Protein 8BLW (pdb70)

Solvent-accessible surface area: 47858 Å² total; per-residue (Å²): 102,120,43,4,120,2,5,0,6,24,24,19,17,32,87,94,47,11,52,22,6,6,12,11,4,0,0,41,0,0,28,11,0,12,5,15,11,13,46,0,62,1,6,22,6,11,43,4,0,0,11,0,8,3,11,6,8,53,6,15,13,0,2,1,13,27,0,1,16,39,33,10,16,56,16,32,7,27,1,3,21,1,14,15,13,3,0,33,63,0,11,0,8,1,3,2,7,37,66,3,34,20,4,0,38,11,6,12,21,2,0,1,1,30,2,68,5,47,56,20,145,32,146,156,113,113,77,56,11,65,10,29,35,81,14,43,24,23,87,52,3,45,1,44,2,83,6,86,21,62,54,93,108,179,94,69,13,73,9,30,8,24,10,95,8,32,8,60,0,48,7,44,0,34,17,107,34,33,49,73,97,104,16,82,79,26,139,67,112,2,89,24,4,62,1,71,10,48,4,40,4,88,0,21,12,1,74,41,106,144,12,35,89,49,47,3,36,3,74,2,69,4,41,15,3,51,18,42,1,1,7,5,58,31,35,48,5,96,28,53,37,79,16,74,9,19,2,84,2,25,14,62,76,55,69,100,78,124,72,121,14,70,5,40,0,32,8,89,14,63,11,38,24,4,61,56,7,60,23,33,16,25,66,117,58,11,42,89,51,17,31,88,10,44,3,100,5,108,2,42,0,23,17,82,66,65,155,119,83,9,15,55,2,102,0,44,10,17,7,66,12,37,12,76,45,150,160,58,11,36,37,89,10,124,6,26,1,106,0,12,123,32,21,84,76,185,52,66,82,20,24,3,35,3,41,3,50,14,54,6,121,28,124,30,35,65,42,157,84,114,3,44,1,54,0,49,2,82,19,49,150,102,142,46,85,35,32,84,7,66,3,54,3,34,0,16,12,49,6,9,2,16,10,14,50,65,56,110,7,13,62,72,117,10,112,7,12,17,1,15,2,81,1,100,5,84,0,51,7,75,70,101,69,134,117,40,43,60,51,11,43,16,63,7,43,4,53,0,79,2,50,44,46,14,48,52,19,21,6,42,30,11,7,71,87,21,18,47,33,72,4,86,3,31,0,117,0,66,8,28,30,44,28,60,4,43,50,31,163,81,113,54,84,37,34,62,36,21,14,80,2,41,0,70,0,19,17,37,26,52,72,72,113,122,10,32,27,12,47,17,72,98,18,0,28,31,59,4,12,6,7,16,21,7,5,21,26,5,46,75,13,52,178,81,16,65,1,67,8,69,16,58,11,0,56,5,0,0,36,3,10,0,29,52,69,7,65,5,86,41,9,32,18,39,1,50,2,16,29,74,66,86,149,87,159,85,46,37,20,31,66,10,79,6,34,28,4,50,113,80,109,47,23,43,11,14,22,8,22,9,7,39,3,112,10,74,14,40,13,82,0,70,102,92,125,66,67,2,108,65,70,96,54,149,71,85,65,37,98,22,22,20,78,25,16,30,5,6,0,0,0,0,0,0,12,0,11,99,47,29,18,31,13,22,1,0,5,13,4,14,104,129,85,124,22,25,60,85,11,3,23,56,24,11,53,29,12,4,0,0,13,0,22,24,3,21,44,81,66,61,43,2,1,0,0,0,12,12,0,0,3,0,0,0,0,28,3,61,73,1,98,26,84,110,53,4,66,0,45,68,156,71,29,0,8,26,46,0,32,1,13,10,34,31,129,67,39,0,1,0,0,0,19,29,0,8,0,0,39,1,22,21,107,59,8,103,62,89,52,62,15,92,0,43,75,7,0,24,24,7,5,32,24,78,35,29,0,0,0,0,0,0,0,0,52,0,62,79,54,74,26,19,11,46,7,0,0,0,0,30,25,124,67,1,116,56,76,96,94,8,122,12,18,38,0,0,1,51,0,49,49,17,111,83,56,2,0,1,0,0,2,26,0,104,26,4,40,66,15,63,1,44,1,0,30,0,42,0,159,84,14,41,53,59,75,81,10,94,40,81,0,20,8,0,4,28,35,28,22,10,0,2,0,17,16,9,48,26,116,93,101,86,27,38,5,23,0,0,0,1,81,68,20,81,48,52,20,98,93,0,17,22,13,67,24,73,39,60,8,2,26,10,1,17,30,1,105,82,23,20,20,0,0,0,0,4,0,25,36,12,23,1,27,0,5,0,0,0,0,21,46,39,0,18,34,30,0,40,0,12,13,0,4,15,0,0,14,24,3,22,19,8,92,139,32,14,144,123,79,128,42,75,68,43,61,12,48,106,8,51,69,7,50,0,0,0,0,6,26,0,11,32,94,27,0,4,17,88,114,75,82,67,45,49,67,0,40,84,52,2,28,72,30,8,102,102,72,21,27,6,0,0,0,4,1,6,0,14,6,0,5,2,25,72,90,35,0,126,21,3,121,71,96,49,0,0,51,8,37,5,53,10,6,75,21,119,109,39,63,93,51,73,80,2,7,26,1,22,0,0,2,1,18,0,2,31,25,146,83,58,68,32,104,49,93,26,123,57,46,35,3,22,7,24,20,39,56,130,141,28,16,54,110,116,1,68,0,27,3,45,86,26,162,92,62,98,16,56,1,107,36,34,23,85,99,77,28,103,13,80,9,107,62,18,45,20,32,63,28,65,13,1,2,0,55,33,10,153,80,72,102,15,81,16,172,12,9,58,2,128,44,7,8,92,99,71,42,53,67,44,11,6,40,15,30,65,86,2,8,2,8,2,14,5,8,84,76,88,105,7,19,1,28,0,25,41,0,12,30,161,126,37,89,111,36,91,18,102,85,0,20,6,1,44,1,14,0,0,1,15,25,75,11,40,51,24,4,12,12,1,0,9,7,20,1,0,24,8,86,82

Nearest PDB structures (foldseek):
  8blw-assembly1_A  TM=1.002E+00  e=0.000E+00  Bacteroides thetaiotaomicron VPI-5482
  8p98-assembly1_A  TM=8.728E-01  e=3.475E-36  Bacteroides thetaiotaomicron VPI-5482
  8bmx-assembly2_A  TM=8.469E-01  e=1.995E-33  Bacteroides thetaiotaomicron VPI-5482
  8bmx-assembly1_C  TM=8.389E-01  e=7.675E-34  Bacteroides thetaiotaomicron VPI-5482
  8bmx-assembly3_B  TM=8.483E-01  e=9.556E-32  Bacteroides thetaiotaomicron VPI-5482

Sequence (1250 aa):
TREVRSASPLQVFNKEELKNLQALQVSDAVKHFAGVTVKDYGGIGGLKTVSIRSLGAQHTAVSYDGITVSDCQTGQVDIGRFSLNNVDRLSLNNGQSDNIFQPARFFASAGILNIQTLTPHFKEDKPTNIAAEFKTGSWGLVNPSLFLEQQLNKKWSMTANGEWMSSDGHYPFTLRYGNDADVQVSKEKRRNTDVENLRAEISAFANLSKEQWRLKAYYYQSSRGLPNATTLYYDFSRQNLRDKNTFIQSQYKKEFSRKWVFQTSAKWNWSYQNYQDPDALTSVGGTDNSYYQQEYYLSASALYRIWNNLSFSLSTDGSINTMNANVSPTRYSWLTAFAGKYVNEWVTLSASALATVINEKANAGNHRKLSPNVSISLKPFHNEELRFRFFYKDIFRLPSFNDLYYDKAGNINLKPESATQYNIGITYSKAINNFIPYLSATVDAYHNKVTDKIVATPTKNLFIWSMVNLGKVDIKGIDATASLSLQPLDKLRINLSGNYTYQRALDVTNSNPNSPEGKVYKHQIAYTPRVSASGQAGIETPWLNLSYSFLFSGKRYMLGQNISDNRLDSYSDHSISAYRDFKIQKVTASLNLEVLNLMNRNYEIVKNFPMPGRSVRVTIGVRYCDDLEDKPSIVPESNGDVFETGTAEMYILSEGLFNQNNSSLARYSFNRQRCTNNYFSANNQRGLGDTANDIAIYGNKIYVVVNVSSTVEVIDFPTGKSIRQISMLRDNGSSRQPRAIAFDKDKAYICSYDGTVARIDTTSLEIEEIVTVGRNAEDICVQNGKLYVSNSGGLDYSGPGVDTTVSVIDITTFKETKKIEVGPNPGKILPGLEEAVYVVTRGTDIEAGDYHLVKIDSRTDAVAITYDEKVLSFAIDGPIAYLYTYDYQTKDSAIKVFDLNAGTVIRDNFITDGTAIQTPFSIQLNPFSGNIYITEAYNYTVKGDVLCFNQQGQLQYRLNDIGLNPNTVVFSDKASQDPNAPSAFANKVFEYIPAPGQFINTTTSAYEDGFSAGQVLEHATEKLKKKSVISLGGFGGTITVGFHQSIRNSKGEYDFRILGNASYNQNTGTGALGGSAEPGIVLVSKDENGNGLPDDEWYELAGSEYGKDTETRNYEITYYRPQPANGDVRWTDNQGGEGFVYRNSYHQQDSYYPNWIEEDEITFRGTRLKDNAINEGGTWVGYCYPWGYADNHPNRSEFSQFKIDWAVDQNGNHVELDKIDFVKIYTAVNQNVGWMGEISTEVMTVEDLH

InterPro domains:
  IPR000531 TonB-dependent receptor-like, beta-barrel [PF00593] (208-655)
  IPR012910 TonB-dependent receptor, plug domain [PF07715] (54-148)
  IPR036942 TonB-dependent receptor-like, beta-barrel domain superfamily [G3DSA:2.40.170.20] (173-681)
  IPR037066 TonB-dependent receptor, plug domain superfamily [G3DSA:2.170.130.10] (43-163)
  IPR039426 TonB-dependent receptor-like [PS52016] (50-681)
  IPR039426 TonB-dependent receptor-like [PTHR30069] (1-680)

Organism: Bacteroides thetaiotaomicron (strain ATCC 29148 / DSM 2079 / JCM 5827 / CCUG 10774 / NCTC 10582 / VPI-5482 / E50) (NCBI:txid226186)

Radius of gyration: 37.96 Å; Cα contacts (8 Å, |Δi|>4): 3717; chains: 2; bounding box: 68×55×126 Å

Structure (mmCIF, N/CA/C/O backbone):
data_8BLW
#
_entry.id   8BLW
#
_cell.length_a   1.00
_cell.length_b   1.00
_cell.length_c   1.00
_cell.angle_alpha   90.00
_cell.angle_beta   90.00
_cell.angle_gamma   90.00
#
_symmetry.space_group_name_H-M   'P 1'
#
loop_
_entity.id
_entity.type
_entity.pdbx_description
1 polymer 'Vitamin B12 transporter BtuB1'
2 polymer 'YncE family protein'
3 non-polymer beta-D-galactopyranose
#
loop_
_atom_site.group_PDB
_atom_site.id
_atom_site.type_symbol
_atom_site.label_atom_id
_atom_site.label_alt_id
_atom_site.label_comp_id
_atom_site.label_asym_id
_atom_site.label_entity_id
_atom_site.label_seq_id
_atom_site.pdbx_PDB_ins_code
_atom_site.Cartn_x
_atom_site.Cartn_y
_atom_site.Cartn_z
_atom_site.occupancy
_atom_site.B_iso_or_equiv
_atom_site.auth_seq_id
_atom_site.auth_comp_id
_atom_site.auth_asym_id
_atom_site.auth_atom_id
_atom_site.pdbx_PDB_model_num
ATOM 1 N N . THR A 1 49 ? 189.460 171.903 204.201 1.00 100.08 49 THR A N 1
ATOM 2 C CA . THR A 1 49 ? 188.136 172.192 203.666 1.00 100.33 49 THR A CA 1
ATOM 3 C C . THR A 1 49 ? 187.845 171.332 202.440 1.00 103.07 49 THR A C 1
ATOM 4 O O . THR A 1 49 ? 188.582 170.394 202.138 1.00 101.59 49 THR A O 1
ATOM 8 N N . ARG A 1 50 ? 186.770 171.665 201.730 1.00 104.58 50 ARG A N 1
ATOM 9 C CA . ARG A 1 50 ? 186.369 170.935 200.534 1.00 101.15 50 ARG A CA 1
ATOM 10 C C . ARG A 1 50 ? 187.195 171.424 199.344 1.00 99.42 50 ARG A C 1
ATOM 11 O O . ARG A 1 50 ? 188.164 172.175 199.506 1.00 100.59 50 ARG A O 1
ATOM 19 N N . GLU A 1 51 ? 186.870 170.905 198.145 1.00 85.53 51 GLU A N 1
ATOM 20 C CA . GLU A 1 51 ? 187.413 171.242 196.819 1.00 85.24 51 GLU A CA 1
ATOM 21 C C . GLU A 1 51 ? 188.848 170.718 196.644 1.00 86.06 51 GLU A C 1
ATOM 22 O O . GLU A 1 51 ? 189.388 170.699 195.533 1.00 86.33 51 GLU A O 1
ATOM 28 N N . VAL A 1 52 ? 189.444 170.206 197.722 1.00 85.08 52 VAL A N 1
ATOM 29 C CA . VAL A 1 52 ? 190.770 169.609 197.700 1.00 85.66 52 VAL A CA 1
ATOM 30 C C . VAL A 1 52 ? 190.716 168.117 197.994 1.00 88.94 52 VAL A C 1
ATOM 31 O O . VAL A 1 52 ? 191.338 167.315 197.288 1.00 89.49 52 VAL A O 1
ATOM 35 N N . ARG A 1 53 ? 189.953 167.719 199.011 1.00 87.23 53 ARG A N 1
ATOM 36 C CA . ARG A 1 53 ? 189.842 166.320 199.394 1.00 84.98 53 ARG A CA 1
ATOM 37 C C . ARG A 1 53 ? 188.968 165.507 198.450 1.00 87.88 53 ARG A C 1
ATOM 38 O O . ARG A 1 53 ? 188.958 164.276 198.555 1.00 88.66 53 ARG A O 1
ATOM 46 N N . SER A 1 54 ? 188.233 166.156 197.550 1.00 78.44 54 SER A N 1
ATOM 47 C CA . SER A 1 54 ? 187.321 165.449 196.661 1.00 75.28 54 SER A CA 1
ATOM 48 C C . SER A 1 54 ? 188.093 164.665 195.610 1.00 75.09 54 SER A C 1
ATOM 49 O O . SER A 1 54 ? 188.998 165.200 194.967 1.00 70.89 54 SER A O 1
ATOM 52 N N . ALA A 1 55 ? 187.737 163.388 195.443 1.00 73.50 55 ALA A N 1
ATOM 53 C CA . ALA A 1 55 ? 188.370 162.558 194.425 1.00 71.54 55 ALA A CA 1
ATOM 54 C C . ALA A 1 55 ? 187.986 162.990 193.017 1.00 73.65 55 ALA A C 1
ATOM 55 O O . ALA A 1 55 ? 188.863 163.146 192.161 1.00 77.69 55 ALA A O 1
ATOM 57 N N . SER A 1 56 ? 186.707 163.189 192.763 1.00 68.56 56 SER A N 1
ATOM 58 C CA . SER A 1 56 ? 186.251 163.767 191.513 1.00 65.17 56 SER A CA 1
ATOM 59 C C . SER A 1 56 ? 186.537 165.258 191.499 1.00 65.80 56 SER A C 1
ATOM 60 O O . SER A 1 56 ? 186.737 165.872 192.551 1.00 62.05 56 SER A O 1
ATOM 62 N N . PRO A 1 57 ? 186.572 165.878 190.321 1.00 59.93 57 PRO A N 1
ATOM 63 C CA . PRO A 1 57 ? 186.892 167.311 190.260 1.00 59.11 57 PRO A CA 1
ATOM 64 C C . PRO A 1 57 ? 185.714 168.160 190.714 1.00 62.35 57 PRO A C 1
ATOM 65 O O . PRO A 1 57 ? 184.704 168.279 190.018 1.00 67.66 57 PRO A O 1
ATOM 67 N N . LEU A 1 58 ? 185.856 168.751 191.898 1.00 54.48 58 LEU A N 1
ATOM 68 C CA . LEU A 1 58 ? 184.822 169.551 192.540 1.00 51.32 58 LEU A CA 1
ATOM 69 C C . LEU A 1 58 ? 185.204 171.019 192.516 1.00 58.87 58 LEU A C 1
ATOM 70 O O . LEU A 1 58 ? 186.354 171.368 192.797 1.00 67.62 58 LEU A O 1
ATOM 75 N N . GLN A 1 59 ? 184.246 171.871 192.170 1.00 64.82 59 GLN A N 1
ATOM 76 C CA . GLN A 1 59 ? 184.361 173.307 192.367 1.00 63.12 59 GLN A CA 1
ATOM 77 C C . GLN A 1 59 ? 183.143 173.793 193.132 1.00 65.46 59 GLN A C 1
ATOM 78 O O . GLN A 1 59 ? 182.024 173.344 192.876 1.00 71.29 59 GLN A O 1
ATOM 84 N N . VAL A 1 60 ? 183.355 174.708 194.068 1.00 62.66 60 VAL A N 1
ATOM 85 C CA . VAL A 1 60 ? 182.299 175.136 194.972 1.00 63.34 60 VAL A CA 1
ATOM 86 C C . VAL A 1 60 ? 182.334 176.654 195.120 1.00 61.44 60 VAL A C 1
ATOM 87 O O . VAL A 1 60 ? 183.406 177.264 195.207 1.00 65.55 60 VAL A O 1
ATOM 91 N N . PHE A 1 61 ? 181.156 177.266 195.055 1.00 55.04 61 PHE A N 1
ATOM 92 C CA . PHE A 1 61 ? 180.933 178.649 195.443 1.00 61.09 61 PHE A CA 1
ATOM 93 C C . PHE A 1 61 ? 180.006 178.652 196.647 1.00 63.64 61 PHE A C 1
ATOM 94 O O . PHE A 1 61 ? 178.891 178.121 196.579 1.00 69.67 61 PHE A O 1
ATOM 102 N N . ASN A 1 62 ? 180.462 179.253 197.739 1.00 73.15 62 ASN A N 1
ATOM 103 C CA . ASN A 1 62 ? 179.622 179.433 198.908 1.00 73.94 62 ASN A CA 1
ATOM 104 C C . ASN A 1 62 ? 178.757 180.677 198.731 1.00 77.10 62 ASN A C 1
ATOM 105 O O . ASN A 1 62 ? 178.655 181.246 197.641 1.00 78.55 62 ASN A O 1
ATOM 110 N N . LYS A 1 63 ? 178.114 181.103 199.819 1.00 78.97 63 LYS A N 1
ATOM 111 C CA . LYS A 1 63 ? 177.226 182.258 199.736 1.00 76.79 63 LYS A CA 1
ATOM 112 C C . LYS A 1 63 ? 178.017 183.550 199.561 1.00 80.04 63 LYS A C 1
ATOM 113 O O . LYS A 1 63 ? 177.571 184.465 198.861 1.00 80.16 63 LYS A O 1
ATOM 119 N N . GLU A 1 64 ? 179.199 183.645 200.177 1.00 83.86 64 GLU A N 1
ATOM 120 C CA . GLU A 1 64 ? 179.978 184.874 200.048 1.00 81.42 64 GLU A CA 1
ATOM 121 C C . GLU A 1 64 ? 180.674 184.952 198.692 1.00 81.21 64 GLU A C 1
ATOM 122 O O . GLU A 1 64 ? 180.912 186.050 198.176 1.00 80.33 64 GLU A O 1
ATOM 128 N N . GLU A 1 65 ? 180.985 183.805 198.080 1.00 76.89 65 GLU A N 1
ATOM 129 C CA . GLU A 1 65 ? 181.570 183.843 196.744 1.00 68.61 65 GLU A CA 1
ATOM 130 C C . GLU A 1 65 ? 180.512 184.161 195.699 1.00 71.37 65 GLU A C 1
ATOM 131 O O . GLU A 1 65 ? 180.763 184.934 194.772 1.00 78.39 65 GLU A O 1
ATOM 137 N N . LEU A 1 66 ? 179.308 183.607 195.855 1.00 73.50 66 LEU A N 1
ATOM 138 C CA . LEU A 1 66 ? 178.208 183.954 194.959 1.00 71.93 66 LEU A CA 1
ATOM 139 C C . LEU A 1 66 ? 177.751 185.389 195.187 1.00 70.56 66 LEU A C 1
ATOM 140 O O . LEU A 1 66 ? 177.187 186.022 194.289 1.00 67.81 66 LEU A O 1
ATOM 145 N N . LYS A 1 67 ? 177.961 185.903 196.398 1.00 77.15 67 LYS A N 1
ATOM 146 C CA . LYS A 1 67 ? 177.872 187.336 196.644 1.00 74.29 67 LYS A CA 1
ATOM 147 C C . LYS A 1 67 ? 178.919 188.090 195.831 1.00 74.63 67 LYS A C 1
ATOM 148 O O . LYS A 1 67 ? 178.614 189.119 195.219 1.00 73.51 67 LYS A O 1
ATOM 154 N N . ASN A 1 68 ? 180.159 187.590 195.807 1.00 78.18 68 ASN A N 1
ATOM 155 C CA . ASN A 1 68 ? 181.206 188.254 195.034 1.00 75.21 68 ASN A CA 1
ATOM 156 C C . ASN A 1 68 ? 180.993 188.086 193.536 1.00 72.02 68 ASN A C 1
ATOM 157 O O . ASN A 1 68 ? 181.413 188.945 192.755 1.00 68.15 68 ASN A O 1
ATOM 162 N N . LEU A 1 69 ? 180.364 186.987 193.117 1.00 68.80 69 LEU A N 1
ATOM 163 C CA . LEU A 1 69 ? 180.010 186.773 191.713 1.00 67.18 69 LEU A CA 1
ATOM 164 C C . LEU A 1 69 ? 178.635 187.378 191.465 1.00 74.68 69 LEU A C 1
ATOM 165 O O . LEU A 1 69 ? 177.602 186.710 191.551 1.00 78.61 69 LEU A O 1
ATOM 170 N N . GLN A 1 70 ? 178.631 188.667 191.132 1.00 77.78 70 GLN A N 1
ATOM 171 C CA . GLN A 1 70 ? 177.384 189.403 190.949 1.00 77.64 70 GLN A CA 1
ATOM 172 C C . GLN A 1 70 ? 176.681 188.917 189.684 1.00 74.18 70 GLN A C 1
ATOM 173 O O . GLN A 1 70 ? 177.219 188.989 188.574 1.00 73.24 70 GLN A O 1
ATOM 179 N N . ALA A 1 71 ? 175.492 188.358 189.883 1.00 78.35 71 ALA A N 1
ATOM 180 C CA . ALA A 1 71 ? 174.774 187.598 188.875 1.00 80.75 71 ALA A CA 1
ATOM 181 C C . ALA A 1 71 ? 173.380 187.315 189.397 1.00 80.45 71 ALA A C 1
ATOM 182 O O . ALA A 1 71 ? 173.157 187.309 190.610 1.00 74.85 71 ALA A O 1
ATOM 184 N N . LEU A 1 72 ? 172.456 187.083 188.482 1.00 81.40 72 LEU A N 1
ATOM 185 C CA . LEU A 1 72 ? 171.194 186.441 188.797 1.00 80.47 72 LEU A CA 1
ATOM 186 C C . LEU A 1 72 ? 171.025 185.266 187.845 1.00 79.66 72 LEU A C 1
ATOM 187 O O . LEU A 1 72 ? 171.888 185.007 187.003 1.00 81.25 72 LEU A O 1
ATOM 192 N N . GLN A 1 73 ? 169.905 184.552 188.021 1.00 82.98 73 GLN A N 1
ATOM 193 C CA . GLN A 1 73 ? 169.486 183.349 187.270 1.00 82.64 73 GLN A CA 1
ATOM 194 C C . GLN A 1 73 ? 170.599 182.307 187.078 1.00 83.37 73 GLN A C 1
ATOM 195 O O . GLN A 1 73 ? 170.642 181.611 186.059 1.00 89.07 73 GLN A O 1
ATOM 201 N N . VAL A 1 74 ? 171.508 182.192 188.055 1.00 70.16 74 VAL A N 1
ATOM 202 C CA . VAL A 1 74 ? 172.474 181.096 188.222 1.00 70.38 74 VAL A CA 1
ATOM 203 C C . VAL A 1 74 ? 173.486 180.959 187.080 1.00 75.73 74 VAL A C 1
ATOM 204 O O . VAL A 1 74 ? 174.693 180.882 187.332 1.00 84.08 74 VAL A O 1
ATOM 208 N N . SER A 1 75 ? 173.017 180.949 185.824 1.00 70.34 75 SER A N 1
ATOM 209 C CA . SER A 1 75 ? 173.876 180.646 184.680 1.00 72.19 75 SER A CA 1
ATOM 210 C C . SER A 1 75 ? 174.937 181.710 184.428 1.00 71.48 75 SER A C 1
ATOM 211 O O . SER A 1 75 ? 175.926 181.439 183.740 1.00 78.75 75 SER A O 1
ATOM 214 N N . ASP A 1 76 ? 174.754 182.922 184.949 1.00 61.97 76 ASP A N 1
ATOM 215 C CA . ASP A 1 76 ? 175.835 183.896 184.877 1.00 64.19 76 ASP A CA 1
ATOM 216 C C . ASP A 1 76 ? 176.906 183.612 185.924 1.00 70.76 76 ASP A C 1
ATOM 217 O O . ASP A 1 76 ? 178.008 184.164 185.851 1.00 77.30 76 ASP A O 1
ATOM 222 N N . ALA A 1 77 ? 176.596 182.765 186.911 1.00 63.88 77 ALA A N 1
ATOM 223 C CA . ALA A 1 77 ? 177.606 182.343 187.876 1.00 58.14 77 ALA A CA 1
ATOM 224 C C . ALA A 1 77 ? 178.171 180.973 187.523 1.00 61.19 77 ALA A C 1
ATOM 225 O O . ALA A 1 77 ? 179.198 180.559 188.070 1.00 76.04 77 ALA A O 1
ATOM 227 N N . VAL A 1 78 ? 177.503 180.246 186.623 1.00 55.36 78 VAL A N 1
ATOM 228 C CA . VAL A 1 78 ? 177.987 178.937 186.185 1.00 59.13 78 VAL A CA 1
ATOM 229 C C . VAL A 1 78 ? 179.210 179.100 185.290 1.00 56.05 78 VAL A C 1
ATOM 230 O O . VAL A 1 78 ? 180.106 178.245 185.274 1.00 62.01 78 VAL A O 1
ATOM 234 N N . LYS A 1 79 ? 179.325 180.254 184.630 1.00 44.84 79 LYS A N 1
ATOM 235 C CA . LYS A 1 79 ? 180.374 180.509 183.649 1.00 50.60 79 LYS A CA 1
ATOM 236 C C . LYS A 1 79 ? 181.773 180.569 184.262 1.00 57.71 79 LYS A C 1
ATOM 237 O O . LYS A 1 79 ? 182.761 180.567 183.521 1.00 64.60 79 LYS A O 1
ATOM 243 N N . HIS A 1 80 ? 181.880 180.612 185.586 1.00 53.20 80 HIS A N 1
ATOM 244 C CA . HIS A 1 80 ? 183.150 180.699 186.289 1.00 53.22 80 HIS A CA 1
ATOM 245 C C . HIS A 1 80 ? 183.642 179.350 186.810 1.00 56.69 80 HIS A C 1
ATOM 246 O O . HIS A 1 80 ? 184.567 179.323 187.626 1.00 65.13 80 HIS A O 1
ATOM 253 N N . PHE A 1 81 ? 183.046 178.232 186.376 1.00 50.94 81 PHE A N 1
ATOM 254 C CA . PHE A 1 81 ? 183.415 176.914 186.887 1.00 59.20 81 PHE A CA 1
ATOM 255 C C . PHE A 1 81 ? 184.527 176.238 186.095 1.00 62.27 81 PHE A C 1
ATOM 256 O O . PHE A 1 81 ? 184.580 175.000 186.069 1.00 65.28 81 PHE A O 1
ATOM 264 N N . ALA A 1 82 ? 185.360 177.002 185.383 1.00 54.61 82 ALA A N 1
ATOM 265 C CA . ALA A 1 82 ? 186.685 176.591 184.910 1.00 55.91 82 ALA A CA 1
ATOM 266 C C . ALA A 1 82 ? 186.717 175.475 183.868 1.00 62.18 82 ALA A C 1
ATOM 267 O O . ALA A 1 82 ? 187.795 175.135 183.377 1.00 68.01 82 ALA A O 1
ATOM 269 N N . GLY A 1 83 ? 185.582 174.869 183.544 1.00 64.19 83 GLY A N 1
ATOM 270 C CA . GLY A 1 83 ? 185.542 173.936 182.439 1.00 60.48 83 GLY A CA 1
ATOM 271 C C . GLY A 1 83 ? 184.268 174.088 181.643 1.00 61.15 83 GLY A C 1
ATOM 272 O O . GLY A 1 83 ? 184.130 173.531 180.552 1.00 65.62 83 GLY A O 1
ATOM 273 N N . VAL A 1 84 ? 183.349 174.895 182.172 1.00 59.21 84 VAL A N 1
ATOM 274 C CA . VAL A 1 84 ? 182.001 174.977 181.630 1.00 54.64 84 VAL A CA 1
ATOM 275 C C . VAL A 1 84 ? 181.988 175.798 180.353 1.00 59.99 84 VAL A C 1
ATOM 276 O O . VAL A 1 84 ? 182.443 176.949 180.324 1.00 65.00 84 VAL A O 1
ATOM 280 N N . THR A 1 85 ? 181.457 175.207 179.287 1.00 79.41 85 THR A N 1
ATOM 281 C CA . THR A 1 85 ? 181.087 175.955 178.095 1.00 80.01 85 THR A CA 1
ATOM 282 C C . THR A 1 85 ? 179.572 176.073 178.090 1.00 82.27 85 THR A C 1
ATOM 283 O O . THR A 1 85 ? 178.863 175.076 177.921 1.00 87.76 85 THR A O 1
ATOM 287 N N . VAL A 1 86 ? 179.079 177.278 178.322 1.00 67.65 86 VAL A N 1
ATOM 288 C CA . VAL A 1 86 ? 177.650 177.543 178.365 1.00 68.40 86 VAL A CA 1
ATOM 289 C C . VAL A 1 86 ? 177.179 177.814 176.939 1.00 69.48 86 VAL A C 1
ATOM 290 O O . VAL A 1 86 ? 177.873 178.472 176.154 1.00 74.98 86 VAL A O 1
ATOM 294 N N . LYS A 1 87 ? 176.059 177.211 176.554 1.00 72.31 87 LYS A N 1
ATOM 295 C CA . LYS A 1 87 ? 175.362 177.632 175.351 1.00 74.17 87 LYS A CA 1
ATOM 296 C C . LYS A 1 87 ? 174.214 178.519 175.799 1.00 72.59 87 LYS A C 1
ATOM 297 O O . LYS A 1 87 ? 173.325 178.077 176.538 1.00 73.30 87 LYS A O 1
ATOM 303 N N . ASP A 1 88 ? 174.247 179.762 175.364 1.00 78.08 88 ASP A N 1
ATOM 304 C CA . ASP A 1 88 ? 173.373 180.807 175.853 1.00 73.40 88 ASP A CA 1
ATOM 305 C C . ASP A 1 88 ? 172.621 181.395 174.660 1.00 80.18 88 ASP A C 1
ATOM 306 O O . ASP A 1 88 ? 172.924 181.111 173.504 1.00 87.47 88 ASP A O 1
ATOM 311 N N . TYR A 1 89 ? 171.675 182.269 174.962 1.00 67.62 89 TYR A N 1
ATOM 312 C CA . TYR A 1 89 ? 170.763 182.937 174.043 1.00 71.49 89 TYR A CA 1
ATOM 313 C C . TYR A 1 89 ? 170.851 184.395 174.437 1.00 70.72 89 TYR A C 1
ATOM 314 O O . TYR A 1 89 ? 171.930 184.850 174.825 1.00 64.73 89 TYR A O 1
ATOM 323 N N . GLY A 1 90 ? 169.776 185.159 174.271 1.00 70.77 90 GLY A N 1
ATOM 324 C CA . GLY A 1 90 ? 169.753 186.530 174.752 1.00 64.13 90 GLY A CA 1
ATOM 325 C C . GLY A 1 90 ? 169.880 186.705 176.260 1.00 65.65 90 GLY A C 1
ATOM 326 O O . GLY A 1 90 ? 170.385 185.831 176.971 1.00 68.60 90 GLY A O 1
ATOM 327 N N . GLY A 1 91 ? 169.426 187.832 176.783 1.00 73.44 91 GLY A N 1
ATOM 328 C CA . GLY A 1 91 ? 169.855 188.206 178.115 1.00 71.65 91 GLY A CA 1
ATOM 329 C C . GLY A 1 91 ? 169.038 187.579 179.222 1.00 73.79 91 GLY A C 1
ATOM 330 O O . GLY A 1 91 ? 169.099 186.362 179.415 1.00 75.51 91 GLY A O 1
ATOM 331 N N . ILE A 1 92 ? 168.320 188.392 179.993 1.00 72.72 92 ILE A N 1
ATOM 332 C CA . ILE A 1 92 ? 167.584 187.891 181.147 1.00 70.92 92 ILE A CA 1
ATOM 333 C C . ILE A 1 92 ? 166.431 187.014 180.663 1.00 70.55 92 ILE A C 1
ATOM 334 O O . ILE A 1 92 ? 165.711 187.367 179.722 1.00 70.56 92 ILE A O 1
ATOM 339 N N . GLY A 1 93 ? 166.300 185.830 181.254 1.00 66.66 93 GLY A N 1
ATOM 340 C CA . GLY A 1 93 ? 165.253 184.904 180.877 1.00 69.48 93 GLY A CA 1
ATOM 341 C C . GLY A 1 93 ? 165.446 184.164 179.572 1.00 68.65 93 GLY A C 1
ATOM 342 O O . GLY A 1 93 ? 164.452 183.762 178.959 1.00 69.62 93 GLY A O 1
ATOM 343 N N . GLY A 1 94 ? 166.684 183.975 179.116 1.00 64.89 94 GLY A N 1
ATOM 344 C CA . GLY A 1 94 ? 166.952 183.198 177.925 1.00 67.31 94 GLY A CA 1
ATOM 345 C C . GLY A 1 94 ? 167.325 181.757 178.247 1.00 67.07 94 GLY A C 1
ATOM 346 O O . GLY A 1 94 ? 167.561 181.387 179.392 1.00 66.55 94 GLY A O 1
ATOM 347 N N . LEU A 1 95 ? 167.370 180.936 177.200 1.00 74.34 95 LEU A N 1
ATOM 348 C CA . LEU A 1 95 ? 167.778 179.546 177.365 1.00 72.87 95 LEU A CA 1
ATOM 349 C C . LEU A 1 95 ? 169.290 179.474 177.528 1.00 74.57 95 LEU A C 1
ATOM 350 O O . LEU A 1 95 ? 170.041 179.903 176.648 1.00 83.78 95 LEU A O 1
ATOM 355 N N . LYS A 1 96 D 169.735 178.928 178.658 1.00 65.44 96 LYS A N 1
ATOM 356 C CA . LYS A 1 96 D 171.124 179.046 179.088 1.00 67.94 96 LYS A CA 1
ATOM 357 C C . LYS A 1 96 D 171.739 177.705 179.471 1.00 66.06 96 LYS A C 1
ATOM 358 O O . LYS A 1 96 D 172.246 177.558 180.586 1.00 68.54 96 LYS A O 1
ATOM 364 N N . THR A 1 97 ? 171.674 176.718 178.577 1.00 68.49 97 THR A N 1
ATOM 365 C CA . THR A 1 97 ? 172.109 175.367 178.919 1.00 69.10 97 THR A CA 1
ATOM 366 C C . THR A 1 97 ? 173.626 175.280 179.064 1.00 73.30 97 THR A C 1
ATOM 367 O O . THR A 1 97 ? 174.363 176.159 178.617 1.00 78.93 97 THR A O 1
ATOM 371 N N . VAL A 1 98 ? 174.089 174.206 179.702 1.00 69.64 98 VAL A N 1
ATOM 372 C CA . VAL A 1 98 ? 175.453 174.092 180.218 1.00 70.66 98 VAL A CA 1
ATOM 373 C C . VAL A 1 98 ? 176.105 172.825 179.681 1.00 73.00 98 VAL A C 1
ATOM 374 O O . VAL A 1 98 ? 175.498 171.749 179.713 1.00 73.73 98 VAL A O 1
ATOM 378 N N . SER A 1 99 ? 177.347 172.938 179.191 1.00 66.18 99 SER A N 1
ATOM 379 C CA . SER A 1 99 ? 178.171 171.781 178.882 1.00 63.56 99 SER A CA 1
ATOM 380 C C . SER A 1 99 ? 179.332 171.742 179.862 1.00 61.61 99 SER A C 1
ATOM 381 O O . SER A 1 99 ? 180.005 172.757 180.080 1.00 63.38 99 SER A O 1
ATOM 384 N N . ILE A 1 100 ? 179.567 170.560 180.432 1.00 58.59 100 ILE A N 1
ATOM 385 C CA . ILE A 1 100 ? 180.475 170.371 181.558 1.00 61.44 100 ILE A CA 1
ATOM 386 C C . ILE A 1 100 ? 181.929 170.609 181.181 1.00 61.98 100 ILE A C 1
ATOM 387 O O . ILE A 1 100 ? 182.594 171.464 181.770 1.00 61.57 100 ILE A O 1
ATOM 392 N N . ARG A 1 101 ? 182.447 169.834 180.235 1.00 54.30 101 ARG A N 1
ATOM 393 C CA . ARG A 1 101 ? 183.826 169.977 179.775 1.00 56.49 101 ARG A CA 1
ATOM 394 C C . ARG A 1 101 ? 183.858 169.938 178.256 1.00 55.58 101 ARG A C 1
ATOM 395 O O . ARG A 1 101 ? 184.627 169.192 177.647 1.00 58.05 101 ARG A O 1
ATOM 403 N N . SER A 1 102 ? 182.996 170.760 177.644 1.00 52.46 102 SER A N 1
ATOM 404 C CA . SER A 1 102 ? 182.683 170.752 176.209 1.00 60.19 102 SER A CA 1
ATOM 405 C C . SER A 1 102 ? 182.234 169.373 175.742 1.00 58.51 102 SER A C 1
ATOM 406 O O . SER A 1 102 ? 182.577 168.926 174.646 1.00 60.14 102 SER A O 1
ATOM 409 N N . LEU A 1 103 ? 181.467 168.701 176.591 1.00 52.08 103 LEU A N 1
ATOM 410 C CA . LEU A 1 103 ? 180.707 167.518 176.224 1.00 51.55 103 LEU A CA 1
ATOM 411 C C . LEU A 1 103 ? 179.384 167.980 175.623 1.00 55.03 103 LEU A C 1
ATOM 412 O O . LEU A 1 103 ? 179.205 169.152 175.280 1.00 49.30 103 LEU A O 1
ATOM 417 N N . GLY A 1 104 ? 178.439 167.061 175.473 1.00 67.56 104 GLY A N 1
ATOM 418 C CA . GLY A 1 104 ? 177.087 167.463 175.160 1.00 65.22 104 GLY A CA 1
ATOM 419 C C . GLY A 1 104 ? 176.469 168.238 176.308 1.00 67.06 104 GLY A C 1
ATOM 420 O O . GLY A 1 104 ? 176.789 168.030 177.477 1.00 67.28 104 GLY A O 1
ATOM 421 N N . ALA A 1 105 ? 175.568 169.158 175.964 1.00 68.28 105 ALA A N 1
ATOM 422 C CA . ALA A 1 105 ? 174.917 169.950 176.999 1.00 68.31 105 ALA A CA 1
ATOM 423 C C . ALA A 1 105 ? 173.801 169.174 177.681 1.00 69.26 105 ALA A C 1
ATOM 424 O O . ALA A 1 105 ? 173.231 169.651 178.667 1.00 74.44 105 ALA A O 1
ATOM 426 N N . GLN A 1 106 ? 173.460 167.996 177.162 1.00 70.44 106 GLN A N 1
ATOM 427 C CA . GLN A 1 106 ? 172.501 167.122 177.817 1.00 71.29 106 GLN A CA 1
ATOM 428 C C . GLN A 1 106 ? 173.175 166.098 178.716 1.00 72.82 106 GLN A C 1
ATOM 429 O O . GLN A 1 106 ? 172.475 165.335 179.389 1.00 76.18 106 GLN A O 1
ATOM 435 N N . HIS A 1 107 ? 174.505 166.066 178.743 1.00 60.53 107 HIS A N 1
ATOM 436 C CA . HIS A 1 107 ? 175.240 165.178 179.631 1.00 61.14 107 HIS A CA 1
ATOM 437 C C . HIS A 1 107 ? 175.350 165.716 181.046 1.00 64.77 107 HIS A C 1
ATOM 438 O O . HIS A 1 107 ? 175.880 165.017 181.915 1.00 62.87 107 HIS A O 1
ATOM 445 N N . THR A 1 108 ? 174.874 166.930 181.299 1.00 66.31 108 THR A N 1
ATOM 446 C CA . THR A 1 108 ? 174.905 167.513 182.631 1.00 61.18 108 THR A CA 1
ATOM 447 C C . THR A 1 108 ? 173.610 167.174 183.358 1.00 62.49 108 THR A C 1
ATOM 448 O O . THR A 1 108 ? 172.574 166.932 182.727 1.00 65.66 108 THR A O 1
ATOM 452 N N . ALA A 1 109 ? 173.693 167.102 184.676 1.00 61.25 109 ALA A N 1
ATOM 453 C CA . ALA A 1 109 ? 172.513 166.964 185.510 1.00 56.41 109 ALA A CA 1
ATOM 454 C C . ALA A 1 109 ? 172.557 168.007 186.612 1.00 60.43 109 ALA A C 1
ATOM 455 O O . ALA A 1 109 ? 173.483 168.034 187.423 1.00 65.37 109 ALA A O 1
ATOM 457 N N . VAL A 1 110 ? 171.567 168.888 186.632 1.00 58.80 110 VAL A N 1
ATOM 458 C CA . VAL A 1 110 ? 171.497 169.941 187.633 1.00 48.70 110 VAL A CA 1
ATOM 459 C C . VAL A 1 110 ? 170.539 169.491 188.728 1.00 56.40 110 VAL A C 1
ATOM 460 O O . VAL A 1 110 ? 169.462 168.945 188.448 1.00 65.80 110 VAL A O 1
ATOM 464 N N . SER A 1 111 ? 170.974 169.634 189.972 1.00 55.36 111 SER A N 1
ATOM 465 C CA . SER A 1 111 ? 170.242 169.107 191.109 1.00 57.36 111 SER A CA 1
ATOM 466 C C . SER A 1 111 ? 169.802 170.227 192.031 1.00 59.08 111 SER A C 1
ATOM 467 O O . SER A 1 111 ? 170.632 170.953 192.582 1.00 57.79 111 SER A O 1
ATOM 470 N N . TYR A 1 112 ? 168.494 170.332 192.226 1.00 61.55 112 TYR A N 1
ATOM 471 C CA . TYR A 1 112 ? 167.909 171.375 193.059 1.00 59.36 112 TYR A CA 1
ATOM 472 C C . TYR A 1 112 ? 167.626 170.779 194.428 1.00 59.96 112 TYR A C 1
ATOM 473 O O . TYR A 1 112 ? 166.595 170.126 194.619 1.00 60.13 112 TYR A O 1
ATOM 482 N N . ASP A 1 113 ? 168.558 171.012 195.357 1.00 65.28 113 ASP A N 1
ATOM 483 C CA . ASP A 1 113 ? 168.457 170.644 196.770 1.00 67.73 113 ASP A CA 1
ATOM 484 C C . ASP A 1 113 ? 168.280 169.128 196.929 1.00 66.12 113 ASP A C 1
ATOM 485 O O . ASP A 1 113 ? 167.256 168.618 197.385 1.00 69.59 113 ASP A O 1
ATOM 490 N N . GLY A 1 114 ? 169.312 168.415 196.482 1.00 65.96 114 GLY A N 1
ATOM 491 C CA . GLY A 1 114 ? 169.451 167.003 196.766 1.00 67.64 114 GLY A CA 1
ATOM 492 C C . GLY A 1 114 ? 168.832 166.045 195.773 1.00 68.33 114 GLY A C 1
ATOM 493 O O . GLY A 1 114 ? 169.063 164.836 195.891 1.00 66.74 114 GLY A O 1
ATOM 494 N N . ILE A 1 115 ? 168.029 166.519 194.820 1.00 66.27 115 ILE A N 1
ATOM 495 C CA . ILE A 1 115 ? 167.482 165.680 193.756 1.00 63.45 115 ILE A CA 1
ATOM 496 C C . ILE A 1 115 ? 167.694 166.384 192.423 1.00 62.52 115 ILE A C 1
ATOM 497 O O . ILE A 1 115 ? 167.443 167.589 192.304 1.00 65.87 115 ILE A O 1
ATOM 502 N N . THR A 1 116 ? 168.201 165.639 191.439 1.00 63.90 116 THR A N 1
ATOM 503 C CA . THR A 1 116 ? 168.362 166.168 190.093 1.00 65.08 116 THR A CA 1
ATOM 504 C C . THR A 1 116 ? 167.011 166.424 189.447 1.00 62.44 116 THR A C 1
ATOM 505 O O . THR A 1 116 ? 166.094 165.606 189.543 1.00 67.11 116 THR A O 1
ATOM 509 N N . VAL A 1 117 ? 166.891 167.562 188.785 1.00 56.79 117 VAL A N 1
ATOM 510 C CA . VAL A 1 117 ? 165.728 167.817 187.948 1.00 56.79 117 VAL A CA 1
ATOM 511 C C . VAL A 1 117 ? 166.032 167.292 186.554 1.00 56.44 117 VAL A C 1
ATOM 512 O O . VAL A 1 117 ? 167.191 167.256 186.124 1.00 54.92 117 VAL A O 1
ATOM 516 N N . SER A 1 118 ? 164.998 166.831 185.860 1.00 73.78 118 SER A N 1
ATOM 517 C CA . SER A 1 118 ? 165.164 166.144 184.583 1.00 73.61 118 SER A CA 1
ATOM 518 C C . SER A 1 118 ? 164.202 166.747 183.569 1.00 77.32 118 SER A C 1
ATOM 519 O O . SER A 1 118 ? 163.008 166.433 183.570 1.00 78.13 118 SER A O 1
ATOM 522 N N . ASP A 1 119 ? 164.723 167.617 182.710 1.00 88.32 119 ASP A N 1
ATOM 523 C CA . ASP A 1 119 ? 163.961 168.121 181.576 1.00 84.72 119 ASP A CA 1
ATOM 524 C C . ASP A 1 119 ? 164.005 167.061 180.483 1.00 84.00 119 ASP A C 1
ATOM 525 O O . ASP A 1 119 ? 165.085 166.639 180.061 1.00 88.69 119 ASP A O 1
ATOM 530 N N . CYS A 1 120 ? 162.833 166.608 180.043 1.00 85.59 120 CYS A N 1
ATOM 531 C CA . CYS A 1 120 ? 162.777 165.597 178.994 1.00 89.42 120 CYS A CA 1
ATOM 532 C C . CYS A 1 120 ? 162.575 166.230 177.624 1.00 88.35 120 CYS A C 1
ATOM 533 O O . CYS A 1 120 ? 163.240 165.849 176.656 1.00 90.45 120 CYS A O 1
ATOM 536 N N . GLN A 1 121 ? 161.658 167.185 177.527 1.00 82.31 121 GLN A N 1
ATOM 537 C CA . GLN A 1 121 ? 161.495 167.975 176.315 1.00 80.85 121 GLN A CA 1
ATOM 538 C C . GLN A 1 121 ? 162.714 168.871 176.129 1.00 84.07 121 GLN A C 1
ATOM 539 O O . GLN A 1 121 ? 162.978 169.737 176.971 1.00 87.03 121 GLN A O 1
ATOM 545 N N . THR A 1 122 ? 163.451 168.640 175.026 1.00 92.11 122 THR A N 1
ATOM 546 C CA . THR A 1 122 ? 164.765 169.196 174.668 1.00 94.71 122 THR A CA 1
ATOM 547 C C . THR A 1 122 ? 165.717 169.211 175.865 1.00 91.34 122 THR A C 1
ATOM 548 O O . THR A 1 122 ? 166.025 170.267 176.426 1.00 93.61 122 THR A O 1
ATOM 552 N N . GLY A 1 123 ? 166.188 168.023 176.260 1.00 77.39 123 GLY A N 1
ATOM 553 C CA . GLY A 1 123 ? 166.862 167.754 177.525 1.00 78.28 123 GLY A CA 1
ATOM 554 C C . GLY A 1 123 ? 168.027 168.620 177.979 1.00 79.06 123 GLY A C 1
ATOM 555 O O . GLY A 1 123 ? 168.517 168.450 179.099 1.00 75.37 123 GLY A O 1
ATOM 556 N N . GLN A 1 124 ? 168.499 169.518 177.116 1.00 83.45 124 GLN A N 1
ATOM 557 C CA . GLN A 1 124 ? 169.284 170.661 177.559 1.00 81.98 124 GLN A CA 1
ATOM 558 C C . GLN A 1 124 ? 168.472 171.468 178.561 1.00 83.11 124 GLN A C 1
ATOM 559 O O . GLN A 1 124 ? 167.464 172.084 178.203 1.00 83.92 124 GLN A O 1
ATOM 565 N N . VAL A 1 125 ? 168.911 171.471 179.811 1.00 80.93 125 VAL A N 1
ATOM 566 C CA . VAL A 1 125 ? 168.114 172.008 180.907 1.00 81.75 125 VAL A CA 1
ATOM 567 C C . VAL A 1 125 ? 168.291 173.525 180.973 1.00 77.48 125 VAL A C 1
ATOM 568 O O . VAL A 1 125 ? 169.389 174.051 180.754 1.00 80.64 125 VAL A O 1
ATOM 572 N N . ASP A 1 126 ? 167.186 174.235 181.199 1.00 69.01 126 ASP A N 1
ATOM 573 C CA . ASP A 1 126 ? 167.218 175.682 181.379 1.00 72.52 126 ASP A CA 1
ATOM 574 C C . ASP A 1 126 ? 167.803 175.990 182.750 1.00 75.12 126 ASP A C 1
ATOM 575 O O . ASP A 1 126 ? 167.135 175.812 183.773 1.00 78.92 126 ASP A O 1
ATOM 580 N N . ILE A 1 127 ? 169.055 176.450 182.777 1.00 70.45 127 ILE A N 1
ATOM 581 C CA . ILE A 1 127 ? 169.708 176.803 184.033 1.00 69.05 127 ILE A CA 1
ATOM 582 C C . ILE A 1 127 ? 169.239 178.162 184.536 1.00 67.92 127 ILE A C 1
ATOM 583 O O . ILE A 1 127 ? 169.111 178.355 185.756 1.00 72.09 127 ILE A O 1
ATOM 588 N N . GLY A 1 128 ? 168.876 179.078 183.636 1.00 68.40 128 GLY A N 1
ATOM 589 C CA . GLY A 1 128 ? 168.332 180.376 184.008 1.00 72.82 128 GLY A CA 1
ATOM 590 C C . GLY A 1 128 ? 166.966 180.331 184.667 1.00 75.25 128 GLY A C 1
ATOM 591 O O . GLY A 1 128 ? 166.506 181.366 185.162 1.00 73.91 128 GLY A O 1
ATOM 592 N N . ARG A 1 129 ? 166.304 179.172 184.662 1.00 77.45 129 ARG A N 1
ATOM 593 C CA . ARG A 1 129 ? 165.091 178.961 185.441 1.00 76.10 129 ARG A CA 1
ATOM 594 C C . ARG A 1 129 ? 165.328 179.117 186.936 1.00 73.07 129 ARG A C 1
ATOM 595 O O . ARG A 1 129 ? 164.496 179.717 187.623 1.00 76.19 129 ARG A O 1
ATOM 603 N N . PHE A 1 130 ? 166.439 178.602 187.452 1.00 60.53 130 PHE A N 1
ATOM 604 C CA . PHE A 1 130 ? 166.786 178.721 188.861 1.00 66.28 130 PHE A CA 1
ATOM 605 C C . PHE A 1 130 ? 167.368 180.103 189.112 1.00 68.64 130 PHE A C 1
ATOM 606 O O . PHE A 1 130 ? 168.219 180.561 188.349 1.00 67.33 130 PHE A O 1
ATOM 614 N N . SER A 1 131 ? 166.907 180.763 190.171 1.00 69.97 131 SER A N 1
ATOM 615 C CA . SER A 1 131 ? 167.412 182.085 190.506 1.00 66.16 131 SER A CA 1
ATOM 616 C C . SER A 1 131 ? 168.370 182.006 191.689 1.00 67.54 131 SER A C 1
ATOM 617 O O . SER A 1 131 ? 168.400 181.022 192.431 1.00 71.85 131 SER A O 1
ATOM 619 N N . LEU A 1 132 ? 169.151 183.070 191.867 1.00 71.66 132 LEU A N 1
ATOM 620 C CA . LEU A 1 132 ? 170.228 183.095 192.848 1.00 74.23 132 LEU A CA 1
ATOM 621 C C . LEU A 1 132 ? 169.836 183.744 194.166 1.00 76.55 132 LEU A C 1
ATOM 622 O O . LEU A 1 132 ? 170.718 184.029 194.981 1.00 79.39 132 LEU A O 1
ATOM 627 N N . ASN A 1 133 ? 168.547 183.998 194.391 1.00 70.57 133 ASN A N 1
ATOM 628 C CA . ASN A 1 133 ? 168.136 184.637 195.637 1.00 71.86 133 ASN A CA 1
ATOM 629 C C . ASN A 1 133 ? 168.227 183.678 196.817 1.00 72.11 133 ASN A C 1
ATOM 630 O O . ASN A 1 133 ? 168.485 184.104 197.948 1.00 75.27 133 ASN A O 1
ATOM 635 N N . ASN A 1 134 ? 168.024 182.383 196.581 1.00 68.75 134 ASN A N 1
ATOM 636 C CA . ASN A 1 134 ? 167.978 181.401 197.655 1.00 68.10 134 ASN A CA 1
ATOM 637 C C . ASN A 1 134 ? 169.047 180.325 197.536 1.00 70.81 134 ASN A C 1
ATOM 638 O O . ASN A 1 134 ? 168.854 179.219 198.051 1.00 72.97 134 ASN A O 1
ATOM 643 N N . VAL A 1 135 ? 170.167 180.614 196.886 1.00 75.79 135 VAL A N 1
ATOM 644 C CA . VAL A 1 135 ? 171.212 179.620 196.680 1.00 77.28 135 VAL A CA 1
ATOM 645 C C . VAL A 1 135 ? 172.283 179.806 197.747 1.00 76.16 135 VAL A C 1
ATOM 646 O O . VAL A 1 135 ? 172.973 180.830 197.774 1.00 78.99 135 VAL A O 1
ATOM 650 N N . ASP A 1 136 ? 172.424 178.812 198.625 1.00 81.99 136 ASP A N 1
ATOM 651 C CA . ASP A 1 136 ? 173.462 178.862 199.647 1.00 84.17 136 ASP A CA 1
ATOM 652 C C . ASP A 1 136 ? 174.779 178.395 199.039 1.00 85.72 136 ASP A C 1
ATOM 653 O O . ASP A 1 136 ? 175.811 179.055 199.199 1.00 85.55 136 ASP A O 1
ATOM 658 N N . ARG A 1 137 ? 174.753 177.271 198.333 1.00 73.78 137 ARG A N 1
ATOM 659 C CA . ARG A 1 137 ? 175.966 176.659 197.820 1.00 70.34 137 ARG A CA 1
ATOM 660 C C . ARG A 1 137 ? 175.731 176.193 196.394 1.00 71.81 137 ARG A C 1
ATOM 661 O O . ARG A 1 137 ? 174.760 175.488 196.116 1.00 76.73 137 ARG A O 1
ATOM 669 N N . LEU A 1 138 ? 176.627 176.589 195.500 1.00 65.45 138 LEU A N 1
ATOM 670 C CA . LEU A 1 138 ? 176.630 176.133 194.120 1.00 55.66 138 LEU A CA 1
ATOM 671 C C . LEU A 1 138 ? 177.877 175.294 193.903 1.00 60.71 138 LEU A C 1
ATOM 672 O O . LEU A 1 138 ? 178.957 175.658 194.366 1.00 67.28 138 LEU A O 1
ATOM 677 N N . SER A 1 139 ? 177.744 174.153 193.239 1.00 61.60 139 SER A N 1
ATOM 678 C CA . SER A 1 139 ? 178.910 173.298 193.079 1.00 58.51 139 SER A CA 1
ATOM 679 C C . SER A 1 139 ? 178.820 172.493 191.797 1.00 56.81 139 SER A C 1
ATOM 680 O O . SER A 1 139 ? 177.748 172.016 191.421 1.00 63.68 139 SER A O 1
ATOM 683 N N . LEU A 1 140 ? 179.967 172.343 191.143 1.00 55.51 140 LEU A N 1
ATOM 684 C CA . LEU A 1 140 ? 180.107 171.550 189.931 1.00 58.38 140 LEU A CA 1
ATOM 685 C C . LEU A 1 140 ? 180.997 170.356 190.228 1.00 52.65 140 LEU A C 1
ATOM 686 O O . LEU A 1 140 ? 182.138 170.522 190.672 1.00 67.70 140 LEU A O 1
ATOM 691 N N . ASN A 1 141 ? 180.480 169.162 189.977 1.00 40.32 141 ASN A N 1
ATOM 692 C CA . ASN A 1 141 ? 181.255 167.934 190.036 1.00 52.18 141 ASN A CA 1
ATOM 693 C C . ASN A 1 141 ? 181.402 167.384 188.629 1.00 57.43 141 ASN A C 1
ATOM 694 O O . ASN A 1 141 ? 180.404 167.195 187.931 1.00 67.68 141 ASN A O 1
ATOM 699 N N . ASN A 1 142 ? 182.636 167.129 188.215 1.00 59.62 142 ASN A N 1
ATOM 700 C CA . ASN A 1 142 ? 182.905 166.576 186.898 1.00 62.32 142 ASN A CA 1
ATOM 701 C C . ASN A 1 142 ? 182.832 165.057 186.871 1.00 64.45 142 ASN A C 1
ATOM 702 O O . ASN A 1 142 ? 183.020 164.459 185.808 1.00 63.95 142 ASN A O 1
ATOM 707 N N . GLY A 1 143 ? 182.555 164.422 188.005 1.00 70.25 143 GLY A N 1
ATOM 708 C CA . GLY A 1 143 ? 182.637 162.980 188.098 1.00 72.23 143 GLY A CA 1
ATOM 709 C C . GLY A 1 143 ? 181.690 162.355 189.101 1.00 76.22 143 GLY A C 1
ATOM 710 O O . GLY A 1 143 ? 180.487 162.630 189.107 1.00 69.80 143 GLY A O 1
ATOM 711 N N . GLN A 1 144 ? 182.248 161.493 189.954 1.00 87.23 144 GLN A N 1
ATOM 712 C CA . GLN A 1 144 ? 181.518 160.714 190.949 1.00 83.99 144 GLN A CA 1
ATOM 713 C C . GLN A 1 144 ? 180.925 161.573 192.066 1.00 84.72 144 GLN A C 1
ATOM 714 O O . GLN A 1 144 ? 180.081 161.072 192.821 1.00 84.20 144 GLN A O 1
ATOM 720 N N . SER A 1 145 ? 181.342 162.845 192.167 1.00 85.09 145 SER A N 1
ATOM 721 C CA . SER A 1 145 ? 180.922 163.803 193.200 1.00 85.49 145 SER A CA 1
ATOM 722 C C . SER A 1 145 ? 181.320 163.331 194.598 1.00 86.76 145 SER A C 1
ATOM 723 O O . SER A 1 145 ? 180.483 163.237 195.498 1.00 86.16 145 SER A O 1
ATOM 726 N N . ASP A 1 146 ? 182.617 163.034 194.758 1.00 85.38 146 ASP A N 1
ATOM 727 C CA . ASP A 1 146 ? 183.274 162.728 196.028 1.00 86.53 146 ASP A CA 1
ATOM 728 C C . ASP A 1 146 ? 182.633 161.549 196.746 1.00 84.21 146 ASP A C 1
ATOM 729 O O . ASP A 1 146 ? 182.952 160.390 196.465 1.00 84.73 146 ASP A O 1
ATOM 734 N N . ASN A 1 147 ? 181.724 161.849 197.669 1.00 85.71 147 ASN A N 1
ATOM 735 C CA . ASN A 1 147 ? 181.054 160.818 198.442 1.00 87.91 147 ASN A CA 1
ATOM 736 C C . ASN A 1 147 ? 180.044 160.061 197.588 1.00 88.06 147 ASN A C 1
ATOM 737 O O . ASN A 1 147 ? 179.514 160.574 196.600 1.00 86.21 147 ASN A O 1
ATOM 742 N N . ILE A 1 148 ? 179.788 158.821 197.990 1.00 78.19 148 ILE A N 1
ATOM 743 C CA . ILE A 1 148 ? 178.953 157.875 197.261 1.00 77.13 148 ILE A CA 1
ATOM 744 C C . ILE A 1 148 ? 177.544 157.827 197.827 1.00 79.93 148 ILE A C 1
ATOM 745 O O . ILE A 1 148 ? 176.757 156.938 197.487 1.00 81.55 148 ILE A O 1
ATOM 750 N N . PHE A 1 149 ? 177.215 158.781 198.695 1.00 80.54 149 PHE A N 1
ATOM 751 C CA . PHE A 1 149 ? 175.893 158.829 199.312 1.00 80.70 149 PHE A CA 1
ATOM 752 C C . PHE A 1 149 ? 175.023 159.829 198.556 1.00 80.89 149 PHE A C 1
ATOM 753 O O . PHE A 1 149 ? 174.711 160.924 199.029 1.00 78.50 149 PHE A O 1
ATOM 761 N N . GLN A 1 150 ? 174.626 159.434 197.356 1.00 84.11 150 GLN A N 1
ATOM 762 C CA . GLN A 1 150 ? 173.733 160.209 196.511 1.00 82.60 150 GLN A CA 1
ATOM 763 C C . GLN A 1 150 ? 172.630 159.297 196.004 1.00 81.45 150 GLN A C 1
ATOM 764 O O . GLN A 1 150 ? 172.780 158.070 196.007 1.00 76.10 150 GLN A O 1
ATOM 770 N N . PRO A 1 151 ? 171.498 159.864 195.589 1.00 82.54 151 PRO A N 1
ATOM 771 C CA . PRO A 1 151 ? 170.542 159.091 194.792 1.00 82.91 151 PRO A CA 1
ATOM 772 C C . PRO A 1 151 ? 171.154 158.686 193.460 1.00 83.21 151 PRO A C 1
ATOM 773 O O . PRO A 1 151 ? 172.095 159.312 192.969 1.00 88.14 151 PRO A O 1
ATOM 777 N N . ALA A 1 152 ? 170.598 157.623 192.872 1.00 65.95 152 ALA A N 1
ATOM 778 C CA . ALA A 1 152 ? 171.247 156.972 191.738 1.00 65.12 152 ALA A CA 1
ATOM 779 C C . ALA A 1 152 ? 171.202 157.814 190.469 1.00 64.71 152 ALA A C 1
ATOM 780 O O . ALA A 1 152 ? 171.987 157.575 189.546 1.00 70.04 152 ALA A O 1
ATOM 782 N N . ARG A 1 153 ? 170.309 158.804 190.400 1.00 65.40 153 ARG A N 1
ATOM 783 C CA . ARG A 1 153 ? 170.245 159.645 189.209 1.00 70.38 153 ARG A CA 1
ATOM 784 C C . ARG A 1 153 ? 171.403 160.639 189.166 1.00 66.35 153 ARG A C 1
ATOM 785 O O . ARG A 1 153 ? 171.752 161.140 188.090 1.00 62.91 153 ARG A O 1
ATOM 793 N N . PHE A 1 154 ? 172.025 160.920 190.319 1.00 70.52 154 PHE A N 1
ATOM 794 C CA . PHE A 1 154 ? 173.257 161.708 190.336 1.00 74.30 154 PHE A CA 1
ATOM 795 C C . PHE A 1 154 ? 174.382 161.001 189.603 1.00 74.36 154 PHE A C 1
ATOM 796 O O . PHE A 1 154 ? 175.245 161.655 189.008 1.00 76.77 154 PHE A O 1
ATOM 804 N N . PHE A 1 155 ? 174.392 159.676 189.641 1.00 77.36 155 PHE A N 1
ATOM 805 C CA . PHE A 1 155 ? 175.390 158.917 188.919 1.00 82.00 155 PHE A CA 1
ATOM 806 C C . PHE A 1 155 ? 174.946 158.781 187.463 1.00 84.44 155 PHE A C 1
ATOM 807 O O . PHE A 1 155 ? 173.844 159.195 187.087 1.00 80.56 155 PHE A O 1
ATOM 815 N N . ALA A 1 156 ? 175.837 158.231 186.636 1.00 87.12 156 ALA A N 1
ATOM 816 C CA . ALA A 1 156 ? 175.666 158.015 185.196 1.00 88.44 156 ALA A CA 1
ATOM 817 C C . ALA A 1 156 ? 175.391 159.299 184.417 1.00 85.59 156 ALA A C 1
ATOM 818 O O . ALA A 1 156 ? 174.823 159.242 183.321 1.00 85.40 156 ALA A O 1
ATOM 820 N N . SER A 1 157 ? 175.771 160.452 184.956 1.00 76.65 157 SER A N 1
ATOM 821 C CA . SER A 1 157 ? 175.787 161.712 184.231 1.00 74.88 157 SER A CA 1
ATOM 822 C C . SER A 1 157 ? 177.188 162.291 184.325 1.00 74.96 157 SER A C 1
ATOM 823 O O . SER A 1 157 ? 177.781 162.319 185.408 1.00 79.40 157 SER A O 1
ATOM 826 N N . ALA A 1 158 ? 177.709 162.768 183.192 1.00 68.78 158 ALA A N 1
ATOM 827 C CA . ALA A 1 158 ? 179.123 163.114 183.091 1.00 65.55 158 ALA A CA 1
ATOM 828 C C . ALA A 1 158 ? 179.501 164.355 183.890 1.00 70.57 158 ALA A C 1
ATOM 829 O O . ALA A 1 158 ? 180.694 164.634 184.042 1.00 75.80 158 ALA A O 1
ATOM 831 N N . GLY A 1 159 ? 178.529 165.108 184.383 1.00 68.26 159 GLY A N 1
ATOM 832 C CA . GLY A 1 159 ? 178.812 166.187 185.304 1.00 60.72 159 GLY A CA 1
ATOM 833 C C . GLY A 1 159 ? 177.529 166.710 185.900 1.00 62.13 159 GLY A C 1
ATOM 834 O O . GLY A 1 159 ? 176.522 166.870 185.204 1.00 74.42 159 GLY A O 1
ATOM 835 N N . ILE A 1 160 ? 177.571 166.978 187.201 1.00 54.48 160 ILE A N 1
ATOM 836 C CA . ILE A 1 160 ? 176.388 167.444 187.909 1.00 52.37 160 ILE A CA 1
ATOM 837 C C . ILE A 1 160 ? 176.659 168.836 188.456 1.00 53.66 160 ILE A C 1
ATOM 838 O O . ILE A 1 160 ? 177.781 169.140 188.878 1.00 64.61 160 ILE A O 1
ATOM 843 N N . LEU A 1 161 ? 175.644 169.686 188.401 1.00 50.75 161 LEU A N 1
ATOM 844 C CA . LEU A 1 161 ? 175.689 171.027 188.968 1.00 48.55 161 LEU A CA 1
ATOM 845 C C . LEU A 1 161 ? 174.711 171.072 190.132 1.00 55.41 161 LEU A C 1
ATOM 846 O O . LEU A 1 161 ? 173.497 171.022 189.929 1.00 67.81 161 LEU A O 1
ATOM 851 N N . ASN A 1 162 ? 175.226 171.163 191.351 1.00 52.92 162 ASN A N 1
ATOM 852 C CA . ASN A 1 162 ? 174.402 171.043 192.545 1.00 55.32 162 ASN A CA 1
ATOM 853 C C . ASN A 1 162 ? 174.060 172.427 193.075 1.00 58.69 162 ASN A C 1
ATOM 854 O O . ASN A 1 162 ? 174.929 173.117 193.616 1.00 67.81 162 ASN A O 1
ATOM 859 N N . ILE A 1 163 ? 172.802 172.829 192.922 1.00 59.35 163 ILE A N 1
ATOM 860 C CA . ILE A 1 163 ? 172.274 174.026 193.559 1.00 60.45 163 ILE A CA 1
ATOM 861 C C . ILE A 1 163 ? 171.733 173.620 194.919 1.00 64.62 163 ILE A C 1
ATOM 862 O O . ILE A 1 163 ? 170.856 172.754 195.010 1.00 75.06 163 ILE A O 1
ATOM 867 N N . GLN A 1 164 ? 172.244 174.234 195.978 1.00 70.16 164 GLN A N 1
ATOM 868 C CA . GLN A 1 164 ? 171.785 173.958 197.330 1.00 70.50 164 GLN A CA 1
ATOM 869 C C . GLN A 1 164 ? 170.964 175.141 197.819 1.00 74.36 164 GLN A C 1
ATOM 870 O O . GLN A 1 164 ? 171.385 176.292 197.681 1.00 76.39 164 GLN A O 1
ATOM 876 N N . THR A 1 165 ? 169.792 174.853 198.372 1.00 72.09 165 THR A N 1
ATOM 877 C CA . THR A 1 165 ? 168.892 175.879 198.875 1.00 74.28 165 THR A CA 1
ATOM 878 C C . THR A 1 165 ? 169.324 176.277 200.288 1.00 76.03 165 THR A C 1
ATOM 879 O O . THR A 1 165 ? 169.893 175.465 201.025 1.00 79.24 165 THR A O 1
ATOM 883 N N . LEU A 1 166 ? 169.114 177.558 200.627 1.00 76.51 166 LEU A N 1
ATOM 884 C CA . LEU A 1 166 ? 169.453 178.109 201.939 1.00 76.39 166 LEU A CA 1
ATOM 885 C C . LEU A 1 166 ? 168.806 177.332 203.079 1.00 76.62 166 LEU A C 1
ATOM 886 O O . LEU A 1 166 ? 167.581 177.321 203.227 1.00 78.10 166 LEU A O 1
ATOM 891 N N . THR A 1 167 ? 169.639 176.685 203.884 1.00 91.26 167 THR A N 1
ATOM 892 C CA . THR A 1 167 ? 169.194 176.041 205.113 1.00 92.99 167 THR A CA 1
ATOM 893 C C . THR A 1 167 ? 169.189 177.059 206.246 1.00 94.13 167 THR A C 1
ATOM 894 O O . THR A 1 167 ? 170.234 177.655 206.534 1.00 96.50 167 THR A O 1
ATOM 898 N N . PRO A 1 168 ? 168.043 177.300 206.883 1.00 92.82 168 PRO A N 1
ATOM 899 C CA . PRO A 1 168 ? 167.979 178.316 207.943 1.00 94.17 168 PRO A CA 1
ATOM 900 C C . PRO A 1 168 ? 168.721 177.866 209.194 1.00 96.96 168 PRO A C 1
ATOM 901 O O . PRO A 1 168 ? 168.764 176.677 209.515 1.00 97.64 168 PRO A O 1
ATOM 905 N N . HIS A 1 169 ? 169.308 178.833 209.901 1.00 106.00 169 HIS A N 1
ATOM 906 C CA . HIS A 1 169 ? 170.102 178.509 211.080 1.00 105.92 169 HIS A CA 1
ATOM 907 C C . HIS A 1 169 ? 169.261 178.518 212.351 1.00 106.15 169 HIS A C 1
ATOM 908 O O . HIS A 1 169 ? 169.372 177.598 213.171 1.00 106.63 169 HIS A O 1
ATOM 915 N N . PHE A 1 170 ? 168.418 179.546 212.520 1.00 102.73 170 PHE A N 1
ATOM 916 C CA . PHE A 1 170 ? 167.613 179.782 213.726 1.00 105.62 170 PHE A CA 1
ATOM 917 C C . PHE A 1 170 ? 168.491 179.880 214.978 1.00 105.16 170 PHE A C 1
ATOM 918 O O . PHE A 1 170 ? 168.520 178.994 215.835 1.00 102.96 170 PHE A O 1
ATOM 926 N N . LYS A 1 171 ? 169.228 180.991 215.039 1.00 114.09 171 LYS A N 1
ATOM 927 C CA . LYS A 1 171 ? 169.924 181.398 216.255 1.00 113.76 171 LYS A CA 1
ATOM 928 C C . LYS A 1 171 ? 168.931 181.621 217.401 1.00 115.45 171 LYS A C 1
ATOM 929 O O . LYS A 1 171 ? 167.715 181.681 217.198 1.00 115.73 171 LYS A O 1
ATOM 935 N N . GLU A 1 172 ? 169.483 181.791 218.610 1.00 123.93 172 GLU A N 1
ATOM 936 C CA . GLU A 1 172 ? 168.729 181.686 219.862 1.00 124.57 172 GLU A CA 1
ATOM 937 C C . GLU A 1 172 ? 167.600 182.712 219.949 1.00 124.67 172 GLU A C 1
ATOM 938 O O . GLU A 1 172 ? 167.748 183.857 219.512 1.00 123.05 172 GLU A O 1
ATOM 944 N N . ASP A 1 173 ? 166.468 182.265 220.490 1.00 120.99 173 ASP A N 1
ATOM 945 C CA . ASP A 1 173 ? 165.132 182.903 220.435 1.00 118.41 173 ASP A CA 1
ATOM 946 C C . ASP A 1 173 ? 164.772 183.063 218.953 1.00 117.82 173 ASP A C 1
ATOM 947 O O . ASP A 1 173 ? 165.105 182.168 218.161 1.00 119.11 173 ASP A O 1
ATOM 952 N N . LYS A 1 174 ? 164.091 184.158 218.568 1.00 107.66 174 LYS A N 1
ATOM 953 C CA . LYS A 1 174 ? 163.718 184.520 217.197 1.00 110.33 174 LYS A CA 1
ATOM 954 C C . LYS A 1 174 ? 163.034 183.404 216.404 1.00 108.86 174 LYS A C 1
ATOM 955 O O . LYS A 1 174 ? 163.697 182.758 215.580 1.00 105.36 174 LYS A O 1
ATOM 961 N N . PRO A 1 175 ? 161.754 183.103 216.666 1.00 98.28 175 PRO A N 1
ATOM 962 C CA . PRO A 1 175 ? 161.023 182.171 215.841 1.00 97.28 175 PRO A CA 1
ATOM 963 C C . PRO A 1 175 ? 160.941 182.516 214.361 1.00 98.73 175 PRO A C 1
ATOM 964 O O . PRO A 1 175 ? 160.886 181.595 213.540 1.00 98.67 175 PRO A O 1
ATOM 968 N N . THR A 1 176 ? 160.962 183.793 213.988 1.00 91.68 176 THR A N 1
ATOM 969 C CA . THR A 1 176 ? 160.578 184.205 212.647 1.00 88.74 176 THR A CA 1
ATOM 970 C C . THR A 1 176 ? 161.685 185.025 212.010 1.00 87.10 176 THR A C 1
ATOM 971 O O . THR A 1 176 ? 162.144 186.010 212.592 1.00 91.17 176 THR A O 1
ATOM 975 N N . ASN A 1 177 ? 162.119 184.607 210.823 1.00 78.97 177 ASN A N 1
ATOM 976 C CA . ASN A 1 177 ? 163.063 185.363 210.009 1.00 78.50 177 ASN A CA 1
ATOM 977 C C . ASN A 1 177 ? 162.359 185.888 208.766 1.00 79.20 177 ASN A C 1
ATOM 978 O O . ASN A 1 177 ? 161.724 185.125 208.032 1.00 83.76 177 ASN A O 1
ATOM 983 N N . ILE A 1 178 ? 162.474 187.191 208.531 1.00 70.77 178 ILE A N 1
ATOM 984 C CA . ILE A 1 178 ? 161.892 187.837 207.361 1.00 68.56 178 ILE A CA 1
ATOM 985 C C . ILE A 1 178 ? 163.024 188.440 206.544 1.00 71.03 178 ILE A C 1
ATOM 986 O O . ILE A 1 178 ? 163.861 189.171 207.084 1.00 82.52 178 ILE A O 1
ATOM 991 N N . ALA A 1 179 ? 163.057 188.129 205.251 1.00 63.49 179 ALA A N 1
ATOM 992 C CA . ALA A 1 179 ? 164.085 188.635 204.352 1.00 66.35 179 ALA A CA 1
ATOM 993 C C . ALA A 1 179 ? 163.451 189.055 203.035 1.00 67.98 179 ALA A C 1
ATOM 994 O O . ALA A 1 179 ? 162.644 188.316 202.465 1.00 74.63 179 ALA A O 1
ATOM 996 N N . ALA A 1 180 ? 163.818 190.240 202.564 1.00 69.29 180 ALA A N 1
ATOM 997 C CA . ALA A 1 180 ? 163.440 190.740 201.250 1.00 70.14 180 ALA A CA 1
ATOM 998 C C . ALA A 1 180 ? 164.693 191.221 200.534 1.00 73.69 180 ALA A C 1
ATOM 999 O O . ALA A 1 180 ? 165.588 191.783 201.166 1.00 80.54 180 ALA A O 1
ATOM 1001 N N . GLU A 1 181 ? 164.767 190.984 199.226 1.00 68.09 181 GLU A N 1
ATOM 1002 C CA . GLU A 1 181 ? 165.959 191.286 198.433 1.00 67.74 181 GLU A CA 1
ATOM 1003 C C . GLU A 1 181 ? 165.558 191.973 197.127 1.00 68.68 181 GLU A C 1
ATOM 1004 O O . GLU A 1 181 ? 165.849 191.479 196.038 1.00 72.01 181 GLU A O 1
ATOM 1010 N N . PHE A 1 182 ? 164.828 193.086 197.251 1.00 66.00 182 PHE A N 1
ATOM 1011 C CA . PHE A 1 182 ? 164.289 193.803 196.097 1.00 69.36 182 PHE A CA 1
ATOM 1012 C C . PHE A 1 182 ? 165.397 194.312 195.181 1.00 64.55 182 PHE A C 1
ATOM 1013 O O . PHE A 1 182 ? 166.149 195.221 195.540 1.00 69.40 182 PHE A O 1
ATOM 1021 N N . LYS A 1 183 ? 165.477 193.724 193.995 1.00 60.49 183 LYS A N 1
ATOM 1022 C CA . LYS A 1 183 ? 166.469 194.044 192.980 1.00 59.75 183 LYS A CA 1
ATOM 1023 C C . LYS A 1 183 ? 165.781 194.766 191.832 1.00 65.77 183 LYS A C 1
ATOM 1024 O O . LYS A 1 183 ? 164.629 194.465 191.512 1.00 80.20 183 LYS A O 1
ATOM 1030 N N . THR A 1 184 ? 166.471 195.730 191.229 1.00 64.89 184 THR A N 1
ATOM 1031 C CA . THR A 1 184 ? 165.849 196.544 190.197 1.00 65.81 184 THR A CA 1
ATOM 1032 C C . THR A 1 184 ? 166.913 197.103 189.268 1.00 66.64 184 THR A C 1
ATOM 1033 O O . THR A 1 184 ? 168.112 197.026 189.541 1.00 73.14 184 THR A O 1
ATOM 1037 N N . GLY A 1 185 ? 166.450 197.648 188.158 1.00 67.18 185 GLY A N 1
ATOM 1038 C CA . GLY A 1 185 ? 167.307 198.290 187.183 1.00 67.61 185 GLY A CA 1
ATOM 1039 C C . GLY A 1 185 ? 167.465 197.445 185.934 1.00 67.78 185 GLY A C 1
ATOM 1040 O O . GLY A 1 185 ? 166.775 196.440 185.735 1.00 71.63 185 GLY A O 1
ATOM 1041 N N . SER A 1 186 ? 168.395 197.890 185.082 1.00 71.24 186 SER A N 1
ATOM 1042 C CA . SER A 1 186 ? 168.822 197.206 183.854 1.00 78.30 186 SER A CA 1
ATOM 1043 C C . SER A 1 186 ? 167.656 196.988 182.885 1.00 80.14 186 SER A C 1
ATOM 1044 O O . SER A 1 186 ? 167.276 195.858 182.567 1.00 82.08 186 SER A O 1
ATOM 1047 N N . TRP A 1 187 ? 167.106 198.113 182.420 1.00 81.04 187 TRP A N 1
ATOM 1048 C CA . TRP A 1 187 ? 166.007 198.200 181.453 1.00 77.89 187 TRP A CA 1
ATOM 1049 C C . TRP A 1 187 ? 164.758 197.475 181.964 1.00 77.62 187 TRP A C 1
ATOM 1050 O O . TRP A 1 187 ? 164.322 196.455 181.432 1.00 74.01 187 TRP A O 1
ATOM 1061 N N . GLY A 1 188 ? 164.208 198.034 183.037 1.00 72.03 188 GLY A N 1
ATOM 1062 C CA . GLY A 1 188 ? 162.915 197.601 183.518 1.00 69.05 188 GLY A CA 1
ATOM 1063 C C . GLY A 1 188 ? 162.918 196.335 184.335 1.00 65.76 188 GLY A C 1
ATOM 1064 O O . GLY A 1 188 ? 161.851 195.770 184.581 1.00 68.07 188 GLY A O 1
ATOM 1065 N N . LEU A 1 189 ? 164.084 195.866 184.766 1.00 63.07 189 LEU A N 1
ATOM 1066 C CA . LEU A 1 189 ? 164.141 194.672 185.595 1.00 63.67 189 LEU A CA 1
ATOM 1067 C C . LEU A 1 189 ? 163.665 195.001 187.000 1.00 64.49 189 LEU A C 1
ATOM 1068 O O . LEU A 1 189 ? 164.143 195.960 187.615 1.00 69.13 189 LEU A O 1
ATOM 1073 N N . VAL A 1 190 ? 162.718 194.214 187.502 1.00 63.33 190 VAL A N 1
ATOM 1074 C CA . VAL A 1 190 ? 162.208 194.345 188.859 1.00 63.54 190 VAL A CA 1
ATOM 1075 C C . VAL A 1 190 ? 162.144 192.939 189.449 1.00 65.03 190 VAL A C 1
ATOM 1076 O O . VAL A 1 190 ? 161.932 191.964 188.717 1.00 73.45 190 VAL A O 1
ATOM 1080 N N . ASN A 1 191 ? 162.416 192.820 190.748 1.00 56.35 191 ASN A N 1
ATOM 1081 C CA . ASN A 1 191 ? 162.529 191.519 191.409 1.00 54.12 191 ASN A CA 1
ATOM 1082 C C . ASN A 1 191 ? 162.309 191.738 192.900 1.00 53.94 191 ASN A C 1
ATOM 1083 O O . ASN A 1 191 ? 163.258 191.975 193.652 1.00 60.54 191 ASN A O 1
ATOM 1088 N N . PRO A 1 192 ? 161.062 191.694 193.364 1.00 51.60 192 PRO A N 1
ATOM 1089 C CA . PRO A 1 192 ? 160.840 191.567 194.806 1.00 58.49 192 PRO A CA 1
ATOM 1090 C C . PRO A 1 192 ? 160.937 190.117 195.251 1.00 54.63 192 PRO A C 1
ATOM 1091 O O . PRO A 1 192 ? 160.698 189.188 194.477 1.00 61.15 192 PRO A O 1
ATOM 1095 N N . SER A 1 193 ? 161.304 189.927 196.517 1.00 48.93 193 SER A N 1
ATOM 1096 C CA . SER A 1 193 ? 161.467 188.593 197.076 1.00 50.53 193 SER A CA 1
ATOM 1097 C C . SER A 1 193 ? 161.015 188.579 198.528 1.00 60.24 193 SER A C 1
ATOM 1098 O O . SER A 1 193 ? 161.098 189.587 199.231 1.00 69.87 193 SER A O 1
ATOM 1101 N N . LEU A 1 194 ? 160.517 187.423 198.962 1.00 59.94 194 LEU A N 1
ATOM 1102 C CA . LEU A 1 194 ? 160.115 187.186 200.345 1.00 58.67 194 LEU A CA 1
ATOM 1103 C C . LEU A 1 194 ? 160.706 185.862 200.802 1.00 58.75 194 LEU A C 1
ATOM 1104 O O . LEU A 1 194 ? 160.710 184.894 200.040 1.00 70.35 194 LEU A O 1
ATOM 1109 N N . PHE A 1 195 ? 161.205 185.822 202.038 1.00 53.58 195 PHE A N 1
ATOM 1110 C CA . PHE A 1 195 ? 161.843 184.630 202.594 1.00 54.30 195 PHE A CA 1
ATOM 1111 C C . PHE A 1 195 ? 161.348 184.311 204.000 1.00 59.53 195 PHE A C 1
ATOM 1112 O O . PHE A 1 195 ? 162.157 184.233 204.929 1.00 69.91 195 PHE A O 1
ATOM 1120 N N . LEU A 1 196 ? 160.033 184.178 204.171 1.00 62.36 196 LEU A N 1
ATOM 1121 C CA . LEU A 1 196 ? 159.450 183.959 205.494 1.00 67.96 196 LEU A CA 1
ATOM 1122 C C . LEU A 1 196 ? 159.878 182.617 206.081 1.00 73.41 196 LEU A C 1
ATOM 1123 O O . LEU A 1 196 ? 159.465 181.560 205.605 1.00 80.42 196 LEU A O 1
ATOM 1128 N N . GLU A 1 197 ? 160.694 182.663 207.129 1.00 76.32 197 GLU A N 1
ATOM 1129 C CA . GLU A 1 197 ? 161.158 181.467 207.822 1.00 74.83 197 GLU A CA 1
ATOM 1130 C C . GLU A 1 197 ? 160.519 181.412 209.200 1.00 76.90 197 GLU A C 1
ATOM 1131 O O . GLU A 1 197 ? 160.322 182.451 209.836 1.00 83.84 197 GLU A O 1
ATOM 1137 N N . GLN A 1 198 ? 160.191 180.205 209.654 1.00 80.70 198 GLN A N 1
ATOM 1138 C CA . GLN A 1 198 ? 159.433 180.014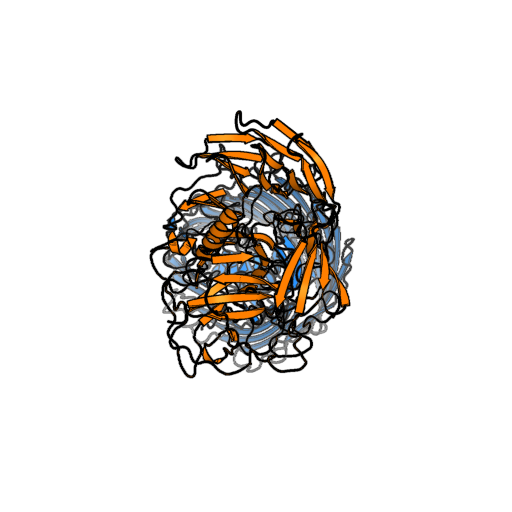 210.884 1.00 83.34 198 GLN A CA 1
ATOM 1139 C C . GLN A 1 198 ? 159.783 178.667 211.496 1.00 82.64 198 GLN A C 1
ATOM 1140 O O . GLN A 1 198 ? 159.682 177.637 210.827 1.00 87.35 198 GLN A O 1
ATOM 1146 N N . GLN A 1 199 ? 160.179 178.671 212.764 1.00 81.67 199 GLN A N 1
ATOM 1147 C CA . GLN A 1 199 ? 160.370 177.425 213.491 1.00 83.07 199 GLN A CA 1
ATOM 1148 C C . GLN A 1 199 ? 159.062 177.021 214.156 1.00 86.39 199 GLN A C 1
ATOM 1149 O O . GLN A 1 199 ? 158.327 177.868 214.673 1.00 88.40 199 GLN A O 1
ATOM 1155 N N . LEU A 1 200 ? 158.767 175.721 214.142 1.00 85.69 200 LEU A N 1
ATOM 1156 C CA . LEU A 1 200 ? 157.459 175.229 214.551 1.00 85.34 200 LEU A CA 1
ATOM 1157 C C . LEU A 1 200 ? 157.497 174.464 215.868 1.00 84.40 200 LEU A C 1
ATOM 1158 O O . LEU A 1 200 ? 156.810 174.844 216.820 1.00 86.77 200 LEU A O 1
ATOM 1163 N N . ASN A 1 201 ? 158.290 173.394 215.957 1.00 86.66 201 ASN A N 1
ATOM 1164 C CA . ASN A 1 201 ? 158.270 172.533 217.135 1.00 88.88 201 ASN A CA 1
ATOM 1165 C C . ASN A 1 201 ? 159.673 172.124 217.558 1.00 88.06 201 ASN A C 1
ATOM 1166 O O . ASN A 1 201 ? 159.882 170.974 217.963 1.00 86.97 201 ASN A O 1
ATOM 1171 N N . LYS A 1 202 ? 160.655 173.020 217.357 1.00 93.45 202 LYS A N 1
ATOM 1172 C CA . LYS A 1 202 ? 162.066 172.949 217.768 1.00 95.46 202 LYS A CA 1
ATOM 1173 C C . LYS A 1 202 ? 162.852 171.936 216.918 1.00 97.52 202 LYS A C 1
ATOM 1174 O O . LYS A 1 202 ? 164.088 171.935 216.909 1.00 97.95 202 LYS A O 1
ATOM 1180 N N . LYS A 1 203 ? 162.151 171.145 216.110 1.00 86.70 203 LYS A N 1
ATOM 1181 C CA . LYS A 1 203 ? 162.754 170.273 215.117 1.00 83.74 203 LYS A CA 1
ATOM 1182 C C . LYS A 1 203 ? 162.179 170.479 213.726 1.00 84.72 203 LYS A C 1
ATOM 1183 O O . LYS A 1 203 ? 162.785 170.042 212.748 1.00 89.17 203 LYS A O 1
ATOM 1189 N N . TRP A 1 204 ? 161.030 171.141 213.622 1.00 79.06 204 TRP A N 1
ATOM 1190 C CA . TRP A 1 204 ? 160.431 171.481 212.341 1.00 78.59 204 TRP A CA 1
ATOM 1191 C C . TRP A 1 204 ? 160.695 172.944 212.023 1.00 79.71 204 TRP A C 1
ATOM 1192 O O . TRP A 1 204 ? 160.533 173.812 212.886 1.00 88.13 204 TRP A O 1
ATOM 1203 N N . SER A 1 205 ? 161.098 173.215 210.788 1.00 68.53 205 SER A N 1
ATOM 1204 C CA . SER A 1 205 ? 161.255 174.578 210.312 1.00 74.38 205 SER A CA 1
ATOM 1205 C C . SER A 1 205 ? 160.652 174.694 208.921 1.00 74.25 205 SER A C 1
ATOM 1206 O O . SER A 1 205 ? 160.632 173.734 208.150 1.00 75.99 205 SER A O 1
ATOM 1209 N N . MET A 1 206 ? 160.165 175.889 208.606 1.00 69.11 206 MET A N 1
ATOM 1210 C CA . MET A 1 206 ? 159.433 176.138 207.377 1.00 61.99 206 MET A CA 1
ATOM 1211 C C . MET A 1 206 ? 159.971 177.401 206.724 1.00 63.90 206 MET A C 1
ATOM 1212 O O . MET A 1 206 ? 160.145 178.430 207.379 1.00 71.40 206 MET A O 1
ATOM 1217 N N . THR A 1 207 ? 160.237 177.311 205.427 1.00 59.25 207 THR A N 1
ATOM 1218 C CA . THR A 1 207 ? 160.755 178.424 204.650 1.00 57.86 207 THR A CA 1
ATOM 1219 C C . THR A 1 207 ? 159.880 178.642 203.426 1.00 57.24 207 THR A C 1
ATOM 1220 O O . THR A 1 207 ? 159.763 177.767 202.565 1.00 66.54 207 THR A O 1
ATOM 1224 N N . ALA A 1 208 ? 159.264 179.817 203.357 1.00 51.53 208 ALA A N 1
ATOM 1225 C CA . ALA A 1 208 ? 158.414 180.201 202.243 1.00 51.21 208 ALA A CA 1
ATOM 1226 C C . ALA A 1 208 ? 159.105 181.310 201.472 1.00 49.58 208 ALA A C 1
ATOM 1227 O O . ALA A 1 208 ? 159.287 182.415 201.992 1.00 59.05 208 ALA A O 1
ATOM 1229 N N . ASN A 1 209 ? 159.478 181.008 200.237 1.00 43.39 209 ASN A N 1
ATOM 1230 C CA . ASN A 1 209 ? 160.181 181.923 199.354 1.00 46.53 209 ASN A CA 1
ATOM 1231 C C . ASN A 1 209 ? 159.229 182.333 198.244 1.00 51.62 209 ASN A C 1
ATOM 1232 O O . ASN A 1 209 ? 158.512 181.494 197.694 1.00 64.80 209 ASN A O 1
ATOM 1237 N N . GLY A 1 210 ? 159.224 183.619 197.929 1.00 49.98 210 GLY A N 1
ATOM 1238 C CA . GLY A 1 210 ? 158.445 184.138 196.826 1.00 53.88 210 GLY A CA 1
ATOM 1239 C C . GLY A 1 210 ? 159.268 185.101 196.003 1.00 56.80 210 GLY A C 1
ATOM 1240 O O . GLY A 1 210 ? 160.014 185.905 196.563 1.00 70.41 210 GLY A O 1
ATOM 1241 N N . GLU A 1 211 ? 159.152 185.033 194.682 1.00 45.97 211 GLU A N 1
ATOM 1242 C CA . GLU A 1 211 ? 159.962 185.858 193.800 1.00 46.65 211 GLU A CA 1
ATOM 1243 C C . GLU A 1 211 ? 159.179 186.201 192.546 1.00 53.41 211 GLU A C 1
ATOM 1244 O O . GLU A 1 211 ? 158.962 185.334 191.696 1.00 68.32 211 GLU A O 1
ATOM 1250 N N . TRP A 1 212 ? 158.759 187.455 192.435 1.00 56.00 212 TRP A N 1
ATOM 1251 C CA . TRP A 1 212 ? 158.213 188.001 191.204 1.00 57.84 212 TRP A CA 1
ATOM 1252 C C . TRP A 1 212 ? 159.355 188.639 190.436 1.00 53.09 212 TRP A C 1
ATOM 1253 O O . TRP A 1 212 ? 160.214 189.285 191.029 1.00 60.50 212 TRP A O 1
ATOM 1264 N N . MET A 1 213 ? 159.414 188.397 189.133 1.00 54.71 213 MET A N 1
ATOM 1265 C CA . MET A 1 213 ? 160.546 188.817 188.318 1.00 52.54 213 MET A CA 1
ATOM 1266 C C . MET A 1 213 ? 160.040 189.316 186.965 1.00 56.80 213 MET A C 1
ATOM 1267 O O . MET A 1 213 ? 160.229 188.664 185.940 1.00 63.90 213 MET A O 1
ATOM 1272 N N . SER A 1 214 ? 159.205 190.350 186.992 1.00 65.11 214 SER A N 1
ATOM 1273 C CA . SER A 1 214 ? 158.867 191.040 185.755 1.00 70.63 214 SER A CA 1
ATOM 1274 C C . SER A 1 214 ? 160.104 191.716 185.178 1.00 66.84 214 SER A C 1
ATOM 1275 O O . SER A 1 214 ? 160.993 192.152 185.913 1.00 70.08 214 SER A O 1
ATOM 1278 N N . SER A 1 215 ? 160.164 191.793 183.852 1.00 63.04 215 SER A N 1
ATOM 1279 C CA . SER A 1 215 ? 161.307 192.389 183.179 1.00 66.66 215 SER A CA 1
ATOM 1280 C C . SER A 1 215 ? 160.880 192.917 181.819 1.00 70.26 215 SER A C 1
ATOM 1281 O O . SER A 1 215 ? 159.829 192.551 181.290 1.00 73.66 215 SER A O 1
ATOM 1284 N N . ASP A 1 216 ? 161.713 193.795 181.264 1.00 71.92 216 ASP A N 1
ATOM 1285 C CA . ASP A 1 216 ? 161.538 194.307 179.911 1.00 70.57 216 ASP A CA 1
ATOM 1286 C C . ASP A 1 216 ? 162.670 193.852 179.001 1.00 73.30 216 ASP A C 1
ATOM 1287 O O . ASP A 1 216 ? 162.421 193.240 177.959 1.00 74.06 216 ASP A O 1
ATOM 1292 N N . GLY A 1 217 ? 163.913 194.135 179.379 1.00 75.51 217 GLY A N 1
ATOM 1293 C CA . GLY A 1 217 ? 165.087 193.582 178.724 1.00 72.42 217 GLY A CA 1
ATOM 1294 C C . GLY A 1 217 ? 165.331 193.987 177.286 1.00 72.72 217 GLY A C 1
ATOM 1295 O O . GLY A 1 217 ? 165.649 193.128 176.456 1.00 73.19 217 GLY A O 1
ATOM 1296 N N . HIS A 1 218 ? 165.176 195.265 176.960 1.00 72.01 218 HIS A N 1
ATOM 1297 C CA . HIS A 1 218 ? 165.482 195.738 175.615 1.00 69.68 218 HIS A CA 1
ATOM 1298 C C . HIS A 1 218 ? 166.936 196.189 175.578 1.00 75.09 218 HIS A C 1
ATOM 1299 O O . HIS A 1 218 ? 167.278 197.250 176.107 1.00 72.28 218 HIS A O 1
ATOM 1306 N N . TYR A 1 219 ? 167.791 195.386 174.950 1.00 85.41 219 TYR A N 1
ATOM 1307 C CA . TYR A 1 219 ? 169.209 195.694 175.070 1.00 81.65 219 TYR A CA 1
ATOM 1308 C C . TYR A 1 219 ? 169.653 196.558 173.898 1.00 82.76 219 TYR A C 1
ATOM 1309 O O . TYR A 1 219 ? 169.222 196.335 172.764 1.00 88.15 219 TYR A O 1
ATOM 1318 N N . PRO A 1 220 ? 170.500 197.546 174.130 1.00 77.38 220 PRO A N 1
ATOM 1319 C CA . PRO A 1 220 ? 171.058 198.342 173.026 1.00 79.41 220 PRO A CA 1
ATOM 1320 C C . PRO A 1 220 ? 172.277 197.670 172.404 1.00 77.48 220 PRO A C 1
ATOM 1321 O O . PRO A 1 220 ? 173.390 198.201 172.413 1.00 76.94 220 PRO A O 1
ATOM 1325 N N . PHE A 1 221 ? 172.063 196.475 171.862 1.00 76.64 221 PHE A N 1
ATOM 1326 C CA . PHE A 1 221 ? 173.130 195.720 171.233 1.00 78.09 221 PHE A CA 1
ATOM 1327 C C . PHE A 1 221 ? 173.550 196.382 169.926 1.00 82.64 221 PHE A C 1
ATOM 1328 O O . PHE A 1 221 ? 172.831 197.199 169.345 1.00 83.56 221 PHE A O 1
ATOM 1336 N N . THR A 1 222 ? 174.736 196.013 169.466 1.00 80.72 222 THR A N 1
ATOM 1337 C CA . THR A 1 222 ? 175.313 196.568 168.254 1.00 72.78 222 THR A CA 1
ATOM 1338 C C . THR A 1 222 ? 175.364 195.468 167.205 1.00 69.91 222 THR A C 1
ATOM 1339 O O . THR A 1 222 ? 176.080 194.476 167.376 1.00 73.72 222 THR A O 1
ATOM 1343 N N . LEU A 1 223 ? 174.598 195.639 166.133 1.00 71.68 223 LEU A N 1
ATOM 1344 C CA . LEU A 1 223 ? 174.457 194.617 165.107 1.00 74.95 223 LEU A CA 1
ATOM 1345 C C . LEU A 1 223 ? 175.393 194.895 163.939 1.00 79.47 223 LEU A C 1
ATOM 1346 O O . LEU A 1 223 ? 175.406 196.004 163.392 1.00 81.72 223 LEU A O 1
ATOM 1351 N N . ARG A 1 224 ? 176.157 193.878 163.550 1.00 83.24 224 ARG A N 1
ATOM 1352 C CA . ARG A 1 224 ? 177.081 193.956 162.429 1.00 82.72 224 ARG A CA 1
ATOM 1353 C C . ARG A 1 224 ? 176.523 193.130 161.282 1.00 82.18 224 ARG A C 1
ATOM 1354 O O . ARG A 1 224 ? 176.176 191.960 161.468 1.00 81.90 224 ARG A O 1
ATOM 1362 N N . TYR A 1 225 ? 176.449 193.733 160.100 1.00 82.99 225 TYR A N 1
ATOM 1363 C CA . TYR A 1 225 ? 175.888 193.073 158.920 1.00 82.87 225 TYR A CA 1
ATOM 1364 C C . TYR A 1 225 ? 176.927 192.227 158.190 1.00 81.59 225 TYR A C 1
ATOM 1365 O O . TYR A 1 225 ? 177.160 192.404 156.998 1.00 80.96 225 TYR A O 1
ATOM 1374 N N . GLY A 1 226 ? 177.573 191.313 158.894 1.00 91.89 226 GLY A N 1
ATOM 1375 C CA . GLY A 1 226 ? 178.650 190.546 158.304 1.00 92.48 226 GLY A CA 1
ATOM 1376 C C . GLY A 1 226 ? 179.635 190.108 159.364 1.00 96.04 226 GLY A C 1
ATOM 1377 O O . GLY A 1 226 ? 179.365 190.172 160.563 1.00 96.16 226 GLY A O 1
ATOM 1378 N N . ASN A 1 227 ? 180.799 189.658 158.891 1.00 100.69 227 ASN A N 1
ATOM 1379 C CA . ASN A 1 227 ? 181.819 189.131 159.784 1.00 101.84 227 ASN A CA 1
ATOM 1380 C C . ASN A 1 227 ? 183.180 189.797 159.645 1.00 101.66 227 ASN A C 1
ATOM 1381 O O . ASN A 1 227 ? 183.994 189.682 160.566 1.00 104.25 227 ASN A O 1
ATOM 1386 N N . ASP A 1 228 ? 183.452 190.486 158.540 1.00 105.30 228 ASP A N 1
ATOM 1387 C CA . ASP A 1 228 ? 184.757 191.105 158.369 1.00 105.82 228 ASP A CA 1
ATOM 1388 C C . ASP A 1 228 ? 184.787 192.474 159.048 1.00 103.73 228 ASP A C 1
ATOM 1389 O O . ASP A 1 228 ? 183.881 192.850 159.796 1.00 101.89 228 ASP A O 1
ATOM 1394 N N . ALA A 1 229 ? 185.855 193.230 158.798 1.00 100.42 229 ALA A N 1
ATOM 1395 C CA . ALA A 1 229 ? 186.064 194.496 159.488 1.00 101.34 229 ALA A CA 1
ATOM 1396 C C . ALA A 1 229 ? 185.396 195.681 158.805 1.00 101.39 229 ALA A C 1
ATOM 1397 O O . ALA A 1 229 ? 184.892 196.571 159.499 1.00 99.71 229 ALA A O 1
ATOM 1399 N N . ASP A 1 230 ? 185.373 195.716 157.476 1.00 106.75 230 ASP A N 1
ATOM 1400 C CA . ASP A 1 230 ? 184.823 196.855 156.741 1.00 106.70 230 ASP A CA 1
ATOM 1401 C C . ASP A 1 230 ? 183.340 196.608 156.463 1.00 107.53 230 ASP A C 1
ATOM 1402 O O . ASP A 1 230 ? 182.906 196.400 155.331 1.00 106.53 230 ASP A O 1
ATOM 1407 N N . VAL A 1 231 ? 182.560 196.628 157.542 1.00 100.41 231 VAL A N 1
ATOM 1408 C CA . VAL A 1 231 ? 181.127 196.360 157.503 1.00 97.43 231 VAL A CA 1
ATOM 1409 C C . VAL A 1 231 ? 180.397 197.536 158.135 1.00 97.32 231 VAL A C 1
ATOM 1410 O O . VAL A 1 231 ? 180.809 198.032 159.190 1.00 98.21 231 VAL A O 1
ATOM 1414 N N . GLN A 1 232 ? 179.331 197.999 157.481 1.00 94.04 232 GLN A N 1
ATOM 1415 C CA . GLN A 1 232 ? 178.461 198.986 158.105 1.00 93.74 232 GLN A CA 1
ATOM 1416 C C . GLN A 1 232 ? 177.726 198.363 159.287 1.00 96.81 232 GLN A C 1
ATOM 1417 O O . GLN A 1 232 ? 177.401 197.173 159.296 1.00 96.87 232 GLN A O 1
ATOM 1423 N N . VAL A 1 233 ? 177.489 199.176 160.308 1.00 95.15 233 VAL A N 1
ATOM 1424 C CA . VAL A 1 233 ? 177.085 198.682 161.616 1.00 92.57 233 VAL A CA 1
ATOM 1425 C C . VAL A 1 233 ? 175.849 199.463 162.043 1.00 93.38 233 VAL A C 1
ATOM 1426 O O . VAL A 1 233 ? 175.600 200.560 161.530 1.00 95.69 233 VAL A O 1
ATOM 1430 N N . SER A 1 234 ? 175.047 198.887 162.935 1.00 86.86 234 SER A N 1
ATOM 1431 C CA . SER A 1 234 ? 173.829 199.540 163.385 1.00 86.46 234 SER A CA 1
ATOM 1432 C C . SER A 1 234 ? 173.667 199.396 164.891 1.00 86.79 234 SER A C 1
ATOM 1433 O O . SER A 1 234 ? 174.146 198.434 165.497 1.00 90.08 234 SER A O 1
ATOM 1436 N N . LYS A 1 235 ? 172.976 200.364 165.487 1.00 91.17 235 LYS A N 1
ATOM 1437 C CA . LYS A 1 235 ? 172.615 200.331 166.899 1.00 91.28 235 LYS A CA 1
ATOM 1438 C C . LYS A 1 235 ? 171.133 199.995 166.990 1.00 91.58 235 LYS A C 1
ATOM 1439 O O . LYS A 1 235 ? 170.280 200.877 166.855 1.00 94.28 235 LYS A O 1
ATOM 1445 N N . GLU A 1 236 ? 170.834 198.725 167.221 1.00 88.94 236 GLU A N 1
ATOM 1446 C CA . GLU A 1 236 ? 169.477 198.206 167.214 1.00 90.35 236 GLU A CA 1
ATOM 1447 C C . GLU A 1 236 ? 169.100 197.774 168.626 1.00 89.68 236 GLU A C 1
ATOM 1448 O O . GLU A 1 236 ? 169.948 197.372 169.423 1.00 85.81 236 GLU A O 1
ATOM 1454 N N . LYS A 1 237 ? 167.817 197.892 168.949 1.00 86.19 237 LYS A N 1
ATOM 1455 C CA . LYS A 1 237 ? 167.296 197.479 170.243 1.00 81.14 237 LYS A CA 1
ATOM 1456 C C . LYS A 1 237 ? 166.699 196.083 170.140 1.00 84.38 237 LYS A C 1
ATOM 1457 O O . LYS A 1 237 ? 166.003 195.765 169.171 1.00 91.10 237 LYS A O 1
ATOM 1463 N N . ARG A 1 238 ? 166.997 195.250 171.134 1.00 74.80 238 ARG A N 1
ATOM 1464 C CA . ARG A 1 238 ? 166.420 193.914 171.213 1.00 74.49 238 ARG A CA 1
ATOM 1465 C C . ARG A 1 238 ? 164.920 193.994 171.459 1.00 77.79 238 ARG A C 1
ATOM 1466 O O . ARG A 1 238 ? 164.441 194.860 172.194 1.00 81.69 238 ARG A O 1
ATOM 1474 N N . ARG A 1 239 ? 164.174 193.085 170.840 1.00 75.57 239 ARG A N 1
ATOM 1475 C CA . ARG A 1 239 ? 162.725 193.084 170.941 1.00 76.44 239 ARG A CA 1
ATOM 1476 C C . ARG A 1 239 ? 162.215 191.738 171.435 1.00 78.23 239 ARG A C 1
ATOM 1477 O O . ARG A 1 239 ? 162.826 190.695 171.183 1.00 81.50 239 ARG A O 1
ATOM 1485 N N . ASN A 1 240 ? 161.080 191.796 172.141 1.00 82.01 240 ASN A N 1
ATOM 1486 C CA . ASN A 1 240 ? 160.359 190.644 172.692 1.00 84.97 240 ASN A CA 1
ATOM 1487 C C . ASN A 1 240 ? 161.237 189.811 173.625 1.00 84.33 240 ASN A C 1
ATOM 1488 O O . ASN A 1 240 ? 161.543 188.647 173.365 1.00 84.86 240 ASN A O 1
ATOM 1493 N N . THR A 1 241 ? 161.652 190.442 174.721 1.00 75.98 241 THR A N 1
ATOM 1494 C CA . THR A 1 241 ? 162.302 189.746 175.824 1.00 78.35 241 THR A CA 1
ATOM 1495 C C . THR A 1 241 ? 161.572 189.980 177.140 1.00 79.20 241 THR A C 1
ATOM 1496 O O . THR A 1 241 ? 162.207 190.019 178.196 1.00 80.62 241 THR A O 1
ATOM 1500 N N . ASP A 1 242 ? 160.251 190.145 177.095 1.00 75.89 242 ASP A N 1
ATOM 1501 C CA . ASP A 1 242 ? 159.465 190.402 178.294 1.00 70.96 242 ASP A CA 1
ATOM 1502 C C . ASP A 1 242 ? 159.373 189.156 179.163 1.00 73.05 242 ASP A C 1
ATOM 1503 O O . ASP A 1 242 ? 158.608 188.237 178.860 1.00 81.66 242 ASP A O 1
ATOM 1508 N N . VAL A 1 243 ? 160.141 189.120 180.246 1.00 63.89 243 VAL A N 1
ATOM 1509 C CA . VAL A 1 243 ? 160.164 187.988 181.163 1.00 64.99 243 VAL A CA 1
ATOM 1510 C C . VAL A 1 243 ? 159.339 188.354 182.386 1.00 67.17 243 VAL A C 1
ATOM 1511 O O . VAL A 1 243 ? 159.468 189.461 182.919 1.00 72.75 243 VAL A O 1
ATOM 1515 N N . GLU A 1 244 ? 158.477 187.435 182.819 1.00 59.18 244 GLU A N 1
ATOM 1516 C CA . GLU A 1 244 ? 157.532 187.671 183.907 1.00 60.55 244 GLU A CA 1
ATOM 1517 C C . GLU A 1 244 ? 157.564 186.494 184.881 1.00 60.97 244 GLU A C 1
ATOM 1518 O O . GLU A 1 244 ? 156.534 185.888 185.173 1.00 64.88 244 GLU A O 1
ATOM 1524 N N . ASN A 1 245 ? 158.765 186.150 185.353 1.00 54.73 245 ASN A N 1
ATOM 1525 C CA . ASN A 1 245 ? 158.946 184.945 186.160 1.00 49.67 245 ASN A CA 1
ATOM 1526 C C . ASN A 1 245 ? 158.241 185.057 187.507 1.00 48.74 245 ASN A C 1
ATOM 1527 O O . ASN A 1 245 ? 158.043 186.151 188.034 1.00 63.18 245 ASN A O 1
ATOM 1532 N N . LEU A 1 246 ? 157.856 183.913 188.064 1.00 45.57 246 LEU A N 1
ATOM 1533 C CA . LEU A 1 246 ? 157.290 183.853 189.403 1.00 48.18 246 LEU A CA 1
ATOM 1534 C C . LEU A 1 246 ? 157.647 182.517 190.024 1.00 50.42 246 LEU A C 1
ATOM 1535 O O . LEU A 1 246 ? 157.316 181.464 189.472 1.00 63.15 246 LEU A O 1
ATOM 1540 N N . ARG A 1 247 ? 158.304 182.569 191.175 1.00 43.69 247 ARG A N 1
ATOM 1541 C CA . ARG A 1 247 ? 158.798 181.390 191.868 1.00 36.96 247 ARG A CA 1
ATOM 1542 C C . ARG A 1 247 ? 158.238 181.376 193.279 1.00 41.07 247 ARG A C 1
ATOM 1543 O O . ARG A 1 247 ? 158.318 182.379 193.990 1.00 61.16 247 ARG A O 1
ATOM 1551 N N . ALA A 1 248 ? 157.670 180.246 193.680 1.00 34.33 248 ALA A N 1
ATOM 1552 C CA . ALA A 1 248 ? 157.160 180.061 195.029 1.00 35.73 248 ALA A CA 1
ATOM 1553 C C . ALA A 1 248 ? 157.749 178.776 195.582 1.00 40.72 248 ALA A C 1
ATOM 1554 O O . ALA A 1 248 ? 157.910 177.802 194.846 1.00 57.75 248 ALA A O 1
ATOM 1556 N N . GLU A 1 249 ? 158.084 178.777 196.862 1.00 42.96 249 GLU A N 1
ATOM 1557 C CA . GLU A 1 249 ? 158.747 177.635 197.466 1.00 40.98 249 GLU A CA 1
ATOM 1558 C C . GLU A 1 249 ? 158.328 177.512 198.919 1.00 45.94 249 GLU A C 1
ATOM 1559 O O . GLU A 1 249 ? 158.340 178.493 199.658 1.00 60.85 249 GLU A O 1
ATOM 1565 N N . ILE A 1 250 ? 157.943 176.308 199.319 1.00 41.65 250 ILE A N 1
ATOM 1566 C CA . ILE A 1 250 ? 157.602 176.007 200.702 1.00 41.40 250 ILE A CA 1
ATOM 1567 C C . ILE A 1 250 ? 158.397 174.776 201.104 1.00 46.61 250 ILE A C 1
ATOM 1568 O O . ILE A 1 250 ? 158.088 173.666 200.666 1.00 61.05 250 ILE A O 1
ATOM 1573 N N . SER A 1 251 ? 159.440 174.971 201.902 1.00 49.22 251 SER A N 1
ATOM 1574 C CA . SER A 1 251 ? 160.334 173.881 202.263 1.00 51.62 251 SER A CA 1
ATOM 1575 C C . SER A 1 251 ? 160.262 173.642 203.760 1.00 55.73 251 SER A C 1
ATOM 1576 O O . SER A 1 251 ? 160.353 174.585 204.549 1.00 70.31 251 SER A O 1
ATOM 1579 N N . ALA A 1 252 ? 160.104 172.384 204.145 1.00 55.58 252 ALA A N 1
ATOM 1580 C CA . ALA A 1 252 ? 160.014 171.996 205.543 1.00 59.49 252 ALA A CA 1
ATOM 1581 C C . ALA A 1 252 ? 161.186 171.099 205.911 1.00 60.35 252 ALA A C 1
ATOM 1582 O O . ALA A 1 252 ? 161.341 170.008 205.362 1.00 65.60 252 ALA A O 1
ATOM 1584 N N . PHE A 1 253 ? 161.995 171.555 206.857 1.00 65.88 253 PHE A N 1
ATOM 1585 C CA . PHE A 1 253 ? 163.144 170.807 207.341 1.00 64.87 253 PHE A CA 1
ATOM 1586 C C . PHE A 1 253 ? 162.778 170.189 208.679 1.00 68.49 253 PHE A C 1
ATOM 1587 O O . PHE A 1 253 ? 162.397 170.904 209.611 1.00 75.01 253 PHE A O 1
ATOM 1595 N N . ALA A 1 254 ? 162.889 168.868 208.774 1.00 69.16 254 ALA A N 1
ATOM 1596 C CA . ALA A 1 254 ? 162.507 168.132 209.974 1.00 71.17 254 ALA A CA 1
ATOM 1597 C C . ALA A 1 254 ? 163.740 167.434 210.525 1.00 70.32 254 ALA A C 1
ATOM 1598 O O . ALA A 1 254 ? 164.103 166.349 210.061 1.00 74.19 254 ALA A O 1
ATOM 1600 N N . ASN A 1 255 ? 164.380 168.052 211.512 1.00 76.70 255 ASN A N 1
ATOM 1601 C CA . ASN A 1 255 ? 165.564 167.491 212.159 1.00 77.93 255 ASN A CA 1
ATOM 1602 C C . ASN A 1 255 ? 165.077 166.551 213.257 1.00 82.65 255 ASN A C 1
ATOM 1603 O O . ASN A 1 255 ? 165.106 166.881 214.443 1.00 84.21 255 ASN A O 1
ATOM 1608 N N . LEU A 1 256 ? 164.627 165.368 212.851 1.00 85.88 256 LEU A N 1
ATOM 1609 C CA . LEU A 1 256 ? 164.110 164.391 213.793 1.00 84.29 256 LEU A CA 1
ATOM 1610 C C . LEU A 1 256 ? 165.248 163.750 214.583 1.00 86.38 256 LEU A C 1
ATOM 1611 O O . LEU A 1 256 ? 166.386 163.655 214.113 1.00 85.52 256 LEU A O 1
ATOM 1616 N N . SER A 1 257 ? 164.912 163.315 215.800 1.00 89.68 257 SER A N 1
ATOM 1617 C CA . SER A 1 257 ? 165.807 162.621 216.738 1.00 89.83 257 SER A CA 1
ATOM 1618 C C . SER A 1 257 ? 167.106 163.373 217.035 1.00 86.92 257 SER A C 1
ATOM 1619 O O . SER A 1 257 ? 168.135 163.127 216.404 1.00 83.51 257 SER A O 1
ATOM 1622 N N . LYS A 1 259 ? 171.288 160.464 213.501 1.00 82.32 259 LYS A N 1
ATOM 1623 C CA . LYS A 1 259 ? 170.719 161.683 212.941 1.00 84.44 259 LYS A CA 1
ATOM 1624 C C . LYS A 1 259 ? 169.629 161.351 211.928 1.00 87.59 259 LYS A C 1
ATOM 1625 O O . LYS A 1 259 ? 169.698 160.332 211.243 1.00 88.33 259 LYS A O 1
ATOM 1631 N N . GLU A 1 260 ? 168.618 162.213 211.841 1.00 87.26 260 GLU A N 1
ATOM 1632 C CA . GLU A 1 260 ? 167.478 161.995 210.957 1.00 84.28 260 GLU A CA 1
ATOM 1633 C C . GLU A 1 260 ? 167.058 163.322 210.348 1.00 82.28 260 GLU A C 1
ATOM 1634 O O . GLU A 1 260 ? 166.946 164.325 211.058 1.00 89.17 260 GLU A O 1
ATOM 1640 N N . GLN A 1 261 ? 166.830 163.328 209.037 1.00 72.29 261 GLN A N 1
ATOM 1641 C CA . GLN A 1 261 ? 166.309 164.485 208.323 1.00 73.78 261 GLN A CA 1
ATOM 1642 C C . GLN A 1 261 ? 165.159 164.021 207.444 1.00 77.91 261 GLN A C 1
ATOM 1643 O O . GLN A 1 261 ? 165.226 162.933 206.868 1.00 85.59 261 GLN A O 1
ATOM 1649 N N . TRP A 1 262 ? 164.103 164.830 207.349 1.00 65.02 262 TRP A N 1
ATOM 1650 C CA . TRP A 1 262 ? 162.968 164.540 206.470 1.00 62.40 262 TRP A CA 1
ATOM 1651 C C . TRP A 1 262 ? 162.608 165.813 205.701 1.00 62.80 262 TRP A C 1
ATOM 1652 O O . TRP A 1 262 ? 161.496 166.332 205.770 1.00 69.12 262 TRP A O 1
ATOM 1663 N N . ARG A 1 263 ? 163.620 166.362 205.034 1.00 56.64 263 ARG A N 1
ATOM 1664 C CA . ARG A 1 263 ? 163.479 167.585 204.253 1.00 58.87 263 ARG A CA 1
ATOM 1665 C C . ARG A 1 263 ? 162.475 167.433 203.115 1.00 62.40 263 ARG A C 1
ATOM 1666 O O . ARG A 1 263 ? 162.510 166.457 202.360 1.00 72.92 263 ARG A O 1
ATOM 1674 N N . LEU A 1 264 ? 161.579 168.411 203.001 1.00 52.61 264 LEU A N 1
ATOM 1675 C CA . LEU A 1 264 ? 160.540 168.466 201.982 1.00 46.63 264 LEU A CA 1
ATOM 1676 C C . LEU A 1 264 ? 160.572 169.827 201.307 1.00 48.67 264 LEU A C 1
ATOM 1677 O O . LEU A 1 264 ? 161.005 170.813 201.906 1.00 63.23 264 LEU A O 1
ATOM 1682 N N . LYS A 1 265 ? 160.077 169.883 200.076 1.00 45.88 265 LYS A N 1
ATOM 1683 C CA . LYS A 1 265 ? 160.057 171.102 199.283 1.00 43.98 265 LYS A CA 1
ATOM 1684 C C . LYS A 1 265 ? 158.837 171.084 198.375 1.00 47.18 265 LYS A C 1
ATOM 1685 O O . LYS A 1 265 ? 158.475 170.039 197.837 1.00 60.67 265 LYS A O 1
ATOM 1691 N N . ALA A 1 266 ? 158.185 172.229 198.227 1.00 41.11 266 ALA A N 1
ATOM 1692 C CA . ALA A 1 266 ? 157.100 172.401 197.275 1.00 37.61 266 ALA A CA 1
ATOM 1693 C C . ALA A 1 266 ? 157.399 173.634 196.441 1.00 44.24 266 ALA A C 1
ATOM 1694 O O . ALA A 1 266 ? 157.408 174.750 196.962 1.00 63.95 266 ALA A O 1
ATOM 1696 N N . TYR A 1 267 ? 157.636 173.428 195.155 1.00 46.99 267 TYR A N 1
ATOM 1697 C CA . TYR A 1 267 ? 158.182 174.440 194.269 1.00 49.25 267 TYR A CA 1
ATOM 1698 C C . TYR A 1 267 ? 157.171 174.698 193.168 1.00 52.36 267 TYR A C 1
ATOM 1699 O O . TYR A 1 267 ? 156.639 173.755 192.583 1.00 64.67 267 TYR A O 1
ATOM 1708 N N . TYR A 1 268 ? 156.903 175.971 192.901 1.00 43.61 268 TYR A N 1
ATOM 1709 C CA . TYR A 1 268 ? 156.038 176.394 191.810 1.00 38.06 268 TYR A CA 1
ATOM 1710 C C . TYR A 1 268 ? 156.771 177.466 191.024 1.00 40.20 268 TYR A C 1
ATOM 1711 O O . TYR A 1 268 ? 157.506 178.266 191.605 1.00 57.55 268 TYR A O 1
ATOM 1720 N N . TYR A 1 269 ? 156.566 177.488 189.716 1.00 45.64 269 TYR A N 1
ATOM 1721 C CA . TYR A 1 269 ? 157.286 178.386 188.827 1.00 49.04 269 TYR A CA 1
ATOM 1722 C C . TYR A 1 269 ? 156.442 178.680 187.604 1.00 49.58 269 TYR A C 1
ATOM 1723 O O . TYR A 1 269 ? 156.390 177.866 186.682 1.00 67.70 269 TYR A O 1
ATOM 1732 N N . GLN A 1 270 ? 155.805 179.844 187.569 1.00 45.49 270 GLN A N 1
ATOM 1733 C CA . GLN A 1 270 ? 155.059 180.216 186.376 1.00 47.07 270 GLN A CA 1
ATOM 1734 C C . GLN A 1 270 ? 155.763 181.370 185.681 1.00 53.40 270 GLN A C 1
ATOM 1735 O O . GLN A 1 270 ? 156.239 182.306 186.326 1.00 68.17 270 GLN A O 1
ATOM 1741 N N . SER A 1 271 ? 155.854 181.285 184.359 1.00 50.60 271 SER A N 1
ATOM 1742 C CA . SER A 1 271 ? 156.586 182.274 183.588 1.00 46.08 271 SER A CA 1
ATOM 1743 C C . SER A 1 271 ? 155.795 182.647 182.349 1.00 54.92 271 SER A C 1
ATOM 1744 O O . SER A 1 271 ? 154.945 181.881 181.891 1.00 68.48 271 SER A O 1
ATOM 1747 N N . SER A 1 272 ? 156.076 183.830 181.818 1.00 60.05 272 SER A N 1
ATOM 1748 C CA . SER A 1 272 ? 155.495 184.258 180.556 1.00 61.75 272 SER A CA 1
ATOM 1749 C C . SER A 1 272 ? 156.567 184.921 179.706 1.00 61.21 272 SER A C 1
ATOM 1750 O O . SER A 1 272 ? 156.352 186.019 179.183 1.00 67.80 272 SER A O 1
ATOM 1753 N N . ARG A 1 273 ? 157.728 184.275 179.590 1.00 58.59 273 ARG A N 1
ATOM 1754 C CA . ARG A 1 273 ? 158.866 184.893 178.922 1.00 59.85 273 ARG A CA 1
ATOM 1755 C C . ARG A 1 273 ? 158.623 185.016 177.425 1.00 61.59 273 ARG A C 1
ATOM 1756 O O . ARG A 1 273 ? 158.070 184.114 176.792 1.00 73.75 273 ARG A O 1
ATOM 1764 N N . GLY A 1 274 ? 159.005 186.160 176.867 1.00 67.04 274 GLY A N 1
ATOM 1765 C CA . GLY A 1 274 ? 159.076 186.264 175.424 1.00 68.10 274 GLY A CA 1
ATOM 1766 C C . GLY A 1 274 ? 160.316 185.560 174.908 1.00 68.45 274 GLY A C 1
ATOM 1767 O O . GLY A 1 274 ? 161.383 185.610 175.523 1.00 69.07 274 GLY A O 1
ATOM 1768 N N . LEU A 1 275 ? 160.169 184.880 173.780 1.00 70.30 275 LEU A N 1
ATOM 1769 C CA . LEU A 1 275 ? 161.295 184.180 173.181 1.00 69.21 275 LEU A CA 1
ATOM 1770 C C . LEU A 1 275 ? 161.772 184.999 171.993 1.00 75.32 275 LEU A C 1
ATOM 1771 O O . LEU A 1 275 ? 161.075 185.055 170.968 1.00 80.53 275 LEU A O 1
ATOM 1776 N N . PRO A 1 276 ? 162.913 185.675 172.087 1.00 81.64 276 PRO A N 1
ATOM 1777 C CA . PRO A 1 276 ? 163.367 186.509 170.971 1.00 75.13 276 PRO A CA 1
ATOM 1778 C C . PRO A 1 276 ? 163.961 185.669 169.855 1.00 77.92 276 PRO A C 1
ATOM 1779 O O . PRO A 1 276 ? 164.584 184.632 170.091 1.00 78.95 276 PRO A O 1
ATOM 1783 N N . ASN A 1 277 ? 163.753 186.124 168.625 1.00 82.53 277 ASN A N 1
ATOM 1784 C CA . ASN A 1 277 ? 164.373 185.471 167.486 1.00 83.78 277 ASN A CA 1
ATOM 1785 C C . ASN A 1 277 ? 165.842 185.864 167.391 1.00 83.05 277 ASN A C 1
ATOM 1786 O O . ASN A 1 277 ? 166.313 186.788 168.060 1.00 86.47 277 ASN A O 1
ATOM 1791 N N . ALA A 1 278 ? 166.573 185.133 166.555 1.00 74.82 278 ALA A N 1
ATOM 1792 C CA . ALA A 1 278 ? 167.936 185.521 166.229 1.00 74.54 278 ALA A CA 1
ATOM 1793 C C . ALA A 1 278 ? 167.923 186.817 165.434 1.00 76.89 278 ALA A C 1
ATOM 1794 O O . ALA A 1 278 ? 166.980 187.091 164.690 1.00 81.10 278 ALA A O 1
ATOM 1796 N N . THR A 1 279 ? 168.968 187.629 165.598 1.00 71.79 279 THR A N 1
ATOM 1797 C CA . THR A 1 279 ? 169.022 188.919 164.911 1.00 74.56 279 THR A CA 1
ATOM 1798 C C . THR A 1 279 ? 169.349 188.683 163.442 1.00 77.05 279 THR A C 1
ATOM 1799 O O . THR A 1 279 ? 170.496 188.769 162.999 1.00 77.25 279 THR A O 1
ATOM 1803 N N . THR A 1 280 ? 168.311 188.360 162.682 1.00 74.75 280 THR A N 1
ATOM 1804 C CA . THR A 1 280 ? 168.410 188.354 161.235 1.00 71.86 280 THR A CA 1
ATOM 1805 C C . THR A 1 280 ? 168.586 189.780 160.735 1.00 75.29 280 THR A C 1
ATOM 1806 O O . THR A 1 280 ? 168.064 190.731 161.322 1.00 79.62 280 THR A O 1
ATOM 1810 N N . LEU A 1 281 ? 169.353 189.926 159.659 1.00 77.19 281 LEU A N 1
ATOM 1811 C CA . LEU A 1 281 ? 169.568 191.242 159.075 1.00 77.91 281 LEU A CA 1
ATOM 1812 C C . LEU A 1 281 ? 168.277 191.781 158.474 1.00 79.20 281 LEU A C 1
ATOM 1813 O O . LEU A 1 281 ? 167.453 191.024 157.958 1.00 77.89 281 LEU A O 1
ATOM 1818 N N . TYR A 1 282 ? 168.079 193.094 158.613 1.00 84.62 282 TYR A N 1
ATOM 1819 C CA . TYR A 1 282 ? 167.013 193.907 158.026 1.00 83.25 282 TYR A CA 1
ATOM 1820 C C . TYR A 1 282 ? 165.624 193.526 158.527 1.00 85.02 282 TYR A C 1
ATOM 1821 O O . TYR A 1 282 ? 164.629 194.005 157.971 1.00 88.06 282 TYR A O 1
ATOM 1830 N N . TYR A 1 283 ? 165.520 192.692 159.561 1.00 84.04 283 TYR A N 1
ATOM 1831 C CA . TYR A 1 283 ? 164.237 192.178 160.029 1.00 83.08 283 TYR A CA 1
ATOM 1832 C C . TYR A 1 283 ? 164.409 191.731 161.476 1.00 85.97 283 TYR A C 1
ATOM 1833 O O . TYR A 1 283 ? 165.037 190.701 161.738 1.00 86.00 283 TYR A O 1
ATOM 1842 N N . ASP A 1 284 ? 163.843 192.499 162.402 1.00 94.00 284 ASP A N 1
ATOM 1843 C CA . ASP A 1 284 ? 163.758 192.108 163.806 1.00 95.36 284 ASP A CA 1
ATOM 1844 C C . ASP A 1 284 ? 162.367 192.492 164.295 1.00 94.02 284 ASP A C 1
ATOM 1845 O O . ASP A 1 284 ? 162.148 193.605 164.777 1.00 93.65 284 ASP A O 1
ATOM 1850 N N . PHE A 1 285 ? 161.427 191.561 164.155 1.00 91.21 285 PHE A N 1
ATOM 1851 C CA . PHE A 1 285 ? 160.098 191.711 164.739 1.00 91.59 285 PHE A CA 1
ATOM 1852 C C . PHE A 1 285 ? 159.641 190.306 165.108 1.00 92.76 285 PHE A C 1
ATOM 1853 O O . PHE A 1 285 ? 159.254 189.529 164.230 1.00 94.77 285 PHE A O 1
ATOM 1861 N N . SER A 1 286 ? 159.685 189.989 166.394 1.00 89.68 286 SER A N 1
ATOM 1862 C CA . SER A 1 286 ? 159.304 188.675 166.880 1.00 90.51 286 SER A CA 1
ATOM 1863 C C . SER A 1 286 ? 158.204 188.817 167.920 1.00 92.49 286 SER A C 1
ATOM 1864 O O . SER A 1 286 ? 158.190 189.778 168.693 1.00 94.82 286 SER A O 1
ATOM 1867 N N . ARG A 1 287 ? 157.271 187.866 167.918 1.00 85.21 287 ARG A N 1
ATOM 1868 C CA . ARG A 1 287 ? 156.193 187.830 168.899 1.00 83.37 287 ARG A CA 1
ATOM 1869 C C . ARG A 1 287 ? 156.064 186.460 169.548 1.00 81.95 287 ARG A C 1
ATOM 1870 O O . ARG A 1 287 ? 154.981 186.106 170.021 1.00 86.08 287 ARG A O 1
ATOM 1878 N N . GLN A 1 288 ? 157.143 185.685 169.580 1.00 72.00 288 GLN A N 1
ATOM 1879 C CA . GLN A 1 288 ? 157.093 184.362 170.184 1.00 76.40 288 GLN A CA 1
ATOM 1880 C C . GLN A 1 288 ? 157.015 184.465 171.700 1.00 79.23 288 GLN A C 1
ATOM 1881 O O . GLN A 1 288 ? 157.844 185.117 172.341 1.00 84.56 288 GLN A O 1
ATOM 1887 N N . ASN A 1 289 ? 156.009 183.812 172.270 1.00 70.24 289 ASN A N 1
ATOM 1888 C CA . ASN A 1 289 ? 155.823 183.743 173.709 1.00 66.86 289 ASN A CA 1
ATOM 1889 C C . ASN A 1 289 ? 156.034 182.312 174.170 1.00 65.85 289 ASN A C 1
ATOM 1890 O O . ASN A 1 289 ? 155.684 181.360 173.470 1.00 76.89 289 ASN A O 1
ATOM 1895 N N . LEU A 1 290 ? 156.621 182.170 175.350 1.00 49.93 290 LEU A N 1
ATOM 1896 C CA . LEU A 1 290 ? 156.847 180.869 175.958 1.00 53.19 290 LEU A CA 1
ATOM 1897 C C . LEU A 1 290 ? 156.382 180.924 177.402 1.00 58.97 290 LEU A C 1
ATOM 1898 O O . LEU A 1 290 ? 156.938 181.679 178.203 1.00 69.92 290 LEU A O 1
ATOM 1903 N N . ARG A 1 291 ? 155.367 180.136 177.732 1.00 60.03 291 ARG A N 1
ATOM 1904 C CA . ARG A 1 291 ? 154.862 180.051 179.095 1.00 59.59 291 ARG A CA 1
ATOM 1905 C C . ARG A 1 291 ? 155.309 178.732 179.704 1.00 58.60 291 ARG A C 1
ATOM 1906 O O . ARG A 1 291 ? 155.054 177.668 179.136 1.00 74.12 291 ARG A O 1
ATOM 1914 N N . ASP A 1 292 ? 155.971 178.806 180.851 1.00 33.64 292 ASP A N 1
ATOM 1915 C CA . ASP A 1 292 ? 156.352 177.632 181.617 1.00 39.03 292 ASP A CA 1
ATOM 1916 C C . ASP A 1 292 ? 155.577 177.634 182.924 1.00 48.55 292 ASP A C 1
ATOM 1917 O O . ASP A 1 292 ? 155.342 178.693 183.506 1.00 63.60 292 ASP A O 1
ATOM 1922 N N . LYS A 1 293 ? 155.150 176.454 183.367 1.00 38.95 293 LYS A N 1
ATOM 1923 C CA . LYS A 1 293 ? 154.439 176.284 184.634 1.00 36.47 293 LYS A CA 1
ATOM 1924 C C . LYS A 1 293 ? 155.009 175.110 185.414 1.00 37.74 293 LYS A C 1
ATOM 1925 O O . LYS A 1 293 ? 154.284 174.210 185.842 1.00 47.03 293 LYS A O 1
ATOM 1931 N N . ASN A 1 294 ? 156.330 175.100 185.588 1.00 35.46 294 ASN A N 1
ATOM 1932 C CA . ASN A 1 294 ? 157.005 174.016 186.293 1.00 37.16 294 ASN A CA 1
ATOM 1933 C C . ASN A 1 294 ? 156.635 174.044 187.772 1.00 39.47 294 ASN A C 1
ATOM 1934 O O . ASN A 1 294 ? 156.545 175.111 188.384 1.00 59.25 294 ASN A O 1
ATOM 1939 N N . THR A 1 295 ? 156.422 172.860 188.340 1.00 35.44 295 THR A N 1
ATOM 1940 C CA . THR A 1 295 ? 156.165 172.683 189.762 1.00 41.11 295 THR A CA 1
ATOM 1941 C C . THR A 1 295 ? 156.620 171.288 190.164 1.00 49.06 295 THR A C 1
ATOM 1942 O O . THR A 1 295 ? 156.662 170.388 189.321 1.00 60.74 295 THR A O 1
ATOM 1946 N N . PHE A 1 296 ? 157.004 171.121 191.431 1.00 53.31 296 PHE A N 1
ATOM 1947 C CA . PHE A 1 296 ? 157.332 169.802 191.962 1.00 47.07 296 PHE A CA 1
ATOM 1948 C C . PHE A 1 296 ? 157.210 169.775 193.477 1.00 48.26 296 PHE A C 1
ATOM 1949 O O . PHE A 1 296 ? 157.508 170.752 194.163 1.00 66.53 296 PHE A O 1
ATOM 1957 N N . ILE A 1 297 ? 156.796 168.622 193.990 1.00 36.77 297 ILE A N 1
ATOM 1958 C CA . ILE A 1 297 ? 156.832 168.324 195.417 1.00 45.89 297 ILE A CA 1
ATOM 1959 C C . ILE A 1 297 ? 157.883 167.251 195.657 1.00 46.48 297 ILE A C 1
ATOM 1960 O O . ILE A 1 297 ? 157.835 166.176 195.051 1.00 58.59 297 ILE A O 1
ATOM 1965 N N . GLN A 1 298 ? 158.822 167.550 196.549 1.00 42.80 298 GLN A N 1
ATOM 1966 C CA . GLN A 1 298 ? 160.044 166.800 196.772 1.00 42.93 298 GLN A CA 1
ATOM 1967 C C . GLN A 1 298 ? 160.132 166.400 198.236 1.00 49.09 298 GLN A C 1
ATOM 1968 O O . GLN A 1 298 ? 159.817 167.197 199.120 1.00 66.53 298 GLN A O 1
ATOM 1974 N N . SER A 1 299 ? 160.557 165.166 198.490 1.00 48.96 299 SER A N 1
ATOM 1975 C CA . SER A 1 299 ? 160.761 164.656 199.837 1.00 55.77 299 SER A CA 1
ATOM 1976 C C . SER A 1 299 ? 162.131 164.004 199.920 1.00 55.82 299 SER A C 1
ATOM 1977 O O . SER A 1 299 ? 162.560 163.327 198.983 1.00 63.09 299 SER A O 1
ATOM 1980 N N . GLN A 1 300 ? 162.809 164.196 201.049 1.00 59.39 300 GLN A N 1
ATOM 1981 C CA . GLN A 1 300 ? 164.167 163.703 201.241 1.00 54.83 300 GLN A CA 1
ATOM 1982 C C . GLN A 1 300 ? 164.318 163.209 202.670 1.00 61.86 300 GLN A C 1
ATOM 1983 O O . GLN A 1 300 ? 164.559 164.008 203.580 1.00 77.01 300 GLN A O 1
ATOM 1989 N N . TYR A 1 301 ? 164.187 161.900 202.868 1.00 65.14 301 TYR A N 1
ATOM 1990 C CA . TYR A 1 301 ? 164.301 161.278 204.179 1.00 66.87 301 TYR A CA 1
ATOM 1991 C C . TYR A 1 301 ? 165.710 160.723 204.311 1.00 66.46 301 TYR A C 1
ATOM 1992 O O . TYR A 1 301 ? 166.204 160.056 203.399 1.00 76.41 301 TYR A O 1
ATOM 2001 N N . LYS A 1 302 ? 166.345 160.989 205.448 1.00 63.97 302 LYS A N 1
ATOM 2002 C CA . LYS A 1 302 ? 167.630 160.399 205.797 1.00 67.03 302 LYS A CA 1
ATOM 2003 C C . LYS A 1 302 ? 167.525 159.820 207.197 1.00 70.32 302 LYS A C 1
ATOM 2004 O O . LYS A 1 302 ? 166.900 160.425 208.071 1.00 79.75 302 LYS A O 1
ATOM 2010 N N . LYS A 1 303 ? 168.126 158.653 207.411 1.00 72.17 303 LYS A N 1
ATOM 2011 C CA . LYS A 1 303 ? 168.148 158.027 208.725 1.00 73.54 303 LYS A CA 1
ATOM 2012 C C . LYS A 1 303 ? 169.520 157.414 208.945 1.00 77.01 303 LYS A C 1
ATOM 2013 O O . LYS A 1 303 ? 170.112 156.859 208.016 1.00 83.15 303 LYS A O 1
ATOM 2019 N N . GLU A 1 304 ? 170.029 157.531 210.163 1.00 86.28 304 GLU A N 1
ATOM 2020 C CA . GLU A 1 304 ? 171.325 156.974 210.530 1.00 88.30 304 GLU A CA 1
ATOM 2021 C C . GLU A 1 304 ? 171.029 155.821 211.484 1.00 87.85 304 GLU A C 1
ATOM 2022 O O . GLU A 1 304 ? 170.885 156.018 212.692 1.00 89.54 304 GLU A O 1
ATOM 2028 N N . PHE A 1 305 ? 170.881 154.615 210.928 1.00 85.48 305 PHE A N 1
ATOM 2029 C CA . PHE A 1 305 ? 170.544 153.438 211.725 1.00 85.58 305 PHE A CA 1
ATOM 2030 C C . PHE A 1 305 ? 171.751 152.904 212.480 1.00 87.81 305 PHE A C 1
ATOM 2031 O O . PHE A 1 305 ? 172.221 151.799 212.186 1.00 85.10 305 PHE A O 1
ATOM 2039 N N . SER A 1 306 ? 172.235 153.678 213.459 1.00 99.67 306 SER A N 1
ATOM 2040 C CA . SER A 1 306 ? 173.406 153.389 214.286 1.00 100.89 306 SER A CA 1
ATOM 2041 C C . SER A 1 306 ? 174.648 153.096 213.451 1.00 101.72 306 SER A C 1
ATOM 2042 O O . SER A 1 306 ? 174.773 153.565 212.316 1.00 99.09 306 SER A O 1
ATOM 2045 N N . ARG A 1 307 ? 175.561 152.314 214.015 1.00 105.57 307 ARG A N 1
ATOM 2046 C CA . ARG A 1 307 ? 176.825 152.019 213.358 1.00 105.87 307 ARG A CA 1
ATOM 2047 C C . ARG A 1 307 ? 176.597 151.121 212.142 1.00 106.27 307 ARG A C 1
ATOM 2048 O O . ARG A 1 307 ? 175.733 150.239 212.160 1.00 103.79 307 ARG A O 1
ATOM 2056 N N . LYS A 1 308 ? 177.335 151.407 211.063 1.00 98.31 308 LYS A N 1
ATOM 2057 C CA . LYS A 1 308 ? 177.418 150.654 209.807 1.00 97.22 308 LYS A CA 1
ATOM 2058 C C . LYS A 1 308 ? 176.131 150.645 208.989 1.00 97.62 308 LYS A C 1
ATOM 2059 O O . LYS A 1 308 ? 175.966 149.763 208.138 1.00 97.68 308 LYS A O 1
ATOM 2065 N N . TRP A 1 309 ? 175.220 151.595 209.197 1.00 92.99 309 TRP A N 1
ATOM 2066 C CA . TRP A 1 309 ? 173.999 151.666 208.393 1.00 89.50 309 TRP A CA 1
ATOM 2067 C C . TRP A 1 309 ? 173.548 153.111 208.272 1.00 88.73 309 TRP A C 1
ATOM 2068 O O . TRP A 1 309 ? 173.304 153.768 209.288 1.00 93.76 309 TRP A O 1
ATOM 2079 N N . VAL A 1 310 ? 173.437 153.607 207.040 1.00 79.23 310 VAL A N 1
ATOM 2080 C CA . VAL A 1 310 ? 172.806 154.890 206.748 1.00 79.15 310 VAL A CA 1
ATOM 2081 C C . VAL A 1 310 ? 171.824 154.645 205.608 1.00 79.50 310 VAL A C 1
ATOM 2082 O O . VAL A 1 310 ? 172.160 153.957 204.642 1.00 84.92 310 VAL A O 1
ATOM 2086 N N . PHE A 1 311 ? 170.606 155.166 205.728 1.00 80.48 311 PHE A N 1
ATOM 2087 C CA . PHE A 1 311 ? 169.554 154.883 204.764 1.00 76.62 311 PHE A CA 1
ATOM 2088 C C . PHE A 1 311 ? 168.952 156.202 204.294 1.00 77.12 311 PHE A C 1
ATOM 2089 O O . PHE A 1 311 ? 168.912 157.177 205.048 1.00 84.48 311 PHE A O 1
ATOM 2097 N N . GLN A 1 312 ? 168.483 156.226 203.046 1.00 67.82 312 GLN A N 1
ATOM 2098 C CA . GLN A 1 312 ? 167.980 157.448 202.427 1.00 66.20 312 GLN A CA 1
ATOM 2099 C C . GLN A 1 312 ? 166.845 157.118 201.471 1.00 68.19 312 GLN A C 1
ATOM 2100 O O . GLN A 1 312 ? 166.931 156.146 200.718 1.00 78.68 312 GLN A O 1
ATOM 2106 N N . THR A 1 313 ? 165.790 157.926 201.507 1.00 57.81 313 THR A N 1
ATOM 2107 C CA . THR A 1 313 ? 164.697 157.864 200.552 1.00 60.73 313 THR A CA 1
ATOM 2108 C C . THR A 1 313 ? 164.534 159.223 199.887 1.00 60.52 313 THR A C 1
ATOM 2109 O O . THR A 1 313 ? 164.558 160.261 200.549 1.00 71.69 313 THR A O 1
ATOM 2113 N N . SER A 1 314 ? 164.385 159.217 198.569 1.00 50.79 314 SER A N 1
ATOM 2114 C CA . SER A 1 314 ? 164.096 160.435 197.832 1.00 53.37 314 SER A CA 1
ATOM 2115 C C . SER A 1 314 ? 162.797 160.238 197.073 1.00 50.36 314 SER A C 1
ATOM 2116 O O . SER A 1 314 ? 162.531 159.147 196.568 1.00 61.61 314 SER A O 1
ATOM 2119 N N . ALA A 1 315 ? 161.982 161.282 197.010 1.00 38.69 315 ALA A N 1
ATOM 2120 C CA . ALA A 1 315 ? 160.730 161.236 196.274 1.00 43.95 315 ALA A CA 1
ATOM 2121 C C . ALA A 1 315 ? 160.508 162.575 195.597 1.00 49.37 315 ALA A C 1
ATOM 2122 O O . ALA A 1 315 ? 160.915 163.613 196.121 1.00 55.41 315 ALA A O 1
ATOM 2124 N N . LYS A 1 316 ? 159.858 162.552 194.439 1.00 47.31 316 LYS A N 1
ATOM 2125 C CA . LYS A 1 316 ? 159.643 163.766 193.669 1.00 37.67 316 LYS A CA 1
ATOM 2126 C C . LYS A 1 316 ? 158.483 163.567 192.709 1.00 42.55 316 LYS A C 1
ATOM 2127 O O . LYS A 1 316 ? 158.439 162.579 191.977 1.00 58.16 316 LYS A O 1
ATOM 2133 N N . TRP A 1 317 ? 157.538 164.499 192.721 1.00 42.48 317 TRP A N 1
ATOM 2134 C CA . TRP A 1 317 ? 156.501 164.567 191.702 1.00 41.66 317 TRP A CA 1
ATOM 2135 C C . TRP A 1 317 ? 156.621 165.908 191.003 1.00 46.26 317 TRP A C 1
ATOM 2136 O O . TRP A 1 317 ? 156.418 166.952 191.629 1.00 61.12 317 TRP A O 1
ATOM 2147 N N . ASN A 1 318 ? 156.949 165.877 189.716 1.00 37.62 318 ASN A N 1
ATOM 2148 C CA . ASN A 1 318 ? 157.227 167.087 188.955 1.00 35.15 318 ASN A CA 1
ATOM 2149 C C . ASN A 1 318 ? 156.241 167.185 187.804 1.00 44.87 318 ASN A C 1
ATOM 2150 O O . ASN A 1 318 ? 156.130 166.258 187.002 1.00 65.26 318 ASN A O 1
ATOM 2155 N N . TRP A 1 319 ? 155.532 168.305 187.723 1.00 41.27 319 TRP A N 1
ATOM 2156 C CA . TRP A 1 319 ? 154.609 168.580 186.634 1.00 39.72 319 TRP A CA 1
ATOM 2157 C C . TRP A 1 319 ? 155.080 169.835 185.921 1.00 33.26 319 TRP A C 1
ATOM 2158 O O . TRP A 1 319 ? 155.286 170.871 186.558 1.00 48.09 319 TRP A O 1
ATOM 2169 N N . SER A 1 320 ? 155.252 169.743 184.610 1.00 39.68 320 SER A N 1
ATOM 2170 C CA . SER A 1 320 ? 155.773 170.840 183.810 1.00 44.46 320 SER A CA 1
ATOM 2171 C C . SER A 1 320 ? 154.822 171.128 182.664 1.00 47.08 320 SER A C 1
ATOM 2172 O O . SER A 1 320 ? 154.224 170.213 182.098 1.00 64.60 320 SER A O 1
ATOM 2175 N N . TYR A 1 321 ? 154.689 172.402 182.322 1.00 43.86 321 TYR A N 1
ATOM 2176 C CA . TYR A 1 321 ? 153.834 172.841 181.231 1.00 51.69 321 TYR A CA 1
ATOM 2177 C C . TYR A 1 321 ? 154.643 173.807 180.387 1.00 52.54 321 TYR A C 1
ATOM 2178 O O . TYR A 1 321 ? 155.395 174.617 180.931 1.00 59.82 321 TYR A O 1
ATOM 2187 N N . GLN A 1 322 ? 154.524 173.699 179.070 1.00 54.16 322 GLN A N 1
ATOM 2188 C CA . GLN A 1 322 ? 155.259 174.563 178.157 1.00 54.08 322 GLN A CA 1
ATOM 2189 C C . GLN A 1 322 ? 154.375 174.921 176.977 1.00 55.99 322 GLN A C 1
ATOM 2190 O O . GLN A 1 322 ? 154.079 174.067 176.139 1.00 68.99 322 GLN A O 1
ATOM 2196 N N . ASN A 1 323 ? 153.960 176.179 176.913 1.00 58.38 323 ASN A N 1
ATOM 2197 C CA . ASN A 1 323 ? 153.093 176.676 175.852 1.00 61.59 323 ASN A CA 1
ATOM 2198 C C . ASN A 1 323 ? 153.908 177.619 174.983 1.00 63.70 323 ASN A C 1
ATOM 2199 O O . ASN A 1 323 ? 154.313 178.692 175.439 1.00 73.87 323 ASN A O 1
ATOM 2204 N N . TYR A 1 324 ? 154.153 177.218 173.741 1.00 68.56 324 TYR A N 1
ATOM 2205 C CA . TYR A 1 324 ? 154.942 178.002 172.801 1.00 70.79 324 TYR A CA 1
ATOM 2206 C C . TYR A 1 324 ? 154.008 178.590 171.752 1.00 74.77 324 TYR A C 1
ATOM 2207 O O . TYR A 1 324 ? 153.448 177.853 170.935 1.00 85.10 324 TYR A O 1
ATOM 2216 N N . GLN A 1 325 ? 153.847 179.909 171.771 1.00 71.88 325 GLN A N 1
ATOM 2217 C CA . GLN A 1 325 ? 152.986 180.611 170.831 1.00 76.47 325 GLN A CA 1
ATOM 2218 C C . GLN A 1 325 ? 153.842 181.418 169.870 1.00 79.97 325 GLN A C 1
ATOM 2219 O O . GLN A 1 325 ? 154.744 182.142 170.298 1.00 82.49 325 GLN A O 1
ATOM 2225 N N . ASP A 1 326 ? 153.563 181.284 168.577 1.00 87.04 326 ASP A N 1
ATOM 2226 C CA . ASP A 1 326 ? 154.195 182.097 167.540 1.00 84.93 326 ASP A CA 1
ATOM 2227 C C . ASP A 1 326 ? 153.089 182.625 166.639 1.00 85.15 326 ASP A C 1
ATOM 2228 O O . ASP A 1 326 ? 152.790 182.027 165.599 1.00 89.91 326 ASP A O 1
ATOM 2230 N N . PRO A 1 327 ? 152.445 183.736 167.014 1.00 89.81 327 PRO A N 1
ATOM 2231 C CA . PRO A 1 327 ? 151.343 184.259 166.190 1.00 94.49 327 PRO A CA 1
ATOM 2232 C C . PRO A 1 327 ? 151.783 184.830 164.851 1.00 95.80 327 PRO A C 1
ATOM 2233 O O . PRO A 1 327 ? 150.934 185.011 163.970 1.00 95.27 327 PRO A O 1
ATOM 2237 N N . ASP A 1 328 ? 153.068 185.118 164.665 1.00 100.15 328 ASP A N 1
ATOM 2238 C CA . ASP A 1 328 ? 153.583 185.552 163.375 1.00 96.56 328 ASP A CA 1
ATOM 2239 C C . ASP A 1 328 ? 153.910 184.391 162.447 1.00 97.42 328 ASP A C 1
ATOM 2240 O O . ASP A 1 328 ? 154.292 184.630 161.297 1.00 99.25 328 ASP A O 1
ATOM 2245 N N . ALA A 1 329 ? 153.788 183.151 162.917 1.00 93.95 329 ALA A N 1
ATOM 2246 C CA . ALA A 1 329 ? 154.050 181.998 162.067 1.00 94.08 329 ALA A CA 1
ATOM 2247 C C . ALA A 1 329 ? 152.947 181.844 161.030 1.00 95.05 329 ALA A C 1
ATOM 2248 O O . ALA A 1 329 ? 151.790 182.195 161.270 1.00 93.00 329 ALA A O 1
ATOM 2250 N N . LEU A 1 330 ? 153.318 181.311 159.870 1.00 95.56 330 LEU A N 1
ATOM 2251 C CA . LEU A 1 330 ? 152.459 181.300 158.697 1.00 95.72 330 LEU A CA 1
ATOM 2252 C C . LEU A 1 330 ? 151.644 180.020 158.561 1.00 96.49 330 LEU A C 1
ATOM 2253 O O . LEU A 1 330 ? 151.271 179.648 157.442 1.00 93.76 330 LEU A O 1
ATOM 2258 N N . THR A 1 331 ? 151.374 179.345 159.674 1.00 102.83 331 THR A N 1
ATOM 2259 C CA . THR A 1 331 ? 150.404 178.260 159.688 1.00 102.09 331 THR A CA 1
ATOM 2260 C C . THR A 1 331 ? 149.009 178.838 159.455 1.00 103.35 331 THR A C 1
ATOM 2261 O O . THR A 1 331 ? 148.671 179.904 159.978 1.00 104.27 331 THR A O 1
ATOM 2265 N N . SER A 1 332 ? 148.199 178.134 158.654 1.00 107.21 332 SER A N 1
ATOM 2266 C CA . SER A 1 332 ? 146.940 178.684 158.154 1.00 107.69 332 SER A CA 1
ATOM 2267 C C . SER A 1 332 ? 145.869 178.852 159.229 1.00 108.45 332 SER A C 1
ATOM 2268 O O . SER A 1 332 ? 144.845 179.490 158.963 1.00 107.48 332 SER A O 1
ATOM 2271 N N . VAL A 1 333 ? 146.068 178.306 160.429 1.00 110.77 333 VAL A N 1
ATOM 2272 C CA . VAL A 1 333 ? 145.100 178.489 161.506 1.00 110.59 333 VAL A CA 1
ATOM 2273 C C . VAL A 1 333 ? 145.452 179.744 162.294 1.00 109.45 333 VAL A C 1
ATOM 2274 O O . VAL A 1 333 ? 144.743 180.120 163.234 1.00 107.15 333 VAL A O 1
ATOM 2278 N N . GLY A 1 334 ? 146.547 180.400 161.918 1.00 105.53 334 GLY A N 1
ATOM 2279 C CA . GLY A 1 334 ? 146.925 181.659 162.529 1.00 104.62 334 GLY A CA 1
ATOM 2280 C C . GLY A 1 334 ? 147.902 181.537 163.679 1.00 104.58 334 GLY A C 1
ATOM 2281 O O . GLY A 1 334 ? 147.713 182.159 164.728 1.00 101.57 334 GLY A O 1
ATOM 2282 N N . GLY A 1 335 ? 148.952 180.740 163.500 1.00 102.71 335 GLY A N 1
ATOM 2283 C CA . GLY A 1 335 ? 150.002 180.665 164.495 1.00 102.73 335 GLY A CA 1
ATOM 2284 C C . GLY A 1 335 ? 150.069 179.356 165.250 1.00 103.63 335 GLY A C 1
ATOM 2285 O O . GLY A 1 335 ? 149.038 178.747 165.549 1.00 103.72 335 GLY A O 1
ATOM 2286 N N . THR A 1 336 ? 151.283 178.915 165.567 1.00 91.52 336 THR A N 1
ATOM 2287 C CA . THR A 1 336 ? 151.464 177.685 166.324 1.00 90.31 336 THR A CA 1
ATOM 2288 C C . THR A 1 336 ? 151.123 177.912 167.791 1.00 91.32 336 THR A C 1
ATOM 2289 O O . THR A 1 336 ? 151.412 178.972 168.350 1.00 90.25 336 THR A O 1
ATOM 2293 N N . ASP A 1 337 ? 150.496 176.916 168.408 1.00 87.29 337 ASP A N 1
ATOM 2294 C CA . ASP A 1 337 ? 150.096 176.958 169.810 1.00 88.45 337 ASP A CA 1
ATOM 2295 C C . ASP A 1 337 ? 150.449 175.629 170.475 1.00 87.46 337 ASP A C 1
ATOM 2296 O O . ASP A 1 337 ? 149.609 174.964 171.085 1.00 92.53 337 ASP A O 1
ATOM 2301 N N . ASN A 1 338 ? 151.702 175.203 170.311 1.00 73.51 338 ASN A N 1
ATOM 2302 C CA . ASN A 1 338 ? 152.153 173.921 170.841 1.00 77.99 338 ASN A CA 1
ATOM 2303 C C . ASN A 1 338 ? 152.196 173.953 172.364 1.00 79.03 338 ASN A C 1
ATOM 2304 O O . ASN A 1 338 ? 152.811 174.844 172.957 1.00 78.68 338 ASN A O 1
ATOM 2309 N N . SER A 1 339 ? 151.541 172.983 172.994 1.00 71.10 339 SER A N 1
ATOM 2310 C CA . SER A 1 339 ? 151.529 172.838 174.442 1.00 69.35 339 SER A CA 1
ATOM 2311 C C . SER A 1 339 ? 152.085 171.471 174.810 1.00 66.32 339 SER A C 1
ATOM 2312 O O . SER A 1 339 ? 151.684 170.459 174.229 1.00 70.65 339 SER A O 1
ATOM 2315 N N . TYR A 1 340 ? 153.004 171.445 175.767 1.00 61.40 340 TYR A N 1
ATOM 2316 C CA . TYR A 1 340 ? 153.653 170.221 176.209 1.00 61.85 340 TYR A CA 1
ATOM 2317 C C . TYR A 1 340 ? 153.456 170.055 177.708 1.00 63.97 340 TYR A C 1
ATOM 2318 O O . TYR A 1 340 ? 153.705 170.984 178.480 1.00 72.75 340 TYR A O 1
ATOM 2327 N N . TYR A 1 341 ? 153.017 168.868 178.115 1.00 55.93 341 TYR A N 1
ATOM 2328 C CA . TYR A 1 341 ? 152.791 168.532 179.514 1.00 53.90 341 TYR A CA 1
ATOM 2329 C C . TYR A 1 341 ? 153.746 167.412 179.891 1.00 55.41 341 TYR A C 1
ATOM 2330 O O . TYR A 1 341 ? 153.834 166.407 179.181 1.00 70.67 341 TYR A O 1
ATOM 2339 N N . GLN A 1 342 ? 154.457 167.584 180.997 1.00 50.87 342 GLN A N 1
ATOM 2340 C CA . GLN A 1 342 ? 155.444 166.625 181.466 1.00 51.94 342 GLN A CA 1
ATOM 2341 C C . GLN A 1 342 ? 155.125 166.239 182.899 1.00 54.74 342 GLN A C 1
ATOM 2342 O O . GLN A 1 342 ? 154.698 167.079 183.692 1.00 64.65 342 GLN A O 1
ATOM 2348 N N . GLN A 1 343 ? 155.343 164.974 183.234 1.00 58.66 343 GLN A N 1
ATOM 2349 C CA . GLN A 1 343 ? 155.219 164.516 184.607 1.00 58.70 343 GLN A CA 1
ATOM 2350 C C . GLN A 1 343 ? 156.340 163.540 184.917 1.00 58.29 343 GLN A C 1
ATOM 2351 O O . GLN A 1 343 ? 156.701 162.702 184.092 1.00 67.53 343 GLN A O 1
ATOM 2357 N N . GLU A 1 344 ? 156.890 163.667 186.116 1.00 45.26 344 GLU A N 1
ATOM 2358 C CA . GLU A 1 344 ? 157.980 162.825 186.579 1.00 42.00 344 GLU A CA 1
ATOM 2359 C C . GLU A 1 344 ? 157.672 162.338 187.982 1.00 47.80 344 GLU A C 1
ATOM 2360 O O . GLU A 1 344 ? 157.556 163.144 188.910 1.00 61.69 344 GLU A O 1
ATOM 2366 N N . TYR A 1 345 ? 157.522 161.028 188.126 1.00 51.48 345 TYR A N 1
ATOM 2367 C CA . TYR A 1 345 ? 157.441 160.365 189.417 1.00 54.27 345 TYR A CA 1
ATOM 2368 C C . TYR A 1 345 ? 158.798 159.744 189.701 1.00 56.16 345 TYR A C 1
ATOM 2369 O O . TYR A 1 345 ? 159.221 158.834 188.986 1.00 71.03 345 TYR A O 1
ATOM 2378 N N . TYR A 1 346 ? 159.474 160.226 190.735 1.00 45.61 346 TYR A N 1
ATOM 2379 C CA . TYR A 1 346 ? 160.850 159.849 191.012 1.00 45.82 346 TYR A CA 1
ATOM 2380 C C . TYR A 1 346 ? 160.925 159.298 192.424 1.00 55.28 346 TYR A C 1
ATOM 2381 O O . TYR A 1 346 ? 160.419 159.922 193.360 1.00 66.90 346 TYR A O 1
ATOM 2390 N N . LEU A 1 347 ? 161.560 158.141 192.572 1.00 51.35 347 LEU A N 1
ATOM 2391 C CA . LEU A 1 347 ? 161.713 157.481 193.859 1.00 47.58 347 LEU A CA 1
ATOM 2392 C C . LEU A 1 347 ? 163.132 156.944 193.965 1.00 49.11 347 LEU A C 1
ATOM 2393 O O . LEU A 1 347 ? 163.737 156.578 192.956 1.00 60.36 347 LEU A O 1
ATOM 2398 N N . SER A 1 348 ? 163.665 156.918 195.182 1.00 53.30 348 SER A N 1
ATOM 2399 C CA . SER A 1 348 ? 165.012 156.431 195.434 1.00 56.00 348 SER A CA 1
ATOM 2400 C C . SER A 1 348 ? 165.091 155.876 196.847 1.00 57.79 348 SER A C 1
ATOM 2401 O O . SER A 1 348 ? 164.500 156.435 197.773 1.00 63.56 348 SER A O 1
ATOM 2404 N N . ALA A 1 349 ? 165.820 154.776 197.008 1.00 59.57 349 ALA A N 1
ATOM 2405 C CA . ALA A 1 349 ? 165.962 154.098 198.292 1.00 61.89 349 ALA A CA 1
ATOM 2406 C C . ALA A 1 349 ? 167.420 153.743 198.543 1.00 62.26 349 ALA A C 1
ATOM 2407 O O . ALA A 1 349 ? 167.768 152.601 198.852 1.00 67.66 349 ALA A O 1
ATOM 2409 N N . SER A 1 350 ? 168.293 154.736 198.392 1.00 59.18 350 SER A N 1
ATOM 2410 C CA . SER A 1 350 ? 169.732 154.523 198.488 1.00 66.48 350 SER A CA 1
ATOM 2411 C C . SER A 1 350 ? 170.157 154.204 199.917 1.00 66.68 350 SER A C 1
ATOM 2412 O O . SER A 1 350 ? 169.669 154.812 200.872 1.00 74.56 350 SER A O 1
ATOM 2415 N N . ALA A 1 351 ? 171.079 153.253 200.058 1.00 63.62 351 ALA A N 1
ATOM 2416 C CA . ALA A 1 351 ? 171.597 152.831 201.351 1.00 60.87 351 ALA A CA 1
ATOM 2417 C C . ALA A 1 351 ? 173.118 152.811 201.314 1.00 62.40 351 ALA A C 1
ATOM 2418 O O . ALA A 1 351 ? 173.718 152.619 200.253 1.00 69.71 351 ALA A O 1
ATOM 2420 N N . LEU A 1 352 ? 173.737 153.012 202.474 1.00 71.68 352 LEU A N 1
ATOM 2421 C CA . LEU A 1 352 ? 175.185 153.034 202.624 1.00 72.91 352 LEU A CA 1
ATOM 2422 C C . LEU A 1 352 ? 175.566 152.165 203.814 1.00 75.42 352 LEU A C 1
ATOM 2423 O O . LEU A 1 352 ? 175.011 152.324 204.908 1.00 81.83 352 LEU A O 1
ATOM 2428 N N . TYR A 1 353 ? 176.508 151.252 203.601 1.00 81.86 353 TYR A N 1
ATOM 2429 C CA . TYR A 1 353 ? 176.931 150.314 204.630 1.00 82.49 353 TYR A CA 1
ATOM 2430 C C . TYR A 1 353 ? 178.445 150.425 204.730 1.00 82.52 353 TYR A C 1
ATOM 2431 O O . TYR A 1 353 ? 179.148 150.268 203.728 1.00 88.01 353 TYR A O 1
ATOM 2440 N N . ARG A 1 354 ? 178.945 150.693 205.931 1.00 83.14 354 ARG A N 1
ATOM 2441 C CA . ARG A 1 354 ? 180.377 150.853 206.154 1.00 82.64 354 ARG A CA 1
ATOM 2442 C C . ARG A 1 354 ? 180.945 149.548 206.698 1.00 86.25 354 ARG A C 1
ATOM 2443 O O . ARG A 1 354 ? 180.499 149.057 207.738 1.00 94.39 354 ARG A O 1
ATOM 2451 N N . ILE A 1 355 ? 181.918 148.979 205.981 1.00 86.57 355 ILE A N 1
ATOM 2452 C CA . ILE A 1 355 ? 182.641 147.814 206.482 1.00 90.48 355 ILE A CA 1
ATOM 2453 C C . ILE A 1 355 ? 183.463 148.190 207.707 1.00 91.42 355 ILE A C 1
ATOM 2454 O O . ILE A 1 355 ? 183.427 147.507 208.737 1.00 94.08 355 ILE A O 1
ATOM 2459 N N . TRP A 1 356 ? 184.204 149.289 207.617 1.00 88.87 356 TRP A N 1
ATOM 2460 C CA . TRP A 1 356 ? 185.046 149.768 208.700 1.00 90.92 356 TRP A CA 1
ATOM 2461 C C . TRP A 1 356 ? 184.787 151.251 208.913 1.00 90.37 356 TRP A C 1
ATOM 2462 O O . TRP A 1 356 ? 183.817 151.816 208.402 1.00 90.52 356 TRP A O 1
ATOM 2473 N N . ASN A 1 357 ? 185.665 151.884 209.691 1.00 92.05 357 ASN A N 1
ATOM 2474 C CA . ASN A 1 357 ? 185.545 153.319 209.912 1.00 94.64 357 ASN A CA 1
ATOM 2475 C C . ASN A 1 357 ? 185.987 154.127 208.700 1.00 97.77 357 ASN A C 1
ATOM 2476 O O . ASN A 1 357 ? 185.639 155.308 208.597 1.00 96.26 357 ASN A O 1
ATOM 2481 N N . ASN A 1 358 ? 186.736 153.522 207.779 1.00 87.63 358 ASN A N 1
ATOM 2482 C CA . ASN A 1 358 ? 187.321 154.240 206.659 1.00 81.51 358 ASN A CA 1
ATOM 2483 C C . ASN A 1 358 ? 186.821 153.766 205.302 1.00 80.80 358 ASN A C 1
ATOM 2484 O O . ASN A 1 358 ? 187.051 154.453 204.303 1.00 85.55 358 ASN A O 1
ATOM 2489 N N . LEU A 1 359 ? 186.138 152.625 205.233 1.00 80.09 359 LEU A N 1
ATOM 2490 C CA . LEU A 1 359 ? 185.747 152.029 203.961 1.00 81.80 359 LEU A CA 1
ATOM 2491 C C . LEU A 1 359 ? 184.235 151.860 203.948 1.00 81.56 359 LEU A C 1
ATOM 2492 O O . LEU A 1 359 ? 183.640 151.525 204.977 1.00 90.42 359 LEU A O 1
ATOM 2497 N N . SER A 1 360 ? 183.616 152.089 202.791 1.00 69.93 360 SER A N 1
ATOM 2498 C CA . SER A 1 360 ? 182.165 152.123 202.682 1.00 74.84 360 SER A CA 1
ATOM 2499 C C . SER A 1 360 ? 181.713 151.561 201.342 1.00 79.21 360 SER A C 1
ATOM 2500 O O . SER A 1 360 ? 182.461 151.569 200.363 1.00 88.74 360 SER A O 1
ATOM 2503 N N . PHE A 1 361 ? 180.473 151.081 201.306 1.00 77.84 361 PHE A N 1
ATOM 2504 C CA . PHE A 1 361 ? 179.800 150.692 200.078 1.00 73.98 361 PHE A CA 1
ATOM 2505 C C . PHE A 1 361 ? 178.430 151.348 200.040 1.00 74.46 361 PHE A C 1
ATOM 2506 O O . PHE A 1 361 ? 177.858 151.669 201.086 1.00 83.32 361 PHE A O 1
ATOM 2514 N N . SER A 1 362 ? 177.909 151.554 198.837 1.00 64.80 362 SER A N 1
ATOM 2515 C CA . SER A 1 362 ? 176.593 152.143 198.650 1.00 65.44 362 SER A CA 1
ATOM 2516 C C . SER A 1 362 ? 175.809 151.334 197.633 1.00 67.35 362 SER A C 1
ATOM 2517 O O . SER A 1 362 ? 176.332 150.980 196.575 1.00 73.30 362 SER A O 1
ATOM 2520 N N . LEU A 1 363 ? 174.552 151.054 197.956 1.00 67.02 363 LEU A N 1
ATOM 2521 C CA . LEU A 1 363 ? 173.616 150.439 197.026 1.00 64.93 363 LEU A CA 1
ATOM 2522 C C . LEU A 1 363 ? 172.456 151.400 196.841 1.00 64.50 363 LEU A C 1
ATOM 2523 O O . LEU A 1 363 ? 171.641 151.572 197.753 1.00 72.92 363 LEU A O 1
ATOM 2528 N N . SER A 1 364 ? 172.388 152.031 195.675 1.00 65.89 364 SER A N 1
ATOM 2529 C CA . SER A 1 364 ? 171.402 153.065 195.413 1.00 61.75 364 SER A CA 1
ATOM 2530 C C . SER A 1 364 ? 170.444 152.601 194.329 1.00 66.19 364 SER A C 1
ATOM 2531 O O . SER A 1 364 ? 170.830 152.478 193.167 1.00 76.93 364 SER A O 1
ATOM 2534 N N . THR A 1 365 ? 169.192 152.363 194.703 1.00 66.18 365 THR A N 1
ATOM 2535 C CA . THR A 1 365 ? 168.176 151.971 193.740 1.00 66.96 365 THR A CA 1
ATOM 2536 C C . THR A 1 365 ? 167.265 153.160 193.477 1.00 66.27 365 THR A C 1
ATOM 2537 O O . THR A 1 365 ? 167.011 153.976 194.368 1.00 72.53 365 THR A O 1
ATOM 2541 N N . ASP A 1 366 ? 166.859 153.307 192.223 1.00 62.51 366 ASP A N 1
ATOM 2542 C CA . ASP A 1 366 ? 166.098 154.458 191.771 1.00 58.93 366 ASP A CA 1
ATOM 2543 C C . ASP A 1 366 ? 164.791 153.972 191.152 1.00 60.90 366 ASP A C 1
ATOM 2544 O O . ASP A 1 366 ? 164.469 152.783 191.184 1.00 68.10 366 ASP A O 1
ATOM 2549 N N . GLY A 1 367 ? 164.013 154.912 190.629 1.00 48.15 367 GLY A N 1
ATOM 2550 C CA . GLY A 1 367 ? 162.808 154.602 189.889 1.00 49.05 367 GLY A CA 1
ATOM 2551 C C . GLY A 1 367 ? 162.202 155.873 189.338 1.00 53.72 367 GLY A C 1
ATOM 2552 O O . GLY A 1 367 ? 162.170 156.887 190.036 1.00 61.95 367 GLY A O 1
ATOM 2553 N N . SER A 1 368 ? 161.724 155.848 188.099 1.00 49.93 368 SER A N 1
ATOM 2554 C CA . SER A 1 368 ? 161.210 157.053 187.472 1.00 40.07 368 SER A CA 1
ATOM 2555 C C . SER A 1 368 ? 160.155 156.699 186.437 1.00 46.65 368 SER A C 1
ATOM 2556 O O . SER A 1 368 ? 160.343 155.807 185.611 1.00 62.00 368 SER A O 1
ATOM 2559 N N . ILE A 1 369 ? 159.036 157.407 186.500 1.00 44.16 369 ILE A N 1
ATOM 2560 C CA . ILE A 1 369 ? 157.997 157.354 185.481 1.00 44.59 369 ILE A CA 1
ATOM 2561 C C . ILE A 1 369 ? 157.880 158.747 184.892 1.00 47.53 369 ILE A C 1
ATOM 2562 O O . ILE A 1 369 ? 157.440 159.677 185.576 1.00 60.18 369 ILE A O 1
ATOM 2567 N N . ASN A 1 370 ? 158.276 158.894 183.635 1.00 58.14 370 ASN A N 1
ATOM 2568 C CA . ASN A 1 370 ? 158.307 160.182 182.963 1.00 56.36 370 ASN A CA 1
ATOM 2569 C C . ASN A 1 370 ? 157.306 160.157 181.817 1.00 60.76 370 ASN A C 1
ATOM 2570 O O . ASN A 1 370 ? 157.572 159.562 180.770 1.00 72.22 370 ASN A O 1
ATOM 2575 N N . THR A 1 371 ? 156.159 160.793 182.021 1.00 56.15 371 THR A N 1
ATOM 2576 C CA . THR A 1 371 ? 155.096 160.817 181.030 1.00 60.15 371 THR A CA 1
ATOM 2577 C C . THR A 1 371 ? 155.077 162.169 180.337 1.00 58.72 371 THR A C 1
ATOM 2578 O O . THR A 1 371 ? 155.420 163.195 180.929 1.00 62.13 371 THR A O 1
ATOM 2582 N N . MET A 1 372 ? 154.665 162.159 179.075 1.00 64.69 372 MET A N 1
ATOM 2583 C CA . MET A 1 372 ? 154.612 163.362 178.262 1.00 64.18 372 MET A CA 1
ATOM 2584 C C . MET A 1 372 ? 153.348 163.357 177.416 1.00 72.09 372 MET A C 1
ATOM 2585 O O . MET A 1 372 ? 152.973 162.328 176.850 1.00 76.37 372 MET A O 1
ATOM 2590 N N . ASN A 1 373 ? 152.691 164.511 177.348 1.00 67.50 373 ASN A N 1
ATOM 2591 C CA . ASN A 1 373 ? 151.557 164.732 176.466 1.00 64.14 373 ASN A CA 1
ATOM 2592 C C . ASN A 1 373 ? 151.816 165.992 175.656 1.00 61.80 373 ASN A C 1
ATOM 2593 O O . ASN A 1 373 ? 152.564 166.873 176.081 1.00 69.59 373 ASN A O 1
ATOM 2598 N N . ALA A 1 374 ? 151.193 166.078 174.485 1.00 60.41 374 ALA A N 1
ATOM 2599 C CA . ALA A 1 374 ? 151.447 167.191 173.584 1.00 64.50 374 ALA A CA 1
ATOM 2600 C C . ALA A 1 374 ? 150.148 167.592 172.896 1.00 65.41 374 ALA A C 1
ATOM 2601 O O . ALA A 1 374 ? 149.112 166.939 173.055 1.00 67.57 374 ALA A O 1
ATOM 2603 N N . ASN A 1 375 ? 150.228 168.688 172.137 1.00 73.48 375 ASN A N 1
ATOM 2604 C CA . ASN A 1 375 ? 149.146 169.247 171.315 1.00 77.84 375 ASN A CA 1
ATOM 2605 C C . ASN A 1 375 ? 147.867 169.542 172.098 1.00 78.92 375 ASN A C 1
ATOM 2606 O O . ASN A 1 375 ? 146.769 169.509 171.544 1.00 82.98 375 ASN A O 1
ATOM 2611 N N . VAL A 1 380 ? 153.552 159.294 169.503 1.00 95.96 380 VAL A N 1
ATOM 2612 C CA . VAL A 1 380 ? 152.844 160.388 170.150 1.00 100.68 380 VAL A CA 1
ATOM 2613 C C . VAL A 1 380 ? 152.482 159.967 171.581 1.00 99.24 380 VAL A C 1
ATOM 2614 O O . VAL A 1 380 ? 152.218 158.788 171.841 1.00 97.43 380 VAL A O 1
ATOM 2618 N N . SER A 1 381 ? 152.519 160.943 172.504 1.00 89.61 381 SER A N 1
ATOM 2619 C CA . SER A 1 381 ? 152.302 160.811 173.945 1.00 90.93 381 SER A CA 1
ATOM 2620 C C . SER A 1 381 ? 153.189 159.737 174.569 1.00 88.85 381 SER A C 1
ATOM 2621 O O . SER A 1 381 ? 152.688 158.673 174.953 1.00 91.55 381 SER A O 1
ATOM 2624 N N . PRO A 1 382 ? 154.493 159.967 174.691 1.00 73.37 382 PRO A N 1
ATOM 2625 C CA . PRO A 1 382 ? 155.381 158.913 175.183 1.00 76.23 382 PRO A CA 1
ATOM 2626 C C . PRO A 1 382 ? 155.316 158.753 176.691 1.00 79.31 382 PRO A C 1
ATOM 2627 O O . PRO A 1 382 ? 154.759 159.582 177.412 1.00 83.80 382 PRO A O 1
ATOM 2631 N N . THR A 1 383 ? 155.898 157.650 177.158 1.00 77.36 383 THR A N 1
ATOM 2632 C CA . THR A 1 383 ? 156.021 157.355 178.581 1.00 76.86 383 THR A CA 1
ATOM 2633 C C . THR A 1 383 ? 157.276 156.523 178.775 1.00 73.46 383 THR A C 1
ATOM 2634 O O . THR A 1 383 ? 157.415 155.463 178.161 1.00 80.45 383 THR A O 1
ATOM 2638 N N . ARG A 1 384 ? 158.187 156.998 179.618 1.00 63.54 384 ARG A N 1
ATOM 2639 C CA . ARG A 1 384 ? 159.453 156.325 179.869 1.00 62.65 384 ARG A CA 1
ATOM 2640 C C . ARG A 1 384 ? 159.490 155.826 181.305 1.00 65.18 384 ARG A C 1
ATOM 2641 O O . ARG A 1 384 ? 159.376 156.619 182.244 1.00 76.24 384 ARG A O 1
ATOM 2649 N N . TYR A 1 385 ? 159.656 154.520 181.473 1.00 62.42 385 TYR A N 1
ATOM 2650 C CA . TYR A 1 385 ? 159.886 153.929 182.783 1.00 62.64 385 TYR A CA 1
ATOM 2651 C C . TYR A 1 385 ? 161.374 153.646 182.910 1.00 62.33 385 TYR A C 1
ATOM 2652 O O . TYR A 1 385 ? 161.950 152.969 182.058 1.00 72.64 385 TYR A O 1
ATOM 2661 N N . SER A 1 386 ? 161.994 154.168 183.959 1.00 56.22 386 SER A N 1
ATOM 2662 C CA . SER A 1 386 ? 163.434 154.080 184.135 1.00 53.52 386 SER A CA 1
ATOM 2663 C C . SER A 1 386 ? 163.745 153.543 185.522 1.00 54.34 386 SER A C 1
ATOM 2664 O O . SER A 1 386 ? 163.042 153.854 186.487 1.00 71.53 386 SER A O 1
ATOM 2667 N N . TRP A 1 387 ? 164.793 152.733 185.610 1.00 52.69 387 TRP A N 1
ATOM 2668 C CA . TRP A 1 387 ? 165.201 152.063 186.837 1.00 57.87 387 TRP A CA 1
ATOM 2669 C C . TRP A 1 387 ? 166.716 152.061 186.901 1.00 62.49 387 TRP A C 1
ATOM 2670 O O . TRP A 1 387 ? 167.363 151.345 186.134 1.00 75.24 387 TRP A O 1
ATOM 2681 N N . LEU A 1 388 ? 167.281 152.852 187.802 1.00 60.91 388 LEU A N 1
ATOM 2682 C CA . LEU A 1 388 ? 168.723 152.908 187.984 1.00 59.29 388 LEU A CA 1
ATOM 2683 C C . LEU A 1 388 ? 169.062 152.221 189.294 1.00 66.62 388 LEU A C 1
ATOM 2684 O O . LEU A 1 388 ? 168.365 152.412 190.293 1.00 78.28 388 LEU A O 1
ATOM 2689 N N . THR A 1 389 ? 170.111 151.408 189.294 1.00 67.14 389 THR A N 1
ATOM 2690 C CA . THR A 1 389 ? 170.696 150.964 190.551 1.00 66.22 389 THR A CA 1
ATOM 2691 C C . THR A 1 389 ? 172.211 150.965 190.418 1.00 62.54 389 THR A C 1
ATOM 2692 O O . THR A 1 389 ? 172.760 150.548 189.392 1.00 67.22 389 THR A O 1
ATOM 2696 N N . ALA A 1 390 ? 172.870 151.503 191.432 1.00 59.16 390 ALA A N 1
ATOM 2697 C CA . ALA A 1 390 ? 174.297 151.768 191.415 1.00 61.41 390 ALA A CA 1
ATOM 2698 C C . ALA A 1 390 ? 174.936 151.146 192.641 1.00 63.67 390 ALA A C 1
ATOM 2699 O O . ALA A 1 390 ? 174.510 151.410 193.770 1.00 75.65 390 ALA A O 1
ATOM 2701 N N . PHE A 1 391 ? 175.950 150.323 192.421 1.00 60.95 391 PHE A N 1
ATOM 2702 C CA . PHE A 1 391 ? 176.738 149.766 193.504 1.00 61.53 391 PHE A CA 1
ATOM 2703 C C . PHE A 1 391 ? 178.076 150.486 193.489 1.00 60.65 391 PHE A C 1
ATOM 2704 O O . PHE A 1 391 ? 178.852 150.345 192.539 1.00 70.40 391 PHE A O 1
ATOM 2712 N N . ALA A 1 392 ? 178.325 151.280 194.520 1.00 59.97 392 ALA A N 1
ATOM 2713 C CA . ALA A 1 392 ? 179.605 151.947 194.670 1.00 59.63 392 ALA A CA 1
ATOM 2714 C C . ALA A 1 392 ? 180.617 150.966 195.237 1.00 66.63 392 ALA A C 1
ATOM 2715 O O . ALA A 1 392 ? 180.342 150.271 196.218 1.00 71.42 392 ALA A O 1
ATOM 2717 N N . GLY A 1 393 ? 181.789 150.915 194.615 1.00 81.98 393 GLY A N 1
ATOM 2718 C CA . GLY A 1 393 ? 182.783 149.912 194.940 1.00 76.92 393 GLY A CA 1
ATOM 2719 C C . GLY A 1 393 ? 183.636 150.247 196.144 1.00 79.86 393 GLY A C 1
ATOM 2720 O O . GLY A 1 393 ? 183.154 150.846 197.110 1.00 74.34 393 GLY A O 1
ATOM 2721 N N . LYS A 1 394 ? 184.912 149.868 196.088 1.00 91.16 394 LYS A N 1
ATOM 2722 C CA . LYS A 1 394 ? 185.798 150.030 197.231 1.00 90.30 394 LYS A CA 1
ATOM 2723 C C . LYS A 1 394 ? 186.153 151.500 197.413 1.00 89.04 394 LYS A C 1
ATOM 2724 O O . LYS A 1 394 ? 187.163 151.980 196.890 1.00 93.64 394 LYS A O 1
ATOM 2730 N N . TYR A 1 395 ? 185.301 152.217 198.140 1.00 75.85 395 TYR A N 1
ATOM 2731 C CA . TYR A 1 395 ? 185.564 153.587 198.552 1.00 74.12 395 TYR A CA 1
ATOM 2732 C C . TYR A 1 395 ? 186.356 153.544 199.848 1.00 77.16 395 TYR A C 1
ATOM 2733 O O . TYR A 1 395 ? 185.840 153.111 200.879 1.00 84.00 395 TYR A O 1
ATOM 2742 N N . VAL A 1 396 ? 187.601 154.001 199.791 1.00 69.09 396 VAL A N 1
ATOM 2743 C CA . VAL A 1 396 ? 188.461 154.100 200.962 1.00 71.80 396 VAL A CA 1
ATOM 2744 C C . VAL A 1 396 ? 188.704 155.578 201.217 1.00 73.01 396 VAL A C 1
ATOM 2745 O O . VAL A 1 396 ? 188.903 156.346 200.272 1.00 84.20 396 VAL A O 1
ATOM 2749 N N . ASN A 1 397 ? 188.649 155.989 202.479 1.00 80.58 397 ASN A N 1
ATOM 2750 C CA . ASN A 1 397 ? 189.020 157.345 202.873 1.00 83.48 397 ASN A CA 1
ATOM 2751 C C . ASN A 1 397 ? 190.195 157.190 203.834 1.00 86.38 397 ASN A C 1
ATOM 2752 O O . ASN A 1 397 ? 190.024 157.161 205.054 1.00 88.85 397 ASN A O 1
ATOM 2757 N N . GLU A 1 398 ? 191.394 157.098 203.271 1.00 95.43 398 GLU A N 1
ATOM 2758 C CA . GLU A 1 398 ? 192.597 156.800 204.027 1.00 99.62 398 GLU A CA 1
ATOM 2759 C C . GLU A 1 398 ? 193.486 158.046 204.060 1.00 99.79 398 GLU A C 1
ATOM 2760 O O . GLU A 1 398 ? 193.399 158.928 203.203 1.00 99.54 398 GLU A O 1
ATOM 2766 N N . TRP A 1 399 ? 194.352 158.114 205.072 1.00 110.34 399 TRP A N 1
ATOM 2767 C CA . TRP A 1 399 ? 194.995 159.351 205.505 1.00 110.74 399 TRP A CA 1
ATOM 2768 C C . TRP A 1 399 ? 196.055 159.863 204.530 1.00 108.39 399 TRP A C 1
ATOM 2769 O O . TRP A 1 399 ? 195.892 160.944 203.959 1.00 106.32 399 TRP A O 1
ATOM 2780 N N . VAL A 1 400 ? 197.135 159.109 204.314 1.00 100.68 400 VAL A N 1
ATOM 2781 C CA . VAL A 1 400 ? 198.187 159.530 203.387 1.00 99.32 400 VAL A CA 1
ATOM 2782 C C . VAL A 1 400 ? 198.403 158.487 202.298 1.00 99.27 400 VAL A C 1
ATOM 2783 O O . VAL A 1 400 ? 199.432 158.488 201.613 1.00 102.13 400 VAL A O 1
ATOM 2787 N N . THR A 1 401 ? 197.434 157.609 202.114 1.00 96.73 401 THR A N 1
ATOM 2788 C CA . THR A 1 401 ? 197.519 156.552 201.125 1.00 96.21 401 THR A CA 1
ATOM 2789 C C . THR A 1 401 ? 196.316 156.776 200.186 1.00 96.93 401 THR A C 1
ATOM 2790 O O . THR A 1 401 ? 195.728 157.865 200.183 1.00 93.56 401 THR A O 1
ATOM 2794 N N . LEU A 1 402 ? 195.990 155.777 199.356 1.00 88.09 402 LEU A N 1
ATOM 2795 C CA . LEU A 1 402 ? 194.907 155.789 198.377 1.00 84.33 402 LEU A CA 1
ATOM 2796 C C . LEU A 1 402 ? 193.560 156.215 198.946 1.00 81.32 402 LEU A C 1
ATOM 2797 O O . LEU A 1 402 ? 193.171 155.788 200.037 1.00 88.84 402 LEU A O 1
ATOM 2802 N N . SER A 1 403 ? 192.855 157.071 198.218 1.00 62.85 403 SER A N 1
ATOM 2803 C CA . SER A 1 403 ? 191.463 157.399 198.488 1.00 64.60 403 SER A CA 1
ATOM 2804 C C . SER A 1 403 ? 190.590 156.900 197.350 1.00 64.18 403 SER A C 1
ATOM 2805 O O . SER A 1 403 ? 189.682 157.595 196.882 1.00 64.92 403 SER A O 1
ATOM 2808 N N . ALA A 1 404 ? 190.868 155.677 196.898 1.00 58.96 404 ALA A N 1
ATOM 2809 C CA . ALA A 1 404 ? 190.257 155.133 195.694 1.00 58.21 404 ALA A CA 1
ATOM 2810 C C . ALA A 1 404 ? 188.780 154.843 195.911 1.00 55.52 404 ALA A C 1
ATOM 2811 O O . ALA A 1 404 ? 188.307 154.708 197.041 1.00 65.09 404 ALA A O 1
ATOM 2813 N N . SER A 1 405 ? 188.051 154.755 194.803 1.00 57.81 405 SER A N 1
ATOM 2814 C CA . SER A 1 405 ? 186.612 154.568 194.825 1.00 57.23 405 SER A CA 1
ATOM 2815 C C . SER A 1 405 ? 186.173 154.027 193.476 1.00 60.41 405 SER A C 1
ATOM 2816 O O . SER A 1 405 ? 186.732 154.386 192.439 1.00 70.93 405 SER A O 1
ATOM 2819 N N . ALA A 1 406 ? 185.164 153.166 193.497 1.00 59.59 406 ALA A N 1
ATOM 2820 C CA . ALA A 1 406 ? 184.608 152.592 192.285 1.00 59.86 406 ALA A CA 1
ATOM 2821 C C . ALA A 1 406 ? 183.095 152.710 192.339 1.00 57.97 406 ALA A C 1
ATOM 2822 O O . ALA A 1 406 ? 182.506 152.914 193.402 1.00 65.75 406 ALA A O 1
ATOM 2824 N N . LEU A 1 407 ? 182.471 152.583 191.173 1.00 59.60 407 LEU A N 1
ATOM 2825 C CA . LEU A 1 407 ? 181.023 152.723 191.058 1.00 61.12 407 LEU A CA 1
ATOM 2826 C C . LEU A 1 407 ? 180.588 152.069 189.761 1.00 58.92 407 LEU A C 1
ATOM 2827 O O . LEU A 1 407 ? 181.042 152.471 188.688 1.00 69.45 407 LEU A O 1
ATOM 2832 N N . ALA A 1 408 ? 179.709 151.083 189.849 1.00 53.51 408 ALA A N 1
ATOM 2833 C CA . ALA A 1 408 ? 179.075 150.532 188.663 1.00 58.80 408 ALA A CA 1
ATOM 2834 C C . ALA A 1 408 ? 177.580 150.790 188.744 1.00 61.35 408 ALA A C 1
ATOM 2835 O O . ALA A 1 408 ? 176.917 150.325 189.676 1.00 70.92 408 ALA A O 1
ATOM 2837 N N . THR A 1 409 ? 177.051 151.538 187.782 1.00 61.00 409 THR A N 1
ATOM 2838 C CA . THR A 1 409 ? 175.625 151.829 187.739 1.00 62.78 409 TH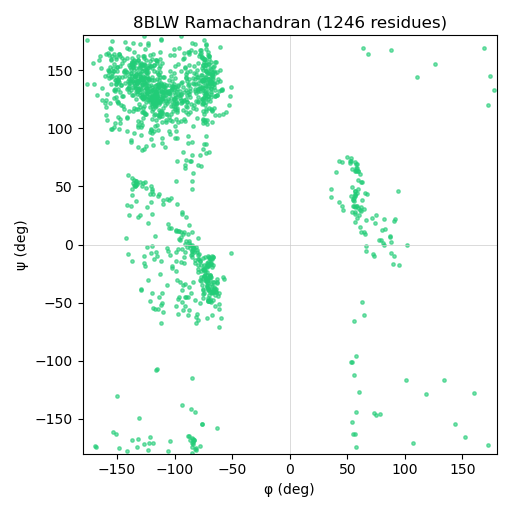R A CA 1
ATOM 2839 C C . THR A 1 409 ? 175.000 151.175 186.516 1.00 64.61 409 THR A C 1
ATOM 2840 O O . THR A 1 409 ? 175.569 151.207 185.423 1.00 68.95 409 THR A O 1
ATOM 2844 N N . VAL A 1 410 ? 173.849 150.542 186.707 1.00 72.33 410 VAL A N 1
ATOM 2845 C CA . VAL A 1 410 ? 173.099 149.957 185.606 1.00 72.31 410 VAL A CA 1
ATOM 2846 C C . VAL A 1 410 ? 171.728 150.608 185.573 1.00 68.93 410 VAL A C 1
ATOM 2847 O O . VAL A 1 410 ? 171.236 151.100 186.596 1.00 78.81 410 VAL A O 1
ATOM 2851 N N . ILE A 1 411 ? 171.136 150.632 184.390 1.00 66.24 411 ILE A N 1
ATOM 2852 C CA . ILE A 1 411 ? 169.938 151.399 184.102 1.00 70.09 411 ILE A CA 1
ATOM 2853 C C . ILE A 1 411 ? 169.029 150.514 183.259 1.00 72.78 411 ILE A C 1
ATOM 2854 O O . ILE A 1 411 ? 169.504 149.600 182.582 1.00 82.43 411 ILE A O 1
ATOM 2859 N N . ASN A 1 412 ? 167.723 150.716 183.368 1.00 65.61 412 ASN A N 1
ATOM 2860 C CA . ASN A 1 412 ? 166.764 149.923 182.614 1.00 66.30 412 ASN A CA 1
ATOM 2861 C C . ASN A 1 412 ? 165.605 150.826 182.231 1.00 70.84 412 ASN A C 1
ATOM 2862 O O . ASN A 1 412 ? 164.929 151.368 183.107 1.00 77.60 412 ASN A O 1
ATOM 2867 N N . GLU A 1 413 ? 165.373 150.988 180.933 1.00 69.68 413 GLU A N 1
ATOM 2868 C CA . GLU A 1 413 ? 164.292 151.835 180.457 1.00 68.09 413 GLU A CA 1
ATOM 2869 C C . GLU A 1 413 ? 163.342 151.039 179.580 1.00 68.65 413 GLU A C 1
ATOM 2870 O O . GLU A 1 413 ? 163.759 150.382 178.625 1.00 75.95 413 GLU A O 1
ATOM 2876 N N . LYS A 1 414 ? 162.064 151.104 179.920 1.00 64.52 414 LYS A N 1
ATOM 2877 C CA . LYS A 1 414 ? 160.987 150.577 179.096 1.00 67.98 414 LYS A CA 1
ATOM 2878 C C . LYS A 1 414 ? 160.176 151.776 178.627 1.00 69.97 414 LYS A C 1
ATOM 2879 O O . LYS A 1 414 ? 159.506 152.431 179.433 1.00 73.60 414 LYS A O 1
ATOM 2885 N N . ALA A 1 415 ? 160.261 152.079 177.337 1.00 67.70 415 ALA A N 1
ATOM 2886 C CA . ALA A 1 415 ? 159.593 153.247 176.781 1.00 68.66 415 ALA A CA 1
ATOM 2887 C C . ALA A 1 415 ? 158.453 152.840 175.857 1.00 64.87 415 ALA A C 1
ATOM 2888 O O . ALA A 1 415 ? 157.318 153.287 176.022 1.00 57.79 415 ALA A O 1
ATOM 2890 N N . ASN A 1 420 ? 158.285 151.032 172.366 1.00 96.75 420 ASN A N 1
ATOM 2891 C CA . ASN A 1 420 ? 158.337 151.790 171.120 1.00 98.53 420 ASN A CA 1
ATOM 2892 C C . ASN A 1 420 ? 159.629 152.596 170.935 1.00 99.38 420 ASN A C 1
ATOM 2893 O O . ASN A 1 420 ? 159.704 153.483 170.085 1.00 93.88 420 ASN A O 1
ATOM 2898 N N . ALA A 1 421 ? 160.635 152.279 171.740 1.00 100.40 421 ALA A N 1
ATOM 2899 C CA . ALA A 1 421 ? 161.934 152.938 171.666 1.00 98.42 421 ALA A CA 1
ATOM 2900 C C . ALA A 1 421 ? 162.996 151.947 172.128 1.00 96.88 421 ALA A C 1
ATOM 2901 O O . ALA A 1 421 ? 162.757 150.736 172.166 1.00 96.88 421 ALA A O 1
ATOM 2903 N N . GLY A 1 422 ? 164.176 152.464 172.461 1.00 90.63 422 GLY A N 1
ATOM 2904 C CA . GLY A 1 422 ? 165.225 151.618 172.990 1.00 93.62 422 GLY A CA 1
ATOM 2905 C C . GLY A 1 422 ? 164.902 151.105 174.380 1.00 93.66 422 GLY A C 1
ATOM 2906 O O . GLY A 1 422 ? 164.174 151.727 175.153 1.00 94.23 422 GLY A O 1
ATOM 2907 N N . ASN A 1 423 ? 165.457 149.941 174.693 1.00 85.36 423 ASN A N 1
ATOM 2908 C CA . ASN A 1 423 ? 165.255 149.246 175.958 1.00 82.26 423 ASN A CA 1
ATOM 2909 C C . ASN A 1 423 ? 166.598 148.932 176.597 1.00 85.00 423 ASN A C 1
ATOM 2910 O O . ASN A 1 423 ? 166.911 147.784 176.911 1.00 88.28 423 ASN A O 1
ATOM 2915 N N . HIS A 1 424 ? 167.424 149.964 176.756 1.00 81.11 424 HIS A N 1
ATOM 2916 C CA . HIS A 1 424 ? 168.834 149.786 177.081 1.00 82.23 424 HIS A CA 1
ATOM 2917 C C . HIS A 1 424 ? 169.040 149.293 178.510 1.00 82.38 424 HIS A C 1
ATOM 2918 O O . HIS A 1 424 ? 168.331 149.696 179.435 1.00 85.71 424 HIS A O 1
ATOM 2925 N N . ARG A 1 425 ? 170.024 148.411 178.681 1.00 75.72 425 ARG A N 1
ATOM 2926 C CA . ARG A 1 425 ? 170.500 147.957 179.986 1.00 73.91 425 ARG A CA 1
ATOM 2927 C C . ARG A 1 425 ? 172.012 148.098 180.077 1.00 77.94 425 ARG A C 1
ATOM 2928 O O . ARG A 1 425 ? 172.731 147.167 180.445 1.00 79.59 425 ARG A O 1
ATOM 2936 N N . LYS A 1 426 ? 172.509 149.281 179.731 1.00 77.66 426 LYS A N 1
ATOM 2937 C CA . LYS A 1 426 ? 173.944 149.526 179.721 1.00 79.47 426 LYS A CA 1
ATOM 2938 C C . LYS A 1 426 ? 174.501 149.636 181.135 1.00 74.77 426 LYS A C 1
ATOM 2939 O O . LYS A 1 426 ? 173.849 150.158 182.042 1.00 72.83 426 LYS A O 1
ATOM 2945 N N . LEU A 1 427 ? 175.719 149.133 181.313 1.00 69.13 427 LEU A N 1
ATOM 2946 C CA . LEU A 1 427 ? 176.463 149.254 182.559 1.00 70.11 427 LEU A CA 1
ATOM 2947 C C . LEU A 1 427 ? 177.480 150.375 182.402 1.00 72.51 427 LEU A C 1
ATOM 2948 O O . LEU A 1 427 ? 178.127 150.489 181.356 1.00 72.06 427 LEU A O 1
ATOM 2953 N N . SER A 1 428 ? 177.619 151.198 183.435 1.00 66.67 428 SER A N 1
ATOM 2954 C CA . SER A 1 428 ? 178.489 152.371 183.396 1.00 63.79 428 SER A CA 1
ATOM 2955 C C . SER A 1 428 ? 179.448 152.335 184.576 1.00 61.06 428 SER A C 1
ATOM 2956 O O . SER A 1 428 ? 179.009 152.408 185.739 1.00 63.84 428 SER A O 1
ATOM 2959 N N . PRO A 1 429 ? 180.748 152.183 184.336 1.00 55.18 429 PRO A N 1
ATOM 2960 C CA . PRO A 1 429 ? 181.714 152.192 185.435 1.00 48.69 429 PRO A CA 1
ATOM 2961 C C . PRO A 1 429 ? 182.257 153.585 185.699 1.00 44.29 429 PRO A C 1
ATOM 2962 O O . PRO A 1 429 ? 182.130 154.494 184.878 1.00 53.05 429 PRO A O 1
ATOM 2966 N N . ASN A 1 430 ? 182.878 153.733 186.868 1.00 46.85 430 ASN A N 1
ATOM 2967 C CA . ASN A 1 430 ? 183.445 154.999 187.305 1.00 45.57 430 ASN A CA 1
ATOM 2968 C C . ASN A 1 430 ? 184.469 154.663 188.382 1.00 48.30 430 ASN A C 1
ATOM 2969 O O . ASN A 1 430 ? 184.142 154.009 189.371 1.00 66.97 430 ASN A O 1
ATOM 2974 N N . VAL A 1 431 ? 185.708 155.105 188.184 1.00 37.84 431 VAL A N 1
ATOM 2975 C CA . VAL A 1 431 ? 186.794 154.888 189.136 1.00 44.40 431 VAL A CA 1
ATOM 2976 C C . VAL A 1 431 ? 187.414 156.240 189.458 1.00 47.66 431 VAL A C 1
ATOM 2977 O O . VAL A 1 431 ? 187.749 156.998 188.546 1.00 62.03 431 VAL A O 1
ATOM 2981 N N . SER A 1 432 ? 187.567 156.549 190.743 1.00 46.29 432 SER A N 1
ATOM 2982 C CA . SER A 1 432 ? 188.143 157.816 191.173 1.00 49.67 432 SER A CA 1
ATOM 2983 C C . SER A 1 432 ? 189.153 157.587 192.287 1.00 51.96 432 SER A C 1
ATOM 2984 O O . SER A 1 432 ? 188.795 157.132 193.375 1.00 69.10 432 SER A O 1
ATOM 2987 N N . ILE A 1 433 ? 190.411 157.929 192.019 1.00 50.17 433 ILE A N 1
ATOM 2988 C CA . ILE A 1 433 ? 191.515 157.747 192.954 1.00 49.33 433 ILE A CA 1
ATOM 2989 C C . ILE A 1 433 ? 192.058 159.120 193.319 1.00 53.78 433 ILE A C 1
ATOM 2990 O O . ILE A 1 433 ? 192.194 159.991 192.455 1.00 66.21 433 ILE A O 1
ATOM 2995 N N . SER A 1 434 ? 192.354 159.320 194.600 1.00 55.69 434 SER A N 1
ATOM 2996 C CA . SER A 1 434 ? 192.852 160.589 195.126 1.00 61.79 434 SER A CA 1
ATOM 2997 C C . SER A 1 434 ? 194.130 160.373 195.929 1.00 63.70 434 SER A C 1
ATOM 2998 O O . SER A 1 434 ? 194.219 160.741 197.102 1.00 65.62 434 SER A O 1
ATOM 3001 N N . LEU A 1 435 ? 195.109 159.712 195.302 1.00 68.98 435 LEU A N 1
ATOM 3002 C CA . LEU A 1 435 ? 196.396 159.403 195.924 1.00 71.94 435 LEU A CA 1
ATOM 3003 C C . LEU A 1 435 ? 197.116 160.670 196.381 1.00 70.61 435 LEU A C 1
ATOM 3004 O O . LEU A 1 435 ? 197.208 161.650 195.638 1.00 73.04 435 LEU A O 1
ATOM 3009 N N . LYS A 1 436 ? 197.627 160.642 197.613 1.00 78.21 436 LYS A N 1
ATOM 3010 C CA . LYS A 1 436 ? 198.174 161.822 198.284 1.00 80.15 436 LYS A CA 1
ATOM 3011 C C . LYS A 1 436 ? 199.497 161.498 198.966 1.00 83.55 436 LYS A C 1
ATOM 3012 O O . LYS A 1 436 ? 199.515 160.989 200.097 1.00 88.16 436 LYS A O 1
ATOM 3018 N N . PRO A 1 437 ? 200.622 161.772 198.324 1.00 91.11 437 PRO A N 1
ATOM 3019 C CA . PRO A 1 437 ? 201.917 161.704 199.005 1.00 92.66 437 PRO A CA 1
ATOM 3020 C C . PRO A 1 437 ? 202.181 163.020 199.725 1.00 93.53 437 PRO A C 1
ATOM 3021 O O . PRO A 1 437 ? 201.319 163.899 199.774 1.00 88.30 437 PRO A O 1
ATOM 3025 N N . PHE A 1 438 ? 203.397 163.132 200.282 1.00 111.63 438 PHE A N 1
ATOM 3026 C CA . PHE A 1 438 ? 203.945 164.364 200.851 1.00 111.52 438 PHE A CA 1
ATOM 3027 C C . PHE A 1 438 ? 203.079 164.924 201.973 1.00 111.92 438 PHE A C 1
ATOM 3028 O O . PHE A 1 438 ? 202.433 165.958 201.788 1.00 111.92 438 PHE A O 1
ATOM 3036 N N . HIS A 1 439 ? 203.043 164.219 203.113 1.00 105.96 439 HIS A N 1
ATOM 3037 C CA . HIS A 1 439 ? 202.102 164.494 204.204 1.00 105.51 439 HIS A CA 1
ATOM 3038 C C . HIS A 1 439 ? 202.209 165.916 204.760 1.00 105.69 439 HIS A C 1
ATOM 3039 O O . HIS A 1 439 ? 201.212 166.482 205.227 1.00 104.61 439 HIS A O 1
ATOM 3046 N N . ASN A 1 440 ? 203.394 166.530 204.669 1.00 110.65 440 ASN A N 1
ATOM 3047 C CA . ASN A 1 440 ? 203.631 167.862 205.220 1.00 110.92 440 ASN A CA 1
ATOM 3048 C C . ASN A 1 440 ? 202.848 168.970 204.519 1.00 108.92 440 ASN A C 1
ATOM 3049 O O . ASN A 1 440 ? 202.704 170.054 205.094 1.00 107.80 440 ASN A O 1
ATOM 3054 N N . GLU A 1 441 ? 202.339 168.735 203.310 1.00 99.89 441 GLU A N 1
ATOM 3055 C CA . GLU A 1 441 ? 201.562 169.733 202.590 1.00 100.44 441 GLU A CA 1
ATOM 3056 C C . GLU A 1 441 ? 200.350 169.066 201.952 1.00 100.99 441 GLU A C 1
ATOM 3057 O O . GLU A 1 441 ? 200.343 167.862 201.692 1.00 101.83 441 GLU A O 1
ATOM 3063 N N . GLU A 1 442 ? 199.309 169.862 201.713 1.00 82.69 442 GLU A N 1
ATOM 3064 C CA . GLU A 1 442 ? 198.044 169.337 201.198 1.00 80.25 442 GLU A CA 1
ATOM 3065 C C . GLU A 1 442 ? 198.061 169.274 199.669 1.00 82.97 442 GLU A C 1
ATOM 3066 O O . GLU A 1 442 ? 197.394 170.038 198.973 1.00 86.35 442 GLU A O 1
ATOM 3072 N N . LEU A 1 443 ? 198.839 168.330 199.149 1.00 75.52 443 LEU A N 1
ATOM 3073 C CA . LEU A 1 443 ? 198.979 168.153 197.710 1.00 74.34 443 LEU A CA 1
ATOM 3074 C C . LEU A 1 443 ? 198.406 166.800 197.305 1.00 72.37 443 LEU A C 1
ATOM 3075 O O . LEU A 1 443 ? 198.859 165.758 197.785 1.00 79.64 443 LEU A O 1
ATOM 3080 N N . ARG A 1 444 ? 197.433 166.825 196.398 1.00 71.76 444 ARG A N 1
ATOM 3081 C CA . ARG A 1 444 ? 196.654 165.665 195.995 1.00 69.02 444 ARG A CA 1
ATOM 3082 C C . ARG A 1 444 ? 196.952 165.360 194.535 1.00 72.52 444 ARG A C 1
ATOM 3083 O O . ARG A 1 444 ? 197.021 166.279 193.715 1.00 81.75 444 ARG A O 1
ATOM 3091 N N . PHE A 1 445 ? 197.113 164.082 194.208 1.00 55.90 445 PHE A N 1
ATOM 3092 C CA . PHE A 1 445 ? 197.012 163.612 192.832 1.00 55.28 445 PHE A CA 1
ATOM 3093 C C . PHE A 1 445 ? 195.670 162.919 192.657 1.00 52.70 445 PHE A C 1
ATOM 3094 O O . PHE A 1 445 ? 195.311 162.051 193.455 1.00 61.47 445 PHE A O 1
ATOM 3102 N N . ARG A 1 446 ? 194.935 163.295 191.617 1.00 51.86 446 ARG A N 1
ATOM 3103 C CA . ARG A 1 446 ? 193.594 162.781 191.384 1.00 48.35 446 ARG A CA 1
ATOM 3104 C C . ARG A 1 446 ? 193.515 162.172 189.995 1.00 54.39 446 ARG A C 1
ATOM 3105 O O . ARG A 1 446 ? 194.188 162.632 189.072 1.00 63.05 446 ARG A O 1
ATOM 3113 N N . PHE A 1 447 ? 192.678 161.151 189.849 1.00 55.53 447 PHE A N 1
ATOM 3114 C CA . PHE A 1 447 ? 192.441 160.522 188.559 1.00 52.64 447 PHE A CA 1
ATOM 3115 C C . PHE A 1 447 ? 191.085 159.843 188.578 1.00 49.48 447 PHE A C 1
ATOM 3116 O O . PHE A 1 447 ? 190.850 158.961 189.403 1.00 61.49 447 PHE A O 1
ATOM 3124 N N . PHE A 1 448 ? 190.198 160.224 187.663 1.00 43.97 448 PHE A N 1
ATOM 3125 C CA . PHE A 1 448 ? 188.933 159.514 187.565 1.00 49.27 448 PHE A CA 1
ATOM 3126 C C . PHE A 1 448 ? 188.624 159.184 186.112 1.00 48.85 448 PHE A C 1
ATOM 3127 O O . PHE A 1 448 ? 188.721 160.028 185.218 1.00 66.32 448 PHE A O 1
ATOM 3135 N N . TYR A 1 449 ? 188.279 157.921 185.900 1.00 45.04 449 TYR A N 1
ATOM 3136 C CA . TYR A 1 449 ? 187.728 157.412 184.655 1.00 41.02 449 TYR A CA 1
ATOM 3137 C C . TYR A 1 449 ? 186.225 157.280 184.817 1.00 52.70 449 TYR A C 1
ATOM 3138 O O . TYR A 1 449 ? 185.758 156.726 185.814 1.00 71.82 449 TYR A O 1
ATOM 3147 N N . LYS A 1 450 ? 185.467 157.791 183.853 1.00 46.05 450 LYS A N 1
ATOM 3148 C CA . LYS A 1 450 ? 184.015 157.721 183.948 1.00 47.82 450 LYS A CA 1
ATOM 3149 C C . LYS A 1 450 ? 183.414 157.556 182.565 1.00 47.26 450 LYS A C 1
ATOM 3150 O O . LYS A 1 450 ? 183.718 158.333 181.659 1.00 57.57 450 LYS A O 1
ATOM 3156 N N . ASP A 1 451 ? 182.564 156.549 182.411 1.00 49.35 451 ASP A N 1
ATOM 3157 C CA . ASP A 1 451 ? 181.817 156.330 181.183 1.00 47.63 451 ASP A CA 1
ATOM 3158 C C . ASP A 1 451 ? 180.346 156.602 181.455 1.00 52.22 451 ASP A C 1
ATOM 3159 O O . ASP A 1 451 ? 179.674 155.793 182.096 1.00 58.44 451 ASP A O 1
ATOM 3164 N N . ILE A 1 452 ? 179.852 157.737 180.974 1.00 56.41 452 ILE A N 1
ATOM 3165 C CA . ILE A 1 452 ? 178.451 158.105 181.094 1.00 56.38 452 ILE A CA 1
ATOM 3166 C C . ILE A 1 452 ? 177.837 158.072 179.702 1.00 59.15 452 ILE A C 1
ATOM 3167 O O . ILE A 1 452 ? 178.528 157.837 178.714 1.00 63.48 452 ILE A O 1
ATOM 3169 N N . PHE A 1 453 ? 176.528 158.302 179.627 1.00 69.21 453 PHE A N 1
ATOM 3170 C CA . PHE A 1 453 ? 175.880 158.335 178.325 1.00 68.71 453 PHE A CA 1
ATOM 3171 C C . PHE A 1 453 ? 174.624 159.193 178.379 1.00 67.07 453 PHE A C 1
ATOM 3172 O O . PHE A 1 453 ? 173.901 159.230 179.376 1.00 68.95 453 PHE A O 1
ATOM 3180 N N . ARG A 1 454 ? 174.387 159.879 177.267 1.00 78.99 454 ARG A N 1
ATOM 3181 C CA . ARG A 1 454 ? 173.180 160.643 176.992 1.00 78.44 454 ARG A CA 1
ATOM 3182 C C . ARG A 1 454 ? 171.983 159.715 176.866 1.00 84.57 454 ARG A C 1
ATOM 3183 O O . ARG A 1 454 ? 172.115 158.591 176.374 1.00 87.74 454 ARG A O 1
ATOM 3191 N N . LEU A 1 455 ? 170.834 160.172 177.313 1.00 81.68 455 LEU A N 1
ATOM 3192 C CA . LEU A 1 455 ? 169.634 159.564 176.770 1.00 79.30 455 LEU A CA 1
ATOM 3193 C C . LEU A 1 455 ? 169.059 160.458 175.675 1.00 80.26 455 LEU A C 1
ATOM 3194 O O . LEU A 1 455 ? 169.123 161.686 175.775 1.00 82.53 455 LEU A O 1
ATOM 3199 N N . PRO A 1 456 ? 168.517 159.867 174.612 1.00 71.77 456 PRO A N 1
ATOM 3200 C CA . PRO A 1 456 ? 167.805 160.670 173.614 1.00 71.42 456 PRO A CA 1
ATOM 3201 C C . PRO A 1 456 ? 166.557 161.295 174.217 1.00 75.34 456 PRO A C 1
ATOM 3202 O O . PRO A 1 456 ? 165.732 160.615 174.830 1.00 76.68 456 PRO A O 1
ATOM 3206 N N . SER A 1 457 ? 166.437 162.609 174.049 1.00 82.66 457 SER A N 1
ATOM 3207 C CA . SER A 1 457 ? 165.332 163.351 174.632 1.00 84.73 457 SER A CA 1
ATOM 3208 C C . SER A 1 457 ? 164.032 163.047 173.891 1.00 85.74 457 SER A C 1
ATOM 3209 O O . SER A 1 457 ? 164.020 162.436 172.819 1.00 87.96 457 SER A O 1
ATOM 3212 N N . PHE A 1 458 ? 162.916 163.478 174.482 1.00 82.37 458 PHE A N 1
ATOM 3213 C CA . PHE A 1 458 ? 161.629 163.254 173.835 1.00 83.31 458 PHE A CA 1
ATOM 3214 C C . PHE A 1 458 ? 161.450 164.142 172.613 1.00 87.53 458 PHE A C 1
ATOM 3215 O O . PHE A 1 458 ? 160.682 163.797 171.712 1.00 90.79 458 PHE A O 1
ATOM 3223 N N . ASN A 1 459 ? 162.152 165.275 172.549 1.00 91.58 459 ASN A N 1
ATOM 3224 C CA . ASN A 1 459 ? 162.193 166.025 171.299 1.00 91.00 459 ASN A CA 1
ATOM 3225 C C . ASN A 1 459 ? 163.101 165.349 170.283 1.00 93.30 459 ASN A C 1
ATOM 3226 O O . ASN A 1 459 ? 162.990 165.600 169.078 1.00 97.67 459 ASN A O 1
ATOM 3231 N N . ASP A 1 460 ? 164.015 164.499 170.748 1.00 84.59 460 ASP A N 1
ATOM 3232 C CA . ASP A 1 460 ? 164.892 163.795 169.824 1.00 85.11 460 ASP A CA 1
ATOM 3233 C C . ASP A 1 460 ? 164.237 162.530 169.287 1.00 85.58 460 ASP A C 1
ATOM 3234 O O . ASP A 1 460 ? 164.748 161.912 168.349 1.00 90.49 460 ASP A O 1
ATOM 3239 N N . LEU A 1 461 ? 163.105 162.129 169.864 1.00 80.60 461 LEU A N 1
ATOM 3240 C CA . LEU A 1 461 ? 162.490 160.864 169.481 1.00 82.76 461 LEU A CA 1
ATOM 3241 C C . LEU A 1 461 ? 161.048 161.010 169.004 1.00 87.17 461 LEU A C 1
ATOM 3242 O O . LEU A 1 461 ? 160.598 160.226 168.163 1.00 90.06 461 LEU A O 1
ATOM 3247 N N . TYR A 1 462 ? 160.308 161.987 169.519 1.00 90.43 462 TYR A N 1
ATOM 3248 C CA . TYR A 1 462 ? 158.868 162.066 169.317 1.00 88.74 462 TYR A CA 1
ATOM 3249 C C . TYR A 1 462 ? 158.440 163.460 168.893 1.00 91.61 462 TYR A C 1
ATOM 3250 O O . TYR A 1 462 ? 157.288 163.858 169.080 1.00 94.96 462 TYR A O 1
ATOM 3259 N N . TYR A 1 463 ? 159.354 164.225 168.313 1.00 97.66 463 TYR A N 1
ATOM 3260 C CA . TYR A 1 463 ? 158.968 165.459 167.653 1.00 99.56 463 TYR A CA 1
ATOM 3261 C C . TYR A 1 463 ? 158.377 165.073 166.296 1.00 97.58 463 TYR A C 1
ATOM 3262 O O . TYR A 1 463 ? 158.562 163.948 165.828 1.00 96.71 463 TYR A O 1
ATOM 3271 N N . ASP A 1 464 ? 157.652 166.002 165.661 1.00 105.26 464 ASP A N 1
ATOM 3272 C CA . ASP A 1 464 ? 156.708 165.639 164.595 1.00 108.46 464 ASP A CA 1
ATOM 3273 C C . ASP A 1 464 ? 157.441 165.180 163.328 1.00 108.91 464 ASP A C 1
ATOM 3274 O O . ASP A 1 464 ? 157.631 165.906 162.350 1.00 107.92 464 ASP A O 1
ATOM 3279 N N . LYS A 1 465 ? 157.878 163.915 163.394 1.00 109.89 465 LYS A N 1
ATOM 3280 C CA . LYS A 1 465 ? 158.556 163.118 162.364 1.00 109.51 465 LYS A CA 1
ATOM 3281 C C . LYS A 1 465 ? 159.840 163.768 161.829 1.00 109.62 465 LYS A C 1
ATOM 3282 O O . LYS A 1 465 ? 160.364 163.363 160.784 1.00 111.07 465 LYS A O 1
ATOM 3288 N N . ALA A 1 466 ? 160.413 164.713 162.574 1.00 98.34 466 ALA A N 1
ATOM 3289 C CA . ALA A 1 466 ? 161.754 165.212 162.305 1.00 97.10 466 ALA A CA 1
ATOM 3290 C C . ALA A 1 466 ? 162.827 164.465 163.078 1.00 99.43 466 ALA A C 1
ATOM 3291 O O . ALA A 1 466 ? 163.931 164.276 162.559 1.00 100.43 466 ALA A O 1
ATOM 3293 N N . GLY A 1 467 ? 162.528 164.034 164.300 1.00 97.01 467 GLY A N 1
ATOM 3294 C CA . GLY A 1 467 ? 163.483 163.295 165.093 1.00 95.12 467 GLY A CA 1
ATOM 3295 C C . GLY A 1 467 ? 163.424 161.803 164.823 1.00 93.26 467 GLY A C 1
ATOM 3296 O O . GLY A 1 467 ? 162.359 161.230 164.616 1.00 91.45 467 GLY A O 1
ATOM 3297 N N . ASN A 1 468 ? 164.598 161.181 164.826 1.00 91.13 468 ASN A N 1
ATOM 3298 C CA . ASN A 1 468 ? 164.711 159.752 164.587 1.00 90.10 468 ASN A CA 1
ATOM 3299 C C . ASN A 1 468 ? 164.199 158.966 165.785 1.00 90.05 468 ASN A C 1
ATOM 3300 O O . ASN A 1 468 ? 164.146 159.469 166.909 1.00 95.16 468 ASN A O 1
ATOM 3305 N N . ILE A 1 469 ? 163.812 157.719 165.532 1.00 87.15 469 ILE A N 1
ATOM 3306 C CA . ILE A 1 469 ? 163.368 156.830 166.596 1.00 89.31 469 ILE A CA 1
ATOM 3307 C C . ILE A 1 469 ? 164.461 155.833 166.985 1.00 92.04 469 ILE A C 1
ATOM 3308 O O . ILE A 1 469 ? 164.433 155.301 168.106 1.00 88.58 469 ILE A O 1
ATOM 3313 N N . ASN A 1 470 ? 165.460 155.621 166.126 1.00 99.15 470 ASN A N 1
ATOM 3314 C CA . ASN A 1 470 ? 166.500 154.624 166.340 1.00 98.64 470 ASN A CA 1
ATOM 3315 C C . ASN A 1 470 ? 167.824 155.247 166.767 1.00 96.41 470 ASN A C 1
ATOM 3316 O O . ASN A 1 470 ? 168.888 154.797 166.329 1.00 95.08 470 ASN A O 1
ATOM 3321 N N . LEU A 1 471 ? 167.781 156.282 167.604 1.00 85.28 471 LEU A N 1
ATOM 3322 C CA . LEU A 1 471 ? 169.000 156.970 168.007 1.00 84.11 471 LEU A CA 1
ATOM 3323 C C . LEU A 1 471 ? 169.794 156.134 169.001 1.00 86.25 471 LEU A C 1
ATOM 3324 O O . LEU A 1 471 ? 169.262 155.689 170.022 1.00 85.11 471 LEU A O 1
ATOM 3329 N N . LYS A 1 472 ? 171.064 155.924 168.699 1.00 86.17 472 LYS A N 1
ATOM 3330 C CA . LYS A 1 472 ? 171.969 155.305 169.653 1.00 84.58 472 LYS A CA 1
ATOM 3331 C C . LYS A 1 472 ? 172.324 156.309 170.750 1.00 83.13 472 LYS A C 1
ATOM 3332 O O . LYS A 1 472 ? 172.618 157.470 170.456 1.00 83.61 472 LYS A O 1
ATOM 3338 N N . PRO A 1 473 ? 172.296 155.894 172.026 1.00 78.83 473 PRO A N 1
ATOM 3339 C CA . PRO A 1 473 ? 172.331 156.843 173.145 1.00 77.00 473 PRO A CA 1
ATOM 3340 C C . PRO A 1 473 ? 173.730 157.285 173.574 1.00 79.89 473 PRO A C 1
ATOM 3341 O O . PRO A 1 473 ? 174.064 157.274 174.762 1.00 84.17 473 PRO A O 1
ATOM 3345 N N . GLU A 1 474 ? 174.559 157.673 172.597 1.00 68.24 474 GLU A N 1
ATOM 3346 C CA . GLU A 1 474 ? 175.840 158.363 172.780 1.00 63.09 474 GLU A CA 1
ATOM 3347 C C . GLU A 1 474 ? 176.841 157.671 173.700 1.00 63.66 474 GLU A C 1
ATOM 3348 O O . GLU A 1 474 ? 176.722 156.474 173.983 1.00 67.81 474 GLU A O 1
ATOM 3350 N N . SER A 1 475 ? 177.836 158.434 174.152 1.00 52.41 475 SER A N 1
ATOM 3351 C CA . SER A 1 475 ? 178.838 158.011 175.119 1.00 50.84 475 SER A CA 1
ATOM 3352 C C . SER A 1 475 ? 179.544 159.253 175.636 1.00 53.92 475 SER A C 1
ATOM 3353 O O . SER A 1 475 ? 179.456 160.316 175.021 1.00 61.23 475 SER A O 1
ATOM 3356 N N . ALA A 1 476 ? 180.227 159.114 176.771 1.00 45.41 476 ALA A N 1
ATOM 3357 C CA . ALA A 1 476 ? 181.048 160.177 177.356 1.00 44.13 476 ALA A CA 1
ATOM 3358 C C . ALA A 1 476 ? 182.103 159.487 178.210 1.00 47.27 476 ALA A C 1
ATOM 3359 O O . ALA A 1 476 ? 181.831 159.084 179.340 1.00 54.25 476 ALA A O 1
ATOM 3361 N N . THR A 1 477 ? 183.304 159.350 177.663 1.00 38.89 477 THR A N 1
ATOM 3362 C CA . THR A 1 477 ? 184.367 158.575 178.285 1.00 45.72 477 THR A CA 1
ATOM 3363 C C . THR A 1 477 ? 185.479 159.524 178.714 1.00 42.61 477 THR A C 1
ATOM 3364 O O . THR A 1 477 ? 186.146 160.120 177.865 1.00 53.77 477 THR A O 1
ATOM 3368 N N . GLN A 1 478 ? 185.692 159.644 180.022 1.00 42.37 478 GLN A N 1
ATOM 3369 C CA . GLN A 1 478 ? 186.475 160.726 180.608 1.00 34.64 478 GLN A CA 1
ATOM 3370 C C . GLN A 1 478 ? 187.610 160.167 181.457 1.00 47.65 478 GLN A C 1
ATOM 3371 O O . GLN A 1 478 ? 187.399 159.244 182.250 1.00 65.90 478 GLN A O 1
ATOM 3377 N N . TYR A 1 479 ? 188.813 160.725 181.287 1.00 36.53 479 TYR A N 1
ATOM 3378 C CA . TYR A 1 479 ? 190.028 160.236 181.948 1.00 34.83 479 TYR A CA 1
ATOM 3379 C C . TYR A 1 479 ? 190.802 161.398 182.577 1.00 34.87 479 TYR A C 1
ATOM 3380 O O . TYR A 1 479 ? 191.992 161.570 182.320 1.00 45.54 479 TYR A O 1
ATOM 3389 N N . ASN A 1 480 ? 190.124 162.215 183.380 1.00 27.22 480 ASN A N 1
ATOM 3390 C CA . ASN A 1 480 ? 190.768 163.383 183.973 1.00 35.65 480 ASN A CA 1
ATOM 3391 C C . ASN A 1 480 ? 191.818 162.987 185.003 1.00 32.63 480 ASN A C 1
ATOM 3392 O O . ASN A 1 480 ? 191.581 162.130 185.852 1.00 45.68 480 ASN A O 1
ATOM 3394 N N . ILE A 1 481 ? 192.987 163.619 184.916 1.00 40.50 481 ILE A N 1
ATOM 3395 C CA . ILE A 1 481 ? 194.057 163.467 185.898 1.00 40.38 481 ILE A CA 1
ATOM 3396 C C . ILE A 1 481 ? 194.517 164.858 186.322 1.00 44.40 481 ILE A C 1
ATOM 3397 O O . ILE A 1 481 ? 194.670 165.752 185.486 1.00 51.59 481 ILE A O 1
ATOM 3402 N N . GLY A 1 482 ? 194.689 165.059 187.621 1.00 47.35 482 GLY A N 1
ATOM 3403 C CA . GLY A 1 482 ? 194.852 166.394 188.159 1.00 40.74 482 GLY A CA 1
ATOM 3404 C C . GLY A 1 482 ? 195.747 166.459 189.377 1.00 44.54 482 GLY A C 1
ATOM 3405 O O . GLY A 1 482 ? 196.007 165.461 190.046 1.00 63.58 482 GLY A O 1
ATOM 3406 N N . ILE A 1 483 ? 196.204 167.674 189.658 1.00 40.89 483 ILE A N 1
ATOM 3407 C CA . ILE A 1 483 ? 197.047 167.998 190.799 1.00 42.14 483 ILE A CA 1
ATOM 3408 C C . ILE A 1 483 ? 196.355 169.118 191.559 1.00 44.64 483 ILE A C 1
ATOM 3409 O O . ILE A 1 483 ? 196.001 170.143 190.968 1.00 61.17 483 ILE A O 1
ATOM 3414 N N . THR A 1 484 ? 196.143 168.922 192.857 1.00 46.40 484 THR A N 1
ATOM 3415 C CA . THR A 1 484 ? 195.401 169.871 193.676 1.00 51.93 484 THR A CA 1
ATOM 3416 C C . THR A 1 484 ? 196.233 170.256 194.890 1.00 57.21 484 THR A C 1
ATOM 3417 O O . THR A 1 484 ? 196.555 169.402 195.714 1.00 74.97 484 THR A O 1
ATOM 3421 N N . TYR A 1 485 ? 196.550 171.538 195.024 1.00 65.40 485 TYR A N 1
ATOM 3422 C CA . TYR A 1 485 ? 197.458 172.004 196.061 1.00 66.73 485 TYR A CA 1
ATOM 3423 C C . TYR A 1 485 ? 196.780 173.101 196.861 1.00 69.41 485 TYR A C 1
ATOM 3424 O O . TYR A 1 485 ? 196.084 173.945 196.291 1.00 76.12 485 TYR A O 1
ATOM 3433 N N . SER A 1 486 ? 196.979 173.087 198.177 1.00 70.63 486 SER A N 1
ATOM 3434 C CA . SER A 1 486 ? 196.431 174.118 199.044 1.00 72.97 486 SER A CA 1
ATOM 3435 C C . SER A 1 486 ? 197.344 174.323 200.243 1.00 75.19 486 SER A C 1
ATOM 3436 O O . SER A 1 486 ? 197.897 173.362 200.784 1.00 84.96 486 SER A O 1
ATOM 3439 N N . LYS A 1 487 ? 197.493 175.579 200.655 1.00 71.77 487 LYS A N 1
ATOM 3440 C CA . LYS A 1 487 ? 198.354 175.927 201.777 1.00 74.65 487 LYS A CA 1
ATOM 3441 C C . LYS A 1 487 ? 197.779 177.163 202.454 1.00 76.68 487 LYS A C 1
ATOM 3442 O O . LYS A 1 487 ? 197.103 177.975 201.818 1.00 83.45 487 LYS A O 1
ATOM 3448 N N . ALA A 1 488 ? 198.054 177.295 203.750 1.00 76.46 488 ALA A N 1
ATOM 3449 C CA . ALA A 1 488 ? 197.639 178.460 204.519 1.00 77.03 488 ALA A CA 1
ATOM 3450 C C . ALA A 1 488 ? 198.850 179.094 205.191 1.00 77.59 488 ALA A C 1
ATOM 3451 O O . ALA A 1 488 ? 198.826 179.363 206.396 1.00 79.05 488 ALA A O 1
ATOM 3453 N N . ILE A 1 489 ? 199.916 179.316 204.417 1.00 79.20 489 ILE A N 1
ATOM 3454 C CA . ILE A 1 489 ? 201.185 179.779 204.976 1.00 81.17 489 ILE A CA 1
ATOM 3455 C C . ILE A 1 489 ? 201.058 181.230 205.425 1.00 80.89 489 ILE A C 1
ATOM 3456 O O . ILE A 1 489 ? 200.432 182.057 204.751 1.00 85.40 489 ILE A O 1
ATOM 3461 N N . ASN A 1 490 ? 201.602 181.519 206.614 1.00 81.43 490 ASN A N 1
ATOM 3462 C CA . ASN A 1 490 ? 201.583 182.815 207.294 1.00 84.25 490 ASN A CA 1
ATOM 3463 C C . ASN A 1 490 ? 200.174 183.351 207.521 1.00 88.45 490 ASN A C 1
ATOM 3464 O O . ASN A 1 490 ? 199.191 182.605 207.458 1.00 91.01 490 ASN A O 1
ATOM 3466 N N . ASN A 1 491 ? 200.077 184.648 207.811 1.00 91.63 491 ASN A N 1
ATOM 3467 C CA . ASN A 1 491 ? 198.804 185.339 207.919 1.00 90.58 491 ASN A CA 1
ATOM 3468 C C . ASN A 1 491 ? 198.635 186.426 206.872 1.00 87.95 491 ASN A C 1
ATOM 3469 O O . ASN A 1 491 ? 197.552 187.015 206.786 1.00 87.70 491 ASN A O 1
ATOM 3474 N N . PHE A 1 492 ? 199.678 186.716 206.091 1.00 88.89 492 PHE A N 1
ATOM 3475 C CA . PHE A 1 492 ? 199.530 187.598 204.941 1.00 90.55 492 PHE A CA 1
ATOM 3476 C C . PHE A 1 492 ? 198.656 186.929 203.884 1.00 89.97 492 PHE A C 1
ATOM 3477 O O . PHE A 1 492 ? 197.852 187.591 203.222 1.00 90.31 492 PHE A O 1
ATOM 3485 N N . ILE A 1 493 ? 198.781 185.613 203.739 1.00 78.09 493 ILE A N 1
ATOM 3486 C CA . ILE A 1 493 ? 197.938 184.837 202.834 1.00 74.92 493 ILE A CA 1
ATOM 3487 C C . ILE A 1 493 ? 197.197 183.814 203.689 1.00 78.10 493 ILE A C 1
ATOM 3488 O O . ILE A 1 493 ? 197.764 182.765 204.026 1.00 80.92 493 ILE A O 1
ATOM 3493 N N . PRO A 1 494 ? 195.963 184.098 204.112 1.00 76.50 494 PRO A N 1
ATOM 3494 C CA . PRO A 1 494 ? 195.190 183.094 204.867 1.00 72.67 494 PRO A CA 1
ATOM 3495 C C . PRO A 1 494 ? 194.880 181.825 204.090 1.00 72.09 494 PRO A C 1
ATOM 3496 O O . PRO A 1 494 ? 194.758 180.761 204.709 1.00 77.55 494 PRO A O 1
ATOM 3500 N N . TYR A 1 495 ? 194.750 181.890 202.767 1.00 68.28 495 TYR A N 1
ATOM 3501 C CA . TYR A 1 495 ? 194.411 180.702 201.993 1.00 70.40 495 TYR A CA 1
ATOM 3502 C C . TYR A 1 495 ? 194.966 180.836 200.585 1.00 69.13 495 TYR A C 1
ATOM 3503 O O . TYR A 1 495 ? 194.818 181.886 199.952 1.00 71.27 495 TYR A O 1
ATOM 3512 N N . LEU A 1 496 ? 195.611 179.778 200.107 1.00 67.74 496 LEU A N 1
ATOM 3513 C CA . LEU A 1 496 ? 196.098 179.690 198.738 1.00 65.94 496 LEU A CA 1
ATOM 3514 C C . LEU A 1 496 ? 195.753 178.303 198.225 1.00 64.95 496 LEU A C 1
ATOM 3515 O O . LEU A 1 496 ? 195.855 177.330 198.975 1.00 75.75 496 LEU A O 1
ATOM 3520 N N . SER A 1 497 ? 195.336 178.211 196.965 1.00 49.43 497 SER A N 1
ATOM 3521 C CA . SER A 1 497 ? 195.012 176.925 196.365 1.00 54.19 497 SER A CA 1
ATOM 3522 C C . SER A 1 497 ? 195.128 177.013 194.853 1.00 56.75 497 SER A C 1
ATOM 3523 O O . SER A 1 497 ? 194.783 178.035 194.257 1.00 67.81 497 SER A O 1
ATOM 3526 N N . ALA A 1 498 ? 195.601 175.931 194.241 1.00 47.12 498 ALA A N 1
ATOM 3527 C CA . ALA A 1 498 ? 195.740 175.838 192.793 1.00 45.94 498 ALA A CA 1
ATOM 3528 C C . ALA A 1 498 ? 195.480 174.404 192.363 1.00 45.01 498 ALA A C 1
ATOM 3529 O O . ALA A 1 498 ? 195.970 173.468 192.996 1.00 58.29 498 ALA A O 1
ATOM 3531 N N . THR A 1 499 ? 194.739 174.230 191.277 1.00 41.91 499 THR A N 1
ATOM 3532 C CA . THR A 1 499 ? 194.245 172.920 190.882 1.00 41.84 499 THR A CA 1
ATOM 3533 C C . THR A 1 499 ? 194.246 172.804 189.366 1.00 39.47 499 THR A C 1
ATOM 3534 O O . THR A 1 499 ? 193.534 173.541 188.684 1.00 54.54 499 THR A O 1
ATOM 3538 N N . VAL A 1 500 ? 195.044 171.878 188.838 1.00 27.70 500 VAL A N 1
ATOM 3539 C CA . VAL A 1 500 ? 195.218 171.715 187.398 1.00 32.24 500 VAL A CA 1
ATOM 3540 C C . VAL A 1 500 ? 194.807 170.303 187.012 1.00 36.53 500 VAL A C 1
ATOM 3541 O O . VAL A 1 500 ? 195.375 169.336 187.521 1.00 52.79 500 VAL A O 1
ATOM 3545 N N . ASP A 1 501 ? 193.852 170.179 186.094 1.00 40.67 501 ASP A N 1
ATOM 3546 C CA . ASP A 1 501 ? 193.351 168.883 185.652 1.00 42.27 501 ASP A CA 1
ATOM 3547 C C . ASP A 1 501 ? 193.448 168.782 184.139 1.00 40.43 501 ASP A C 1
ATOM 3548 O O . ASP A 1 501 ? 192.729 169.481 183.423 1.00 53.77 501 ASP A O 1
ATOM 3553 N N . ALA A 1 502 ? 194.319 167.908 183.656 1.00 32.13 502 ALA A N 1
ATOM 3554 C CA . ALA A 1 502 ? 194.349 167.560 182.246 1.00 32.99 502 ALA A CA 1
ATOM 3555 C C . ALA A 1 502 ? 193.415 166.384 182.011 1.00 40.73 502 ALA A C 1
ATOM 3556 O O . ALA A 1 502 ? 193.565 165.326 182.626 1.00 60.55 502 ALA A O 1
ATOM 3558 N N . TYR A 1 503 ? 192.448 166.575 181.119 1.00 37.26 503 TYR A N 1
ATOM 3559 C CA . TYR A 1 503 ? 191.378 165.609 180.933 1.00 30.93 503 TYR A CA 1
ATOM 3560 C C . TYR A 1 503 ? 191.233 165.245 179.466 1.00 35.59 503 TYR A C 1
ATOM 3561 O O . TYR A 1 503 ? 191.499 166.049 178.572 1.00 56.46 503 TYR A O 1
ATOM 3570 N N . HIS A 1 504 ? 190.796 164.011 179.233 1.00 34.08 504 HIS A N 1
ATOM 3571 C CA . HIS A 1 504 ? 190.588 163.490 177.890 1.00 36.74 504 HIS A CA 1
ATOM 3572 C C . HIS A 1 504 ? 189.188 162.906 177.805 1.00 45.05 504 HIS A C 1
ATOM 3573 O O . HIS A 1 504 ? 188.949 161.799 178.294 1.00 60.16 504 HIS A O 1
ATOM 3580 N N . ASN A 1 505 ? 188.270 163.639 177.183 1.00 40.19 505 ASN A N 1
ATOM 3581 C CA . ASN A 1 505 ? 186.891 163.198 177.024 1.00 35.69 505 ASN A CA 1
ATOM 3582 C C . ASN A 1 505 ? 186.704 162.631 175.626 1.00 39.79 505 ASN A C 1
ATOM 3583 O O . ASN A 1 505 ? 187.044 163.287 174.638 1.00 58.77 505 ASN A O 1
ATOM 3588 N N . LYS A 1 506 ? 186.156 161.425 175.542 1.00 43.01 506 LYS A N 1
ATOM 3589 C CA . LYS A 1 506 ? 185.789 160.828 174.268 1.00 41.67 506 LYS A CA 1
ATOM 3590 C C . LYS A 1 506 ? 184.277 160.707 174.200 1.00 48.88 506 LYS A C 1
ATOM 3591 O O . LYS A 1 506 ? 183.662 160.076 175.065 1.00 63.30 506 LYS A O 1
ATOM 3597 N N . VAL A 1 507 ? 183.685 161.311 173.178 1.00 52.21 507 VAL A N 1
ATOM 3598 C CA . VAL A 1 507 ? 182.268 161.167 172.873 1.00 50.38 507 VAL A CA 1
ATOM 3599 C C . VAL A 1 507 ? 182.162 160.350 171.598 1.00 54.26 507 VAL A C 1
ATOM 3600 O O . VAL A 1 507 ? 182.839 160.653 170.612 1.00 63.61 507 VAL A O 1
ATOM 3604 N N . THR A 1 508 ? 181.358 159.293 171.625 1.00 55.49 508 THR A N 1
ATOM 3605 C CA . THR A 1 508 ? 181.071 158.515 170.430 1.00 63.82 508 THR A CA 1
ATOM 3606 C C . THR A 1 508 ? 179.565 158.426 170.258 1.00 65.91 508 THR A C 1
ATOM 3607 O O . THR A 1 508 ? 178.817 158.536 171.233 1.00 70.08 508 THR A O 1
ATOM 3611 N N . ASP A 1 509 ? 179.145 158.229 169.000 1.00 76.78 509 ASP A N 1
ATOM 3612 C CA . ASP A 1 509 ? 177.737 158.094 168.602 1.00 79.19 509 ASP A CA 1
ATOM 3613 C C . ASP A 1 509 ? 176.914 159.309 169.022 1.00 81.59 509 ASP A C 1
ATOM 3614 O O . ASP A 1 509 ? 175.802 159.179 169.535 1.00 85.39 509 ASP A O 1
ATOM 3619 N N . LYS A 1 510 ? 177.473 160.498 168.805 1.00 79.52 510 LYS A N 1
ATOM 3620 C CA . LYS A 1 510 ? 176.877 161.731 169.304 1.00 78.37 510 LYS A CA 1
ATOM 3621 C C . LYS A 1 510 ? 175.602 162.076 168.545 1.00 85.51 510 LYS A C 1
ATOM 3622 O O . LYS A 1 510 ? 175.595 162.131 167.312 1.00 87.29 510 LYS A O 1
ATOM 3628 N N . ILE A 1 511 ? 174.523 162.312 169.286 1.00 87.86 511 ILE A N 1
ATOM 3629 C CA . ILE A 1 511 ? 173.262 162.750 168.698 1.00 83.67 511 ILE A CA 1
ATOM 3630 C C . ILE A 1 511 ? 173.397 164.217 168.320 1.00 81.45 511 ILE A C 1
ATOM 3631 O O . ILE A 1 511 ? 173.674 165.065 169.174 1.00 86.74 511 ILE A O 1
ATOM 3636 N N . VAL A 1 512 ? 173.200 164.523 167.041 1.00 74.54 512 VAL A N 1
ATOM 3637 C CA . VAL A 1 512 ? 173.354 165.880 166.545 1.00 80.01 512 VAL A CA 1
ATOM 3638 C C . VAL A 1 512 ? 172.157 166.215 165.661 1.00 84.60 512 VAL A C 1
ATOM 3639 O O . VAL A 1 512 ? 171.558 165.339 165.025 1.00 83.84 512 VAL A O 1
ATOM 3643 N N . ALA A 1 513 ? 171.767 167.488 165.687 1.00 93.31 513 ALA A N 1
ATOM 3644 C CA . ALA A 1 513 ? 170.698 167.984 164.833 1.00 90.99 513 ALA A CA 1
ATOM 3645 C C . ALA A 1 513 ? 171.285 168.566 163.559 1.00 89.52 513 ALA A C 1
ATOM 3646 O O . ALA A 1 513 ? 171.868 169.654 163.575 1.00 90.39 513 ALA A O 1
ATOM 3648 N N . THR A 1 514 ? 171.127 167.847 162.456 1.00 87.77 514 THR A N 1
ATOM 3649 C CA . THR A 1 514 ? 171.601 168.319 161.168 1.00 89.18 514 THR A CA 1
ATOM 3650 C C . THR A 1 514 ? 170.422 168.845 160.370 1.00 88.64 514 THR A C 1
ATOM 3651 O O . THR A 1 514 ? 169.351 168.226 160.358 1.00 90.68 514 THR A O 1
ATOM 3655 N N . PRO A 1 515 ? 170.580 169.993 159.717 1.00 82.15 515 PRO A N 1
ATOM 3656 C CA . PRO A 1 515 ? 169.494 170.535 158.901 1.00 82.13 515 PRO A CA 1
ATOM 3657 C C . PRO A 1 515 ? 169.295 169.710 157.644 1.00 81.18 515 PRO A C 1
ATOM 3658 O O . PRO A 1 515 ? 170.196 169.015 157.173 1.00 78.77 515 PRO A O 1
ATOM 3662 N N . THR A 1 516 ? 168.082 169.782 157.113 1.00 79.05 516 THR A N 1
ATOM 3663 C CA . THR A 1 516 ? 167.745 169.091 155.879 1.00 79.50 516 THR A CA 1
ATOM 3664 C C . THR A 1 516 ? 167.285 170.016 154.762 1.00 81.91 516 THR A C 1
ATOM 3665 O O . THR A 1 516 ? 167.119 169.542 153.635 1.00 83.84 516 THR A O 1
ATOM 3669 N N . LYS A 1 517 ? 167.090 171.310 155.048 1.00 76.58 517 LYS A N 1
ATOM 3670 C CA . LYS A 1 517 ? 166.737 172.354 154.076 1.00 77.84 517 LYS A CA 1
ATOM 3671 C C . LYS A 1 517 ? 165.455 172.030 153.305 1.00 79.97 517 LYS A C 1
ATOM 3672 O O . LYS A 1 517 ? 165.373 172.160 152.083 1.00 79.10 517 LYS A O 1
ATOM 3678 N N . ASN A 1 518 ? 164.454 171.603 154.061 1.00 87.52 518 ASN A N 1
ATOM 3679 C CA . ASN A 1 518 ? 163.081 171.474 153.598 1.00 88.56 518 ASN A CA 1
ATOM 3680 C C . ASN A 1 518 ? 162.206 171.614 154.837 1.00 87.77 518 ASN A C 1
ATOM 3681 O O . ASN A 1 518 ? 162.650 172.161 155.853 1.00 88.62 518 ASN A O 1
ATOM 3686 N N . LEU A 1 519 ? 160.960 171.166 154.745 1.00 90.00 519 LEU A N 1
ATOM 3687 C CA . LEU A 1 519 ? 160.112 171.115 155.923 1.00 91.28 519 LEU A CA 1
ATOM 3688 C C . LEU A 1 519 ? 160.669 170.108 156.928 1.00 91.87 519 LEU A C 1
ATOM 3689 O O . LEU A 1 519 ? 161.402 169.182 156.563 1.00 90.55 519 LEU A O 1
ATOM 3694 N N . PHE A 1 520 ? 160.294 170.302 158.200 1.00 96.85 520 PHE A N 1
ATOM 3695 C CA . PHE A 1 520 ? 160.886 169.662 159.389 1.00 97.55 520 PHE A CA 1
ATOM 3696 C C . PHE A 1 520 ? 162.421 169.696 159.327 1.00 97.04 520 PHE A C 1
ATOM 3697 O O . PHE A 1 520 ? 163.100 168.696 159.106 1.00 97.39 520 PHE A O 1
ATOM 3705 N N . ILE A 1 521 ? 162.919 170.930 159.511 1.00 86.22 521 ILE A N 1
ATOM 3706 C CA . ILE A 1 521 ? 164.270 171.337 159.103 1.00 86.99 521 ILE A CA 1
ATOM 3707 C C . ILE A 1 521 ? 165.342 170.495 159.789 1.00 87.32 521 ILE A C 1
ATOM 3708 O O . ILE A 1 521 ? 166.100 169.772 159.134 1.00 88.03 521 ILE A O 1
ATOM 3713 N N . TRP A 1 522 ? 165.420 170.572 161.113 1.00 88.78 522 TRP A N 1
ATOM 3714 C CA . TRP A 1 522 ? 166.463 169.851 161.827 1.00 89.71 522 TRP A CA 1
ATOM 3715 C C . TRP A 1 522 ? 166.048 168.410 162.088 1.00 89.61 522 TRP A C 1
ATOM 3716 O O . TRP A 1 522 ? 164.897 168.121 162.423 1.00 90.76 522 TRP A O 1
ATOM 3727 N N . SER A 1 523 ? 167.002 167.499 161.911 1.00 85.66 523 SER A N 1
ATOM 3728 C CA . SER A 1 523 ? 166.761 166.078 162.104 1.00 83.87 523 SER A CA 1
ATOM 3729 C C . SER A 1 523 ? 167.889 165.476 162.928 1.00 86.94 523 SER A C 1
ATOM 3730 O O . SER A 1 523 ? 169.061 165.823 162.756 1.00 87.31 523 SER A O 1
ATOM 3733 N N . MET A 1 524 ? 167.515 164.572 163.830 1.00 84.88 524 MET A N 1
ATOM 3734 C CA . MET A 1 524 ? 168.465 163.881 164.690 1.00 81.69 524 MET A CA 1
ATOM 3735 C C . MET A 1 524 ? 169.203 162.797 163.921 1.00 84.59 524 MET A C 1
ATOM 3736 O O . MET A 1 524 ? 168.589 162.024 163.180 1.00 84.51 524 MET A O 1
ATOM 3741 N N . VAL A 1 525 ? 170.519 162.728 164.114 1.00 83.70 525 VAL A N 1
ATOM 3742 C CA . VAL A 1 525 ? 171.331 161.674 163.522 1.00 79.34 525 VAL A CA 1
ATOM 3743 C C . VAL A 1 525 ? 172.553 161.460 164.410 1.00 82.49 525 VAL A C 1
ATOM 3744 O O . VAL A 1 525 ? 173.017 162.377 165.095 1.00 84.28 525 VAL A O 1
ATOM 3748 N N . ASN A 1 526 ? 173.042 160.219 164.442 1.00 83.83 526 ASN A N 1
ATOM 3749 C CA . ASN A 1 526 ? 174.242 159.873 165.202 1.00 84.64 526 ASN A CA 1
ATOM 3750 C C . ASN A 1 526 ? 175.476 160.044 164.314 1.00 83.87 526 ASN A C 1
ATOM 3751 O O . ASN A 1 526 ? 176.105 159.087 163.861 1.00 80.62 526 ASN A O 1
ATOM 3756 N N . LEU A 1 527 ? 175.822 161.310 164.067 1.00 84.24 527 LEU A N 1
ATOM 3757 C CA . LEU A 1 527 ? 176.995 161.672 163.266 1.00 79.78 527 LEU A CA 1
ATOM 3758 C C . LEU A 1 527 ? 177.869 162.603 164.101 1.00 82.89 527 LEU A C 1
ATOM 3759 O O . LEU A 1 527 ? 177.775 163.827 163.995 1.00 85.11 527 LEU A O 1
ATOM 3764 N N . GLY A 1 528 ? 178.723 162.013 164.931 1.00 76.83 528 GLY A N 1
ATOM 3765 C CA . GLY A 1 528 ? 179.673 162.781 165.709 1.00 74.52 528 GLY A CA 1
ATOM 3766 C C . GLY A 1 528 ? 180.507 161.913 166.624 1.00 77.80 528 GLY A C 1
ATOM 3767 O O . GLY A 1 528 ? 179.975 161.045 167.321 1.00 83.78 528 GLY A O 1
ATOM 3768 N N . LYS A 1 529 ? 181.819 162.129 166.624 1.00 67.64 529 LYS A N 1
ATOM 3769 C CA . LYS A 1 529 ? 182.751 161.367 167.450 1.00 66.67 529 LYS A CA 1
ATOM 3770 C C . LYS A 1 529 ? 183.760 162.303 168.108 1.00 61.04 529 LYS A C 1
ATOM 3771 O O . LYS A 1 529 ? 184.969 162.120 167.985 1.00 69.53 529 LYS A O 1
ATOM 3777 N N . VAL A 1 530 ? 183.255 163.330 168.800 1.00 44.18 530 VAL A N 1
ATOM 3778 C CA . VAL A 1 530 ? 184.076 164.424 169.323 1.00 49.39 530 VAL A CA 1
ATOM 3779 C C . VAL A 1 530 ? 185.073 163.921 170.361 1.00 53.36 530 VAL A C 1
ATOM 3780 O O . VAL A 1 530 ? 184.705 163.227 171.316 1.00 64.52 530 VAL A O 1
ATOM 3784 N N . ASP A 1 531 ? 186.346 164.267 170.169 1.00 58.57 531 ASP A N 1
ATOM 3785 C CA . ASP A 1 531 ? 187.430 163.953 171.091 1.00 49.73 531 ASP A CA 1
ATOM 3786 C C . ASP A 1 531 ? 187.899 165.237 171.761 1.00 54.06 531 ASP A C 1
ATOM 3787 O O . ASP A 1 531 ? 188.405 166.138 171.089 1.00 67.21 531 ASP A O 1
ATOM 3792 N N . ILE A 1 532 ? 187.754 165.311 173.079 1.00 45.56 532 ILE A N 1
ATOM 3793 C CA . ILE A 1 532 ? 188.132 166.487 173.855 1.00 42.90 532 ILE A CA 1
ATOM 3794 C C . ILE A 1 532 ? 189.380 166.146 174.653 1.00 49.03 532 ILE A C 1
ATOM 3795 O O . ILE A 1 532 ? 189.438 165.090 175.291 1.00 67.97 532 ILE A O 1
ATOM 3800 N N . LYS A 1 533 ? 190.379 167.024 174.606 1.00 39.10 533 LYS A N 1
ATOM 3801 C CA . LYS A 1 533 ? 191.676 166.792 175.236 1.00 45.35 533 LYS A CA 1
ATOM 3802 C C . LYS A 1 533 ? 192.160 168.056 175.942 1.00 43.38 533 LYS A C 1
ATOM 3803 O O . LYS A 1 533 ? 193.331 168.432 175.875 1.00 43.28 533 LYS A O 1
ATOM 3809 N N . GLY A 1 534 ? 191.253 168.735 176.643 1.00 41.58 534 GLY A N 1
ATOM 3810 C CA . GLY A 1 534 ? 191.569 170.005 177.260 1.00 40.47 534 GLY A CA 1
ATOM 3811 C C . GLY A 1 534 ? 192.150 169.868 178.656 1.00 39.58 534 GLY A C 1
ATOM 3812 O O . GLY A 1 534 ? 192.077 168.824 179.298 1.00 52.56 534 GLY A O 1
ATOM 3813 N N . ILE A 1 535 ? 192.732 170.968 179.130 1.00 43.88 535 ILE A N 1
ATOM 3814 C CA . ILE A 1 535 ? 193.313 171.054 180.466 1.00 36.58 535 ILE A CA 1
ATOM 3815 C C . ILE A 1 535 ? 192.754 172.286 181.171 1.00 34.03 535 ILE A C 1
ATOM 3816 O O . ILE A 1 535 ? 192.748 173.384 180.611 1.00 43.85 535 ILE A O 1
ATOM 3821 N N . ASP A 1 536 ? 192.254 172.098 182.385 1.00 38.37 536 ASP A N 1
ATOM 3822 C CA . ASP A 1 536 ? 191.575 173.151 183.126 1.00 38.57 536 ASP A CA 1
ATOM 3823 C C . ASP A 1 536 ? 192.305 173.418 184.432 1.00 36.22 536 ASP A C 1
ATOM 3824 O O . ASP A 1 536 ? 192.439 172.521 185.265 1.00 53.15 536 ASP A O 1
ATOM 3826 N N . ALA A 1 537 ? 192.760 174.650 184.612 1.00 33.14 537 ALA A N 1
ATOM 3827 C CA . ALA A 1 537 ? 193.435 175.065 185.829 1.00 30.76 537 ALA A CA 1
ATOM 3828 C C . ALA A 1 537 ? 192.557 176.067 186.554 1.00 34.46 537 ALA A C 1
ATOM 3829 O O . ALA A 1 537 ? 191.736 176.742 185.934 1.00 55.68 537 ALA A O 1
ATOM 3831 N N . THR A 1 538 ? 192.709 176.143 187.866 1.00 28.29 538 THR A N 1
ATOM 3832 C CA . THR A 1 538 ? 191.994 177.114 188.676 1.00 40.28 538 THR A CA 1
ATOM 3833 C C . THR A 1 538 ? 192.830 177.453 189.897 1.00 35.02 538 THR A C 1
ATOM 3834 O O . THR A 1 538 ? 193.748 176.718 190.260 1.00 44.04 538 THR A O 1
ATOM 3838 N N . ALA A 1 539 ? 192.516 178.582 190.517 1.00 37.09 539 ALA A N 1
ATOM 3839 C CA . ALA A 1 539 ? 193.264 179.045 191.671 1.00 42.90 539 ALA A CA 1
ATOM 3840 C C . ALA A 1 539 ? 192.368 179.916 192.530 1.00 47.55 539 ALA A C 1
ATOM 3841 O O . ALA A 1 539 ? 191.467 180.586 192.024 1.00 58.39 539 ALA A O 1
ATOM 3843 N N . SER A 1 540 ? 192.617 179.894 193.831 1.00 48.99 540 SER A N 1
ATOM 3844 C CA . SER A 1 540 ? 191.942 180.765 194.779 1.00 48.00 540 SER A CA 1
ATOM 3845 C C . SER A 1 540 ? 192.975 181.235 195.784 1.00 54.48 540 SER A C 1
ATOM 3846 O O . SER A 1 540 ? 193.523 180.426 196.536 1.00 69.54 540 SER A O 1
ATOM 3849 N N . LEU A 1 541 ? 193.252 182.533 195.782 1.00 47.72 541 LEU A N 1
ATOM 3850 C CA . LEU A 1 541 ? 194.326 183.087 196.592 1.00 53.92 541 LEU A CA 1
ATOM 3851 C C . LEU A 1 541 ? 193.767 184.289 197.329 1.00 55.41 541 LEU A C 1
ATOM 3852 O O . LEU A 1 541 ? 193.515 185.330 196.717 1.00 65.67 541 LEU A O 1
ATOM 3857 N N . SER A 1 542 ? 193.544 184.139 198.627 1.00 59.89 542 SER A N 1
ATOM 3858 C CA . SER A 1 542 ? 193.079 185.225 199.472 1.00 66.43 542 SER A CA 1
ATOM 3859 C C . SER A 1 542 ? 194.270 185.779 200.235 1.00 63.56 542 SER A C 1
ATOM 3860 O O . SER A 1 542 ? 194.990 185.022 200.890 1.00 61.30 542 SER A O 1
ATOM 3863 N N . LEU A 1 543 ? 194.498 187.083 200.125 1.00 71.02 543 LEU A N 1
ATOM 3864 C CA . LEU A 1 543 ? 195.578 187.734 200.849 1.00 71.78 543 LEU A CA 1
ATOM 3865 C C . LEU A 1 543 ? 195.021 188.897 201.656 1.00 75.54 543 LEU A C 1
ATOM 3866 O O . LEU A 1 543 ? 194.161 189.642 201.177 1.00 78.99 543 LEU A O 1
ATOM 3871 N N . GLN A 1 544 ? 195.510 189.041 202.887 1.00 93.59 544 GLN A N 1
ATOM 3872 C CA . GLN A 1 544 ? 195.019 190.044 203.830 1.00 93.35 544 GLN A CA 1
ATOM 3873 C C . GLN A 1 544 ? 196.179 190.942 204.242 1.00 94.61 544 GLN A C 1
ATOM 3874 O O . GLN A 1 544 ? 196.979 190.581 205.118 1.00 96.80 544 GLN A O 1
ATOM 3880 N N . PRO A 1 545 ? 196.326 192.103 203.611 1.00 100.75 545 PRO A N 1
ATOM 3881 C CA . PRO A 1 545 ? 197.305 193.080 204.092 1.00 103.33 545 PRO A CA 1
ATOM 3882 C C . PRO A 1 545 ? 196.751 193.878 205.261 1.00 104.42 545 PRO A C 1
ATOM 3883 O O . PRO A 1 545 ? 195.545 194.119 205.363 1.00 102.10 545 PRO A O 1
ATOM 3887 N N . LEU A 1 546 ? 197.675 194.299 206.134 1.00 113.03 546 LEU A N 1
ATOM 3888 C CA . LEU A 1 546 ? 197.412 195.046 207.366 1.00 111.86 546 LEU A CA 1
ATOM 3889 C C . LEU A 1 546 ? 196.388 194.342 208.248 1.00 111.50 546 LEU A C 1
ATOM 3890 O O . LEU A 1 546 ? 196.716 193.378 208.948 1.00 110.18 546 LEU A O 1
ATOM 3895 N N . ASP A 1 547 ? 195.145 194.815 208.208 1.00 110.28 547 ASP A N 1
ATOM 3896 C CA . ASP A 1 547 ? 194.054 194.192 208.940 1.00 109.37 547 ASP A CA 1
ATOM 3897 C C . ASP A 1 547 ? 192.747 194.564 208.260 1.00 109.82 547 ASP A C 1
ATOM 3898 O O . ASP A 1 547 ? 192.650 195.615 207.621 1.00 108.74 547 ASP A O 1
ATOM 3903 N N . LYS A 1 548 ? 191.748 193.680 208.421 1.00 103.52 548 LYS A N 1
ATOM 3904 C CA . LYS A 1 548 ? 190.354 193.770 207.962 1.00 103.05 548 LYS A CA 1
ATOM 3905 C C . LYS A 1 548 ? 190.182 194.304 206.537 1.00 104.92 548 LYS A C 1
ATOM 3906 O O . LYS A 1 548 ? 189.212 195.005 206.234 1.00 105.14 548 LYS A O 1
ATOM 3912 N N . LEU A 1 549 ? 191.104 193.936 205.647 1.00 97.40 549 LEU A N 1
ATOM 3913 C CA . LEU A 1 549 ? 191.158 194.450 204.282 1.00 93.59 549 LEU A CA 1
ATOM 3914 C C . LEU A 1 549 ? 191.437 193.255 203.355 1.00 90.47 549 LEU A C 1
ATOM 3915 O O . LEU A 1 549 ? 192.476 193.139 202.715 1.00 90.84 549 LEU A O 1
ATOM 3920 N N . ARG A 1 550 ? 190.557 192.250 203.414 1.00 78.50 550 ARG A N 1
ATOM 3921 C CA . ARG A 1 550 ? 190.691 191.055 202.579 1.00 78.87 550 ARG A CA 1
ATOM 3922 C C . ARG A 1 550 ? 190.662 191.392 201.091 1.00 81.08 550 ARG A C 1
ATOM 3923 O O . ARG A 1 550 ? 189.805 192.147 200.626 1.00 85.63 550 ARG A O 1
ATOM 3931 N N . ILE A 1 551 ? 191.614 190.823 200.352 1.00 67.38 551 ILE A N 1
ATOM 3932 C CA . ILE A 1 551 ? 191.854 191.136 198.946 1.00 63.10 551 ILE A CA 1
ATOM 3933 C C . ILE A 1 551 ? 191.686 189.792 198.233 1.00 63.07 551 ILE A C 1
ATOM 3934 O O . ILE A 1 551 ? 192.559 189.350 197.477 1.00 71.58 551 ILE A O 1
ATOM 3939 N N . ASN A 1 552 ? 190.643 189.058 198.632 1.00 52.66 552 ASN A N 1
ATOM 3940 C CA . ASN A 1 552 ? 190.334 187.713 198.142 1.00 55.96 552 ASN A CA 1
ATOM 3941 C C . ASN A 1 552 ? 190.276 187.662 196.615 1.00 58.16 552 ASN A C 1
ATOM 3942 O O . ASN A 1 552 ? 189.458 188.341 195.990 1.00 67.28 552 ASN A O 1
ATOM 3947 N N . LEU A 1 553 ? 191.146 186.841 196.027 1.00 50.84 553 LEU A N 1
ATOM 3948 C CA . LEU A 1 553 ? 191.276 186.697 194.582 1.00 48.47 553 LEU A CA 1
ATOM 3949 C C . LEU A 1 553 ? 190.941 185.271 194.179 1.00 54.94 553 LEU A C 1
ATOM 3950 O O . LEU A 1 553 ? 191.119 184.340 194.970 1.00 67.80 553 LEU A O 1
ATOM 3955 N N . SER A 1 554 ? 190.501 185.097 192.936 1.00 49.32 554 SER A N 1
ATOM 3956 C CA . SER A 1 554 ? 190.275 183.779 192.367 1.00 50.45 554 SER A CA 1
ATOM 3957 C C . SER A 1 554 ? 190.489 183.856 190.865 1.00 46.06 554 SER A C 1
ATOM 3958 O O . SER A 1 554 ? 190.415 184.931 190.272 1.00 62.01 554 SER A O 1
ATOM 3961 N N . GLY A 1 555 ? 190.738 182.713 190.252 1.00 35.45 555 GLY A N 1
ATOM 3962 C CA . GLY A 1 555 ? 190.982 182.670 188.823 1.00 38.40 555 GLY A CA 1
ATOM 3963 C C . GLY A 1 555 ? 190.753 181.280 188.283 1.00 41.20 555 GLY A C 1
ATOM 3964 O O . GLY A 1 555 ? 190.718 180.301 189.033 1.00 52.01 555 GLY A O 1
ATOM 3965 N N . ASN A 1 556 ? 190.622 181.193 186.965 1.00 33.99 556 ASN A N 1
ATOM 3966 C CA . ASN A 1 556 ? 190.365 179.937 186.287 1.00 27.74 556 ASN A CA 1
ATOM 3967 C C . ASN A 1 556 ? 190.802 180.077 184.839 1.00 40.22 556 ASN A C 1
ATOM 3968 O O . ASN A 1 556 ? 190.739 181.159 184.258 1.00 58.50 556 ASN A O 1
ATOM 3970 N N . TYR A 1 557 ? 191.224 178.967 184.250 1.00 37.17 557 TYR A N 1
ATOM 3971 C CA . TYR A 1 557 ? 191.726 178.955 182.886 1.00 31.18 557 TYR A CA 1
ATOM 3972 C C . TYR A 1 557 ? 191.425 177.590 182.297 1.00 31.16 557 TYR A C 1
ATOM 3973 O O . TYR A 1 557 ? 191.375 176.601 183.030 1.00 50.60 557 TYR A O 1
ATOM 3982 N N . THR A 1 558 ? 191.211 177.533 180.990 1.00 36.03 558 THR A N 1
ATOM 3983 C CA . THR A 1 558 ? 190.906 176.287 180.305 1.00 33.33 558 THR A CA 1
ATOM 3984 C C . THR A 1 558 ? 191.511 176.324 178.913 1.00 39.53 558 THR A C 1
ATOM 3985 O O . THR A 1 558 ? 191.183 177.208 178.121 1.00 56.87 558 THR A O 1
ATOM 3989 N N . TYR A 1 559 ? 192.400 175.385 178.625 1.00 36.99 559 TYR A N 1
ATOM 3990 C CA . TYR A 1 559 ? 192.892 175.157 177.274 1.00 39.52 559 TYR A CA 1
ATOM 3991 C C . TYR A 1 559 ? 192.073 173.991 176.730 1.00 38.24 559 TYR A C 1
ATOM 3992 O O . TYR A 1 559 ? 192.419 172.825 176.915 1.00 43.27 559 TYR A O 1
ATOM 4001 N N . GLN A 1 560 ? 190.968 174.320 176.075 1.00 43.34 560 GLN A N 1
ATOM 4002 C CA . GLN A 1 560 ? 190.041 173.316 175.585 1.00 39.24 560 GLN A CA 1
ATOM 4003 C C . GLN A 1 560 ? 190.374 172.939 174.149 1.00 49.60 560 GLN A C 1
ATOM 4004 O O . GLN A 1 560 ? 190.279 173.760 173.234 1.00 62.60 560 GLN A O 1
ATOM 4010 N N . ARG A 1 561 ? 190.755 171.682 173.948 1.00 55.95 561 ARG A N 1
ATOM 4011 C CA . ARG A 1 561 ? 191.006 171.158 172.610 1.00 56.09 561 ARG A CA 1
ATOM 4012 C C . ARG A 1 561 ? 189.961 170.089 172.336 1.00 61.21 561 ARG A C 1
ATOM 4013 O O . ARG A 1 561 ? 190.097 168.949 172.791 1.00 68.41 561 ARG A O 1
ATOM 4021 N N . ALA A 1 562 ? 188.912 170.460 171.612 1.00 53.05 562 ALA A N 1
ATOM 4022 C CA . ALA A 1 562 ? 187.771 169.588 171.356 1.00 53.83 562 ALA A CA 1
ATOM 4023 C C . ALA A 1 562 ? 187.636 169.418 169.848 1.00 53.05 562 ALA A C 1
ATOM 4024 O O . ALA A 1 562 ? 186.939 170.191 169.187 1.00 61.99 562 ALA A O 1
ATOM 4026 N N . LEU A 1 563 ? 188.290 168.394 169.313 1.00 55.52 563 LEU A N 1
ATOM 4027 C CA . LEU A 1 563 ? 188.366 168.168 167.880 1.00 63.48 563 LEU A CA 1
ATOM 4028 C C . LEU A 1 563 ? 187.355 167.112 167.457 1.00 64.48 563 LEU A C 1
ATOM 4029 O O . LEU A 1 563 ? 187.223 166.071 168.102 1.00 72.12 563 LEU A O 1
ATOM 4034 N N . ASP A 1 564 ? 186.649 167.382 166.367 1.00 67.20 564 ASP A N 1
ATOM 4035 C CA . ASP A 1 564 ? 185.711 166.412 165.822 1.00 66.94 564 ASP A CA 1
ATOM 4036 C C . ASP A 1 564 ? 186.491 165.446 164.936 1.00 65.79 564 ASP A C 1
ATOM 4037 O O . ASP A 1 564 ? 187.092 165.862 163.944 1.00 73.32 564 ASP A O 1
ATOM 4042 N N . VAL A 1 565 ? 186.508 164.162 165.298 1.00 62.63 565 VAL A N 1
ATOM 4043 C CA . VAL A 1 565 ? 187.316 163.178 164.579 1.00 68.91 565 VAL A CA 1
ATOM 4044 C C . VAL A 1 565 ? 186.451 162.054 164.006 1.00 70.41 565 VAL A C 1
ATOM 4045 O O . VAL A 1 565 ? 186.879 160.895 163.942 1.00 73.29 565 VAL A O 1
ATOM 4049 N N . THR A 1 566 ? 185.243 162.403 163.542 1.00 72.23 566 THR A N 1
ATOM 4050 C CA . THR A 1 566 ? 184.233 161.398 163.204 1.00 77.90 566 THR A CA 1
ATOM 4051 C C . THR A 1 566 ? 184.589 160.554 161.980 1.00 78.97 566 THR A C 1
ATOM 4052 O O . THR A 1 566 ? 184.167 159.395 161.903 1.00 76.00 566 THR A O 1
ATOM 4056 N N . ASN A 1 567 ? 185.365 161.082 161.032 1.00 88.39 567 ASN A N 1
ATOM 4057 C CA . ASN A 1 567 ? 185.674 160.334 159.818 1.00 89.02 567 ASN A CA 1
ATOM 4058 C C . ASN A 1 567 ? 186.929 160.911 159.184 1.00 89.58 567 ASN A C 1
ATOM 4059 O O . ASN A 1 567 ? 186.938 162.074 158.776 1.00 89.12 567 ASN A O 1
ATOM 4064 N N . SER A 1 568 ? 187.969 160.087 159.073 1.00 96.26 568 SER A N 1
ATOM 4065 C CA . SER A 1 568 ? 189.297 160.559 158.709 1.00 97.16 568 SER A CA 1
ATOM 4066 C C . SER A 1 568 ? 189.489 160.803 157.216 1.00 96.45 568 SER A C 1
ATOM 4067 O O . SER A 1 568 ? 190.409 161.542 156.849 1.00 94.33 568 SER A O 1
ATOM 4070 N N . ASN A 1 569 ? 188.662 160.205 156.344 1.00 104.03 569 ASN A N 1
ATOM 4071 C CA . ASN A 1 569 ? 188.941 160.341 154.917 1.00 105.75 569 ASN A CA 1
ATOM 4072 C C . ASN A 1 569 ? 188.499 161.712 154.403 1.00 106.15 569 ASN A C 1
ATOM 4073 O O . ASN A 1 569 ? 187.476 162.241 154.841 1.00 104.55 569 ASN A O 1
ATOM 4078 N N . PRO A 1 570 ? 189.267 162.322 153.495 1.00 109.02 570 PRO A N 1
ATOM 4079 C CA . PRO A 1 570 ? 188.858 163.626 152.950 1.00 108.27 570 PRO A CA 1
ATOM 4080 C C . PRO A 1 570 ? 187.668 163.550 152.009 1.00 107.28 570 PRO A C 1
ATOM 4081 O O . PRO A 1 570 ? 187.018 164.577 151.781 1.00 106.88 570 PRO A O 1
ATOM 4085 N N . ASN A 1 571 ? 187.361 162.376 151.460 1.00 109.04 571 ASN A N 1
ATOM 4086 C CA . ASN A 1 571 ? 186.255 162.225 150.513 1.00 110.34 571 ASN A CA 1
ATOM 4087 C C . ASN A 1 571 ? 184.981 161.865 151.278 1.00 111.22 571 ASN A C 1
ATOM 4088 O O . ASN A 1 571 ? 184.414 160.779 151.150 1.00 112.92 571 ASN A O 1
ATOM 4093 N N . SER A 1 572 ? 184.532 162.821 152.090 1.00 102.34 572 SER A N 1
ATOM 4094 C CA . SER A 1 572 ? 183.347 162.652 152.918 1.00 102.01 572 SER A CA 1
ATOM 4095 C C . SER A 1 572 ? 182.805 164.031 153.255 1.00 102.86 572 SER A C 1
ATOM 4096 O O . SER A 1 572 ? 183.579 164.993 153.309 1.00 101.81 572 SER A O 1
ATOM 4099 N N . PRO A 1 573 ? 181.485 164.174 153.437 1.00 104.37 573 PRO A N 1
ATOM 4100 C CA . PRO A 1 573 ? 180.948 165.470 153.892 1.00 103.34 573 PRO A CA 1
ATOM 4101 C C . PRO A 1 573 ? 181.424 165.872 155.276 1.00 101.63 573 PRO A C 1
ATOM 4102 O O . PRO A 1 573 ? 181.601 167.067 155.542 1.00 99.43 573 PRO A O 1
ATOM 4106 N N . GLU A 1 574 ? 181.635 164.907 156.168 1.00 98.11 574 GLU A N 1
ATOM 4107 C CA . GLU A 1 574 ? 182.219 165.172 157.475 1.00 97.69 574 GLU A CA 1
ATOM 4108 C C . GLU A 1 574 ? 183.726 164.965 157.496 1.00 96.04 574 GLU A C 1
ATOM 4109 O O . GLU A 1 574 ? 184.332 165.023 158.570 1.00 96.62 574 GLU A O 1
ATOM 4115 N N . GLY A 1 575 ? 184.342 164.712 156.341 1.00 95.38 575 GLY A N 1
ATOM 4116 C CA . GLY A 1 575 ? 185.789 164.629 156.289 1.00 96.19 575 GLY A CA 1
ATOM 4117 C C . GLY A 1 575 ? 186.463 165.984 156.314 1.00 94.28 575 GLY A C 1
ATOM 4118 O O . GLY A 1 575 ? 187.660 166.079 156.599 1.00 92.48 575 GLY A O 1
ATOM 4119 N N . LYS A 1 576 ? 185.715 167.046 156.010 1.00 86.26 576 LYS A N 1
ATOM 4120 C CA . LYS A 1 576 ? 186.236 168.397 156.164 1.00 85.32 576 LYS A CA 1
ATOM 4121 C C . LYS A 1 576 ? 186.182 168.857 157.613 1.00 87.98 576 LYS A C 1
ATOM 4122 O O . LYS A 1 576 ? 186.789 169.876 157.956 1.00 86.61 576 LYS A O 1
ATOM 4128 N N . VAL A 1 577 ? 185.469 168.121 158.461 1.00 82.57 577 VAL A N 1
ATOM 4129 C CA . VAL A 1 577 ? 185.314 168.413 159.878 1.00 80.42 577 VAL A CA 1
ATOM 4130 C C . VAL A 1 577 ? 186.281 167.570 160.718 1.00 79.57 577 VAL A C 1
ATOM 4131 O O . VAL A 1 577 ? 186.454 167.826 161.919 1.00 78.99 577 VAL A O 1
ATOM 4135 N N . TYR A 1 578 ? 186.991 166.631 160.088 1.00 82.07 578 TYR A N 1
ATOM 4136 C CA . TYR A 1 578 ? 187.984 165.814 160.781 1.00 83.04 578 TYR A CA 1
ATOM 4137 C C . TYR A 1 578 ? 189.152 166.654 161.284 1.00 80.75 578 TYR A C 1
ATOM 4138 O O . TYR A 1 578 ? 189.707 167.468 160.540 1.00 81.60 578 TYR A O 1
ATOM 4147 N N . LYS A 1 579 ? 189.522 166.424 162.551 1.00 75.81 579 LYS A N 1
ATOM 4148 C CA . LYS A 1 579 ? 190.533 167.192 163.290 1.00 75.11 579 LYS A CA 1
ATOM 4149 C C . LYS A 1 579 ? 190.248 168.690 163.267 1.00 78.12 579 LYS A C 1
ATOM 4150 O O . LYS A 1 579 ? 191.158 169.505 163.107 1.00 83.45 579 LYS A O 1
ATOM 4156 N N . HIS A 1 580 ? 188.983 169.056 163.425 1.00 77.10 580 HIS A N 1
ATOM 4157 C CA . HIS A 1 580 ? 188.553 170.443 163.457 1.00 76.10 580 HIS A CA 1
ATOM 4158 C C . HIS A 1 580 ? 187.790 170.702 164.747 1.00 72.91 580 HIS A C 1
ATOM 4159 O O . HIS A 1 580 ? 187.117 169.811 165.272 1.00 74.80 580 HIS A O 1
ATOM 4166 N N . GLN A 1 581 ? 187.913 171.927 165.256 1.00 61.06 581 GLN A N 1
ATOM 4167 C CA . GLN A 1 581 ? 187.234 172.314 166.486 1.00 62.48 581 GLN A CA 1
ATOM 4168 C C . GLN A 1 581 ? 185.724 172.311 166.294 1.00 67.30 581 GLN A C 1
ATOM 4169 O O . GLN A 1 581 ? 185.215 172.752 165.262 1.00 71.57 581 GLN A O 1
ATOM 4175 N N . ILE A 1 582 ? 185.004 171.811 167.300 1.00 66.38 582 ILE A N 1
ATOM 4176 C CA . ILE A 1 582 ? 183.546 171.754 167.261 1.00 61.64 582 ILE A CA 1
ATOM 4177 C C . ILE A 1 582 ? 182.977 173.153 167.426 1.00 63.73 582 ILE A C 1
ATOM 4178 O O . ILE A 1 582 ? 183.715 174.099 167.727 1.00 65.22 582 ILE A O 1
ATOM 4183 N N . ALA A 1 583 ? 181.660 173.282 167.231 1.00 72.18 583 ALA A N 1
ATOM 4184 C CA . ALA A 1 583 ? 181.010 174.555 166.943 1.00 78.30 583 ALA A CA 1
ATOM 4185 C C . ALA A 1 583 ? 181.163 175.601 168.039 1.00 77.99 583 ALA A C 1
ATOM 4186 O O . ALA A 1 583 ? 181.957 176.529 167.887 1.00 80.15 583 ALA A O 1
ATOM 4188 N N . TYR A 1 584 ? 180.508 175.430 169.178 1.00 66.38 584 TYR A N 1
ATOM 4189 C CA . TYR A 1 584 ? 180.542 176.465 170.207 1.00 66.87 584 TYR A CA 1
ATOM 4190 C C . TYR A 1 584 ? 181.409 175.949 171.344 1.00 69.03 584 TYR A C 1
ATOM 4191 O O . TYR A 1 584 ? 180.911 175.399 172.328 1.00 77.72 584 TYR A O 1
ATOM 4200 N N . THR A 1 585 ? 182.713 176.130 171.198 1.00 61.75 585 THR A N 1
ATOM 4201 C CA . THR A 1 585 ? 183.677 175.717 172.204 1.00 63.36 585 THR A CA 1
ATOM 4202 C C . THR A 1 585 ? 184.900 176.620 172.119 1.00 57.70 585 THR A C 1
ATOM 4203 O O . THR A 1 585 ? 185.703 176.498 171.186 1.00 56.25 585 THR A O 1
ATOM 4207 N N . PRO A 1 586 ? 185.055 177.560 173.048 1.00 60.92 586 PRO A N 1
ATOM 4208 C CA . PRO A 1 586 ? 186.260 178.392 173.052 1.00 62.63 586 PRO A CA 1
ATOM 4209 C C . PRO A 1 586 ? 187.464 177.590 173.506 1.00 59.05 586 PRO A C 1
ATOM 4210 O O . PRO A 1 586 ? 187.375 176.762 174.415 1.00 61.64 586 PRO A O 1
ATOM 4214 N N . ARG A 1 587 ? 188.597 177.826 172.848 1.00 50.79 587 ARG A N 1
ATOM 4215 C CA . ARG A 1 587 ? 189.798 177.079 173.195 1.00 46.23 587 ARG A CA 1
ATOM 4216 C C . ARG A 1 587 ? 190.417 177.575 174.498 1.00 46.77 587 ARG A C 1
ATOM 4217 O O . ARG A 1 587 ? 190.807 176.763 175.338 1.00 53.86 587 ARG A O 1
ATOM 4225 N N . VAL A 1 588 ? 190.484 178.893 174.702 1.00 46.07 588 VAL A N 1
ATOM 4226 C CA . VAL A 1 588 ? 191.325 179.491 175.740 1.00 47.00 588 VAL A CA 1
ATOM 4227 C C . VAL A 1 588 ? 190.340 180.230 176.666 1.00 44.73 588 VAL A C 1
ATOM 4228 O O . VAL A 1 588 ? 190.485 181.413 176.992 1.00 52.77 588 VAL A O 1
ATOM 4232 N N . SER A 1 589 ? 189.223 179.573 176.969 1.00 40.75 589 SER A N 1
ATOM 4233 C CA . SER A 1 589 ? 188.275 180.135 177.927 1.00 49.13 589 SER A CA 1
ATOM 4234 C C . SER A 1 589 ? 188.902 180.258 179.315 1.00 42.23 589 SER A C 1
ATOM 4235 O O . SER A 1 589 ? 189.643 179.383 179.766 1.00 54.13 589 SER A O 1
ATOM 4238 N N . ALA A 1 590 ? 188.600 181.364 179.993 1.00 36.37 590 ALA A N 1
ATOM 4239 C CA . ALA A 1 590 ? 189.201 181.683 181.280 1.00 33.71 590 ALA A CA 1
ATOM 4240 C C . ALA A 1 590 ? 188.285 182.626 182.046 1.00 38.17 590 ALA A C 1
ATOM 4241 O O . ALA A 1 590 ? 187.330 183.174 181.496 1.00 58.09 590 ALA A O 1
ATOM 4243 N N . SER A 1 591 ? 188.596 182.824 183.323 1.00 32.10 591 SER A N 1
ATOM 4244 C CA . SER A 1 591 ? 187.785 183.668 184.186 1.00 39.42 591 SER A CA 1
ATOM 4245 C C . SER A 1 591 ? 188.628 184.135 185.360 1.00 44.76 591 SER A C 1
ATOM 4246 O O . SER A 1 591 ? 189.690 183.581 185.643 1.00 59.84 591 SER A O 1
ATOM 4249 N N . GLY A 1 592 ? 188.137 185.155 186.052 1.00 42.87 592 GLY A N 1
ATOM 4250 C CA . GLY A 1 592 ? 188.834 185.642 187.228 1.00 44.40 592 GLY A CA 1
ATOM 4251 C C . GLY A 1 592 ? 187.940 186.513 188.076 1.00 44.07 592 GLY A C 1
ATOM 4252 O O . GLY A 1 592 ? 186.988 187.122 187.582 1.00 57.84 592 GLY A O 1
ATOM 4253 N N . GLN A 1 593 ? 188.228 186.533 189.376 1.00 46.22 593 GLN A N 1
ATOM 4254 C CA . GLN A 1 593 ? 187.456 187.300 190.342 1.00 45.27 593 GLN A CA 1
ATOM 4255 C C . GLN A 1 593 ? 188.393 187.954 191.343 1.00 50.46 593 GLN A C 1
ATOM 4256 O O . GLN A 1 593 ? 189.490 187.454 191.598 1.00 67.46 593 GLN A O 1
ATOM 4262 N N . ALA A 1 594 ? 187.935 189.055 191.930 1.00 43.99 594 ALA A N 1
ATOM 4263 C CA . ALA A 1 594 ? 188.719 189.823 192.889 1.00 45.95 594 ALA A CA 1
ATOM 4264 C C . ALA A 1 594 ? 187.768 190.467 193.881 1.00 49.28 594 ALA A C 1
ATOM 4265 O O . ALA A 1 594 ? 187.034 191.389 193.520 1.00 60.35 594 ALA A O 1
ATOM 4267 N N . GLY A 1 595 ? 187.774 189.988 195.118 1.00 53.47 595 GLY A N 1
ATOM 4268 C CA . GLY A 1 595 ? 186.925 190.524 196.172 1.00 54.79 595 GLY A CA 1
ATOM 4269 C C . GLY A 1 595 ? 187.743 191.377 197.125 1.00 53.70 595 GLY A C 1
ATOM 4270 O O . GLY A 1 595 ? 188.798 190.951 197.598 1.00 62.28 595 GLY A O 1
ATOM 4271 N N . ILE A 1 596 ? 187.250 192.581 197.399 1.00 66.74 596 ILE A N 1
ATOM 4272 C CA . ILE A 1 596 ? 187.917 193.544 198.265 1.00 72.86 596 ILE A CA 1
ATOM 4273 C C . ILE A 1 596 ? 187.000 193.776 199.455 1.00 73.86 596 ILE A C 1
ATOM 4274 O O . ILE A 1 596 ? 186.011 194.510 199.343 1.00 79.88 596 ILE A O 1
ATOM 4279 N N . GLU A 1 597 ? 187.316 193.162 200.589 1.00 81.33 597 GLU A N 1
ATOM 4280 C CA . GLU A 1 597 ? 186.449 193.219 201.760 1.00 82.21 597 GLU A CA 1
ATOM 4281 C C . GLU A 1 597 ? 186.973 194.267 202.731 1.00 85.42 597 GLU A C 1
ATOM 4282 O O . GLU A 1 597 ? 187.935 194.014 203.463 1.00 88.95 597 GLU A O 1
ATOM 4288 N N . THR A 1 598 ? 186.339 195.431 202.738 1.00 90.14 598 THR A N 1
ATOM 4289 C CA . THR A 1 598 ? 186.603 196.499 203.687 1.00 93.06 598 THR A CA 1
ATOM 4290 C C . THR A 1 598 ? 185.354 196.696 204.530 1.00 94.13 598 THR A C 1
ATOM 4291 O O . THR A 1 598 ? 184.238 196.463 204.054 1.00 95.39 598 THR A O 1
ATOM 4295 N N . PRO A 1 599 ? 185.502 197.106 205.795 1.00 98.35 599 PRO A N 1
ATOM 4296 C CA . PRO A 1 599 ? 184.323 197.275 206.661 1.00 98.63 599 PRO A CA 1
ATOM 4297 C C . PRO A 1 599 ? 183.397 198.416 206.268 1.00 97.63 599 PRO A C 1
ATOM 4298 O O . PRO A 1 599 ? 182.248 198.432 206.725 1.00 98.89 599 PRO A O 1
ATOM 4302 N N . TRP A 1 600 ? 183.834 199.362 205.442 1.00 94.99 600 TRP A N 1
ATOM 4303 C CA . TRP A 1 600 ? 182.970 200.461 205.037 1.00 97.13 600 TRP A CA 1
ATOM 4304 C C . TRP A 1 600 ? 182.386 200.304 203.642 1.00 98.37 600 TRP A C 1
ATOM 4305 O O . TRP A 1 600 ? 181.373 200.942 203.349 1.00 99.13 600 TRP A O 1
ATOM 4316 N N . LEU A 1 601 ? 182.988 199.478 202.785 1.00 85.45 601 LEU A N 1
ATOM 4317 C CA . LEU A 1 601 ? 182.446 199.168 201.467 1.00 81.88 601 LEU A CA 1
ATOM 4318 C C . LEU A 1 601 ? 183.116 197.909 200.941 1.00 79.06 601 LEU A C 1
ATOM 4319 O O . LEU A 1 601 ? 184.343 197.856 200.837 1.00 83.26 601 LEU A O 1
ATOM 4324 N N . ASN A 1 602 ? 182.314 196.909 200.598 1.00 74.17 602 ASN A N 1
ATOM 4325 C CA . ASN A 1 602 ? 182.817 195.721 199.925 1.00 73.49 602 ASN A CA 1
ATOM 4326 C C . ASN A 1 602 ? 182.789 195.946 198.421 1.00 75.65 602 ASN A C 1
ATOM 4327 O O . ASN A 1 602 ? 181.822 196.488 197.888 1.00 84.12 602 ASN A O 1
ATOM 4332 N N . LEU A 1 603 ? 183.851 195.531 197.741 1.00 62.68 603 LEU A N 1
ATOM 4333 C CA . LEU A 1 603 ? 183.941 195.627 196.292 1.00 57.21 603 LEU A CA 1
ATOM 4334 C C . LEU A 1 603 ? 184.167 194.236 195.725 1.00 59.67 603 LEU A C 1
ATOM 4335 O O . LEU A 1 603 ? 184.685 193.357 196.418 1.00 67.92 603 LEU A O 1
ATOM 4340 N N . SER A 1 604 ? 183.774 194.033 194.476 1.00 50.70 604 SER A N 1
ATOM 4341 C CA . SER A 1 604 ? 183.984 192.762 193.803 1.00 52.54 604 SER A CA 1
ATOM 4342 C C . SER A 1 604 ? 184.131 192.998 192.310 1.00 51.46 604 SER A C 1
ATOM 4343 O O . SER A 1 604 ? 183.491 193.887 191.750 1.00 65.83 604 SER A O 1
ATOM 4346 N N . TYR A 1 605 ? 184.989 192.213 191.676 1.00 44.67 605 TYR A N 1
ATOM 4347 C CA . TYR A 1 605 ? 185.202 192.277 190.240 1.00 48.85 605 TYR A CA 1
ATOM 4348 C C . TYR A 1 605 ? 185.208 190.850 189.719 1.00 50.26 605 TYR A C 1
ATOM 4349 O O . TYR A 1 605 ? 185.667 189.935 190.405 1.00 63.11 605 TYR A O 1
ATOM 4358 N N . SER A 1 606 ? 184.692 190.664 188.511 1.00 41.96 606 SER A N 1
ATOM 4359 C CA . SER A 1 606 ? 184.671 189.359 187.872 1.00 43.14 606 SER A CA 1
ATOM 4360 C C . SER A 1 606 ? 184.717 189.530 186.363 1.00 51.34 606 SER A C 1
ATOM 4361 O O . SER A 1 606 ? 183.915 190.263 185.784 1.00 63.66 606 SER A O 1
ATOM 4364 N N . PHE A 1 607 ? 185.665 188.850 185.726 1.00 54.47 607 PHE A N 1
ATOM 4365 C CA . PHE A 1 607 ? 185.803 188.946 184.285 1.00 46.83 607 PHE A CA 1
ATOM 4366 C C . PHE A 1 607 ? 185.810 187.553 183.676 1.00 48.56 607 PHE A C 1
ATOM 4367 O O . PHE A 1 607 ? 186.320 186.595 184.262 1.00 61.72 607 PHE A O 1
ATOM 4375 N N . LEU A 1 608 ? 185.229 187.470 182.487 1.00 53.88 608 LEU A N 1
ATOM 4376 C CA . LEU A 1 608 ? 185.161 186.271 181.668 1.00 52.89 608 LEU A CA 1
ATOM 4377 C C . LEU A 1 608 ? 185.932 186.513 180.385 1.00 60.86 608 LEU A C 1
ATOM 4378 O O . LEU A 1 608 ? 185.745 187.538 179.731 1.00 74.50 608 LEU A O 1
ATOM 4383 N N . PHE A 1 609 ? 186.801 185.580 180.026 1.00 52.70 609 PHE A N 1
ATOM 4384 C CA . PHE A 1 609 ? 187.483 185.608 178.745 1.00 48.69 609 PHE A CA 1
ATOM 4385 C C . PHE A 1 609 ? 187.058 184.360 177.996 1.00 52.21 609 PHE A C 1
ATOM 4386 O O . PHE A 1 609 ? 187.013 183.275 178.577 1.00 62.53 609 PHE A O 1
ATOM 4394 N N . SER A 1 610 ? 186.702 184.515 176.732 1.00 51.55 610 SER A N 1
ATOM 4395 C CA . SER A 1 610 ? 186.491 183.362 175.873 1.00 50.36 610 SER A CA 1
ATOM 4396 C C . SER A 1 610 ? 187.178 183.619 174.547 1.00 49.78 610 SER A C 1
ATOM 4397 O O . SER A 1 610 ? 187.044 184.701 173.972 1.00 55.44 610 SER A O 1
ATOM 4400 N N . GLY A 1 611 ? 187.899 182.616 174.062 1.00 57.06 611 GLY A N 1
ATOM 4401 C CA . GLY A 1 611 ? 188.728 182.772 172.890 1.00 61.21 611 GLY A CA 1
ATOM 4402 C C . GLY A 1 611 ? 187.922 182.776 171.605 1.00 64.12 611 GLY A C 1
ATOM 4403 O O . GLY A 1 611 ? 186.739 183.113 171.558 1.00 70.84 611 GLY A O 1
ATOM 4404 N N . LYS A 1 612 ? 188.600 182.383 170.531 1.00 66.49 612 LYS A N 1
ATOM 4405 C CA . LYS A 1 612 ? 187.976 182.412 169.217 1.00 65.49 612 LYS A CA 1
ATOM 4406 C C . LYS A 1 612 ? 186.982 181.271 169.080 1.00 61.99 612 LYS A C 1
ATOM 4407 O O . LYS A 1 612 ? 187.334 180.188 168.607 1.00 64.23 612 LYS A O 1
ATOM 4413 N N . ARG A 1 613 ? 185.750 181.503 169.525 1.00 56.81 613 ARG A N 1
ATOM 4414 C CA . ARG A 1 613 ? 184.679 180.544 169.306 1.00 53.33 613 ARG A CA 1
ATOM 4415 C C . ARG A 1 613 ? 184.390 180.456 167.818 1.00 56.11 613 ARG A C 1
ATOM 4416 O O . ARG A 1 613 ? 184.386 181.467 167.115 1.00 66.77 613 ARG A O 1
ATOM 4424 N N . TYR A 1 614 ? 184.184 179.251 167.335 1.00 58.19 614 TYR A N 1
ATOM 4425 C CA . TYR A 1 614 ? 183.904 179.035 165.931 1.00 67.01 614 TYR A CA 1
ATOM 4426 C C . TYR A 1 614 ? 182.424 178.752 165.724 1.00 70.52 614 TYR A C 1
ATOM 4427 O O . TYR A 1 614 ? 181.588 179.000 166.596 1.00 78.28 614 TYR A O 1
ATOM 4436 N N . MET A 1 615 ? 182.083 178.316 164.522 1.00 77.74 615 MET A N 1
ATOM 4437 C CA . MET A 1 615 ? 180.717 177.975 164.181 1.00 77.33 615 MET A CA 1
ATOM 4438 C C . MET A 1 615 ? 180.744 176.768 163.267 1.00 79.62 615 MET A C 1
ATOM 4439 O O . MET A 1 615 ? 181.623 176.663 162.406 1.00 82.35 615 MET A O 1
ATOM 4444 N N . LEU A 1 616 ? 179.817 175.836 163.493 1.00 75.19 616 LEU A N 1
ATOM 4445 C CA . LEU A 1 616 ? 179.481 174.708 162.626 1.00 77.04 616 LEU A CA 1
ATOM 4446 C C . LEU A 1 616 ? 180.591 173.665 162.486 1.00 78.41 616 LEU A C 1
ATOM 4447 O O . LEU A 1 616 ? 180.385 172.665 161.793 1.00 81.24 616 LEU A O 1
ATOM 4452 N N . GLY A 1 617 ? 181.752 173.853 163.109 1.00 74.85 617 GLY A N 1
ATOM 4453 C CA . GLY A 1 617 ? 182.819 172.882 163.034 1.00 75.40 617 GLY A CA 1
ATOM 4454 C C . GLY A 1 617 ? 183.672 172.938 161.786 1.00 77.48 617 GLY A C 1
ATOM 4455 O O . GLY A 1 617 ? 184.582 172.112 161.645 1.00 81.64 617 GLY A O 1
ATOM 4456 N N . GLN A 1 618 ? 183.413 173.875 160.877 1.00 72.02 618 GLN A N 1
ATOM 4457 C CA . GLN A 1 618 ? 184.138 173.915 159.610 1.00 73.70 618 GLN A CA 1
ATOM 4458 C C . GLN A 1 618 ? 185.476 174.641 159.742 1.00 73.84 618 GLN A C 1
ATOM 4459 O O . GLN A 1 618 ? 186.447 174.279 159.065 1.00 76.28 618 GLN A O 1
ATOM 4465 N N . ASN A 1 619 ? 185.534 175.644 160.628 1.00 66.01 619 ASN A N 1
ATOM 4466 C CA . ASN A 1 619 ? 186.731 176.438 160.951 1.00 69.89 619 ASN A CA 1
ATOM 4467 C C . ASN A 1 619 ? 187.277 177.192 159.738 1.00 73.00 619 ASN A C 1
ATOM 4468 O O . ASN A 1 619 ? 188.419 177.002 159.320 1.00 72.73 619 ASN A O 1
ATOM 4473 N N . ILE A 1 620 ? 186.453 178.071 159.181 1.00 76.71 620 ILE A N 1
ATOM 4474 C CA . ILE A 1 620 ? 186.905 179.062 158.220 1.00 72.98 620 ILE A CA 1
ATOM 4475 C C . ILE A 1 620 ? 186.690 180.426 158.887 1.00 73.60 620 ILE A C 1
ATOM 4476 O O . ILE A 1 620 ? 185.922 180.556 159.836 1.00 77.40 620 ILE A O 1
ATOM 4481 N N . SER A 1 621 ? 187.422 181.444 158.421 1.00 74.11 621 SER A N 1
ATOM 4482 C CA . SER A 1 621 ? 187.316 182.776 159.005 1.00 74.60 621 SER A CA 1
ATOM 4483 C C . SER A 1 621 ? 185.972 183.436 158.706 1.00 72.68 621 SER A C 1
ATOM 4484 O O . SER A 1 621 ? 185.645 184.468 159.302 1.00 74.56 621 SER A O 1
ATOM 4487 N N . ASP A 1 622 ? 185.189 182.881 157.773 1.00 77.79 622 ASP A N 1
ATOM 4488 C CA . ASP A 1 622 ? 183.892 183.476 157.467 1.00 80.43 622 ASP A CA 1
ATOM 4489 C C . ASP A 1 622 ? 182.873 183.247 158.581 1.00 84.03 622 ASP A C 1
ATOM 4490 O O . ASP A 1 622 ? 182.047 184.125 158.850 1.00 82.15 622 ASP A O 1
ATOM 4495 N N . ASN A 1 623 ? 182.910 182.086 159.239 1.00 80.81 623 ASN A N 1
ATOM 4496 C CA . ASN A 1 623 ? 182.052 181.830 160.388 1.00 75.31 623 ASN A CA 1
ATOM 4497 C C . ASN A 1 623 ? 182.817 181.862 161.714 1.00 74.47 623 ASN A C 1
ATOM 4498 O O . ASN A 1 623 ? 182.545 181.054 162.607 1.00 75.00 623 ASN A O 1
ATOM 4503 N N . ARG A 1 624 ? 183.756 182.791 161.858 1.00 72.04 624 ARG A N 1
ATOM 4504 C CA . ARG A 1 624 ? 184.435 183.021 163.124 1.00 72.93 624 ARG A CA 1
ATOM 4505 C C . ARG A 1 624 ? 183.607 183.910 164.039 1.00 72.03 624 ARG A C 1
ATOM 4506 O O . ARG A 1 624 ? 182.953 184.853 163.587 1.00 75.58 624 ARG A O 1
ATOM 4514 N N . LEU A 1 625 ? 183.637 183.602 165.330 1.00 60.53 625 LEU A N 1
ATOM 4515 C CA . LEU A 1 625 ? 183.182 184.520 166.363 1.00 63.01 625 LEU A CA 1
ATOM 4516 C C . LEU A 1 625 ? 184.391 185.008 167.149 1.00 67.11 625 LEU A C 1
ATOM 4517 O O . LEU A 1 625 ? 185.267 184.219 167.512 1.00 69.02 625 LEU A O 1
ATOM 4522 N N . ASP A 1 626 ? 184.440 186.313 167.396 1.00 67.50 626 ASP A N 1
ATOM 4523 C CA . ASP A 1 626 ? 185.616 186.911 168.004 1.00 66.16 626 ASP A CA 1
ATOM 4524 C C . ASP A 1 626 ? 185.693 186.583 169.492 1.00 60.82 626 ASP A C 1
ATOM 4525 O O . ASP A 1 626 ? 184.695 186.261 170.142 1.00 58.87 626 ASP A O 1
ATOM 4530 N N . SER A 1 627 ? 186.911 186.653 170.020 1.00 55.63 627 SER A N 1
ATOM 4531 C CA . SER A 1 627 ? 187.144 186.484 171.446 1.00 54.83 627 SER A CA 1
ATOM 4532 C C . SER A 1 627 ? 186.534 187.644 172.222 1.00 56.53 627 SER A C 1
ATOM 4533 O O . SER A 1 627 ? 186.614 188.802 171.808 1.00 61.03 627 SER A O 1
ATOM 4536 N N . TYR A 1 628 ? 185.916 187.333 173.359 1.00 55.21 628 TYR A N 1
ATOM 4537 C CA . TYR A 1 628 ? 185.257 188.375 174.129 1.00 54.75 628 TYR A CA 1
ATOM 4538 C C . TYR A 1 628 ? 185.748 188.372 175.568 1.00 56.74 628 TYR A C 1
ATOM 4539 O O . TYR A 1 628 ? 186.221 187.360 176.093 1.00 57.32 628 TYR A O 1
ATOM 4548 N N . SER A 1 629 ? 185.617 189.540 176.194 1.00 58.07 629 SER A N 1
ATOM 4549 C CA . SER A 1 629 ? 185.903 189.744 177.603 1.00 57.10 629 SER A CA 1
ATOM 4550 C C . SER A 1 629 ? 184.737 190.479 178.246 1.00 57.47 629 SER A C 1
ATOM 4551 O O . SER A 1 629 ? 184.391 191.592 177.842 1.00 65.20 629 SER A O 1
ATOM 4554 N N . ASP A 1 630 ? 184.142 189.849 179.249 1.00 59.41 630 ASP A N 1
ATOM 4555 C CA . ASP A 1 630 ? 183.039 190.408 180.016 1.00 62.97 630 ASP A CA 1
ATOM 4556 C C . ASP A 1 630 ? 183.535 190.788 181.402 1.00 63.64 630 ASP A C 1
ATOM 4557 O O . ASP A 1 630 ? 183.755 189.912 182.240 1.00 65.52 630 ASP A O 1
ATOM 4562 N N . HIS A 1 631 ? 183.707 192.084 181.642 1.00 60.18 631 HIS A N 1
ATOM 4563 C CA . HIS A 1 631 ? 184.228 192.580 182.910 1.00 60.49 631 HIS A CA 1
ATOM 4564 C C . HIS A 1 631 ? 183.070 193.162 183.698 1.00 61.87 631 HIS A C 1
ATOM 4565 O O . HIS A 1 631 ? 182.235 193.868 183.133 1.00 74.49 631 HIS A O 1
ATOM 4572 N N . SER A 1 632 ? 183.017 192.885 184.994 1.00 56.50 632 SER A N 1
ATOM 4573 C CA . SER A 1 632 ? 181.921 193.362 185.817 1.00 57.12 632 SER A CA 1
ATOM 4574 C C . SER A 1 632 ? 182.438 193.745 187.194 1.00 57.43 632 SER A C 1
ATOM 4575 O O . SER A 1 632 ? 183.400 193.158 187.695 1.00 73.12 632 SER A O 1
ATOM 4578 N N . ILE A 1 633 ? 181.767 194.712 187.817 1.00 45.10 633 ILE A N 1
ATOM 4579 C CA . ILE A 1 633 ? 182.161 195.222 189.127 1.00 41.30 633 ILE A CA 1
ATOM 4580 C C . ILE A 1 633 ? 180.895 195.331 189.973 1.00 49.61 633 ILE A C 1
ATOM 4581 O O . ILE A 1 633 ? 179.788 195.389 189.433 1.00 68.41 633 ILE A O 1
ATOM 4586 N N . SER A 1 634 ? 181.043 195.284 191.296 1.00 60.46 634 SER A N 1
ATOM 4587 C CA . SER A 1 634 ? 179.918 195.424 192.209 1.00 63.19 634 SER A CA 1
ATOM 4588 C C . SER A 1 634 ? 180.394 195.941 193.558 1.00 62.02 634 SER A C 1
ATOM 4589 O O . SER A 1 634 ? 181.561 195.806 193.924 1.00 68.30 634 SER A O 1
ATOM 4592 N N . ALA A 1 635 ? 179.454 196.518 194.300 1.00 65.17 635 ALA A N 1
ATOM 4593 C CA . ALA A 1 635 ? 179.698 197.067 195.625 1.00 66.84 635 ALA A CA 1
ATOM 4594 C C . ALA A 1 635 ? 178.600 196.596 196.565 1.00 69.26 635 ALA A C 1
ATOM 4595 O O . ALA A 1 635 ? 177.430 196.540 196.179 1.00 75.15 635 ALA A O 1
ATOM 4597 N N . TYR A 1 636 ? 178.985 196.274 197.795 1.00 74.14 636 TYR A N 1
ATOM 4598 C CA . TYR A 1 636 ? 178.106 195.715 198.809 1.00 73.81 636 TYR A CA 1
ATOM 4599 C C . TYR A 1 636 ? 178.283 196.460 200.121 1.00 76.75 636 TYR A C 1
ATOM 4600 O O . TYR A 1 636 ? 179.394 196.859 200.482 1.00 82.07 636 TYR A O 1
ATOM 4609 N N . ARG A 1 637 ? 177.177 196.632 200.841 1.00 83.87 637 ARG A N 1
ATOM 4610 C CA . ARG A 1 637 ? 177.232 197.259 202.153 1.00 84.01 637 ARG A CA 1
ATOM 4611 C C . ARG A 1 637 ? 176.112 196.715 203.027 1.00 82.76 637 ARG A C 1
ATOM 4612 O O . ARG A 1 637 ? 174.984 196.540 202.562 1.00 84.76 637 ARG A O 1
ATOM 4620 N N . ASP A 1 638 ? 176.437 196.442 204.289 1.00 89.95 638 ASP A N 1
ATOM 4621 C CA . ASP A 1 638 ? 175.474 195.981 205.281 1.00 92.75 638 ASP A CA 1
ATOM 4622 C C . ASP A 1 638 ? 175.325 197.029 206.377 1.00 93.10 638 ASP A C 1
ATOM 4623 O O . ASP A 1 638 ? 176.322 197.556 206.881 1.00 94.32 638 ASP A O 1
ATOM 4628 N N . PHE A 1 639 ? 174.079 197.325 206.738 1.00 97.90 639 PHE A N 1
ATOM 4629 C CA . PHE A 1 639 ? 173.740 198.289 207.777 1.00 96.74 639 PHE A CA 1
ATOM 4630 C C . PHE A 1 639 ? 173.027 197.555 208.902 1.00 99.38 639 PHE A C 1
ATOM 4631 O O . PHE A 1 639 ? 172.154 196.719 208.644 1.00 99.55 639 PHE A O 1
ATOM 4639 N N . LYS A 1 640 ? 173.388 197.871 210.142 1.00 102.31 640 LYS A N 1
ATOM 4640 C CA . LYS A 1 640 ? 172.725 197.311 211.315 1.00 98.84 640 LYS A CA 1
ATOM 4641 C C . LYS A 1 640 ? 171.783 198.368 211.879 1.00 100.69 640 LYS A C 1
ATOM 4642 O O . LYS A 1 640 ? 172.231 199.345 212.487 1.00 102.05 640 LYS A O 1
ATOM 4648 N N . ILE A 1 641 ? 170.483 198.182 211.679 1.00 100.46 641 ILE A N 1
ATOM 4649 C CA . ILE A 1 641 ? 169.468 199.142 212.106 1.00 101.89 641 ILE A CA 1
ATOM 4650 C C . ILE A 1 641 ? 168.543 198.399 213.064 1.00 101.34 641 ILE A C 1
ATOM 4651 O O . ILE A 1 641 ? 167.619 197.707 212.622 1.00 100.50 641 ILE A O 1
ATOM 4656 N N . GLN A 1 642 ? 168.782 198.584 214.371 1.00 105.90 642 GLN A N 1
ATOM 4657 C CA . GLN A 1 642 ? 168.103 197.939 215.516 1.00 105.97 642 GLN A CA 1
ATOM 4658 C C . GLN A 1 642 ? 167.821 196.448 215.283 1.00 108.14 642 GLN A C 1
ATOM 4659 O O . GLN A 1 642 ? 166.679 195.987 215.251 1.00 106.62 642 GLN A O 1
ATOM 4665 N N . LYS A 1 643 ? 168.916 195.703 215.109 1.00 105.02 643 LYS A N 1
ATOM 4666 C CA . LYS A 1 643 ? 168.984 194.272 214.806 1.00 103.29 643 LYS A CA 1
ATOM 4667 C C . LYS A 1 643 ? 168.295 193.911 213.495 1.00 101.78 643 LYS A C 1
ATOM 4668 O O . LYS A 1 643 ? 167.861 192.764 213.335 1.00 101.84 643 LYS A O 1
ATOM 4670 N N . VAL A 1 644 ? 168.177 194.846 212.556 1.00 99.59 644 VAL A N 1
ATOM 4671 C CA . VAL A 1 644 ? 167.684 194.578 211.211 1.00 97.78 644 VAL A CA 1
ATOM 4672 C C . VAL A 1 644 ? 168.827 194.822 210.239 1.00 98.64 644 VAL A C 1
ATOM 4673 O O . VAL A 1 644 ? 169.451 195.890 210.255 1.00 103.24 644 VAL A O 1
ATOM 4677 N N . THR A 1 645 ? 169.124 193.833 209.405 1.00 89.84 645 THR A N 1
ATOM 4678 C CA . THR A 1 645 ? 170.293 193.898 208.532 1.00 91.93 645 THR A CA 1
ATOM 4679 C C . THR A 1 645 ? 169.856 194.374 207.153 1.00 91.50 645 THR A C 1
ATOM 4680 O O . THR A 1 645 ? 169.239 193.619 206.396 1.00 94.94 645 THR A O 1
ATOM 4684 N N . ALA A 1 646 ? 170.162 195.623 206.832 1.00 88.20 646 ALA A N 1
ATOM 4685 C CA . ALA A 1 646 ? 169.912 196.141 205.498 1.00 86.97 646 ALA A CA 1
ATOM 4686 C C . ALA A 1 646 ? 171.128 195.895 204.619 1.00 85.53 646 ALA A C 1
ATOM 4687 O O . ALA A 1 646 ? 172.265 195.912 205.086 1.00 89.18 646 ALA A O 1
ATOM 4689 N N . SER A 1 647 ? 170.880 195.649 203.341 1.00 76.08 647 SER A N 1
ATOM 4690 C CA . SER A 1 647 ? 171.949 195.379 202.392 1.00 74.92 647 SER A CA 1
ATOM 4691 C C . SER A 1 647 ? 171.734 196.200 201.134 1.00 76.68 647 SER A C 1
ATOM 4692 O O . SER A 1 647 ? 170.675 196.124 200.507 1.00 80.11 647 SER A O 1
ATOM 4695 N N . LEU A 1 648 ? 172.747 196.975 200.767 1.00 70.72 648 LEU A N 1
ATOM 4696 C CA . LEU A 1 648 ? 172.737 197.759 199.542 1.00 65.74 648 LEU A CA 1
ATOM 4697 C C . LEU A 1 648 ? 173.776 197.186 198.594 1.00 64.96 648 LEU A C 1
ATOM 4698 O O . LEU A 1 648 ? 174.940 197.009 198.974 1.00 70.65 648 LEU A O 1
ATOM 4703 N N . ASN A 1 649 ? 173.351 196.891 197.369 1.00 68.96 649 ASN A N 1
ATOM 4704 C CA . ASN A 1 649 ? 174.213 196.290 196.362 1.00 68.67 649 ASN A CA 1
ATOM 4705 C C . ASN A 1 649 ? 174.094 197.084 195.070 1.00 69.31 649 ASN A C 1
ATOM 4706 O O . ASN A 1 649 ? 172.984 197.347 194.600 1.00 78.16 649 ASN A O 1
ATOM 4711 N N . LEU A 1 650 ? 175.238 197.441 194.494 1.00 57.04 650 LEU A N 1
ATOM 4712 C CA . LEU A 1 650 ? 175.309 198.160 193.229 1.00 59.75 650 LEU A CA 1
ATOM 4713 C C . LEU A 1 650 ? 176.185 197.372 192.271 1.00 59.51 650 LEU A C 1
ATOM 4714 O O . LEU A 1 650 ? 177.393 197.265 192.487 1.00 68.22 650 LEU A O 1
ATOM 4719 N N . GLU A 1 651 ? 175.589 196.831 191.214 1.00 61.46 651 GLU A N 1
ATOM 4720 C CA . GLU A 1 651 ? 176.301 195.967 190.285 1.00 55.63 651 GLU A CA 1
ATOM 4721 C C . GLU A 1 651 ? 176.335 196.615 188.913 1.00 64.65 651 GLU A C 1
ATOM 4722 O O . GLU A 1 651 ? 175.300 197.063 188.414 1.00 75.07 651 GLU A O 1
ATOM 4728 N N . VAL A 1 652 ? 177.515 196.671 188.308 1.00 57.02 652 VAL A N 1
ATOM 4729 C CA . VAL A 1 652 ? 177.678 197.067 186.919 1.00 54.12 652 VAL A CA 1
ATOM 4730 C C . VAL A 1 652 ? 178.146 195.831 186.169 1.00 52.48 652 VAL A C 1
ATOM 4731 O O . VAL A 1 652 ? 179.264 195.345 186.391 1.00 60.65 652 VAL A O 1
ATOM 4735 N N . LEU A 1 653 ? 177.292 195.319 185.293 1.00 50.56 653 LEU A N 1
ATOM 4736 C CA . LEU A 1 653 ? 177.570 194.132 184.500 1.00 52.40 653 LEU A CA 1
ATOM 4737 C C . LEU A 1 653 ? 177.950 194.552 183.091 1.00 61.28 653 LEU A C 1
ATOM 4738 O O . LEU A 1 653 ? 177.347 195.477 182.533 1.00 70.68 653 LEU A O 1
ATOM 4743 N N . ASN A 1 654 ? 178.935 193.849 182.525 1.00 61.26 654 ASN A N 1
ATOM 4744 C CA . ASN A 1 654 ? 179.589 194.190 181.259 1.00 57.58 654 ASN A CA 1
ATOM 4745 C C . ASN A 1 654 ? 180.115 195.625 181.303 1.00 62.59 654 ASN A C 1
ATOM 4746 O O . ASN A 1 654 ? 179.640 196.511 180.593 1.00 69.88 654 ASN A O 1
ATOM 4751 N N . LEU A 1 655 ? 181.092 195.832 182.199 1.00 63.28 655 LEU A N 1
ATOM 4752 C CA . LEU A 1 655 ? 181.613 197.167 182.500 1.00 62.50 655 LEU A CA 1
ATOM 4753 C C . LEU A 1 655 ? 182.240 197.818 181.276 1.00 68.05 655 LEU A C 1
ATOM 4754 O O . LEU A 1 655 ? 181.913 198.958 180.929 1.00 72.94 655 LEU A O 1
ATOM 4759 N N . MET A 1 656 ? 183.137 197.109 180.601 1.00 70.85 656 MET A N 1
ATOM 4760 C CA . MET A 1 656 ? 183.540 197.503 179.259 1.00 72.91 656 MET A CA 1
ATOM 4761 C C . MET A 1 656 ? 182.372 197.180 178.342 1.00 75.67 656 MET A C 1
ATOM 4762 O O . MET A 1 656 ? 181.994 196.013 178.204 1.00 79.46 656 MET A O 1
ATOM 4767 N N . ASN A 1 657 ? 181.784 198.206 177.725 1.00 77.47 657 ASN A N 1
ATOM 4768 C CA . ASN A 1 657 ? 180.540 198.049 176.970 1.00 76.69 657 ASN A CA 1
ATOM 4769 C C . ASN A 1 657 ? 180.831 197.319 175.665 1.00 78.04 657 ASN A C 1
ATOM 4770 O O . ASN A 1 657 ? 180.931 197.907 174.586 1.00 78.73 657 ASN A O 1
ATOM 4775 N N . ARG A 1 658 ? 180.965 196.003 175.773 1.00 75.47 658 ARG A N 1
ATOM 4776 C CA . ARG A 1 658 ? 181.257 195.147 174.636 1.00 77.87 658 ARG A CA 1
ATOM 4777 C C . ARG A 1 658 ? 179.976 194.439 174.225 1.00 79.30 658 ARG A C 1
ATOM 4778 O O . ARG A 1 658 ? 179.389 193.702 175.022 1.00 77.97 658 ARG A O 1
ATOM 4786 N N . ASN A 1 659 ? 179.541 194.672 172.992 1.00 80.58 659 ASN A N 1
ATOM 4787 C CA . ASN A 1 659 ? 178.373 193.995 172.444 1.00 76.43 659 ASN A CA 1
ATOM 4788 C C . ASN A 1 659 ? 178.845 192.702 171.797 1.00 73.89 659 ASN A C 1
ATOM 4789 O O . ASN A 1 659 ? 179.233 192.687 170.625 1.00 75.83 659 ASN A O 1
ATOM 4794 N N . TYR A 1 660 ? 178.807 191.620 172.566 1.00 68.42 660 TYR A N 1
ATOM 4795 C CA . TYR A 1 660 ? 179.364 190.341 172.165 1.00 66.39 660 TYR A CA 1
ATOM 4796 C C . TYR A 1 660 ? 178.245 189.320 172.060 1.00 70.06 660 TYR A C 1
ATOM 4797 O O . TYR A 1 660 ? 177.173 189.479 172.647 1.00 77.22 660 TYR A O 1
ATOM 4806 N N . GLU A 1 661 ? 178.510 188.261 171.306 1.00 72.01 661 GLU A N 1
ATOM 4807 C CA . GLU A 1 661 ? 177.574 187.159 171.154 1.00 72.44 661 GLU A CA 1
ATOM 4808 C C . GLU A 1 661 ? 178.303 185.859 171.446 1.00 75.60 661 GLU A C 1
ATOM 4809 O O . GLU A 1 661 ? 179.492 185.728 171.141 1.00 81.14 661 GLU A O 1
ATOM 4815 N N . ILE A 1 662 ? 177.604 184.920 172.072 1.00 71.35 662 ILE A N 1
ATOM 4816 C CA . ILE A 1 662 ? 178.191 183.618 172.362 1.00 74.45 662 ILE A CA 1
ATOM 4817 C C . ILE A 1 662 ? 177.619 182.545 171.443 1.00 79.14 662 ILE A C 1
ATOM 4818 O O . ILE A 1 662 ? 178.335 181.641 171.005 1.00 82.13 662 ILE A O 1
ATOM 4823 N N . VAL A 1 663 ? 176.344 182.660 171.097 1.00 77.28 663 VAL A N 1
ATOM 4824 C CA . VAL A 1 663 ? 175.737 181.926 169.997 1.00 77.38 663 VAL A CA 1
ATOM 4825 C C . VAL A 1 663 ? 175.347 182.956 168.950 1.00 83.44 663 VAL A C 1
ATOM 4826 O O . VAL A 1 663 ? 174.899 184.054 169.301 1.00 85.18 663 VAL A O 1
ATOM 4830 N N . LYS A 1 664 ? 175.588 182.620 167.676 1.00 76.83 664 LYS A N 1
ATOM 4831 C CA . LYS A 1 664 ? 175.520 183.568 166.568 1.00 69.12 664 LYS A CA 1
ATOM 4832 C C . LYS A 1 664 ? 174.144 184.206 166.452 1.00 68.82 664 LYS A C 1
ATOM 4833 O O . LYS A 1 664 ? 173.121 183.522 166.551 1.00 71.25 664 LYS A O 1
ATOM 4839 N N . ASN A 1 665 ? 174.145 185.531 166.292 1.00 70.17 665 ASN A N 1
ATOM 4840 C CA . ASN A 1 665 ? 172.965 186.389 166.199 1.00 75.60 665 ASN A CA 1
ATOM 4841 C C . ASN A 1 665 ? 172.091 186.331 167.446 1.00 80.01 665 ASN A C 1
ATOM 4842 O O . ASN A 1 665 ? 170.876 186.514 167.360 1.00 85.98 665 ASN A O 1
ATOM 4847 N N . PHE A 1 666 ? 172.684 186.089 168.615 1.00 75.10 666 PHE A N 1
ATOM 4848 C CA . PHE A 1 666 ? 172.002 186.224 169.901 1.00 69.84 666 PHE A CA 1
ATOM 4849 C C . PHE A 1 666 ? 172.868 187.106 170.791 1.00 74.50 666 PHE A C 1
ATOM 4850 O O . PHE A 1 666 ? 173.630 186.603 171.630 1.00 80.93 666 PHE A O 1
ATOM 4858 N N . PRO A 1 667 ? 172.788 188.425 170.628 1.00 77.44 667 PRO A N 1
ATOM 4859 C CA . PRO A 1 667 ? 173.697 189.312 171.359 1.00 78.34 667 PRO A CA 1
ATOM 4860 C C . PRO A 1 667 ? 173.296 189.457 172.816 1.00 77.27 667 PRO A C 1
ATOM 4861 O O . PRO A 1 667 ? 172.123 189.646 173.144 1.00 83.78 667 PRO A O 1
ATOM 4865 N N . MET A 1 668 ? 174.268 189.368 173.668 1.00 72.29 668 MET A N 1
ATOM 4866 C CA . MET A 1 668 ? 174.251 189.536 175.110 1.00 72.49 668 MET A CA 1
ATOM 4867 C C . MET A 1 668 ? 174.161 191.014 175.479 1.00 75.63 668 MET A C 1
ATOM 4868 O O . MET A 1 668 ? 174.589 191.876 174.704 1.00 76.13 668 MET A O 1
ATOM 4873 N N . PRO A 1 669 ? 173.576 191.322 176.642 1.00 77.45 669 PRO A N 1
ATOM 4874 C CA . PRO A 1 669 ? 173.386 192.725 177.031 1.00 73.12 669 PRO A CA 1
ATOM 4875 C C . PRO A 1 669 ? 174.698 193.452 177.282 1.00 66.77 669 PRO A C 1
ATOM 4876 O O . PRO A 1 669 ? 175.715 192.847 177.623 1.00 74.06 669 PRO A O 1
ATOM 4880 N N . GLY A 1 670 ? 174.661 194.768 177.102 1.00 61.76 670 GLY A N 1
ATOM 4881 C CA . GLY A 1 670 ? 175.810 195.603 177.371 1.00 71.05 670 GLY A CA 1
ATOM 4882 C C . GLY A 1 670 ? 175.905 196.019 178.823 1.00 73.05 670 GLY A C 1
ATOM 4883 O O . GLY A 1 670 ? 175.611 195.230 179.724 1.00 71.90 670 GLY A O 1
ATOM 4884 N N . ARG A 1 671 ? 176.311 197.264 179.057 1.00 73.92 671 ARG A N 1
ATOM 4885 C CA . ARG A 1 671 ? 176.532 197.748 180.412 1.00 69.67 671 ARG A CA 1
ATOM 4886 C C . ARG A 1 671 ? 175.209 197.952 181.134 1.00 67.03 671 ARG A C 1
ATOM 4887 O O . ARG A 1 671 ? 174.408 198.810 180.757 1.00 75.16 671 ARG A O 1
ATOM 4895 N N . SER A 1 672 ? 174.986 197.168 182.185 1.00 61.34 672 SER A N 1
ATOM 4896 C CA . SER A 1 672 ? 173.734 197.221 182.923 1.00 66.40 672 SER A CA 1
ATOM 4897 C C . SER A 1 672 ? 174.020 197.501 184.389 1.00 64.00 672 SER A C 1
ATOM 4898 O O . SER A 1 672 ? 175.021 197.049 184.944 1.00 69.10 672 SER A O 1
ATOM 4901 N N . VAL A 1 673 ? 173.121 198.252 185.016 1.00 62.43 673 VAL A N 1
ATOM 4902 C CA . VAL A 1 673 ? 173.246 198.630 186.417 1.00 62.15 673 VAL A CA 1
ATOM 4903 C C . VAL A 1 673 ? 172.108 197.986 187.191 1.00 66.06 673 VAL A C 1
ATOM 4904 O O . VAL A 1 673 ? 170.941 198.091 186.799 1.00 77.17 673 VAL A O 1
ATOM 4908 N N . ARG A 1 674 ? 172.449 197.310 188.283 1.00 61.81 674 ARG A N 1
ATOM 4909 C CA . ARG A 1 674 ? 171.484 196.586 189.093 1.00 60.23 674 ARG A CA 1
ATOM 4910 C C . ARG A 1 674 ? 171.615 197.024 190.543 1.00 62.28 674 ARG A C 1
ATOM 4911 O O . ARG A 1 674 ? 172.705 196.979 191.116 1.00 73.89 674 ARG A O 1
ATOM 4919 N N . VAL A 1 675 ? 170.501 197.444 191.135 1.00 61.01 675 VAL A N 1
ATOM 4920 C CA . VAL A 1 675 ? 170.479 197.971 192.493 1.00 57.04 675 VAL A CA 1
ATOM 4921 C C . VAL A 1 675 ? 169.637 197.039 193.347 1.00 60.14 675 VAL A C 1
ATOM 4922 O O . VAL A 1 675 ? 168.480 196.765 193.013 1.00 74.44 675 VAL A O 1
ATOM 4926 N N . THR A 1 676 ? 170.208 196.557 194.446 1.00 60.81 676 THR A N 1
ATOM 4927 C CA . THR A 1 676 ? 169.526 195.630 195.339 1.00 64.05 676 THR A CA 1
ATOM 4928 C C . THR A 1 676 ? 169.419 196.239 196.729 1.00 65.38 676 THR A C 1
ATOM 4929 O O . THR A 1 676 ? 170.431 196.643 197.313 1.00 72.74 676 THR A O 1
ATOM 4933 N N . ILE A 1 677 ? 168.197 196.288 197.253 1.00 66.64 677 ILE A N 1
ATOM 4934 C CA . ILE A 1 677 ? 167.919 196.709 198.619 1.00 67.36 677 ILE A CA 1
ATOM 4935 C C . ILE A 1 677 ? 167.329 195.514 199.352 1.00 69.29 677 ILE A C 1
ATOM 4936 O O . ILE A 1 677 ? 166.308 194.960 198.927 1.00 73.65 677 ILE A O 1
ATOM 4941 N N . GLY A 1 678 ? 167.968 195.115 200.442 1.00 74.96 678 GLY A N 1
ATOM 4942 C CA . GLY A 1 678 ? 167.543 193.945 201.182 1.00 70.90 678 GLY A CA 1
ATOM 4943 C C . GLY A 1 678 ? 167.338 194.246 202.650 1.00 73.93 678 GLY A C 1
ATOM 4944 O O . GLY A 1 678 ? 168.088 194.999 203.265 1.00 83.52 678 GLY A O 1
ATOM 4945 N N . VAL A 1 679 ? 166.304 193.625 203.205 1.00 67.53 679 VAL A N 1
ATOM 4946 C CA . VAL A 1 679 ? 165.957 193.715 204.617 1.00 71.70 679 VAL A CA 1
ATOM 4947 C C . VAL A 1 679 ? 166.019 192.314 205.206 1.00 72.18 679 VAL A C 1
ATOM 4948 O O . VAL A 1 679 ? 165.382 191.394 204.686 1.00 74.73 679 VAL A O 1
ATOM 4952 N N . ARG A 1 680 ? 166.785 192.149 206.281 1.00 79.36 680 ARG A N 1
ATOM 4953 C CA . ARG A 1 680 ? 166.919 190.877 206.978 1.00 76.24 680 ARG A CA 1
ATOM 4954 C C . ARG A 1 680 ? 166.412 191.055 208.400 1.00 80.04 680 ARG A C 1
ATOM 4955 O O . ARG A 1 680 ? 166.820 192.004 209.083 1.00 86.76 680 ARG A O 1
ATOM 4963 N N . TYR A 1 681 ? 165.551 190.131 208.835 1.00 78.00 681 TYR A N 1
ATOM 4964 C CA . TYR A 1 681 ? 164.963 190.064 210.183 1.00 78.34 681 TYR A CA 1
ATOM 4965 C C . TYR A 1 681 ? 164.182 191.326 210.534 1.00 79.08 681 TYR A C 1
ATOM 4966 O O . TYR A 1 681 ? 163.396 191.333 211.482 1.00 79.85 681 TYR A O 1
ATOM 4975 N N . CYS B 2 27 ? 197.750 181.353 175.509 1.00 119.69 27 CYS B N 1
ATOM 4976 C CA . CYS B 2 27 ? 198.246 180.618 174.352 1.00 124.02 27 CYS B CA 1
ATOM 4977 C C . CYS B 2 27 ? 197.103 180.148 173.465 1.00 125.30 27 CYS B C 1
ATOM 4978 O O . CYS B 2 27 ? 196.608 179.033 173.622 1.00 124.70 27 CYS B O 1
ATOM 4981 N N . ASP B 2 28 ? 196.692 181.000 172.526 1.00 128.75 28 ASP B N 1
ATOM 4982 C CA . ASP B 2 28 ? 195.603 180.679 171.606 1.00 124.82 28 ASP B CA 1
ATOM 4983 C C . ASP B 2 28 ? 196.201 180.222 170.280 1.00 125.60 28 ASP B C 1
ATOM 4984 O O . ASP B 2 28 ? 196.479 181.013 169.379 1.00 126.79 28 ASP B O 1
ATOM 4989 N N . ASP B 2 29 ? 196.395 178.911 170.169 1.00 128.54 29 ASP B N 1
ATOM 4990 C CA . ASP B 2 29 ? 196.866 178.291 168.940 1.00 130.41 29 ASP B CA 1
ATOM 4991 C C . ASP B 2 29 ? 195.728 177.942 167.994 1.00 129.85 29 ASP B C 1
ATOM 4992 O O . ASP B 2 29 ? 195.977 177.365 166.930 1.00 128.20 29 ASP B O 1
ATOM 4997 N N . LEU B 2 30 ? 194.491 178.261 168.363 1.00 113.14 30 LEU B N 1
ATOM 4998 C CA . LEU B 2 30 ? 193.355 178.012 167.488 1.00 111.62 30 LEU B CA 1
ATOM 4999 C C . LEU B 2 30 ? 193.357 179.020 166.349 1.00 110.46 30 LEU B C 1
ATOM 5000 O O . LEU B 2 30 ? 193.297 180.232 166.580 1.00 105.49 30 LEU B O 1
ATOM 5005 N N . GLU B 2 31 ? 193.435 178.520 165.122 1.00 126.36 31 GLU B N 1
ATOM 5006 C CA . GLU B 2 31 ? 193.465 179.360 163.939 1.00 125.28 31 GLU B CA 1
ATOM 5007 C C . GLU B 2 31 ? 192.534 178.783 162.885 1.00 123.75 31 GLU B C 1
ATOM 5008 O O . GLU B 2 31 ? 192.193 177.597 162.908 1.00 122.46 31 GLU B O 1
ATOM 5014 N N . ASP B 2 32 ? 192.116 179.647 161.964 1.00 132.13 32 ASP B N 1
ATOM 5015 C CA . ASP B 2 32 ? 191.272 179.234 160.851 1.00 131.93 32 ASP B CA 1
ATOM 5016 C C . ASP B 2 32 ? 192.041 178.328 159.899 1.00 133.89 32 ASP B C 1
ATOM 5017 O O . ASP B 2 32 ? 192.905 178.787 159.146 1.00 139.71 32 ASP B O 1
ATOM 5022 N N . LYS B 2 33 ? 191.747 177.037 159.948 1.00 130.46 33 LYS B N 1
ATOM 5023 C CA . LYS B 2 33 ? 192.438 176.086 159.089 1.00 133.47 33 LYS B CA 1
ATOM 5024 C C . LYS B 2 33 ? 191.941 176.243 157.656 1.00 135.86 33 LYS B C 1
ATOM 5025 O O . LYS B 2 33 ? 190.747 176.484 157.446 1.00 136.63 33 LYS B O 1
ATOM 5031 N N . PRO B 2 34 ? 192.814 176.134 156.655 1.00 151.65 34 PRO B N 1
ATOM 5032 C CA . PRO B 2 34 ? 192.423 176.484 155.285 1.00 152.12 34 PRO B CA 1
ATOM 5033 C C . PRO B 2 34 ? 191.521 175.431 154.658 1.00 150.06 34 PRO B C 1
ATOM 5034 O O . PRO B 2 34 ? 191.237 174.376 155.228 1.00 150.08 34 PRO B O 1
ATOM 5038 N N . SER B 2 35 ? 191.064 175.748 153.446 1.00 145.75 35 SER B N 1
ATOM 5039 C CA . SER B 2 35 ? 190.151 174.864 152.734 1.00 147.96 35 SER B CA 1
ATOM 5040 C C . SER B 2 35 ? 190.866 173.688 152.082 1.00 148.83 35 SER B C 1
ATOM 5041 O O . SER B 2 35 ? 190.191 172.765 151.611 1.00 149.78 35 SER B O 1
ATOM 5044 N N . ILE B 2 36 ? 192.203 173.729 152.007 1.00 153.05 36 ILE B N 1
ATOM 5045 C CA . ILE B 2 36 ? 193.096 172.681 151.495 1.00 154.91 36 ILE B CA 1
ATOM 5046 C C . ILE B 2 36 ? 192.893 172.409 150.005 1.00 156.87 36 ILE B C 1
ATOM 5047 O O . ILE B 2 36 ? 193.833 172.555 149.216 1.00 154.36 36 ILE B O 1
ATOM 5052 N N . VAL B 2 37 ? 191.689 171.995 149.609 1.00 156.78 37 VAL B N 1
ATOM 5053 C CA . VAL B 2 37 ? 191.382 171.689 148.211 1.00 152.56 37 VAL B CA 1
ATOM 5054 C C . VAL B 2 37 ? 191.394 172.979 147.395 1.00 151.37 37 VAL B C 1
ATOM 5055 O O . VAL B 2 37 ? 191.058 174.048 147.928 1.00 151.95 37 VAL B O 1
ATOM 5059 N N . PRO B 2 38 ? 191.804 172.943 146.127 1.00 125.49 38 PRO B N 1
ATOM 5060 C CA . PRO B 2 38 ? 191.821 174.168 145.321 1.00 123.17 38 PRO B CA 1
ATOM 5061 C C . PRO B 2 38 ? 190.416 174.625 144.965 1.00 124.80 38 PRO B C 1
ATOM 5062 O O . PRO B 2 38 ? 189.438 173.890 145.112 1.00 126.60 38 PRO B O 1
ATOM 5066 N N . GLU B 2 39 ? 190.333 175.875 144.499 1.00 114.79 39 GLU B N 1
ATOM 5067 C CA . GLU B 2 39 ? 189.040 176.486 144.199 1.00 112.98 39 GLU B CA 1
ATOM 5068 C C . GLU B 2 39 ? 188.371 175.823 143.001 1.00 111.24 39 GLU B C 1
ATOM 5069 O O . GLU B 2 39 ? 187.197 175.443 143.064 1.00 111.41 39 GLU B O 1
ATOM 5075 N N . SER B 2 40 ? 189.106 175.660 141.905 1.00 116.41 40 SER B N 1
ATOM 5076 C CA . SER B 2 40 ? 188.575 175.058 140.690 1.00 117.28 40 SER B CA 1
ATOM 5077 C C . SER B 2 40 ? 189.302 173.751 140.419 1.00 117.25 40 SER B C 1
ATOM 5078 O O . SER B 2 40 ? 190.536 173.707 140.440 1.00 119.48 40 SER B O 1
ATOM 5081 N N . ASN B 2 41 ? 188.536 172.691 140.165 1.00 104.11 41 ASN B N 1
ATOM 5082 C CA . ASN B 2 41 ? 189.086 171.375 139.869 1.00 107.99 41 ASN B CA 1
ATOM 5083 C C . ASN B 2 41 ? 188.860 170.985 138.412 1.00 107.42 41 ASN B C 1
ATOM 5084 O O . ASN B 2 41 ? 188.642 169.811 138.100 1.00 109.44 41 ASN B O 1
ATOM 5089 N N . GLY B 2 42 ? 188.903 171.961 137.514 1.00 102.10 42 GLY B N 1
ATOM 5090 C CA . GLY B 2 42 ? 188.738 171.700 136.095 1.00 104.84 42 GLY B CA 1
ATOM 5091 C C . GLY B 2 42 ? 188.940 172.980 135.319 1.00 107.38 42 GLY B C 1
ATOM 5092 O O . GLY B 2 42 ? 189.135 174.055 135.893 1.00 108.16 42 GLY B O 1
ATOM 5093 N N . ASP B 2 43 ? 188.897 172.852 133.997 1.00 114.70 43 ASP B N 1
ATOM 5094 C CA . ASP B 2 43 ? 189.028 174.027 133.147 1.00 112.77 43 ASP B CA 1
ATOM 5095 C C . ASP B 2 43 ? 187.736 174.839 133.169 1.00 115.38 43 ASP B C 1
ATOM 5096 O O . ASP B 2 43 ? 186.643 174.308 132.951 1.00 118.41 43 ASP B O 1
ATOM 5101 N N . VAL B 2 44 ? 187.858 176.117 133.517 1.00 107.41 44 VAL B N 1
ATOM 5102 C CA . VAL B 2 44 ? 186.703 177.001 133.615 1.00 106.63 44 VAL B CA 1
ATOM 5103 C C . VAL B 2 44 ? 186.465 177.754 132.306 1.00 110.96 44 VAL B C 1
ATOM 5104 O O . VAL B 2 44 ? 186.774 178.944 132.173 1.00 109.79 44 VAL B O 1
ATOM 5108 N N . PHE B 2 45 ? 185.849 177.072 131.346 1.00 123.13 45 PHE B N 1
ATOM 5109 C CA . PHE B 2 45 ? 185.514 177.639 130.046 1.00 120.27 45 PHE B CA 1
ATOM 5110 C C . PHE B 2 45 ? 184.007 177.573 129.865 1.00 118.34 45 PHE B C 1
ATOM 5111 O O . PHE B 2 45 ? 183.374 176.593 130.268 1.00 119.66 45 PHE B O 1
ATOM 5119 N N . GLU B 2 46 ? 183.436 178.614 129.269 1.00 101.35 46 GLU B N 1
ATOM 5120 C CA . GLU B 2 46 ? 182.008 178.647 128.998 1.00 103.03 46 GLU B CA 1
ATOM 5121 C C . GLU B 2 46 ? 181.775 179.469 127.743 1.00 107.51 46 GLU B C 1
ATOM 5122 O O . GLU B 2 46 ? 182.463 180.469 127.521 1.00 113.00 46 GLU B O 1
ATOM 5128 N N . THR B 2 47 ? 180.814 179.050 126.925 1.00 108.53 47 THR B N 1
ATOM 5129 C CA . THR B 2 47 ? 180.567 179.720 125.656 1.00 109.79 47 THR B CA 1
ATOM 5130 C C . THR B 2 47 ? 179.576 180.859 125.842 1.00 110.49 47 THR B C 1
ATOM 5131 O O . THR B 2 47 ? 178.399 180.631 126.134 1.00 112.05 47 THR B O 1
ATOM 5135 N N . GLY B 2 48 ? 180.057 182.087 125.675 1.00 116.25 48 GLY B N 1
ATOM 5136 C CA . GLY B 2 48 ? 179.178 183.235 125.661 1.00 120.83 48 GLY B CA 1
ATOM 5137 C C . GLY B 2 48 ? 178.691 183.706 127.009 1.00 121.73 48 GLY B C 1
ATOM 5138 O O . GLY B 2 48 ? 177.882 184.634 127.060 1.00 125.51 48 GLY B O 1
ATOM 5139 N N . THR B 2 49 ? 179.155 183.111 128.102 1.00 101.98 49 THR B N 1
ATOM 5140 C CA . THR B 2 49 ? 178.760 183.518 129.443 1.00 100.10 49 THR B CA 1
ATOM 5141 C C . THR B 2 49 ? 179.843 184.417 130.019 1.00 107.16 49 THR B C 1
ATOM 5142 O O . THR B 2 49 ? 181.011 184.022 130.087 1.00 110.43 49 THR B O 1
ATOM 5146 N N . ALA B 2 50 ? 179.455 185.623 130.422 1.00 104.23 50 ALA B N 1
ATOM 5147 C CA . ALA B 2 50 ? 180.407 186.567 130.989 1.00 105.50 50 ALA B CA 1
ATOM 5148 C C . ALA B 2 50 ? 180.500 186.450 132.502 1.00 105.11 50 ALA B C 1
ATOM 5149 O O . ALA B 2 50 ? 181.598 186.293 133.045 1.00 109.42 50 ALA B O 1
ATOM 5151 N N . GLU B 2 51 ? 179.370 186.517 133.197 1.00 94.92 51 GLU B N 1
ATOM 5152 C CA . GLU B 2 51 ? 179.357 186.424 134.645 1.00 93.88 51 GLU B CA 1
ATOM 5153 C C . GLU B 2 51 ? 178.415 185.309 135.063 1.00 94.56 51 GLU B C 1
ATOM 5154 O O . GLU B 2 51 ? 177.413 185.034 134.398 1.00 101.03 51 GLU B O 1
ATOM 5160 N N . MET B 2 52 ? 178.753 184.669 136.174 1.00 79.56 52 MET B N 1
ATOM 5161 C CA . MET B 2 52 ? 177.978 183.559 136.699 1.00 73.10 52 MET B CA 1
ATOM 5162 C C . MET B 2 52 ? 177.825 183.728 138.200 1.00 77.85 52 MET B C 1
ATOM 5163 O O . MET B 2 52 ? 178.809 183.665 138.937 1.00 94.20 52 MET B O 1
ATOM 5168 N N . TYR B 2 53 ? 176.590 183.937 138.652 1.00 73.59 53 TYR B N 1
ATOM 5169 C CA . TYR B 2 53 ? 176.302 184.280 140.039 1.00 76.53 53 TYR B CA 1
ATOM 5170 C C . TYR B 2 53 ? 175.680 183.095 140.757 1.00 75.53 53 TYR B C 1
ATOM 5171 O O . TYR B 2 53 ? 174.739 182.479 140.253 1.00 89.26 53 TYR B O 1
ATOM 5180 N N . ILE B 2 54 ? 176.208 182.788 141.936 1.00 51.99 54 ILE B N 1
ATOM 5181 C CA . ILE B 2 54 ? 175.802 181.640 142.735 1.00 45.28 54 ILE B CA 1
ATOM 5182 C C . ILE B 2 54 ? 175.256 182.164 144.052 1.00 57.13 54 ILE B C 1
ATOM 5183 O O . ILE B 2 54 ? 175.995 182.764 144.841 1.00 69.96 54 ILE B O 1
ATOM 5188 N N . LEU B 2 55 ? 173.977 181.924 144.302 1.00 68.45 55 LEU B N 1
ATOM 5189 C CA . LEU B 2 55 ? 173.335 182.327 145.541 1.00 62.88 55 LEU B CA 1
ATOM 5190 C C . LEU B 2 55 ? 173.371 181.178 146.529 1.00 58.88 55 LEU B C 1
ATOM 5191 O O . LEU B 2 55 ? 172.928 180.069 146.204 1.00 80.93 55 LEU B O 1
ATOM 5196 N N . SER B 2 56 ? 173.858 181.464 147.738 1.00 55.03 56 SER B N 1
ATOM 5197 C CA . SER B 2 56 ? 174.069 180.481 148.787 1.00 59.43 56 SER B CA 1
ATOM 5198 C C . SER B 2 56 ? 173.231 180.849 150.001 1.00 64.15 56 SER B C 1
ATOM 5199 O O . SER B 2 56 ? 173.339 181.970 150.516 1.00 80.96 56 SER B O 1
ATOM 5202 N N . GLU B 2 57 ? 172.430 179.886 150.472 1.00 71.91 57 GLU B N 1
ATOM 5203 C CA . GLU B 2 57 ? 171.449 180.145 151.523 1.00 76.58 57 GLU B CA 1
ATOM 5204 C C . GLU B 2 57 ? 172.103 180.381 152.876 1.00 82.36 57 GLU B C 1
ATOM 5205 O O . GLU B 2 57 ? 171.632 181.208 153.664 1.00 87.64 57 GLU B O 1
ATOM 5211 N N . GLY B 2 58 ? 173.166 179.650 153.180 1.00 84.36 58 GLY B N 1
ATOM 5212 C CA . GLY B 2 58 ? 173.650 179.635 154.544 1.00 84.33 58 GLY B CA 1
ATOM 5213 C C . GLY B 2 58 ? 172.785 178.726 155.401 1.00 85.64 58 GLY B C 1
ATOM 5214 O O . GLY B 2 58 ? 172.278 177.704 154.942 1.00 92.35 58 GLY B O 1
ATOM 5215 N N . LEU B 2 59 ? 172.618 179.105 156.662 1.00 94.04 59 LEU B N 1
ATOM 5216 C CA . LEU B 2 59 ? 171.821 178.335 157.605 1.00 94.77 59 LEU B CA 1
ATOM 5217 C C . LEU B 2 59 ? 170.692 179.184 158.167 1.00 95.77 59 LEU B C 1
ATOM 5218 O O . LEU B 2 59 ? 170.758 180.415 158.164 1.00 96.86 59 LEU B O 1
ATOM 5223 N N . PHE B 2 60 ? 169.656 178.503 158.653 1.00 97.86 60 PHE B N 1
ATOM 5224 C CA . PHE B 2 60 ? 168.542 179.178 159.303 1.00 96.72 60 PHE B CA 1
ATOM 5225 C C . PHE B 2 60 ? 168.978 179.777 160.633 1.00 94.68 60 PHE B C 1
ATOM 5226 O O . PHE B 2 60 ? 169.679 179.127 161.416 1.00 99.54 60 PHE B O 1
ATOM 5234 N N . ASN B 2 61 ? 168.562 181.027 160.871 1.00 88.06 61 ASN B N 1
ATOM 5235 C CA . ASN B 2 61 ? 168.886 181.832 162.055 1.00 93.67 61 ASN B CA 1
ATOM 5236 C C . ASN B 2 61 ? 170.389 181.994 162.269 1.00 90.87 61 ASN B C 1
ATOM 5237 O O . ASN B 2 61 ? 170.842 182.163 163.404 1.00 93.05 61 ASN B O 1
ATOM 5242 N N . GLN B 2 62 ? 171.175 181.953 161.192 1.00 86.98 62 GLN B N 1
ATOM 5243 C CA . GLN B 2 62 ? 172.609 182.184 161.256 1.00 86.10 62 GLN B CA 1
ATOM 5244 C C . GLN B 2 62 ? 173.086 183.254 160.288 1.00 89.21 62 GLN B C 1
ATOM 5245 O O . GLN B 2 62 ? 174.264 183.620 160.358 1.00 92.86 62 GLN B O 1
ATOM 5251 N N . ASN B 2 63 ? 172.208 183.702 159.376 1.00 92.66 63 ASN B N 1
ATOM 5252 C CA . ASN B 2 63 ? 172.351 184.807 158.398 1.00 90.91 63 ASN B CA 1
ATOM 5253 C C . ASN B 2 63 ? 173.753 184.952 157.807 1.00 92.31 63 ASN B C 1
ATOM 5254 O O . ASN B 2 63 ? 174.322 186.042 157.728 1.00 93.52 63 ASN B O 1
ATOM 5259 N N . ASN B 2 64 ? 174.304 183.822 157.380 1.00 85.65 64 ASN B N 1
ATOM 5260 C CA . ASN B 2 64 ? 175.567 183.787 156.658 1.00 86.52 64 ASN B CA 1
ATOM 5261 C C . ASN B 2 64 ? 175.344 183.409 155.200 1.00 87.53 64 ASN B C 1
ATOM 5262 O O . ASN B 2 64 ? 176.123 182.657 154.612 1.00 87.00 64 ASN B O 1
ATOM 5267 N N . SER B 2 65 ? 174.262 183.922 154.622 1.00 78.82 65 SER B N 1
ATOM 5268 C CA . SER B 2 65 ? 174.015 183.775 153.198 1.00 75.98 65 SE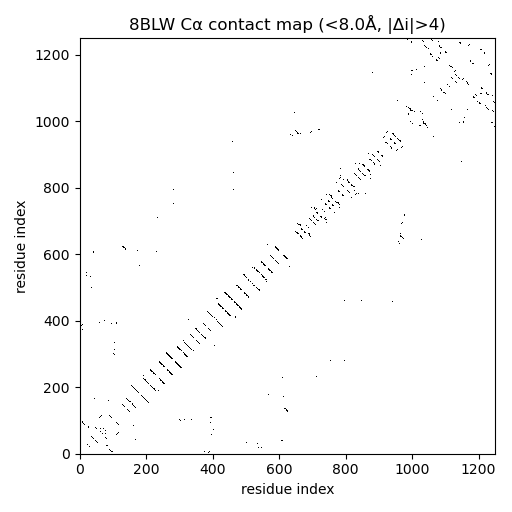R B CA 1
ATOM 5269 C C . SER B 2 65 ? 175.027 184.579 152.399 1.00 78.80 65 SER B C 1
ATOM 5270 O O . SER B 2 65 ? 175.613 185.546 152.891 1.00 88.04 65 SER B O 1
ATOM 5273 N N . SER B 2 66 ? 175.228 184.181 151.147 1.00 72.95 66 SER B N 1
ATOM 5274 C CA . SER B 2 66 ? 176.212 184.861 150.320 1.00 77.73 66 SER B CA 1
ATOM 5275 C C . SER B 2 66 ? 175.784 184.829 148.864 1.00 79.11 66 SER B C 1
ATOM 5276 O O . SER B 2 66 ? 174.905 184.060 148.470 1.00 89.35 66 SER B O 1
ATOM 5279 N N . LEU B 2 67 ? 176.408 185.690 148.071 1.00 68.24 67 LEU B N 1
ATOM 5280 C CA . LEU B 2 67 ? 176.225 185.712 146.627 1.00 64.07 67 LEU B CA 1
ATOM 5281 C C . LEU B 2 67 ? 177.617 185.767 146.018 1.00 70.84 67 LEU B C 1
ATOM 5282 O O . LEU B 2 67 ? 178.265 186.816 146.039 1.00 84.66 67 LEU B O 1
ATOM 5287 N N . ALA B 2 68 ? 178.088 184.638 145.510 1.00 64.07 68 ALA B N 1
ATOM 5288 C CA . ALA B 2 68 ? 179.390 184.576 144.872 1.00 62.70 68 ALA B CA 1
ATOM 5289 C C . ALA B 2 68 ? 179.242 184.814 143.378 1.00 69.22 68 ALA B C 1
ATOM 5290 O O . ALA B 2 68 ? 178.157 184.675 142.816 1.00 81.78 68 ALA B O 1
ATOM 5292 N N . ARG B 2 69 ? 180.341 185.182 142.736 1.00 89.75 69 ARG B N 1
ATOM 5293 C CA . ARG B 2 69 ? 180.360 185.292 141.287 1.00 91.17 69 ARG B CA 1
ATOM 5294 C C . ARG B 2 69 ? 181.645 184.712 140.728 1.00 91.73 69 ARG B C 1
ATOM 5295 O O . ARG B 2 69 ? 182.664 184.621 141.423 1.00 101.19 69 ARG B O 1
ATOM 5303 N N . TYR B 2 70 ? 181.571 184.299 139.472 1.00 90.01 70 TYR B N 1
ATOM 5304 C CA . TYR B 2 70 ? 182.737 183.959 138.680 1.00 90.31 70 TYR B CA 1
ATOM 5305 C C . TYR B 2 70 ? 182.667 184.746 137.381 1.00 93.54 70 TYR B C 1
ATOM 5306 O O . TYR B 2 70 ? 181.643 184.721 136.688 1.00 103.76 70 TYR B O 1
ATOM 5315 N N . SER B 2 71 ? 183.744 185.456 137.070 1.00 95.42 71 SER B N 1
ATOM 5316 C CA . SER B 2 71 ? 183.864 186.229 135.842 1.00 93.77 71 SER B CA 1
ATOM 5317 C C . SER B 2 71 ? 184.762 185.445 134.900 1.00 97.42 71 SER B C 1
ATOM 5318 O O . SER B 2 71 ? 185.960 185.285 135.165 1.00 103.52 71 SER B O 1
ATOM 5321 N N . PHE B 2 72 ? 184.175 184.950 133.808 1.00 90.74 72 PHE B N 1
ATOM 5322 C CA . PHE B 2 72 ? 184.933 184.152 132.854 1.00 94.29 72 PHE B CA 1
ATOM 5323 C C . PHE B 2 72 ? 185.857 185.018 132.009 1.00 96.42 72 PHE B C 1
ATOM 5324 O O . PHE B 2 72 ? 186.883 184.529 131.521 1.00 101.22 72 PHE B O 1
ATOM 5332 N N . ASN B 2 73 ? 185.507 186.292 131.813 1.00 103.23 73 ASN B N 1
ATOM 5333 C CA . ASN B 2 73 ? 186.378 187.192 131.063 1.00 104.38 73 ASN B CA 1
ATOM 5334 C C . ASN B 2 73 ? 187.642 187.517 131.847 1.00 105.01 73 ASN B C 1
ATOM 5335 O O . ASN B 2 73 ? 188.752 187.431 131.310 1.00 110.52 73 ASN B O 1
ATOM 5340 N N . ARG B 2 74 ? 187.495 187.886 133.116 1.00 109.89 74 ARG B N 1
ATOM 5341 C CA . ARG B 2 74 ? 188.631 188.174 133.978 1.00 115.15 74 ARG B CA 1
ATOM 5342 C C . ARG B 2 74 ? 189.113 186.950 134.740 1.00 115.36 74 ARG B C 1
ATOM 5343 O O . ARG B 2 74 ? 190.153 187.031 135.404 1.00 114.79 74 ARG B O 1
ATOM 5351 N N . GLN B 2 75 ? 188.380 185.833 134.646 1.00 113.71 75 GLN B N 1
ATOM 5352 C CA . GLN B 2 75 ? 188.658 184.571 135.346 1.00 113.17 75 GLN B CA 1
ATOM 5353 C C . GLN B 2 75 ? 188.758 184.779 136.857 1.00 112.77 75 GLN B C 1
ATOM 5354 O O . GLN B 2 75 ? 189.596 184.186 137.538 1.00 118.81 75 GLN B O 1
ATOM 5360 N N . ARG B 2 76 ? 187.883 185.630 137.385 1.00 102.24 76 ARG B N 1
ATOM 5361 C CA . ARG B 2 76 ? 187.979 186.083 138.767 1.00 105.58 76 ARG B CA 1
ATOM 5362 C C . ARG B 2 76 ? 186.851 185.483 139.589 1.00 104.95 76 ARG B C 1
ATOM 5363 O O . ARG B 2 76 ? 185.688 185.537 139.185 1.00 109.89 76 ARG B O 1
ATOM 5371 N N . CYS B 2 77 ? 187.198 184.924 140.742 1.00 94.32 77 CYS B N 1
ATOM 5372 C CA . CYS B 2 77 ? 186.238 184.303 141.643 1.00 89.10 77 CYS B CA 1
ATOM 5373 C C . CYS B 2 77 ? 186.071 185.172 142.880 1.00 92.94 77 CYS B C 1
ATOM 5374 O O . CYS B 2 77 ? 187.059 185.505 143.543 1.00 99.75 77 CYS B O 1
ATOM 5377 N N . THR B 2 78 ? 184.830 185.537 143.194 1.00 83.97 78 THR B N 1
ATOM 5378 C CA . THR B 2 78 ? 184.541 186.395 144.342 1.00 83.46 78 THR B CA 1
ATOM 5379 C C . THR B 2 78 ? 183.481 185.706 145.192 1.00 85.28 78 THR B C 1
ATOM 5380 O O . THR B 2 78 ? 182.319 185.626 144.791 1.00 92.07 78 THR B O 1
ATOM 5384 N N . ASN B 2 79 ? 183.879 185.215 146.368 1.00 89.37 79 ASN B N 1
ATOM 5385 C CA . ASN B 2 79 ? 182.960 184.441 147.199 1.00 89.52 79 ASN B CA 1
ATOM 5386 C C . ASN B 2 79 ? 181.960 185.322 147.936 1.00 87.21 79 ASN B C 1
ATOM 5387 O O . ASN B 2 79 ? 180.829 184.892 148.184 1.00 91.23 79 ASN B O 1
ATOM 5392 N N . ASN B 2 80 ? 182.347 186.543 148.299 1.00 89.04 80 ASN B N 1
ATOM 5393 C CA . ASN B 2 80 ? 181.507 187.398 149.130 1.00 85.54 80 ASN B CA 1
ATOM 5394 C C . ASN B 2 80 ? 181.172 188.695 148.408 1.00 92.77 80 ASN B C 1
ATOM 5395 O O . ASN B 2 80 ? 181.373 189.777 148.966 1.00 100.46 80 ASN B O 1
ATOM 5400 N N . TYR B 2 81 ? 180.688 188.578 147.166 1.00 88.70 81 TYR B N 1
ATOM 5401 C CA . TYR B 2 81 ? 180.596 189.715 146.249 1.00 93.73 81 TYR B CA 1
ATOM 5402 C C . TYR B 2 81 ? 179.641 190.795 146.743 1.00 97.81 81 TYR B C 1
ATOM 5403 O O . TYR B 2 81 ? 179.939 191.992 146.624 1.00 108.74 81 TYR B O 1
ATOM 5412 N N . PHE B 2 82 ? 178.494 190.400 147.301 1.00 68.66 82 PHE B N 1
ATOM 5413 C CA . PHE B 2 82 ? 177.545 191.383 147.814 1.00 72.17 82 PHE B CA 1
ATOM 5414 C C . PHE B 2 82 ? 178.112 192.103 149.034 1.00 80.10 82 PHE B C 1
ATOM 5415 O O . PHE B 2 82 ? 177.971 193.325 149.172 1.00 78.71 82 PHE B O 1
ATOM 5423 N N . SER B 2 83 ? 178.763 191.356 149.927 1.00 85.19 83 SER B N 1
ATOM 5424 C CA . SER B 2 83 ? 179.370 191.971 151.101 1.00 83.80 83 SER B CA 1
ATOM 5425 C C . SER B 2 83 ? 180.626 192.750 150.740 1.00 89.70 83 SER B C 1
ATOM 5426 O O . SER B 2 83 ? 180.989 193.695 151.449 1.00 96.07 83 SER B O 1
ATOM 5429 N N . ALA B 2 84 ? 181.305 192.370 149.656 1.00 82.77 84 ALA B N 1
ATOM 5430 C CA . ALA B 2 84 ? 182.449 193.150 149.198 1.00 82.53 84 ALA B CA 1
ATOM 5431 C C . ALA B 2 84 ? 181.999 194.456 148.561 1.00 89.76 84 ALA B C 1
ATOM 5432 O O . ALA B 2 84 ? 182.719 195.459 148.606 1.00 93.67 84 ALA B O 1
ATOM 5434 N N . ASN B 2 85 ? 180.811 194.464 147.959 1.00 87.47 85 ASN B N 1
ATOM 5435 C CA . ASN B 2 85 ? 180.291 195.682 147.355 1.00 90.68 85 ASN B CA 1
ATOM 5436 C C . ASN B 2 85 ? 179.648 196.626 148.355 1.00 91.71 85 ASN B C 1
ATOM 5437 O O . ASN B 2 85 ? 180.127 197.753 148.529 1.00 92.76 85 ASN B O 1
ATOM 5442 N N . ASN B 2 86 ? 178.576 196.196 149.013 1.00 87.54 86 ASN B N 1
ATOM 5443 C CA . ASN B 2 86 ? 177.749 197.099 149.796 1.00 89.96 86 ASN B CA 1
ATOM 5444 C C . ASN B 2 86 ? 178.172 197.215 151.250 1.00 96.22 86 ASN B C 1
ATOM 5445 O O . ASN B 2 86 ? 177.513 197.942 152.004 1.00 103.90 86 ASN B O 1
ATOM 5450 N N . GLN B 2 87 ? 179.239 196.515 151.657 1.00 78.81 87 GLN B N 1
ATOM 5451 C CA . GLN B 2 87 ? 179.755 196.479 153.033 1.00 78.90 87 GLN B CA 1
ATOM 5452 C C . GLN B 2 87 ? 178.693 196.027 154.034 1.00 87.21 87 GLN B C 1
ATOM 5453 O O . GLN B 2 87 ? 178.686 196.464 155.186 1.00 90.40 87 GLN B O 1
ATOM 5459 N N . ARG B 2 88 ? 177.788 195.154 153.599 1.00 81.62 88 ARG B N 1
ATOM 5460 C CA . ARG B 2 88 ? 176.747 194.619 154.460 1.00 79.87 88 ARG B CA 1
ATOM 5461 C C . ARG B 2 88 ? 176.320 193.263 153.923 1.00 74.91 88 ARG B C 1
ATOM 5462 O O . ARG B 2 88 ? 176.349 193.021 152.715 1.00 76.75 88 ARG B O 1
ATOM 5470 N N . GLY B 2 89 ? 175.941 192.378 154.840 1.00 78.66 89 GLY B N 1
ATOM 5471 C CA . GLY B 2 89 ? 175.580 191.031 154.459 1.00 80.07 89 GLY B CA 1
ATOM 5472 C C . GLY B 2 89 ? 174.267 190.977 153.709 1.00 83.68 89 GLY B C 1
ATOM 5473 O O . GLY B 2 89 ? 173.462 191.908 153.726 1.00 86.92 89 GLY B O 1
ATOM 5474 N N . LEU B 2 90 ? 174.062 189.855 153.022 1.00 71.91 90 LEU B N 1
ATOM 5475 C CA . LEU B 2 90 ? 172.892 189.725 152.165 1.00 69.68 90 LEU B CA 1
ATOM 5476 C C . LEU B 2 90 ? 171.623 189.497 152.970 1.00 72.20 90 LEU B C 1
ATOM 5477 O O . LEU B 2 90 ? 170.567 190.038 152.629 1.00 76.49 90 LEU B O 1
ATOM 5482 N N . GLY B 2 91 ? 171.706 188.717 154.038 1.00 76.16 91 GLY B N 1
ATOM 5483 C CA . GLY B 2 91 ? 170.532 188.426 154.828 1.00 75.35 91 GLY B CA 1
ATOM 5484 C C . GLY B 2 91 ? 170.535 187.011 155.355 1.00 76.71 91 GLY B C 1
ATOM 5485 O O . GLY B 2 91 ? 171.598 186.409 155.522 1.00 82.16 91 GLY B O 1
ATOM 5486 N N . ASP B 2 92 ? 169.353 186.466 155.620 1.00 83.68 92 ASP B N 1
ATOM 5487 C CA . ASP B 2 92 ? 169.214 185.120 156.159 1.00 89.88 92 ASP B CA 1
ATOM 5488 C C . ASP B 2 92 ? 168.408 184.276 155.185 1.00 88.30 92 ASP B C 1
ATOM 5489 O O . ASP B 2 92 ? 167.245 184.592 154.911 1.00 89.82 92 ASP B O 1
ATOM 5494 N N . THR B 2 93 ? 169.032 183.202 154.687 1.00 81.50 93 THR B N 1
ATOM 5495 C CA . THR B 2 93 ? 168.440 182.209 153.784 1.00 85.84 93 THR B CA 1
ATOM 5496 C C . THR B 2 93 ? 167.908 182.879 152.511 1.00 90.95 93 THR B C 1
ATOM 5497 O O . THR B 2 93 ? 166.705 182.961 152.262 1.00 99.38 93 THR B O 1
ATOM 5501 N N . ALA B 2 94 ? 168.850 183.415 151.737 1.00 61.49 94 ALA B N 1
ATOM 5502 C CA . ALA B 2 94 ? 168.518 183.991 150.439 1.00 53.10 94 ALA B CA 1
ATOM 5503 C C . ALA B 2 94 ? 168.075 182.875 149.507 1.00 60.53 94 ALA B C 1
ATOM 5504 O O . ALA B 2 94 ? 168.860 181.982 149.179 1.00 70.75 94 ALA B O 1
ATOM 5506 N N . ASN B 2 95 ? 166.816 182.915 149.085 1.00 62.34 95 ASN B N 1
ATOM 5507 C CA . ASN B 2 95 ? 166.230 181.767 148.415 1.00 56.09 95 ASN B CA 1
ATOM 5508 C C . ASN B 2 95 ? 166.337 181.812 146.900 1.00 68.94 95 ASN B C 1
ATOM 5509 O O . ASN B 2 95 ? 166.581 180.769 146.287 1.00 76.47 95 ASN B O 1
ATOM 5514 N N . ASP B 2 96 ? 166.161 182.970 146.267 1.00 73.71 96 ASP B N 1
ATOM 5515 C CA . ASP B 2 96 ? 166.124 182.964 144.809 1.00 69.43 96 ASP B CA 1
ATOM 5516 C C . ASP B 2 96 ? 166.953 184.118 144.271 1.00 76.26 96 ASP B C 1
ATOM 5517 O O . ASP B 2 96 ? 167.121 185.139 144.935 1.00 87.82 96 ASP B O 1
ATOM 5522 N N . ILE B 2 97 ? 167.472 183.940 143.060 1.00 75.35 97 ILE B N 1
ATOM 5523 C CA . ILE B 2 97 ? 168.197 184.994 142.358 1.00 74.87 97 ILE B CA 1
ATOM 5524 C C . ILE B 2 97 ? 167.771 184.952 140.895 1.00 77.00 97 ILE B C 1
ATOM 5525 O O . ILE B 2 97 ? 167.554 183.877 140.330 1.00 88.88 97 ILE B O 1
ATOM 5530 N N . ALA B 2 98 ? 167.582 186.127 140.300 1.00 66.76 98 ALA B N 1
ATOM 5531 C CA . ALA B 2 98 ? 167.270 186.198 138.882 1.00 65.36 98 ALA B CA 1
ATOM 5532 C C . ALA B 2 98 ? 167.783 187.510 138.314 1.00 67.77 98 ALA B C 1
ATOM 5533 O O . ALA B 2 98 ? 167.651 188.566 138.934 1.00 79.67 98 ALA B O 1
ATOM 5535 N N . ILE B 2 99 ? 168.359 187.435 137.121 1.00 66.92 99 ILE B N 1
ATOM 5536 C CA . ILE B 2 99 ? 168.890 188.603 136.431 1.00 66.38 99 ILE B CA 1
ATOM 5537 C C . ILE B 2 99 ? 167.857 189.061 135.413 1.00 74.00 99 ILE B C 1
ATOM 5538 O O . ILE B 2 99 ? 167.472 188.297 134.521 1.00 80.13 99 ILE B O 1
ATOM 5543 N N . TYR B 2 100 ? 167.407 190.305 135.547 1.00 80.04 100 TYR B N 1
ATOM 5544 C CA . TYR B 2 100 ? 166.417 190.875 134.644 1.00 82.10 100 TYR B CA 1
ATOM 5545 C C . TYR B 2 100 ? 166.712 192.350 134.440 1.00 94.25 100 TYR B C 1
ATOM 5546 O O . TYR B 2 100 ? 166.863 193.090 135.417 1.00 97.86 100 TYR B O 1
ATOM 5555 N N . GLY B 2 101 ? 166.805 192.759 133.172 1.00 103.08 101 GLY B N 1
ATOM 5556 C CA . GLY B 2 101 ? 166.873 194.154 132.772 1.00 104.93 101 GLY B CA 1
ATOM 5557 C C . GLY B 2 101 ? 168.018 194.954 133.356 1.00 105.43 101 GLY B C 1
ATOM 5558 O O . GLY B 2 101 ? 167.812 196.088 133.805 1.00 101.27 101 GLY B O 1
ATOM 5559 N N . ASN B 2 102 ? 169.215 194.356 133.355 1.00 95.76 102 ASN B N 1
ATOM 5560 C CA . ASN B 2 102 ? 170.417 194.884 134.011 1.00 94.32 102 ASN B CA 1
ATOM 5561 C C . ASN B 2 102 ? 170.193 195.161 135.496 1.00 95.25 102 ASN B C 1
ATOM 5562 O O . ASN B 2 102 ? 170.702 196.146 136.034 1.00 98.95 102 ASN B O 1
ATOM 5567 N N . LYS B 2 103 ? 169.422 194.306 136.168 1.00 84.39 103 LYS B N 1
ATOM 5568 C CA . LYS B 2 103 ? 169.364 194.272 137.622 1.00 83.90 103 LYS B CA 1
ATOM 5569 C C . LYS B 2 103 ? 169.393 192.823 138.083 1.00 87.12 103 LYS B C 1
ATOM 5570 O O . LYS B 2 103 ? 169.000 191.915 137.347 1.00 88.25 103 LYS B O 1
ATOM 5576 N N . ILE B 2 104 ? 169.876 192.607 139.302 1.00 78.94 104 ILE B N 1
ATOM 5577 C CA . ILE B 2 104 ? 169.896 191.287 139.920 1.00 67.36 104 ILE B CA 1
ATOM 5578 C C . ILE B 2 104 ? 168.953 191.321 141.109 1.00 74.83 104 ILE B C 1
ATOM 5579 O O . ILE B 2 104 ? 169.189 192.057 142.076 1.00 85.71 104 ILE B O 1
ATOM 5584 N N . TYR B 2 105 ? 167.893 190.522 141.039 1.00 64.81 105 TYR B N 1
ATOM 5585 C CA . TYR B 2 105 ? 166.863 190.453 142.064 1.00 63.51 105 TYR B CA 1
ATOM 5586 C C . TYR B 2 105 ? 167.119 189.216 142.909 1.00 71.09 105 TYR B C 1
ATOM 5587 O O . TYR B 2 105 ? 167.103 188.094 142.393 1.00 75.59 105 TYR B O 1
ATOM 5596 N N . VAL B 2 106 ? 167.353 189.425 144.199 1.00 68.31 106 VAL B N 1
ATOM 5597 C CA . VAL B 2 106 ? 167.653 188.369 145.155 1.00 55.31 106 VAL B CA 1
ATOM 5598 C C . VAL B 2 106 ? 166.543 188.353 146.191 1.00 64.84 106 VAL B C 1
ATOM 5599 O O . VAL B 2 106 ? 166.413 189.297 146.979 1.00 71.90 106 VAL B O 1
ATOM 5603 N N . VAL B 2 107 ? 165.754 187.287 146.194 1.00 61.43 107 VAL B N 1
ATOM 5604 C CA . VAL B 2 107 ? 164.691 187.099 147.170 1.00 51.55 107 VAL B CA 1
ATOM 5605 C C . VAL B 2 107 ? 165.285 186.369 148.363 1.00 62.72 107 VAL B C 1
ATOM 5606 O O . VAL B 2 107 ? 165.748 185.229 148.231 1.00 78.55 107 VAL B O 1
ATOM 5610 N N . VAL B 2 108 ? 165.250 187.025 149.524 1.00 62.71 108 VAL B N 1
ATOM 5611 C CA . VAL B 2 108 ? 165.839 186.546 150.766 1.00 56.07 108 VAL B CA 1
ATOM 5612 C C . VAL B 2 108 ? 164.692 186.265 151.725 1.00 62.22 108 VAL B C 1
ATOM 5613 O O . VAL B 2 108 ? 163.895 187.162 152.036 1.00 73.41 108 VAL B O 1
ATOM 5617 N N . ASN B 2 109 ? 164.640 185.028 152.224 1.00 64.97 109 ASN B N 1
ATOM 5618 C CA . ASN B 2 109 ? 163.429 184.500 152.843 1.00 59.06 109 ASN B CA 1
ATOM 5619 C C . ASN B 2 109 ? 163.252 184.986 154.276 1.00 73.13 109 ASN B C 1
ATOM 5620 O O . ASN B 2 109 ? 162.279 185.680 154.590 1.00 84.19 109 ASN B O 1
ATOM 5625 N N . VAL B 2 110 ? 164.167 184.597 155.167 1.00 77.46 110 VAL B N 1
ATOM 5626 C CA . VAL B 2 110 ? 163.990 184.858 156.594 1.00 78.88 110 VAL B CA 1
ATOM 5627 C C . VAL B 2 110 ? 164.155 186.342 156.888 1.00 80.19 110 VAL B C 1
ATOM 5628 O O . VAL B 2 110 ? 163.409 186.921 157.686 1.00 86.53 110 VAL B O 1
ATOM 5632 N N . SER B 2 111 ? 165.108 186.989 156.217 1.00 75.03 111 SER B N 1
ATOM 5633 C CA . SER B 2 111 ? 165.241 188.437 156.298 1.00 74.29 111 SER B CA 1
ATOM 5634 C C . SER B 2 111 ? 164.098 189.165 155.604 1.00 74.34 111 SER B C 1
ATOM 5635 O O . SER B 2 111 ? 163.915 190.362 155.852 1.00 78.02 111 SER B O 1
ATOM 5638 N N . SER B 2 112 ? 163.351 188.463 154.739 1.00 64.59 112 SER B N 1
ATOM 5639 C CA . SER B 2 112 ? 162.154 188.963 154.054 1.00 62.05 112 SER B CA 1
ATOM 5640 C C . SER B 2 112 ? 162.455 190.192 153.203 1.00 76.46 112 SER B C 1
ATOM 5641 O O . SER B 2 112 ? 161.750 191.201 153.257 1.00 89.46 112 SER B O 1
ATOM 5644 N N . THR B 2 113 ? 163.516 190.104 152.409 1.00 76.46 113 THR B N 1
ATOM 5645 C CA . THR B 2 113 ? 163.959 191.235 151.610 1.00 76.53 113 THR B CA 1
ATOM 5646 C C . THR B 2 113 ? 164.078 190.824 150.153 1.00 69.32 113 THR B C 1
ATOM 5647 O O . THR B 2 113 ? 164.092 189.639 149.819 1.00 74.26 113 THR B O 1
ATOM 5651 N N . VAL B 2 114 ? 164.111 191.822 149.276 1.00 70.71 114 VAL B N 1
ATOM 5652 C CA . VAL B 2 114 ? 164.402 191.626 147.860 1.00 67.49 114 VAL B CA 1
ATOM 5653 C C . VAL B 2 114 ? 165.490 192.621 147.488 1.00 78.69 114 VAL B C 1
ATOM 5654 O O . VAL B 2 114 ? 165.214 193.811 147.294 1.00 94.48 114 VAL B O 1
ATOM 5658 N N . GLU B 2 115 ? 166.723 192.141 147.396 1.00 71.22 115 GLU B N 1
ATOM 5659 C CA . GLU B 2 115 ? 167.843 192.983 147.000 1.00 64.40 115 GLU B CA 1
ATOM 5660 C C . GLU B 2 115 ? 167.834 193.127 145.484 1.00 77.35 115 GLU B C 1
ATOM 5661 O O . GLU B 2 115 ? 167.897 192.131 144.766 1.00 92.54 115 GLU B O 1
ATOM 5667 N N . VAL B 2 116 ? 167.785 194.358 144.990 1.00 75.39 116 VAL B N 1
ATOM 5668 C CA . VAL B 2 116 ? 167.488 194.596 143.581 1.00 74.35 116 VAL B CA 1
ATOM 5669 C C . VAL B 2 116 ? 168.695 195.205 142.886 1.00 79.43 116 VAL B C 1
ATOM 5670 O O . VAL B 2 116 ? 168.559 196.111 142.057 1.00 92.28 116 VAL B O 1
ATOM 5674 N N . ILE B 2 117 ? 169.875 194.671 143.220 1.00 70.79 117 ILE B N 1
ATOM 5675 C CA . ILE B 2 117 ? 171.145 195.366 143.031 1.00 71.81 117 ILE B CA 1
ATOM 5676 C C . ILE B 2 117 ? 171.446 195.639 141.562 1.00 72.21 117 ILE B C 1
ATOM 5677 O O . ILE B 2 117 ? 171.015 194.906 140.662 1.00 76.59 117 ILE B O 1
ATOM 5682 N N . ASP B 2 118 ? 172.147 196.743 141.318 1.00 93.13 118 ASP B N 1
ATOM 5683 C CA . ASP B 2 118 ? 172.434 197.178 139.959 1.00 93.01 118 ASP B CA 1
ATOM 5684 C C . ASP B 2 118 ? 173.491 196.275 139.342 1.00 90.40 118 ASP B C 1
ATOM 5685 O O . ASP B 2 118 ? 174.404 195.812 140.029 1.00 94.55 118 ASP B O 1
ATOM 5690 N N . PHE B 2 119 ? 173.359 196.012 138.047 1.00 83.99 119 PHE B N 1
ATOM 5691 C CA . PHE B 2 119 ? 174.240 195.038 137.405 1.00 88.97 119 PHE B CA 1
ATOM 5692 C C . PHE B 2 119 ? 175.645 195.562 137.093 1.00 90.87 119 PHE B C 1
ATOM 5693 O O . PHE B 2 119 ? 176.610 194.859 137.440 1.00 99.19 119 PHE B O 1
ATOM 5701 N N . PRO B 2 120 ? 175.859 196.725 136.438 1.00 90.24 120 PRO B N 1
ATOM 5702 C CA . PRO B 2 120 ? 177.254 197.071 136.099 1.00 98.41 120 PRO B CA 1
ATOM 5703 C C . PRO B 2 120 ? 178.093 197.500 137.290 1.00 102.74 120 PRO B C 1
ATOM 5704 O O . PRO B 2 120 ? 179.314 197.305 137.277 1.00 107.22 120 PRO B O 1
ATOM 5708 N N . THR B 2 121 ? 177.479 198.076 138.322 1.00 93.08 121 THR B N 1
ATOM 5709 C CA . THR B 2 121 ? 178.228 198.532 139.483 1.00 94.58 121 THR B CA 1
ATOM 5710 C C . THR B 2 121 ? 178.262 197.516 140.613 1.00 93.21 121 THR B C 1
ATOM 5711 O O . THR B 2 121 ? 179.257 197.457 141.342 1.00 94.29 121 THR B O 1
ATOM 5715 N N . GLY B 2 122 ? 177.211 196.717 140.770 1.00 85.84 122 GLY B N 1
ATOM 5716 C CA . GLY B 2 122 ? 177.136 195.785 141.873 1.00 84.86 122 GLY B CA 1
ATOM 5717 C C . GLY B 2 122 ? 176.664 196.379 143.178 1.00 84.66 122 GLY B C 1
ATOM 5718 O O . GLY B 2 122 ? 176.566 195.653 144.171 1.00 82.98 122 GLY B O 1
ATOM 5719 N N . LYS B 2 123 ? 176.365 197.674 143.208 1.00 90.67 123 LYS B N 1
ATOM 5720 C CA . LYS B 2 123 ? 175.876 198.335 144.407 1.00 88.16 123 LYS B CA 1
ATOM 5721 C C . LYS B 2 123 ? 174.371 198.144 144.521 1.00 90.13 123 LYS B C 1
ATOM 5722 O O . LYS B 2 123 ? 173.657 198.135 143.516 1.00 98.36 123 LYS B O 1
ATOM 5728 N N . SER B 2 124 ? 173.894 197.984 145.751 1.00 101.51 124 SER B N 1
ATOM 5729 C CA . SER B 2 124 ? 172.462 197.864 145.982 1.00 106.79 124 SER B CA 1
ATOM 5730 C C . SER B 2 124 ? 171.788 199.214 145.800 1.00 109.77 124 SER B C 1
ATOM 5731 O O . SER B 2 124 ? 172.229 200.218 146.366 1.00 111.53 124 SER B O 1
ATOM 5734 N N . ILE B 2 125 ? 170.715 199.241 145.011 1.00 100.41 125 ILE B N 1
ATOM 5735 C CA . ILE B 2 125 ? 170.052 200.498 144.692 1.00 104.17 125 ILE B CA 1
ATOM 5736 C C . ILE B 2 125 ? 168.834 200.784 145.563 1.00 107.79 125 ILE B C 1
ATOM 5737 O O . ILE B 2 125 ? 168.545 201.962 145.826 1.00 114.08 125 ILE B O 1
ATOM 5742 N N . ARG B 2 126 ? 168.124 199.759 146.030 1.00 103.02 126 ARG B N 1
ATOM 5743 C CA . ARG B 2 126 ? 166.904 199.984 146.789 1.00 109.54 126 ARG B CA 1
ATOM 5744 C C . ARG B 2 126 ? 166.670 198.744 147.640 1.00 107.53 126 ARG B C 1
ATOM 5745 O O . ARG B 2 126 ? 167.091 197.647 147.272 1.00 102.12 126 ARG B O 1
ATOM 5753 N N . GLN B 2 127 ? 166.052 198.931 148.796 1.00 108.78 127 GLN B N 1
ATOM 5754 C CA . GLN B 2 127 ? 165.753 197.840 149.715 1.00 104.94 127 GLN B CA 1
ATOM 5755 C C . GLN B 2 127 ? 164.241 197.675 149.793 1.00 105.87 127 GLN B C 1
ATOM 5756 O O . GLN B 2 127 ? 163.546 198.541 150.335 1.00 110.07 127 GLN B O 1
ATOM 5762 N N . ILE B 2 128 ? 163.730 196.569 149.259 1.00 78.45 128 ILE B N 1
ATOM 5763 C CA . ILE B 2 128 ? 162.293 196.317 149.282 1.00 83.68 128 ILE B CA 1
ATOM 5764 C C . ILE B 2 128 ? 161.941 195.512 150.524 1.00 86.17 128 ILE B C 1
ATOM 5765 O O . ILE B 2 128 ? 162.482 194.426 150.750 1.00 79.30 128 ILE B O 1
ATOM 5770 N N . SER B 2 129 ? 161.025 196.043 151.324 1.00 93.45 129 SER B N 1
ATOM 5771 C CA . SER B 2 129 ? 160.586 195.380 152.542 1.00 84.44 129 SER B CA 1
ATOM 5772 C C . SER B 2 129 ? 159.369 194.517 152.238 1.00 83.84 129 SER B C 1
ATOM 5773 O O . SER B 2 129 ? 158.273 195.039 152.006 1.00 85.87 129 SER B O 1
ATOM 5776 N N . MET B 2 130 ? 159.560 193.201 152.233 1.00 83.91 130 MET B N 1
ATOM 5777 C CA . MET B 2 130 ? 158.465 192.253 152.027 1.00 86.86 130 MET B CA 1
ATOM 5778 C C . MET B 2 130 ? 157.773 191.969 153.359 1.00 85.89 130 MET B C 1
ATOM 5779 O O . MET B 2 130 ? 157.880 190.892 153.944 1.00 83.76 130 MET B O 1
ATOM 5784 N N . LEU B 2 131 ? 157.039 192.972 153.825 1.00 83.49 131 LEU B N 1
ATOM 5785 C CA . LEU B 2 131 ? 156.389 192.943 155.125 1.00 79.68 131 LEU B CA 1
ATOM 5786 C C . LEU B 2 131 ? 154.882 193.087 154.960 1.00 83.70 131 LEU B C 1
ATOM 5787 O O . LEU B 2 131 ? 154.388 193.572 153.939 1.00 86.89 131 LEU B O 1
ATOM 5792 N N . ARG B 2 132 ? 154.153 192.656 155.984 1.00 90.04 132 ARG B N 1
ATOM 5793 C CA . ARG B 2 132 ? 152.697 192.712 155.976 1.00 87.59 132 ARG B CA 1
ATOM 5794 C C . ARG B 2 132 ? 152.216 194.066 156.494 1.00 94.85 132 ARG B C 1
ATOM 5795 O O . ARG B 2 132 ? 152.968 195.043 156.546 1.00 100.92 132 ARG B O 1
ATOM 5803 N N . ASP B 2 133 ? 150.923 194.140 156.830 1.00 107.10 133 ASP B N 1
ATOM 5804 C CA . ASP B 2 133 ? 150.363 195.353 157.420 1.00 107.94 133 ASP B CA 1
ATOM 5805 C C . ASP B 2 133 ? 150.977 195.635 158.785 1.00 108.27 133 ASP B C 1
ATOM 5806 O O . ASP B 2 133 ? 151.258 196.792 159.122 1.00 105.74 133 ASP B O 1
ATOM 5811 N N . ASN B 2 134 ? 151.198 194.594 159.580 1.00 107.65 134 ASN B N 1
ATOM 5812 C CA . ASN B 2 134 ? 151.984 194.709 160.797 1.00 106.89 134 ASN B CA 1
ATOM 5813 C C . ASN B 2 134 ? 153.458 194.513 160.449 1.00 104.80 134 ASN B C 1
ATOM 5814 O O . ASN B 2 134 ? 153.848 194.507 159.279 1.00 107.73 134 ASN B O 1
ATOM 5819 N N . GLY B 2 135 ? 154.296 194.341 161.461 1.00 111.09 135 GLY B N 1
ATOM 5820 C CA . GLY B 2 135 ? 155.699 194.110 161.205 1.00 114.43 135 GLY B CA 1
ATOM 5821 C C . GLY B 2 135 ? 156.081 192.676 160.925 1.00 113.55 135 GLY B C 1
ATOM 5822 O O . GLY B 2 135 ? 157.271 192.355 160.930 1.00 116.42 135 GLY B O 1
ATOM 5823 N N . SER B 2 136 ? 155.112 191.789 160.726 1.00 93.96 136 SER B N 1
ATOM 5824 C CA . SER B 2 136 ? 155.406 190.386 160.486 1.00 90.06 136 SER B CA 1
ATOM 5825 C C . SER B 2 136 ? 155.894 190.174 159.061 1.00 86.91 136 SER B C 1
ATOM 5826 O O . SER B 2 136 ? 155.401 190.791 158.114 1.00 94.16 136 SER B O 1
ATOM 5829 N N . SER B 2 137 ? 156.865 189.279 158.915 1.00 84.16 137 SER B N 1
ATOM 5830 C CA . SER B 2 137 ? 157.469 189.034 157.613 1.00 91.75 137 SER B CA 1
ATOM 5831 C C . SER B 2 137 ? 156.554 188.205 156.724 1.00 92.37 137 SER B C 1
ATOM 5832 O O . SER B 2 137 ? 155.894 187.269 157.182 1.00 93.88 137 SER B O 1
ATOM 5835 N N . ARG B 2 138 ? 156.530 188.550 155.437 1.00 81.85 138 ARG B N 1
ATOM 5836 C CA . ARG B 2 138 ? 155.814 187.748 154.457 1.00 81.87 138 ARG B CA 1
ATOM 5837 C C . ARG B 2 138 ? 156.538 186.456 154.125 1.00 85.10 138 ARG B C 1
ATOM 5838 O O . ARG B 2 138 ? 155.892 185.511 153.661 1.00 94.32 138 ARG B O 1
ATOM 5846 N N . GLN B 2 139 ? 157.853 186.401 154.368 1.00 69.19 139 GLN B N 1
ATOM 5847 C CA . GLN B 2 139 ? 158.779 185.333 153.998 1.00 63.88 139 GLN B CA 1
ATOM 5848 C C . GLN B 2 139 ? 158.681 184.992 152.514 1.00 65.33 139 GLN B C 1
ATOM 5849 O O . GLN B 2 139 ? 158.150 183.931 152.165 1.00 78.81 139 GLN B O 1
ATOM 5855 N N . PRO B 2 140 ? 159.156 185.854 151.616 1.00 60.86 140 PRO B N 1
ATOM 5856 C CA . PRO B 2 140 ? 159.054 185.551 150.188 1.00 60.72 140 PRO B CA 1
ATOM 5857 C C . PRO B 2 140 ? 160.064 184.499 149.769 1.00 66.58 140 PRO B C 1
ATOM 5858 O O . PRO B 2 140 ? 161.104 184.314 150.404 1.00 73.89 140 PRO B O 1
ATOM 5862 N N . ARG B 2 141 ? 159.740 183.787 148.690 1.00 67.42 141 ARG B N 1
ATOM 5863 C CA . ARG B 2 141 ? 160.590 182.694 148.231 1.00 66.68 141 ARG B CA 1
ATOM 5864 C C . ARG B 2 141 ? 161.147 182.900 146.830 1.00 75.25 141 ARG B C 1
ATOM 5865 O O . ARG B 2 141 ? 162.364 182.821 146.649 1.00 85.76 141 ARG B O 1
ATOM 5873 N N . ALA B 2 142 ? 160.308 183.146 145.829 1.00 58.58 142 ALA B N 1
ATOM 5874 C CA . ALA B 2 142 ? 160.773 183.125 144.451 1.00 55.11 142 ALA B CA 1
ATOM 5875 C C . ALA B 2 142 ? 160.221 184.322 143.697 1.00 61.09 142 ALA B C 1
ATOM 5876 O O . ALA B 2 142 ? 159.297 184.997 144.152 1.00 70.60 142 ALA B O 1
ATOM 5878 N N . ILE B 2 143 ? 160.801 184.571 142.526 1.00 74.34 143 ILE B N 1
ATOM 5879 C CA . ILE B 2 143 ? 160.491 185.745 141.723 1.00 74.05 143 ILE B CA 1
ATOM 5880 C C . ILE B 2 143 ? 160.363 185.333 140.259 1.00 74.04 143 ILE B C 1
ATOM 5881 O O . ILE B 2 143 ? 161.076 184.441 139.786 1.00 85.56 143 ILE B O 1
ATOM 5886 N N . ALA B 2 144 ? 159.403 185.937 139.562 1.00 68.05 144 ALA B N 1
ATOM 5887 C CA . ALA B 2 144 ? 159.212 185.734 138.136 1.00 69.85 144 ALA B CA 1
ATOM 5888 C C . ALA B 2 144 ? 158.896 187.072 137.481 1.00 77.83 144 ALA B C 1
ATOM 5889 O O . ALA B 2 144 ? 158.344 187.976 138.112 1.00 89.11 144 ALA B O 1
ATOM 5891 N N . PHE B 2 145 ? 159.243 187.191 136.201 1.00 78.52 145 PHE B N 1
ATOM 5892 C CA . PHE B 2 145 ? 159.171 188.462 135.492 1.00 76.74 145 PHE B CA 1
ATOM 5893 C C . PHE B 2 145 ? 158.313 188.332 134.245 1.00 76.26 145 PHE B C 1
ATOM 5894 O O . PHE B 2 145 ? 158.414 187.344 133.513 1.00 84.17 145 PHE B O 1
ATOM 5902 N N . ASP B 2 146 ? 157.488 189.348 133.996 1.00 100.73 146 ASP B N 1
ATOM 5903 C CA . ASP B 2 146 ? 156.660 189.414 132.797 1.00 105.76 146 ASP B CA 1
ATOM 5904 C C . ASP B 2 146 ? 156.272 190.867 132.581 1.00 110.08 146 ASP B C 1
ATOM 5905 O O . ASP B 2 146 ? 155.486 191.406 133.369 1.00 114.22 146 ASP B O 1
ATOM 5910 N N . LYS B 2 147 ? 156.808 191.478 131.514 1.00 110.29 147 LYS B N 1
ATOM 5911 C CA . LYS B 2 147 ? 156.458 192.829 131.054 1.00 113.38 147 LYS B CA 1
ATOM 5912 C C . LYS B 2 147 ? 156.698 193.862 132.160 1.00 113.90 147 LYS B C 1
ATOM 5913 O O . LYS B 2 147 ? 155.767 194.337 132.812 1.00 114.23 147 LYS B O 1
ATOM 5919 N N . ASP B 2 148 ? 157.997 194.049 132.434 1.00 116.80 148 ASP B N 1
ATOM 5920 C CA . ASP B 2 148 ? 158.691 194.869 133.441 1.00 119.43 148 ASP B CA 1
ATOM 5921 C C . ASP B 2 148 ? 157.968 194.962 134.782 1.00 115.39 148 ASP B C 1
ATOM 5922 O O . ASP B 2 148 ? 157.941 196.022 135.414 1.00 116.69 148 ASP B O 1
ATOM 5927 N N . LYS B 2 149 ? 157.420 193.840 135.234 1.00 91.47 149 LYS B N 1
ATOM 5928 C CA . LYS B 2 149 ? 156.904 193.672 136.581 1.00 90.85 149 LYS B CA 1
ATOM 5929 C C . LYS B 2 149 ? 157.496 192.402 137.170 1.00 94.86 149 LYS B C 1
ATOM 5930 O O . LYS B 2 149 ? 157.515 191.355 136.517 1.00 95.92 149 LYS B O 1
ATOM 5936 N N . ALA B 2 150 ? 157.975 192.496 138.403 1.00 91.07 150 ALA B N 1
ATOM 5937 C CA . ALA B 2 150 ? 158.491 191.357 139.140 1.00 84.06 150 ALA B CA 1
ATOM 5938 C C . ALA B 2 150 ? 157.411 190.843 140.078 1.00 86.82 150 ALA B C 1
ATOM 5939 O O . ALA B 2 150 ? 156.908 191.586 140.924 1.00 94.32 150 ALA B O 1
ATOM 5941 N N . TYR B 2 151 ? 157.051 189.575 139.921 1.00 77.50 151 TYR B N 1
ATOM 5942 C CA . TYR B 2 151 ? 155.992 188.966 140.712 1.00 77.26 151 TYR B CA 1
ATOM 5943 C C . TYR B 2 151 ? 156.638 188.009 141.696 1.00 82.74 151 TYR B C 1
ATOM 5944 O O . TYR B 2 151 ? 157.369 187.101 141.291 1.00 92.36 151 TYR B O 1
ATOM 5953 N N . ILE B 2 152 ? 156.379 188.219 142.983 1.00 73.23 152 ILE B N 1
ATOM 5954 C CA . ILE B 2 152 ? 157.086 187.517 144.050 1.00 73.90 152 ILE B CA 1
ATOM 5955 C C . ILE B 2 152 ? 156.074 186.784 144.916 1.00 78.15 152 ILE B C 1
ATOM 5956 O O . ILE B 2 152 ? 155.135 187.399 145.432 1.00 86.92 152 ILE B O 1
ATOM 5961 N N . CYS B 2 153 ? 156.272 185.479 145.083 1.00 66.75 153 CYS B N 1
ATOM 5962 C CA . CYS B 2 153 ? 155.395 184.670 1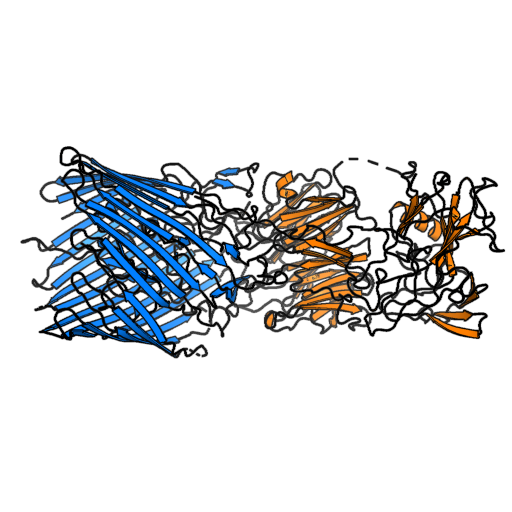45.914 1.00 67.37 153 CYS B CA 1
ATOM 5963 C C . CYS B 2 153 ? 155.982 184.502 147.309 1.00 67.60 153 CYS B C 1
ATOM 5964 O O . CYS B 2 153 ? 157.196 184.587 147.510 1.00 73.13 153 CYS B O 1
ATOM 5967 N N . SER B 2 154 ? 155.106 184.254 148.282 1.00 80.76 154 SER B N 1
ATOM 5968 C CA . SER B 2 154 ? 155.543 184.188 149.668 1.00 80.05 154 SER B CA 1
ATOM 5969 C C . SER B 2 154 ? 154.890 183.019 150.396 1.00 84.87 154 SER B C 1
ATOM 5970 O O . SER B 2 154 ? 153.849 182.511 149.975 1.00 92.07 154 SER B O 1
ATOM 5973 N N . TYR B 2 155 ? 155.505 182.613 151.514 1.00 79.28 155 TYR B N 1
ATOM 5974 C CA . TYR B 2 155 ? 154.829 181.779 152.509 1.00 72.27 155 TYR B CA 1
ATOM 5975 C C . TYR B 2 155 ? 153.685 182.475 153.229 1.00 81.56 155 TYR B C 1
ATOM 5976 O O . TYR B 2 155 ? 152.934 181.801 153.941 1.00 99.28 155 TYR B O 1
ATOM 5985 N N . ASP B 2 156 ? 153.527 183.789 153.083 1.00 78.46 156 ASP B N 1
ATOM 5986 C CA . ASP B 2 156 ? 152.300 184.422 153.542 1.00 84.49 156 ASP B CA 1
ATOM 5987 C C . ASP B 2 156 ? 151.090 184.024 152.703 1.00 89.05 156 ASP B C 1
ATOM 5988 O O . ASP B 2 156 ? 149.955 184.202 153.156 1.00 90.30 156 ASP B O 1
ATOM 5993 N N . GLY B 2 157 ? 151.302 183.460 151.517 1.00 90.42 157 GLY B N 1
ATOM 5994 C CA . GLY B 2 157 ? 150.207 183.169 150.621 1.00 91.09 157 GLY B CA 1
ATOM 5995 C C . GLY B 2 157 ? 149.904 184.305 149.684 1.00 92.26 157 GLY B C 1
ATOM 5996 O O . GLY B 2 157 ? 148.793 184.385 149.154 1.00 99.28 157 GLY B O 1
ATOM 5997 N N . THR B 2 158 ? 150.858 185.208 149.482 1.00 80.47 158 THR B N 1
ATOM 5998 C CA . THR B 2 158 ? 150.644 186.401 148.684 1.00 85.47 158 THR B CA 1
ATOM 5999 C C . THR B 2 158 ? 151.649 186.462 147.546 1.00 83.38 158 THR B C 1
ATOM 6000 O O . THR B 2 158 ? 152.789 185.997 147.653 1.00 87.11 158 THR B O 1
ATOM 6004 N N . VAL B 2 159 ? 151.190 187.055 146.449 1.00 78.38 159 VAL B N 1
ATOM 6005 C CA . VAL B 2 159 ? 152.014 187.379 145.294 1.00 73.22 159 VAL B CA 1
ATOM 6006 C C . VAL B 2 159 ? 152.000 188.893 145.147 1.00 86.32 159 VAL B C 1
ATOM 6007 O O . VAL B 2 159 ? 150.926 189.511 145.120 1.00 98.08 159 VAL B O 1
ATOM 6011 N N . ALA B 2 160 ? 153.188 189.483 145.073 1.00 71.70 160 ALA B N 1
ATOM 6012 C CA . ALA B 2 160 ? 153.353 190.927 145.011 1.00 68.65 160 ALA B CA 1
ATOM 6013 C C . ALA B 2 160 ? 153.891 191.337 143.649 1.00 73.25 160 ALA B C 1
ATOM 6014 O O . ALA B 2 160 ? 154.791 190.683 143.111 1.00 80.97 160 ALA B O 1
ATOM 6016 N N . ARG B 2 161 ? 153.341 192.417 143.101 1.00 91.06 161 ARG B N 1
ATOM 6017 C CA . ARG B 2 161 ? 153.833 193.009 141.863 1.00 93.14 161 ARG B CA 1
ATOM 6018 C C . ARG B 2 161 ? 154.723 194.198 142.195 1.00 92.64 161 ARG B C 1
ATOM 6019 O O . ARG B 2 161 ? 154.314 195.097 142.936 1.00 102.91 161 ARG B O 1
ATOM 6027 N N . ILE B 2 162 ? 155.936 194.200 141.648 1.00 81.66 162 ILE B N 1
ATOM 6028 C CA . ILE B 2 162 ? 156.919 195.250 141.879 1.00 87.02 162 ILE B CA 1
ATOM 6029 C C . ILE B 2 162 ? 157.335 195.821 140.533 1.00 90.72 162 ILE B C 1
ATOM 6030 O O . ILE B 2 162 ? 157.702 195.070 139.624 1.00 98.59 162 ILE B O 1
ATOM 6035 N N . ASP B 2 163 ? 157.267 197.141 140.399 1.00 97.87 163 ASP B N 1
ATOM 6036 C CA . ASP B 2 163 ? 157.734 197.801 139.191 1.00 97.49 163 ASP B CA 1
ATOM 6037 C C . ASP B 2 163 ? 159.260 197.773 139.170 1.00 95.84 163 ASP B C 1
ATOM 6038 O O . ASP B 2 163 ? 159.915 197.784 140.214 1.00 96.13 163 ASP B O 1
ATOM 6043 N N . THR B 2 164 ? 159.827 197.722 137.965 1.00 94.47 164 THR B N 1
ATOM 6044 C CA . THR B 2 164 ? 161.279 197.718 137.841 1.00 95.29 164 THR B CA 1
ATOM 6045 C C . THR B 2 164 ? 161.877 199.118 137.854 1.00 99.65 164 THR B C 1
ATOM 6046 O O . THR B 2 164 ? 163.105 199.246 137.897 1.00 100.78 164 THR B O 1
ATOM 6050 N N . THR B 2 165 ? 161.054 200.165 137.798 1.00 103.70 165 THR B N 1
ATOM 6051 C CA . THR B 2 165 ? 161.547 201.537 137.840 1.00 106.03 165 THR B CA 1
ATOM 6052 C C . THR B 2 165 ? 161.483 202.126 139.246 1.00 104.68 165 THR B C 1
ATOM 6053 O O . THR B 2 165 ? 162.512 202.507 139.811 1.00 103.85 165 THR B O 1
ATOM 6057 N N . SER B 2 166 ? 160.284 202.203 139.826 1.00 106.59 166 SER B N 1
ATOM 6058 C CA . SER B 2 166 ? 160.128 202.808 141.142 1.00 110.43 166 SER B CA 1
ATOM 6059 C C . SER B 2 166 ? 160.460 201.848 142.274 1.00 111.05 166 SER B C 1
ATOM 6060 O O . SER B 2 166 ? 160.661 202.304 143.405 1.00 108.49 166 SER B O 1
ATOM 6063 N N . LEU B 2 167 ? 160.523 200.544 141.977 1.00 92.72 167 LEU B N 1
ATOM 6064 C CA . LEU B 2 167 ? 160.848 199.470 142.926 1.00 83.17 167 LEU B CA 1
ATOM 6065 C C . LEU B 2 167 ? 159.912 199.456 144.131 1.00 80.40 167 LEU B C 1
ATOM 6066 O O . LEU B 2 167 ? 160.346 199.261 145.267 1.00 77.88 167 LEU B O 1
ATOM 6071 N N . GLU B 2 168 ? 158.624 199.664 143.893 1.00 100.93 168 GLU B N 1
ATOM 6072 C CA . GLU B 2 168 ? 157.637 199.711 144.958 1.00 106.99 168 GLU B CA 1
ATOM 6073 C C . GLU B 2 168 ? 156.619 198.592 144.784 1.00 104.53 168 GLU B C 1
ATOM 6074 O O . GLU B 2 168 ? 156.324 198.163 143.666 1.00 99.98 168 GLU B O 1
ATOM 6080 N N . ILE B 2 169 ? 156.085 198.120 145.909 1.00 93.29 169 ILE B N 1
ATOM 6081 C CA . ILE B 2 169 ? 155.062 197.082 145.883 1.00 86.87 169 ILE B CA 1
ATOM 6082 C C . ILE B 2 169 ? 153.749 197.703 145.429 1.00 95.26 169 ILE B C 1
ATOM 6083 O O . ILE B 2 169 ? 153.153 198.521 146.140 1.00 101.60 169 ILE B O 1
ATOM 6088 N N . GLU B 2 170 ? 153.291 197.319 144.240 1.00 103.72 170 GLU B N 1
ATOM 6089 C CA . GLU B 2 170 ? 152.091 197.924 143.678 1.00 102.88 170 GLU B CA 1
ATOM 6090 C C . GLU B 2 170 ? 150.817 197.190 144.074 1.00 102.32 170 GLU B C 1
ATOM 6091 O O . GLU B 2 170 ? 149.829 197.833 144.442 1.00 108.48 170 GLU B O 1
ATOM 6097 N N . GLU B 2 171 ? 150.807 195.861 144.011 1.00 91.67 171 GLU B N 1
ATOM 6098 C CA . GLU B 2 171 ? 149.579 195.137 144.301 1.00 98.95 171 GLU B CA 1
ATOM 6099 C C . GLU B 2 171 ? 149.908 193.789 144.925 1.00 96.12 171 GLU B C 1
ATOM 6100 O O . GLU B 2 171 ? 150.896 193.140 144.566 1.00 93.29 171 GLU B O 1
ATOM 6106 N N . ILE B 2 172 ? 149.055 193.383 145.864 1.00 86.35 172 ILE B N 1
ATOM 6107 C CA . ILE B 2 172 ? 149.169 192.129 146.598 1.00 76.96 172 ILE B CA 1
ATOM 6108 C C . ILE B 2 172 ? 147.931 191.302 146.294 1.00 83.52 172 ILE B C 1
ATOM 6109 O O . ILE B 2 172 ? 146.807 191.792 146.447 1.00 86.29 172 ILE B O 1
ATOM 6114 N N . VAL B 2 173 ? 148.122 190.055 145.871 1.00 81.37 173 VAL B N 1
ATOM 6115 C CA . VAL B 2 173 ? 147.010 189.121 145.734 1.00 85.09 173 VAL B CA 1
ATOM 6116 C C . VAL B 2 173 ? 147.237 187.920 146.638 1.00 84.03 173 VAL B C 1
ATOM 6117 O O . VAL B 2 173 ? 148.375 187.498 146.864 1.00 79.80 173 VAL B O 1
ATOM 6121 N N . THR B 2 174 ? 146.148 187.410 147.200 1.00 101.90 174 THR B N 1
ATOM 6122 C CA . THR B 2 174 ? 146.210 186.231 148.044 1.00 97.68 174 THR B CA 1
ATOM 6123 C C . THR B 2 174 ? 145.922 184.987 147.220 1.00 100.63 174 THR B C 1
ATOM 6124 O O . THR B 2 174 ? 144.865 184.868 146.595 1.00 108.09 174 THR B O 1
ATOM 6128 N N . VAL B 2 175 ? 146.875 184.056 147.216 1.00 88.23 175 VAL B N 1
ATOM 6129 C CA . VAL B 2 175 ? 146.747 182.812 146.475 1.00 90.13 175 VAL B CA 1
ATOM 6130 C C . VAL B 2 175 ? 146.477 181.625 147.387 1.00 91.97 175 VAL B C 1
ATOM 6131 O O . VAL B 2 175 ? 146.655 180.481 146.976 1.00 95.40 175 VAL B O 1
ATOM 6135 N N . GLY B 2 176 ? 146.039 181.871 148.618 1.00 105.96 176 GLY B N 1
ATOM 6136 C CA . GLY B 2 176 ? 145.628 180.789 149.490 1.00 106.62 176 GLY B CA 1
ATOM 6137 C C . GLY B 2 176 ? 146.662 180.399 150.524 1.00 111.68 176 GLY B C 1
ATOM 6138 O O . GLY B 2 176 ? 147.020 181.204 151.389 1.00 117.67 176 GLY B O 1
ATOM 6139 N N . ARG B 2 177 ? 147.150 179.165 150.442 1.00 107.20 177 ARG B N 1
ATOM 6140 C CA . ARG B 2 177 ? 148.103 178.639 151.411 1.00 108.83 177 ARG B CA 1
ATOM 6141 C C . ARG B 2 177 ? 149.517 179.080 151.038 1.00 106.88 177 ARG B C 1
ATOM 6142 O O . ARG B 2 177 ? 149.718 179.947 150.183 1.00 107.63 177 ARG B O 1
ATOM 6150 N N . ASN B 2 178 ? 150.515 178.480 151.687 1.00 97.31 178 ASN B N 1
ATOM 6151 C CA . ASN B 2 178 ? 151.903 178.894 151.518 1.00 94.53 178 ASN B CA 1
ATOM 6152 C C . ASN B 2 178 ? 152.413 178.555 150.123 1.00 100.35 178 ASN B C 1
ATOM 6153 O O . ASN B 2 178 ? 152.114 177.489 149.582 1.00 108.60 178 ASN B O 1
ATOM 6158 N N . ALA B 2 179 ? 153.183 179.471 149.542 1.00 79.14 179 ALA B N 1
ATOM 6159 C CA . ALA B 2 179 ? 153.660 179.356 148.170 1.00 78.63 179 ALA B CA 1
ATOM 6160 C C . ALA B 2 179 ? 155.173 179.214 148.168 1.00 79.64 179 ALA B C 1
ATOM 6161 O O . ALA B 2 179 ? 155.851 179.785 149.026 1.00 90.51 179 ALA B O 1
ATOM 6163 N N . GLU B 2 180 ? 155.702 178.464 147.203 1.00 81.22 180 GLU B N 1
ATOM 6164 C CA . GLU B 2 180 ? 157.133 178.189 147.153 1.00 83.92 180 GLU B CA 1
ATOM 6165 C C . GLU B 2 180 ? 157.830 178.681 145.898 1.00 84.83 180 GLU B C 1
ATOM 6166 O O . GLU B 2 180 ? 158.942 179.198 145.992 1.00 92.86 180 GLU B O 1
ATOM 6172 N N . ASP B 2 181 ? 157.239 178.532 144.719 1.00 68.49 181 ASP B N 1
ATOM 6173 C CA . ASP B 2 181 ? 157.908 178.982 143.511 1.00 63.24 181 ASP B CA 1
ATOM 6174 C C . ASP B 2 181 ? 156.872 179.533 142.546 1.00 68.78 181 ASP B C 1
ATOM 6175 O O . ASP B 2 181 ? 155.684 179.218 142.631 1.00 82.49 181 ASP B O 1
ATOM 6180 N N . ILE B 2 182 ? 157.342 180.359 141.620 1.00 68.99 182 ILE B N 1
ATOM 6181 C CA . ILE B 2 182 ? 156.474 181.122 140.735 1.00 69.04 182 ILE B CA 1
ATOM 6182 C C . ILE B 2 182 ? 157.095 181.122 139.342 1.00 75.52 182 ILE B C 1
ATOM 6183 O O . ILE B 2 182 ? 158.322 181.090 139.199 1.00 81.46 182 ILE B O 1
ATOM 6188 N N . CYS B 2 183 ? 156.252 181.090 138.310 1.00 80.51 183 CYS B N 1
ATOM 6189 C CA . CYS B 2 183 ? 156.751 181.091 136.941 1.00 79.65 183 CYS B CA 1
ATOM 6190 C C . CYS B 2 183 ? 155.766 181.800 136.023 1.00 80.15 183 CYS B C 1
ATOM 6191 O O . CYS B 2 183 ? 154.606 182.020 136.373 1.00 82.45 183 CYS B O 1
ATOM 6194 N N . VAL B 2 184 ? 156.249 182.155 134.835 1.00 81.67 184 VAL B N 1
ATOM 6195 C CA . VAL B 2 184 ? 155.472 182.890 133.841 1.00 83.40 184 VAL B CA 1
ATOM 6196 C C . VAL B 2 184 ? 155.316 182.031 132.597 1.00 90.85 184 VAL B C 1
ATOM 6197 O O . VAL B 2 184 ? 156.312 181.560 132.035 1.00 96.62 184 VAL B O 1
ATOM 6201 N N . GLN B 2 185 ? 154.074 181.842 132.153 1.00 98.26 185 GLN B N 1
ATOM 6202 C CA . GLN B 2 185 ? 153.822 181.197 130.873 1.00 94.73 185 GLN B CA 1
ATOM 6203 C C . GLN B 2 185 ? 152.473 181.650 130.342 1.00 101.58 185 GLN B C 1
ATOM 6204 O O . GLN B 2 185 ? 151.511 181.763 131.107 1.00 106.81 185 GLN B O 1
ATOM 6210 N N . ASN B 2 186 ? 152.431 181.918 129.028 1.00 105.16 186 ASN B N 1
ATOM 6211 C CA . ASN B 2 186 ? 151.226 182.320 128.287 1.00 110.28 186 ASN B CA 1
ATOM 6212 C C . ASN B 2 186 ? 150.614 183.601 128.852 1.00 114.99 186 ASN B C 1
ATOM 6213 O O . ASN B 2 186 ? 149.396 183.794 128.828 1.00 112.54 186 ASN B O 1
ATOM 6218 N N . GLY B 2 187 ? 151.468 184.492 129.352 1.00 111.26 187 GLY B N 1
ATOM 6219 C CA . GLY B 2 187 ? 150.999 185.685 130.024 1.00 104.53 187 GLY B CA 1
ATOM 6220 C C . GLY B 2 187 ? 150.238 185.422 131.301 1.00 103.30 187 GLY B C 1
ATOM 6221 O O . GLY B 2 187 ? 149.316 186.170 131.625 1.00 109.23 187 GLY B O 1
ATOM 6222 N N . LYS B 2 188 ? 150.567 184.348 132.013 1.00 91.17 188 LYS B N 1
ATOM 6223 C CA . LYS B 2 188 ? 149.942 184.016 133.284 1.00 92.80 188 LYS B CA 1
ATOM 6224 C C . LYS B 2 188 ? 151.003 183.543 134.266 1.00 95.47 188 LYS B C 1
ATOM 6225 O O . LYS B 2 188 ? 151.954 182.843 133.905 1.00 95.92 188 LYS B O 1
ATOM 6231 N N . LEU B 2 189 ? 150.821 183.941 135.519 1.00 96.32 189 LEU B N 1
ATOM 6232 C CA . LEU B 2 189 ? 151.661 183.510 136.624 1.00 90.17 189 LEU B CA 1
ATOM 6233 C C . LEU B 2 189 ? 151.123 182.204 137.179 1.00 92.62 189 LEU B C 1
ATOM 6234 O O . LEU B 2 189 ? 149.941 182.104 137.512 1.00 100.51 189 LEU B O 1
ATOM 6239 N N . TYR B 2 190 ? 151.990 181.210 137.278 1.00 76.37 190 TYR B N 1
ATOM 6240 C CA . TYR B 2 190 ? 151.669 179.959 137.945 1.00 76.47 190 TYR B CA 1
ATOM 6241 C C . TYR B 2 190 ? 152.446 179.920 139.251 1.00 81.73 190 TYR B C 1
ATOM 6242 O O . TYR B 2 190 ? 153.680 179.994 139.246 1.00 83.71 190 TYR B O 1
ATOM 6251 N N . VAL B 2 191 ? 151.716 179.838 140.360 1.00 70.82 191 VAL B N 1
ATOM 6252 C CA . VAL B 2 191 ? 152.277 179.895 141.705 1.00 60.36 191 VAL B CA 1
ATOM 6253 C C . VAL B 2 191 ? 151.947 178.588 142.406 1.00 69.94 191 VAL B C 1
ATOM 6254 O O . VAL B 2 191 ? 150.771 178.242 142.551 1.00 79.63 191 VAL B O 1
ATOM 6258 N N . SER B 2 192 ? 152.969 177.873 142.859 1.00 63.69 192 SER B N 1
ATOM 6259 C CA . SER B 2 192 ? 152.746 176.577 143.485 1.00 67.33 192 SER B CA 1
ATOM 6260 C C . SER B 2 192 ? 152.394 176.749 144.956 1.00 72.86 192 SER B C 1
ATOM 6261 O O . SER B 2 192 ? 153.277 176.978 145.786 1.00 72.33 192 SER B O 1
ATOM 6264 N N . ASN B 2 193 ? 151.104 176.640 145.282 1.00 89.28 193 ASN B N 1
ATOM 6265 C CA . ASN B 2 193 ? 150.627 176.742 146.657 1.00 81.08 193 ASN B CA 1
ATOM 6266 C C . ASN B 2 193 ? 151.025 175.464 147.379 1.00 86.50 193 ASN B C 1
ATOM 6267 O O . ASN B 2 193 ? 150.305 174.466 147.330 1.00 98.69 193 ASN B O 1
ATOM 6272 N N . SER B 2 194 ? 152.180 175.495 148.041 1.00 81.63 194 SER B N 1
ATOM 6273 C CA . SER B 2 194 ? 152.673 174.312 148.734 1.00 82.05 194 SER B CA 1
ATOM 6274 C C . SER B 2 194 ? 151.847 173.992 149.971 1.00 89.21 194 SER B C 1
ATOM 6275 O O . SER B 2 194 ? 151.417 172.849 150.158 1.00 99.82 194 SER B O 1
ATOM 6278 N N . GLY B 2 195 ? 151.597 174.993 150.810 1.00 102.28 195 GLY B N 1
ATOM 6279 C CA . GLY B 2 195 ? 151.038 174.730 152.123 1.00 107.41 195 GLY B CA 1
ATOM 6280 C C . GLY B 2 195 ? 151.946 173.889 152.988 1.00 108.15 195 GLY B C 1
ATOM 6281 O O . GLY B 2 195 ? 151.466 173.017 153.719 1.00 110.82 195 GLY B O 1
ATOM 6282 N N . GLY B 2 196 ? 153.259 174.123 152.908 1.00 102.66 196 GLY B N 1
ATOM 6283 C CA . GLY B 2 196 ? 154.237 173.271 153.559 1.00 104.90 196 GLY B CA 1
ATOM 6284 C C . GLY B 2 196 ? 154.196 173.300 155.070 1.00 109.96 196 GLY B C 1
ATOM 6285 O O . GLY B 2 196 ? 154.309 172.244 155.697 1.00 109.13 196 GLY B O 1
ATOM 6286 N N . LEU B 2 197 ? 154.005 174.480 155.668 1.00 115.58 197 LEU B N 1
ATOM 6287 C CA . LEU B 2 197 ? 154.033 174.620 157.121 1.00 113.63 197 LEU B CA 1
ATOM 6288 C C . LEU B 2 197 ? 152.830 173.991 157.814 1.00 114.63 197 LEU B C 1
ATOM 6289 O O . LEU B 2 197 ? 152.834 173.878 159.045 1.00 118.96 197 LEU B O 1
ATOM 6294 N N . ASP B 2 198 ? 151.810 173.580 157.064 1.00 118.31 198 ASP B N 1
ATOM 6295 C CA . ASP B 2 198 ? 150.612 172.976 157.626 1.00 122.26 198 ASP B CA 1
ATOM 6296 C C . ASP B 2 198 ? 150.687 171.454 157.662 1.00 123.10 198 ASP B C 1
ATOM 6297 O O . ASP B 2 198 ? 149.647 170.792 157.599 1.00 125.95 198 ASP B O 1
ATOM 6302 N N . TYR B 2 199 ? 151.894 170.888 157.761 1.00 127.97 199 TYR B N 1
ATOM 6303 C CA . TYR B 2 199 ? 152.035 169.434 157.730 1.00 129.04 199 TYR B CA 1
ATOM 6304 C C . TYR B 2 199 ? 151.526 168.806 159.021 1.00 132.08 199 TYR B C 1
ATOM 6305 O O . TYR B 2 199 ? 151.001 167.687 159.011 1.00 133.19 199 TYR B O 1
ATOM 6314 N N . SER B 2 200 ? 151.671 169.511 160.142 1.00 141.84 200 SER B N 1
ATOM 6315 C CA . SER B 2 200 ? 151.177 169.017 161.419 1.00 143.66 200 SER B CA 1
ATOM 6316 C C . SER B 2 200 ? 149.706 169.335 161.650 1.00 144.58 200 SER B C 1
ATOM 6317 O O . SER B 2 200 ? 149.143 168.882 162.653 1.00 144.87 200 SER B O 1
ATOM 6320 N N . GLY B 2 201 ? 149.074 170.094 160.759 1.00 136.05 201 GLY B N 1
ATOM 6321 C CA . GLY B 2 201 ? 147.690 170.463 160.921 1.00 134.37 201 GLY B CA 1
ATOM 6322 C C . GLY B 2 201 ? 146.799 169.898 159.834 1.00 134.99 201 GLY B C 1
ATOM 6323 O O . GLY B 2 201 ? 146.531 168.694 159.781 1.00 136.57 201 GLY B O 1
ATOM 6324 N N . PRO B 2 202 ? 146.321 170.765 158.936 1.00 128.55 202 PRO B N 1
ATOM 6325 C CA . PRO B 2 202 ? 145.383 170.318 157.895 1.00 130.00 202 PRO B CA 1
ATOM 6326 C C . PRO B 2 202 ? 146.034 169.620 156.711 1.00 131.39 202 PRO B C 1
ATOM 6327 O O . PRO B 2 202 ? 145.332 169.316 155.739 1.00 131.76 202 PRO B O 1
ATOM 6331 N N . GLY B 2 203 ? 147.335 169.356 156.744 1.00 126.35 203 GLY B N 1
ATOM 6332 C CA . GLY B 2 203 ? 148.019 168.749 155.624 1.00 123.69 203 GLY B CA 1
ATOM 6333 C C . GLY B 2 203 ? 148.527 169.781 154.634 1.00 124.92 203 GLY B C 1
ATOM 6334 O O . GLY B 2 203 ? 148.178 170.963 154.673 1.00 120.87 203 GLY B O 1
ATOM 6335 N N . VAL B 2 204 ? 149.379 169.311 153.721 1.00 108.73 204 VAL B N 1
ATOM 6336 C CA . VAL B 2 204 ? 149.939 170.204 152.716 1.00 105.06 204 VAL B CA 1
ATOM 6337 C C . VAL B 2 204 ? 148.891 170.518 151.653 1.00 105.11 204 VAL B C 1
ATOM 6338 O O . VAL B 2 204 ? 147.942 169.760 151.419 1.00 104.72 204 VAL B O 1
ATOM 6342 N N . ASP B 2 205 ? 149.059 171.670 151.012 1.00 98.11 205 ASP B N 1
ATOM 6343 C CA . ASP B 2 205 ? 148.126 172.081 149.980 1.00 90.96 205 ASP B CA 1
ATOM 6344 C C . ASP B 2 205 ? 148.403 171.315 148.690 1.00 89.80 205 ASP B C 1
ATOM 6345 O O . ASP B 2 205 ? 149.449 170.686 148.519 1.00 93.65 205 ASP B O 1
ATOM 6350 N N . THR B 2 206 ? 147.437 171.371 147.777 1.00 93.80 206 THR B N 1
ATOM 6351 C CA . THR B 2 206 ? 147.472 170.588 146.550 1.00 95.40 206 THR B CA 1
ATOM 6352 C C . THR B 2 206 ? 147.120 171.421 145.321 1.00 95.35 206 THR B C 1
ATOM 6353 O O . THR B 2 206 ? 146.492 170.911 144.387 1.00 100.49 206 THR B O 1
ATOM 6357 N N . THR B 2 207 ? 147.550 172.679 145.277 1.00 84.98 207 THR B N 1
ATOM 6358 C CA . THR B 2 207 ? 147.008 173.641 144.334 1.00 91.12 207 THR B CA 1
ATOM 6359 C C . THR B 2 207 ? 148.129 174.427 143.660 1.00 87.29 207 THR B C 1
ATOM 6360 O O . THR B 2 207 ? 149.161 174.720 144.268 1.00 89.02 207 THR B O 1
ATOM 6364 N N . VAL B 2 208 ? 147.925 174.743 142.383 1.00 80.17 208 VAL B N 1
ATOM 6365 C CA . VAL B 2 208 ? 148.725 175.734 141.669 1.00 72.55 208 VAL B CA 1
ATOM 6366 C C . VAL B 2 208 ? 147.788 176.850 141.222 1.00 78.78 208 VAL B C 1
ATOM 6367 O O . VAL B 2 208 ? 146.802 176.599 140.522 1.00 82.62 208 VAL B O 1
ATOM 6371 N N . SER B 2 209 ? 148.088 178.078 141.633 1.00 81.15 209 SER B N 1
ATOM 6372 C CA . SER B 2 209 ? 147.246 179.221 141.318 1.00 79.24 209 SER B CA 1
ATOM 6373 C C . SER B 2 209 ? 147.677 179.864 140.008 1.00 76.06 209 SER B C 1
ATOM 6374 O O . SER B 2 209 ? 148.870 179.934 139.700 1.00 88.04 209 SER B O 1
ATOM 6377 N N . VAL B 2 210 ? 146.699 180.347 139.244 1.00 77.71 210 VAL B N 1
ATOM 6378 C CA . VAL B 2 210 ? 146.934 181.012 137.969 1.00 81.18 210 VAL B CA 1
ATOM 6379 C C . VAL B 2 210 ? 146.487 182.460 138.104 1.00 92.91 210 VAL B C 1
ATOM 6380 O O . VAL B 2 210 ? 145.345 182.730 138.496 1.00 105.13 210 VAL B O 1
ATOM 6384 N N . ILE B 2 211 ? 147.380 183.388 137.773 1.00 95.52 211 ILE B N 1
ATOM 6385 C CA . ILE B 2 211 ? 147.134 184.820 137.904 1.00 96.29 211 ILE B CA 1
ATOM 6386 C C . ILE B 2 211 ? 147.301 185.470 136.536 1.00 100.21 211 ILE B C 1
ATOM 6387 O O . ILE B 2 211 ? 148.311 185.254 135.861 1.00 105.87 211 ILE B O 1
ATOM 6392 N N . ASP B 2 212 ? 146.312 186.258 136.129 1.00 109.88 212 ASP B N 1
ATOM 6393 C CA . ASP B 2 212 ? 146.374 186.969 134.859 1.00 111.22 212 ASP B CA 1
ATOM 6394 C C . ASP B 2 212 ? 147.250 188.217 135.010 1.00 109.63 212 ASP B C 1
ATOM 6395 O O . ASP B 2 212 ? 147.481 188.700 136.117 1.00 113.83 212 ASP B O 1
ATOM 6400 N N . ILE B 2 213 ? 147.811 188.696 133.896 1.00 97.80 213 ILE B N 1
ATOM 6401 C CA . ILE B 2 213 ? 148.510 189.981 133.910 1.00 104.00 213 ILE B CA 1
ATOM 6402 C C . ILE B 2 213 ? 147.521 191.142 133.957 1.00 107.81 213 ILE B C 1
ATOM 6403 O O . ILE B 2 213 ? 147.688 192.083 134.744 1.00 105.68 213 ILE B O 1
ATOM 6408 N N . THR B 2 214 ? 146.474 191.085 133.124 1.00 118.18 214 THR B N 1
ATOM 6409 C CA . THR B 2 214 ? 145.707 192.284 132.781 1.00 121.14 214 THR B CA 1
ATOM 6410 C C . THR B 2 214 ? 144.869 192.790 133.952 1.00 121.09 214 THR B C 1
ATOM 6411 O O . THR B 2 214 ? 144.900 193.983 134.276 1.00 119.03 214 THR B O 1
ATOM 6415 N N . THR B 2 215 ? 144.121 191.905 134.607 1.00 117.76 215 THR B N 1
ATOM 6416 C CA . THR B 2 215 ? 143.356 192.309 135.779 1.00 118.61 215 THR B CA 1
ATOM 6417 C C . THR B 2 215 ? 144.057 191.963 137.085 1.00 119.33 215 THR B C 1
ATOM 6418 O O . THR B 2 215 ? 143.776 192.605 138.104 1.00 120.40 215 THR B O 1
ATOM 6422 N N . PHE B 2 216 ? 144.960 190.978 137.052 1.00 104.93 216 PHE B N 1
ATOM 6423 C CA . PHE B 2 216 ? 145.820 190.561 138.165 1.00 101.59 216 PHE B CA 1
ATOM 6424 C C . PHE B 2 216 ? 144.980 190.123 139.368 1.00 99.88 216 PHE B C 1
ATOM 6425 O O . PHE B 2 216 ? 145.081 190.648 140.477 1.00 97.69 216 PHE B O 1
ATOM 6433 N N . LYS B 2 217 ? 144.093 189.165 139.106 1.00 110.32 217 LYS B N 1
ATOM 6434 C CA . LYS B 2 217 ? 143.345 188.437 140.122 1.00 109.65 217 LYS B CA 1
ATOM 6435 C C . LYS B 2 217 ? 143.655 186.955 139.969 1.00 111.73 217 LYS B C 1
ATOM 6436 O O . LYS B 2 217 ? 144.155 186.524 138.926 1.00 112.39 217 LYS B O 1
ATOM 6442 N N . GLU B 2 218 ? 143.358 186.178 141.006 1.00 108.72 218 GLU B N 1
ATOM 6443 C CA . GLU B 2 218 ? 143.515 184.732 140.919 1.00 109.18 218 GLU B CA 1
ATOM 6444 C C . GLU B 2 218 ? 142.411 184.142 140.051 1.00 110.18 218 GLU B C 1
ATOM 6445 O O . GLU B 2 218 ? 141.251 184.075 140.470 1.00 110.33 218 GLU B O 1
ATOM 6451 N N . THR B 2 219 ? 142.772 183.709 138.843 1.00 101.48 219 THR B N 1
ATOM 6452 C CA . THR B 2 219 ? 141.787 183.271 137.863 1.00 102.82 219 THR B CA 1
ATOM 6453 C C . THR B 2 219 ? 141.381 181.812 138.007 1.00 105.03 219 THR B C 1
ATOM 6454 O O . THR B 2 219 ? 140.192 181.505 137.872 1.00 110.56 219 THR B O 1
ATOM 6458 N N . LYS B 2 220 ? 142.323 180.910 138.271 1.00 91.97 220 LYS B N 1
ATOM 6459 C CA . LYS B 2 220 ? 141.991 179.496 138.365 1.00 97.78 220 LYS B CA 1
ATOM 6460 C C . LYS B 2 220 ? 142.908 178.845 139.388 1.00 97.13 220 LYS B C 1
ATOM 6461 O O . LYS B 2 220 ? 144.016 179.323 139.643 1.00 102.20 220 LYS B O 1
ATOM 6467 N N . LYS B 2 221 ? 142.425 177.761 139.985 1.00 91.41 221 LYS B N 1
ATOM 6468 C CA . LYS B 2 221 ? 143.171 177.000 140.973 1.00 89.00 221 LYS B CA 1
ATOM 6469 C C . LYS B 2 221 ? 143.211 175.543 140.536 1.00 88.54 221 LYS B C 1
ATOM 6470 O O . LYS B 2 221 ? 142.177 174.868 140.523 1.00 90.98 221 LYS B O 1
ATOM 6476 N N . ILE B 2 222 ? 144.400 175.064 140.182 1.00 95.25 222 ILE B N 1
ATOM 6477 C CA . ILE B 2 222 ? 144.582 173.754 139.571 1.00 103.53 222 ILE B CA 1
ATOM 6478 C C . ILE B 2 222 ? 144.893 172.744 140.664 1.00 102.75 222 ILE B C 1
ATOM 6479 O O . ILE B 2 222 ? 145.861 172.911 141.416 1.00 100.12 222 ILE B O 1
ATOM 6484 N N . GLU B 2 223 ? 144.076 171.696 140.746 1.00 120.10 223 GLU B N 1
ATOM 6485 C CA . GLU B 2 223 ? 144.335 170.576 141.644 1.00 115.45 223 GLU B CA 1
ATOM 6486 C C . GLU B 2 223 ? 145.454 169.731 141.053 1.00 114.25 223 GLU B C 1
ATOM 6487 O O . GLU B 2 223 ? 145.245 169.015 140.070 1.00 124.31 223 GLU B O 1
ATOM 6493 N N . VAL B 2 224 ? 146.639 169.801 141.650 1.00 88.08 224 VAL B N 1
ATOM 6494 C CA . VAL B 2 224 ? 147.835 169.253 141.027 1.00 92.46 224 VAL B CA 1
ATOM 6495 C C . VAL B 2 224 ? 148.400 168.041 141.765 1.00 94.78 224 VAL B C 1
ATOM 6496 O O . VAL B 2 224 ? 149.019 167.173 141.126 1.00 92.29 224 VAL B O 1
ATOM 6500 N N . GLY B 2 225 ? 148.154 167.890 143.062 1.00 104.08 225 GLY B N 1
ATOM 6501 C CA . GLY B 2 225 ? 148.838 166.899 143.856 1.00 95.65 225 GLY B CA 1
ATOM 6502 C C . GLY B 2 225 ? 149.462 167.568 145.059 1.00 96.32 225 GLY B C 1
ATOM 6503 O O . GLY B 2 225 ? 149.744 168.769 145.036 1.00 104.56 225 GLY B O 1
ATOM 6504 N N . PRO B 2 226 ? 149.691 166.808 146.131 1.00 94.28 226 PRO B N 1
ATOM 6505 C CA . PRO B 2 226 ? 150.073 167.423 147.409 1.00 99.67 226 PRO B CA 1
ATOM 6506 C C . PRO B 2 226 ? 151.476 168.012 147.382 1.00 101.87 226 PRO B C 1
ATOM 6507 O O . PRO B 2 226 ? 152.384 167.456 146.764 1.00 102.40 226 PRO B O 1
ATOM 6511 N N . ASN B 2 227 ? 151.620 169.155 148.054 1.00 96.60 227 ASN B N 1
ATOM 6512 C CA . ASN B 2 227 ? 152.877 169.885 148.189 1.00 90.12 227 ASN B CA 1
ATOM 6513 C C . ASN B 2 227 ? 153.604 170.188 146.874 1.00 89.24 227 ASN B C 1
ATOM 6514 O O . ASN B 2 227 ? 154.665 169.618 146.601 1.00 98.05 227 ASN B O 1
ATOM 6519 N N . PRO B 2 228 ? 153.071 171.082 146.037 1.00 66.90 228 PRO B N 1
ATOM 6520 C CA . PRO B 2 228 ? 153.810 171.457 144.828 1.00 76.46 228 PRO B CA 1
ATOM 6521 C C . PRO B 2 228 ? 154.933 172.429 145.153 1.00 83.23 228 PRO B C 1
ATOM 6522 O O . PRO B 2 228 ? 154.758 173.377 145.921 1.00 87.42 228 PRO B O 1
ATOM 6526 N N . GLY B 2 229 ? 156.098 172.185 144.561 1.00 82.18 229 GLY B N 1
ATOM 6527 C CA . GLY B 2 229 ? 157.277 172.960 144.888 1.00 76.91 229 GLY B CA 1
ATOM 6528 C C . GLY B 2 229 ? 157.813 173.801 143.750 1.00 76.32 229 GLY B C 1
ATOM 6529 O O . GLY B 2 229 ? 157.225 174.828 143.402 1.00 84.09 229 GLY B O 1
ATOM 6530 N N . LYS B 2 230 ? 158.944 173.380 143.186 1.00 84.80 230 LYS B N 1
ATOM 6531 C CA . LYS B 2 230 ? 159.557 174.083 142.066 1.00 83.91 230 LYS B CA 1
ATOM 6532 C C . LYS B 2 230 ? 158.663 174.017 140.836 1.00 84.26 230 LYS B C 1
ATOM 6533 O O . LYS B 2 230 ? 158.116 172.964 140.506 1.00 90.63 230 LYS B O 1
ATOM 6539 N N . ILE B 2 231 ? 158.507 175.151 140.164 1.00 76.00 231 ILE B N 1
ATOM 6540 C CA . ILE B 2 231 ? 157.656 175.251 138.988 1.00 71.70 231 ILE B CA 1
ATOM 6541 C C . ILE B 2 231 ? 158.407 176.038 137.918 1.00 76.24 231 ILE B C 1
ATOM 6542 O O . ILE B 2 231 ? 159.137 176.985 138.232 1.00 81.37 231 ILE B O 1
ATOM 6547 N N . LEU B 2 232 ? 158.305 175.590 136.669 1.00 76.11 232 LEU B N 1
ATOM 6548 C CA . LEU B 2 232 ? 159.073 176.165 135.573 1.00 75.41 232 LEU B CA 1
ATOM 6549 C C . LEU B 2 232 ? 158.288 176.059 134.276 1.00 78.07 232 LEU B C 1
ATOM 6550 O O . LEU B 2 232 ? 157.648 175.034 134.019 1.00 88.43 232 LEU B O 1
ATOM 6555 N N . PRO B 2 233 ? 158.338 177.083 133.430 1.00 65.61 233 PRO B N 1
ATOM 6556 C CA . PRO B 2 233 ? 157.773 176.948 132.088 1.00 70.99 233 PRO B CA 1
ATOM 6557 C C . PRO B 2 233 ? 158.703 176.139 131.200 1.00 76.02 233 PRO B C 1
ATOM 6558 O O . PRO B 2 233 ? 159.889 175.965 131.485 1.00 80.36 233 PRO B O 1
ATOM 6562 N N . GLY B 2 234 ? 158.148 175.633 130.104 1.00 92.12 234 GLY B N 1
ATOM 6563 C CA . GLY B 2 234 ? 158.953 174.908 129.147 1.00 90.15 234 GLY B CA 1
ATOM 6564 C C . GLY B 2 234 ? 158.574 175.319 127.743 1.00 96.82 234 GLY B C 1
ATOM 6565 O O . GLY B 2 234 ? 157.862 176.302 127.534 1.00 101.09 234 GLY B O 1
ATOM 6566 N N . LEU B 2 235 ? 159.059 174.551 126.772 1.00 114.66 235 LEU B N 1
ATOM 6567 C CA . LEU B 2 235 ? 158.611 174.740 125.403 1.00 117.02 235 LEU B CA 1
ATOM 6568 C C . LEU B 2 235 ? 157.272 174.038 125.197 1.00 118.76 235 LEU B C 1
ATOM 6569 O O . LEU B 2 235 ? 156.678 173.497 126.133 1.00 117.18 235 LEU B O 1
ATOM 6574 N N . GLU B 2 236 ? 156.790 174.094 123.944 1.00 123.85 236 GLU B N 1
ATOM 6575 C CA . GLU B 2 236 ? 155.445 173.677 123.480 1.00 124.79 236 GLU B CA 1
ATOM 6576 C C . GLU B 2 236 ? 154.307 174.190 124.376 1.00 122.81 236 GLU B C 1
ATOM 6577 O O . GLU B 2 236 ? 153.239 173.573 124.459 1.00 122.65 236 GLU B O 1
ATOM 6583 N N . GLU B 2 237 ? 154.531 175.355 125.000 1.00 120.61 237 GLU B N 1
ATOM 6584 C CA . GLU B 2 237 ? 153.556 176.140 125.763 1.00 121.99 237 GLU B CA 1
ATOM 6585 C C . GLU B 2 237 ? 152.953 175.320 126.911 1.00 122.89 237 GLU B C 1
ATOM 6586 O O . GLU B 2 237 ? 151.760 175.014 126.943 1.00 122.21 237 GLU B O 1
ATOM 6592 N N . ALA B 2 238 ? 153.823 174.956 127.853 1.00 107.37 238 ALA B N 1
ATOM 6593 C CA . ALA B 2 238 ? 153.428 174.112 128.972 1.00 105.47 238 ALA B CA 1
ATOM 6594 C C . ALA B 2 238 ? 154.200 174.503 130.224 1.00 102.16 238 ALA B C 1
ATOM 6595 O O . ALA B 2 238 ? 155.250 175.150 130.161 1.00 97.19 238 ALA B O 1
ATOM 6597 N N . VAL B 2 239 ? 153.659 174.097 131.372 1.00 90.07 239 VAL B N 1
ATOM 6598 C CA . VAL B 2 239 ? 154.222 174.411 132.680 1.00 81.30 239 VAL B CA 1
ATOM 6599 C C . VAL B 2 239 ? 154.480 173.109 133.421 1.00 85.16 239 VAL B C 1
ATOM 6600 O O . VAL B 2 239 ? 153.558 172.314 133.620 1.00 96.33 239 VAL B O 1
ATOM 6604 N N . TYR B 2 240 ? 155.716 172.896 133.852 1.00 77.76 240 TYR B N 1
ATOM 6605 C CA . TYR B 2 240 ? 156.090 171.689 134.570 1.00 78.24 240 TYR B CA 1
ATOM 6606 C C . TYR B 2 240 ? 156.305 172.030 136.035 1.00 79.58 240 TYR B C 1
ATOM 6607 O O . TYR B 2 240 ? 157.040 172.969 136.358 1.00 80.49 240 TYR B O 1
ATOM 6616 N N . VAL B 2 241 ? 155.654 171.276 136.916 1.00 77.70 241 VAL B N 1
ATOM 6617 C CA . VAL B 2 241 ? 155.713 171.522 138.351 1.00 65.13 241 VAL B CA 1
ATOM 6618 C C . VAL B 2 241 ? 156.011 170.209 139.065 1.00 77.40 241 VAL B C 1
ATOM 6619 O O . VAL B 2 241 ? 155.549 169.142 138.650 1.00 84.38 241 VAL B O 1
ATOM 6623 N N . VAL B 2 242 ? 156.840 170.268 140.085 1.00 81.40 242 VAL B N 1
ATOM 6624 C CA . VAL B 2 242 ? 157.111 169.082 140.885 1.00 78.10 242 VAL B CA 1
ATOM 6625 C C . VAL B 2 242 ? 156.189 169.074 142.097 1.00 72.63 242 VAL B C 1
ATOM 6626 O O . VAL B 2 242 ? 156.019 170.076 142.798 1.00 78.46 242 VAL B O 1
ATOM 6630 N N . THR B 2 243 ? 155.522 167.944 142.305 1.00 82.43 243 THR B N 1
ATOM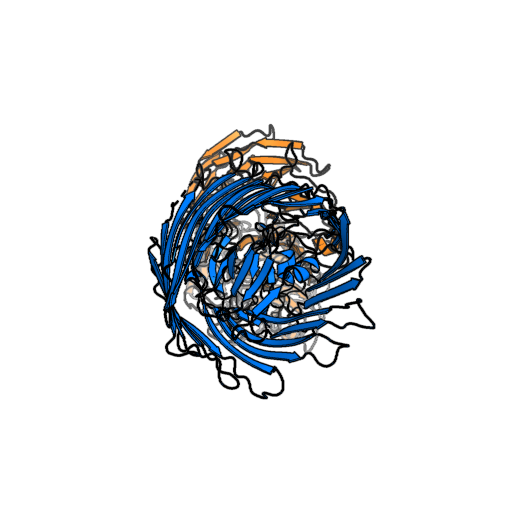 6631 C CA . THR B 2 243 ? 154.654 167.743 143.451 1.00 85.88 243 THR B CA 1
ATOM 6632 C C . THR B 2 243 ? 155.278 166.702 144.363 1.00 91.47 243 THR B C 1
ATOM 6633 O O . THR B 2 243 ? 155.684 165.630 143.909 1.00 98.90 243 THR B O 1
ATOM 6637 N N . ARG B 2 244 ? 155.353 167.019 145.644 1.00 93.56 244 ARG B N 1
ATOM 6638 C CA . ARG B 2 244 ? 155.940 166.122 146.626 1.00 88.74 244 ARG B CA 1
ATOM 6639 C C . ARG B 2 244 ? 154.847 165.192 147.155 1.00 92.48 244 ARG B C 1
ATOM 6640 O O . ARG B 2 244 ? 153.795 165.032 146.532 1.00 93.48 244 ARG B O 1
ATOM 6648 N N . GLY B 2 245 ? 155.099 164.511 148.267 1.00 114.66 245 GLY B N 1
ATOM 6649 C CA . GLY B 2 245 ? 154.068 163.735 148.917 1.00 116.90 245 GLY B CA 1
ATOM 6650 C C . GLY B 2 245 ? 153.387 164.521 150.018 1.00 113.23 245 GLY B C 1
ATOM 6651 O O . GLY B 2 245 ? 153.702 165.679 150.285 1.00 112.07 245 GLY B O 1
ATOM 6652 N N . THR B 2 246 ? 152.411 163.870 150.655 1.00 114.95 246 THR B N 1
ATOM 6653 C CA . THR B 2 246 ? 151.915 164.374 151.928 1.00 115.66 246 THR B CA 1
ATOM 6654 C C . THR B 2 246 ? 153.004 164.337 152.987 1.00 115.93 246 THR B C 1
ATOM 6655 O O . THR B 2 246 ? 153.094 165.257 153.807 1.00 116.21 246 THR B O 1
ATOM 6659 N N . ASP B 2 247 ? 153.829 163.296 152.977 1.00 133.55 247 ASP B N 1
ATOM 6660 C CA . ASP B 2 247 ? 155.095 163.263 153.691 1.00 134.81 247 ASP B CA 1
ATOM 6661 C C . ASP B 2 247 ? 156.222 163.410 152.681 1.00 136.98 247 ASP B C 1
ATOM 6662 O O . ASP B 2 247 ? 156.221 162.737 151.645 1.00 138.72 247 ASP B O 1
ATOM 6667 N N . ILE B 2 248 ? 157.168 164.302 152.979 1.00 131.73 248 ILE B N 1
ATOM 6668 C CA . ILE B 2 248 ? 158.285 164.546 152.072 1.00 132.74 248 ILE B CA 1
ATOM 6669 C C . ILE B 2 248 ? 159.218 163.339 152.040 1.00 135.81 248 ILE B C 1
ATOM 6670 O O . ILE B 2 248 ? 159.709 162.941 150.976 1.00 138.56 248 ILE B O 1
ATOM 6675 N N . GLU B 2 249 ? 159.436 162.704 153.195 1.00 148.45 249 GLU B N 1
ATOM 6676 C CA . GLU B 2 249 ? 160.306 161.534 153.258 1.00 149.17 249 GLU B CA 1
ATOM 6677 C C . GLU B 2 249 ? 159.666 160.284 152.664 1.00 148.98 249 GLU B C 1
ATOM 6678 O O . GLU B 2 249 ? 160.364 159.285 152.467 1.00 150.12 249 GLU B O 1
ATOM 6684 N N . ALA B 2 250 ? 158.362 160.314 152.375 1.00 140.06 250 ALA B N 1
ATOM 6685 C CA . ALA B 2 250 ? 157.667 159.149 151.839 1.00 141.27 250 ALA B CA 1
ATOM 6686 C C . ALA B 2 250 ? 158.049 158.829 150.400 1.00 143.07 250 ALA B C 1
ATOM 6687 O O . ALA B 2 250 ? 157.789 157.708 149.949 1.00 144.66 250 ALA B O 1
ATOM 6689 N N . GLY B 2 251 ? 158.663 159.764 149.682 1.00 135.87 251 GLY B N 1
ATOM 6690 C CA . GLY B 2 251 ? 159.034 159.536 148.296 1.00 135.81 251 GLY B CA 1
ATOM 6691 C C . GLY B 2 251 ? 157.862 159.398 147.349 1.00 138.86 251 GLY B C 1
ATOM 6692 O O . GLY B 2 251 ? 157.867 158.510 146.487 1.00 138.71 251 GLY B O 1
ATOM 6693 N N . ASP B 2 252 ? 156.853 160.254 147.489 1.00 119.77 252 ASP B N 1
ATOM 6694 C CA . ASP B 2 252 ? 155.682 160.259 146.615 1.00 115.22 252 ASP B CA 1
ATOM 6695 C C . ASP B 2 252 ? 155.768 161.404 145.612 1.00 114.35 252 ASP B C 1
ATOM 6696 O O . ASP B 2 252 ? 154.792 162.107 145.341 1.00 114.79 252 ASP B O 1
ATOM 6701 N N . TYR B 2 253 ? 156.965 161.635 145.083 1.00 108.19 253 TYR B N 1
ATOM 6702 C CA . TYR B 2 253 ? 157.201 162.734 144.159 1.00 106.21 253 TYR B CA 1
ATOM 6703 C C . TYR B 2 253 ? 156.656 162.408 142.775 1.00 107.51 253 TYR B C 1
ATOM 6704 O O . TYR B 2 253 ? 156.738 161.268 142.311 1.00 108.79 253 TYR B O 1
ATOM 6713 N N . HIS B 2 254 ? 156.089 163.419 142.123 1.00 100.21 254 HIS B N 1
ATOM 6714 C CA . HIS B 2 254 ? 155.636 163.315 140.745 1.00 96.41 254 HIS B CA 1
ATOM 6715 C C . HIS B 2 254 ? 155.956 164.616 140.027 1.00 95.18 254 HIS B C 1
ATOM 6716 O O . HIS B 2 254 ? 156.188 165.653 140.651 1.00 94.94 254 HIS B O 1
ATOM 6723 N N . LEU B 2 255 ? 155.974 164.550 138.701 1.00 92.23 255 LEU B N 1
ATOM 6724 C CA . LEU B 2 255 ? 156.173 165.726 137.865 1.00 90.62 255 LEU B CA 1
ATOM 6725 C C . LEU B 2 255 ? 154.930 165.930 137.012 1.00 93.49 255 LEU B C 1
ATOM 6726 O O . LEU B 2 255 ? 154.491 165.008 136.325 1.00 100.86 255 LEU B O 1
ATOM 6731 N N . VAL B 2 256 ? 154.362 167.127 137.047 1.00 73.62 256 VAL B N 1
ATOM 6732 C CA . VAL B 2 256 ? 153.085 167.393 136.405 1.00 79.77 256 VAL B CA 1
ATOM 6733 C C . VAL B 2 256 ? 153.298 168.368 135.259 1.00 81.23 256 VAL B C 1
ATOM 6734 O O . VAL B 2 256 ? 153.827 169.468 135.462 1.00 90.78 256 VAL B O 1
ATOM 6738 N N . LYS B 2 257 ? 152.900 167.952 134.060 1.00 83.22 257 LYS B N 1
ATOM 6739 C CA . LYS B 2 257 ? 152.788 168.817 132.898 1.00 76.22 257 LYS B CA 1
ATOM 6740 C C . LYS B 2 257 ? 151.386 169.399 132.844 1.00 85.20 257 LYS B C 1
ATOM 6741 O O . LYS B 2 257 ? 150.405 168.652 132.724 1.00 93.27 257 LYS B O 1
ATOM 6747 N N . ILE B 2 258 ? 151.309 170.727 132.908 1.00 91.88 258 ILE B N 1
ATOM 6748 C CA . ILE B 2 258 ? 150.071 171.490 132.867 1.00 91.77 258 ILE B CA 1
ATOM 6749 C C . ILE B 2 258 ? 150.021 172.233 131.543 1.00 92.90 258 ILE B C 1
ATOM 6750 O O . ILE B 2 258 ? 150.940 172.996 131.216 1.00 99.32 258 ILE B O 1
ATOM 6755 N N . ASP B 2 259 ? 148.955 172.011 130.783 1.00 102.54 259 ASP B N 1
ATOM 6756 C CA . ASP B 2 259 ? 148.738 172.723 129.534 1.00 107.27 259 ASP B CA 1
ATOM 6757 C C . ASP B 2 259 ? 148.260 174.130 129.862 1.00 110.16 259 ASP B C 1
ATOM 6758 O O . ASP B 2 259 ? 147.276 174.301 130.589 1.00 114.94 259 ASP B O 1
ATOM 6763 N N . SER B 2 260 ? 148.957 175.136 129.334 1.00 107.55 260 SER B N 1
ATOM 6764 C CA . SER B 2 260 ? 148.610 176.514 129.652 1.00 106.98 260 SER B CA 1
ATOM 6765 C C . SER B 2 260 ? 147.421 177.027 128.851 1.00 111.41 260 SER B C 1
ATOM 6766 O O . SER B 2 260 ? 146.940 178.128 129.141 1.00 111.86 260 SER B O 1
ATOM 6769 N N . ARG B 2 261 ? 146.950 176.280 127.849 1.00 114.95 261 ARG B N 1
ATOM 6770 C CA . ARG B 2 261 ? 145.746 176.692 127.134 1.00 114.09 261 ARG B CA 1
ATOM 6771 C C . ARG B 2 261 ? 144.513 176.563 128.015 1.00 115.90 261 ARG B C 1
ATOM 6772 O O . ARG B 2 261 ? 143.693 177.485 128.087 1.00 121.88 261 ARG B O 1
ATOM 6780 N N . THR B 2 262 ? 144.367 175.427 128.697 1.00 110.10 262 THR B N 1
ATOM 6781 C CA . THR B 2 262 ? 143.182 175.142 129.488 1.00 116.45 262 THR B CA 1
ATOM 6782 C C . THR B 2 262 ? 143.399 175.287 130.986 1.00 113.86 262 THR B C 1
ATOM 6783 O O . THR B 2 262 ? 142.411 175.256 131.732 1.00 113.56 262 THR B O 1
ATOM 6787 N N . ASP B 2 263 ? 144.651 175.460 131.429 1.00 107.64 263 ASP B N 1
ATOM 6788 C CA . ASP B 2 263 ? 145.048 175.528 132.842 1.00 106.25 263 ASP B CA 1
ATOM 6789 C C . ASP B 2 263 ? 144.565 174.304 133.618 1.00 107.39 263 ASP B C 1
ATOM 6790 O O . ASP B 2 263 ? 143.944 174.409 134.677 1.00 112.41 263 ASP B O 1
ATOM 6795 N N . ALA B 2 264 ? 144.842 173.130 133.065 1.00 99.05 264 ALA B N 1
ATOM 6796 C CA . ALA B 2 264 ? 144.448 171.871 133.672 1.00 99.74 264 ALA B CA 1
ATOM 6797 C C . ALA B 2 264 ? 145.630 170.916 133.666 1.00 102.23 264 ALA B C 1
ATOM 6798 O O . ALA B 2 264 ? 146.557 171.062 132.865 1.00 102.10 264 ALA B O 1
ATOM 6800 N N . VAL B 2 265 ? 145.592 169.947 134.581 1.00 102.16 265 VAL B N 1
ATOM 6801 C CA . VAL B 2 265 ? 146.624 168.918 134.631 1.00 97.93 265 VAL B CA 1
ATOM 6802 C C . VAL B 2 265 ? 146.523 168.052 133.388 1.00 98.40 265 VAL B C 1
ATOM 6803 O O . VAL B 2 265 ? 145.525 167.352 133.178 1.00 102.22 265 VAL B O 1
ATOM 6807 N N . ALA B 2 266 ? 147.552 168.108 132.548 1.00 101.94 266 ALA B N 1
ATOM 6808 C CA . ALA B 2 266 ? 147.564 167.281 131.353 1.00 107.99 266 ALA B CA 1
ATOM 6809 C C . ALA B 2 266 ? 148.184 165.917 131.623 1.00 108.10 266 ALA B C 1
ATOM 6810 O O . ALA B 2 266 ? 147.519 164.890 131.462 1.00 109.04 266 ALA B O 1
ATOM 6812 N N . ILE B 2 267 ? 149.451 165.882 132.033 1.00 101.77 267 ILE B N 1
ATOM 6813 C CA . ILE B 2 267 ? 150.151 164.607 132.199 1.00 100.54 267 ILE B CA 1
ATOM 6814 C C . ILE B 2 267 ? 150.766 164.574 133.593 1.00 100.19 267 ILE B C 1
ATOM 6815 O O . ILE B 2 267 ? 151.317 165.571 134.062 1.00 106.36 267 ILE B O 1
ATOM 6820 N N . THR B 2 268 ? 150.655 163.433 134.270 1.00 103.83 268 THR B N 1
ATOM 6821 C CA . THR B 2 268 ? 151.304 163.222 135.559 1.00 102.19 268 THR B CA 1
ATOM 6822 C C . THR B 2 268 ? 152.337 162.110 135.422 1.00 105.66 268 THR B C 1
ATOM 6823 O O . THR B 2 268 ? 151.976 160.935 135.295 1.00 110.38 268 THR B O 1
ATOM 6827 N N . TYR B 2 269 ? 153.615 162.481 135.444 1.00 102.27 269 TYR B N 1
ATOM 6828 C CA . TYR B 2 269 ? 154.728 161.547 135.375 1.00 102.55 269 TYR B CA 1
ATOM 6829 C C . TYR B 2 269 ? 155.055 161.066 136.781 1.00 107.38 269 TYR B C 1
ATOM 6830 O O . TYR B 2 269 ? 155.209 161.881 137.698 1.00 111.61 269 TYR B O 1
ATOM 6839 N N . ASP B 2 270 ? 155.193 159.750 136.936 1.00 118.49 270 ASP B N 1
ATOM 6840 C CA . ASP B 2 270 ? 155.364 159.125 138.242 1.00 118.56 270 ASP B CA 1
ATOM 6841 C C . ASP B 2 270 ? 156.817 159.049 138.695 1.00 120.57 270 ASP B C 1
ATOM 6842 O O . ASP B 2 270 ? 157.083 158.473 139.756 1.00 121.29 270 ASP B O 1
ATOM 6847 N N . GLU B 2 271 ? 157.755 159.594 137.927 1.00 120.69 271 GLU B N 1
ATOM 6848 C CA . GLU B 2 271 ? 159.160 159.538 138.307 1.00 116.74 271 GLU B CA 1
ATOM 6849 C C . GLU B 2 271 ? 159.450 160.514 139.439 1.00 116.68 271 GLU B C 1
ATOM 6850 O O . GLU B 2 271 ? 158.896 161.616 139.479 1.00 122.54 271 GLU B O 1
ATOM 6856 N N . LYS B 2 272 ? 160.322 160.105 140.358 1.00 99.13 272 LYS B N 1
ATOM 6857 C CA . LYS B 2 272 ? 160.604 160.898 141.550 1.00 101.25 272 LYS B CA 1
ATOM 6858 C C . LYS B 2 272 ? 161.473 162.096 141.187 1.00 103.53 272 LYS B C 1
ATOM 6859 O O . LYS B 2 272 ? 162.526 161.942 140.561 1.00 105.54 272 LYS B O 1
ATOM 6865 N N . VAL B 2 273 ? 161.017 163.293 141.558 1.00 82.50 273 VAL B N 1
ATOM 6866 C CA . VAL B 2 273 ? 161.687 164.548 141.235 1.00 70.66 273 VAL B CA 1
ATOM 6867 C C . VAL B 2 273 ? 161.761 165.376 142.512 1.00 79.84 273 VAL B C 1
ATOM 6868 O O . VAL B 2 273 ? 160.795 165.423 143.280 1.00 88.55 273 VAL B O 1
ATOM 6872 N N . LEU B 2 274 ? 162.911 165.998 142.767 1.00 77.48 274 LEU B N 1
ATOM 6873 C CA . LEU B 2 274 ? 162.952 167.143 143.672 1.00 75.52 274 LEU B CA 1
ATOM 6874 C C . LEU B 2 274 ? 162.962 168.460 142.912 1.00 84.33 274 LEU B C 1
ATOM 6875 O O . LEU B 2 274 ? 162.128 169.330 143.177 1.00 84.16 274 LEU B O 1
ATOM 6880 N N . SER B 2 275 ? 163.888 168.628 141.972 1.00 85.54 275 SER B N 1
ATOM 6881 C CA . SER B 2 275 ? 163.783 169.709 141.007 1.00 84.04 275 SER B CA 1
ATOM 6882 C C . SER B 2 275 ? 164.410 169.258 139.699 1.00 73.06 275 SER B C 1
ATOM 6883 O O . SER B 2 275 ? 164.851 168.113 139.550 1.00 76.96 275 SER B O 1
ATOM 6886 N N . PHE B 2 276 ? 164.463 170.195 138.759 1.00 71.39 276 PHE B N 1
ATOM 6887 C CA . PHE B 2 276 ? 164.646 169.880 137.353 1.00 70.49 276 PHE B CA 1
ATOM 6888 C C . PHE B 2 276 ? 165.008 171.148 136.597 1.00 74.51 276 PHE B C 1
ATOM 6889 O O . PHE B 2 276 ? 164.754 172.264 137.054 1.00 88.35 276 PHE B O 1
ATOM 6897 N N . ALA B 2 277 ? 165.621 170.952 135.438 1.00 67.49 277 ALA B N 1
ATOM 6898 C CA . ALA B 2 277 ? 165.986 172.032 134.536 1.00 73.73 277 ALA B CA 1
ATOM 6899 C C . ALA B 2 277 ? 165.722 171.596 133.102 1.00 77.00 277 ALA B C 1
ATOM 6900 O O . ALA B 2 277 ? 166.092 170.493 132.700 1.00 86.75 277 ALA B O 1
ATOM 6902 N N . ILE B 2 278 ? 165.099 172.474 132.323 1.00 84.30 278 ILE B N 1
ATOM 6903 C CA . ILE B 2 278 ? 164.460 172.097 131.068 1.00 84.48 278 ILE B CA 1
ATOM 6904 C C . ILE B 2 278 ? 165.145 172.811 129.912 1.00 90.73 278 ILE B C 1
ATOM 6905 O O . ILE B 2 278 ? 165.315 174.034 129.949 1.00 101.74 278 ILE B O 1
ATOM 6910 N N . ASP B 2 279 ? 165.533 172.052 128.884 1.00 100.94 279 ASP B N 1
ATOM 6911 C CA . ASP B 2 279 ? 165.831 172.631 127.573 1.00 104.78 279 ASP B CA 1
ATOM 6912 C C . ASP B 2 279 ? 165.274 171.735 126.468 1.00 105.62 279 ASP B C 1
ATOM 6913 O O . ASP B 2 279 ? 165.302 170.505 126.572 1.00 105.00 279 ASP B O 1
ATOM 6918 N N . GLY B 2 280 ? 164.732 172.365 125.427 1.00 103.67 280 GLY B N 1
ATOM 6919 C CA . GLY B 2 280 ? 164.096 171.661 124.340 1.00 104.88 280 GLY B CA 1
ATOM 6920 C C . GLY B 2 280 ? 162.923 170.825 124.808 1.00 101.38 280 GLY B C 1
ATOM 6921 O O . GLY B 2 280 ? 162.016 171.305 125.494 1.00 98.82 280 GLY B O 1
ATOM 6922 N N . PRO B 2 281 ? 162.933 169.539 124.452 1.00 109.07 281 PRO B N 1
ATOM 6923 C CA . PRO B 2 281 ? 161.953 168.610 125.020 1.00 111.08 281 PRO B CA 1
ATOM 6924 C C . PRO B 2 281 ? 162.456 167.816 126.215 1.00 109.23 281 PRO B C 1
ATOM 6925 O O . PRO B 2 281 ? 161.724 166.934 126.683 1.00 109.01 281 PRO B O 1
ATOM 6929 N N . ILE B 2 282 ? 163.664 168.066 126.722 1.00 95.41 282 ILE B N 1
ATOM 6930 C CA . ILE B 2 282 ? 164.254 167.207 127.746 1.00 92.55 282 ILE B CA 1
ATOM 6931 C C . ILE B 2 282 ? 164.490 167.999 129.025 1.00 93.48 282 ILE B C 1
ATOM 6932 O O . ILE B 2 282 ? 164.614 169.231 129.007 1.00 97.16 282 ILE B O 1
ATOM 6937 N N . ALA B 2 283 ? 164.516 167.279 130.141 1.00 84.87 283 ALA B N 1
ATOM 6938 C CA . ALA B 2 283 ? 164.644 167.864 131.464 1.00 83.28 283 ALA B CA 1
ATOM 6939 C C . ALA B 2 283 ? 165.582 167.019 132.310 1.00 86.62 283 ALA B C 1
ATOM 6940 O O . ALA B 2 283 ? 165.439 165.797 132.387 1.00 91.08 283 ALA B O 1
ATOM 6942 N N . TYR B 2 284 ? 166.532 167.679 132.950 1.00 80.25 284 TYR B N 1
ATOM 6943 C CA . TYR B 2 284 ? 167.490 167.036 133.836 1.00 82.00 284 TYR B CA 1
ATOM 6944 C C . TYR B 2 284 ? 166.970 167.216 135.253 1.00 80.51 284 TYR B C 1
ATOM 6945 O O . TYR B 2 284 ? 166.854 168.346 135.733 1.00 81.23 284 TYR B O 1
ATOM 6954 N N . LEU B 2 285 ? 166.638 166.113 135.915 1.00 77.57 285 LEU B N 1
ATOM 6955 C CA . LEU B 2 285 ? 165.924 166.165 137.185 1.00 74.42 285 LEU B CA 1
ATOM 6956 C C . LEU B 2 285 ? 166.631 165.307 138.222 1.00 79.54 285 LEU B C 1
ATOM 6957 O O . LEU B 2 285 ? 167.107 164.217 137.902 1.00 90.59 285 LEU B O 1
ATOM 6962 N N . TYR B 2 286 ? 166.674 165.774 139.465 1.00 75.27 286 TYR B N 1
ATOM 6963 C CA . TYR B 2 286 ? 167.294 164.972 140.512 1.00 76.69 286 TYR B CA 1
ATOM 6964 C C . TYR B 2 286 ? 166.259 164.558 141.548 1.00 77.27 286 TYR B C 1
ATOM 6965 O O . TYR B 2 286 ? 165.359 165.332 141.886 1.00 84.88 286 TYR B O 1
ATOM 6974 N N . THR B 2 287 ? 166.395 163.333 142.042 1.00 97.69 287 THR B N 1
ATOM 6975 C CA . THR B 2 287 ? 165.663 162.847 143.199 1.00 99.18 287 THR B CA 1
ATOM 6976 C C . THR B 2 287 ? 166.639 162.600 144.342 1.00 106.34 287 THR B C 1
ATOM 6977 O O . THR B 2 287 ? 167.826 162.327 144.118 1.00 112.85 287 THR B O 1
ATOM 6981 N N . TYR B 2 288 ? 166.132 162.720 145.565 1.00 118.10 288 TYR B N 1
ATOM 6982 C CA . TYR B 2 288 ? 166.939 162.665 146.774 1.00 120.66 288 TYR B CA 1
ATOM 6983 C C . TYR B 2 288 ? 166.067 162.199 147.926 1.00 117.34 288 TYR B C 1
ATOM 6984 O O . TYR B 2 288 ? 165.318 162.996 148.498 1.00 115.69 288 TYR B O 1
ATOM 6993 N N . ASP B 2 289 ? 166.161 160.919 148.263 1.00 128.48 289 ASP B N 1
ATOM 6994 C CA . ASP B 2 289 ? 165.469 160.373 149.419 1.00 127.82 289 ASP B CA 1
ATOM 6995 C C . ASP B 2 289 ? 166.155 160.840 150.696 1.00 125.67 289 ASP B C 1
ATOM 6996 O O . ASP B 2 289 ? 167.316 161.255 150.694 1.00 129.07 289 ASP B O 1
ATOM 7001 N N . TYR B 2 290 ? 165.417 160.773 151.801 1.00 132.46 290 TYR B N 1
ATOM 7002 C CA . TYR B 2 290 ? 165.926 161.238 153.080 1.00 135.73 290 TYR B CA 1
ATOM 7003 C C . TYR B 2 290 ? 166.172 160.126 154.088 1.00 135.51 290 TYR B C 1
ATOM 7004 O O . TYR B 2 290 ? 166.842 160.372 155.097 1.00 132.09 290 TYR B O 1
ATOM 7013 N N . GLN B 2 291 ? 165.655 158.921 153.857 1.00 159.53 291 GLN B N 1
ATOM 7014 C CA . GLN B 2 291 ? 165.959 157.797 154.733 1.00 160.27 291 GLN B CA 1
ATOM 7015 C C . GLN B 2 291 ? 167.314 157.184 154.403 1.00 159.44 291 GLN B C 1
ATOM 7016 O O . GLN B 2 291 ? 168.211 157.154 155.250 1.00 158.88 291 GLN B O 1
ATOM 7022 N N . THR B 2 292 ? 167.475 156.697 153.175 1.00 156.41 292 THR B N 1
ATOM 7023 C CA . THR B 2 292 ? 168.721 156.087 152.737 1.00 157.72 292 THR B CA 1
ATOM 7024 C C . THR B 2 292 ? 169.736 157.101 152.231 1.00 155.93 292 THR B C 1
ATOM 7025 O O . THR B 2 292 ? 170.869 156.709 151.928 1.00 155.82 292 THR B O 1
ATOM 7029 N N . LYS B 2 293 ? 169.347 158.379 152.134 1.00 137.89 293 LYS B N 1
ATOM 7030 C CA . LYS B 2 293 ? 170.145 159.481 151.585 1.00 135.89 293 LYS B CA 1
ATOM 7031 C C . LYS B 2 293 ? 170.636 159.202 150.169 1.00 135.68 293 LYS B C 1
ATOM 7032 O O . LYS B 2 293 ? 171.728 159.636 1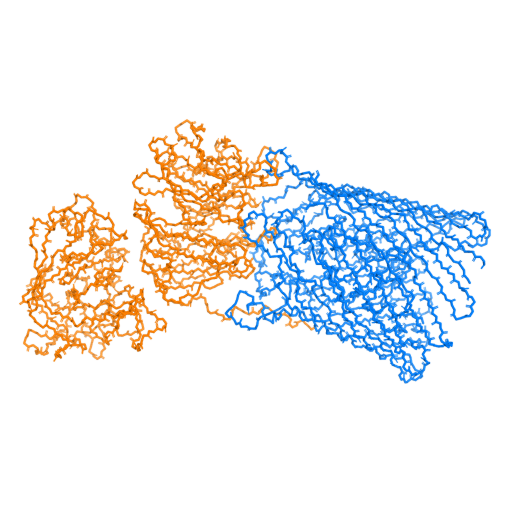49.791 1.00 133.65 293 LYS B O 1
ATOM 7038 N N . ASP B 2 294 ? 169.847 158.486 149.374 1.00 133.91 294 ASP B N 1
ATOM 7039 C CA . ASP B 2 294 ? 170.244 158.152 148.016 1.00 134.58 294 ASP B CA 1
ATOM 7040 C C . ASP B 2 294 ? 169.827 159.258 147.059 1.00 130.60 294 ASP B C 1
ATOM 7041 O O . ASP B 2 294 ? 168.671 159.689 147.048 1.00 131.00 294 ASP B O 1
ATOM 7046 N N . SER B 2 295 ? 170.778 159.713 146.251 1.00 111.40 295 SER B N 1
ATOM 7047 C CA . SER B 2 295 ? 170.540 160.773 145.288 1.00 107.80 295 SER B CA 1
ATOM 7048 C C . SER B 2 295 ? 170.803 160.253 143.886 1.00 109.73 295 SER B C 1
ATOM 7049 O O . SER B 2 295 ? 171.796 159.565 143.637 1.00 117.77 295 SER B O 1
ATOM 7052 N N . ALA B 2 296 ? 169.902 160.590 142.972 1.00 82.42 296 ALA B N 1
ATOM 7053 C CA . ALA B 2 296 ? 170.076 160.221 141.577 1.00 84.78 296 ALA B CA 1
ATOM 7054 C C . ALA B 2 296 ? 169.706 161.414 140.717 1.00 86.52 296 ALA B C 1
ATOM 7055 O O . ALA B 2 296 ? 168.816 162.189 141.064 1.00 96.35 296 ALA B O 1
ATOM 7057 N N . ILE B 2 297 ? 170.414 161.578 139.606 1.00 82.97 297 ILE B N 1
ATOM 7058 C CA . ILE B 2 297 ? 170.106 162.621 138.636 1.00 84.47 297 ILE B CA 1
ATOM 7059 C C . ILE B 2 297 ? 169.840 161.927 137.311 1.00 81.67 297 ILE B C 1
ATOM 7060 O O . ILE B 2 297 ? 170.715 161.236 136.776 1.00 80.07 297 ILE B O 1
ATOM 7065 N N . LYS B 2 298 ? 168.630 162.089 136.793 1.00 88.07 298 LYS B N 1
ATOM 7066 C CA . LYS B 2 298 ? 168.211 161.436 135.568 1.00 88.82 298 LYS B CA 1
ATOM 7067 C C . LYS B 2 298 ? 167.988 162.457 134.464 1.00 91.46 298 LYS B C 1
ATOM 7068 O O . LYS B 2 298 ? 167.795 163.652 134.716 1.00 97.35 298 LYS B O 1
ATOM 7074 N N . VAL B 2 299 ? 168.017 161.965 133.231 1.00 87.68 299 VAL B N 1
ATOM 7075 C CA . VAL B 2 299 ? 167.598 162.730 132.064 1.00 79.92 299 VAL B CA 1
ATOM 7076 C C . VAL B 2 299 ? 166.239 162.197 131.642 1.00 89.58 299 VAL B C 1
ATOM 7077 O O . VAL B 2 299 ? 166.050 160.979 131.537 1.00 94.30 299 VAL B O 1
ATOM 7081 N N . PHE B 2 300 ? 165.290 163.095 131.402 1.00 91.83 300 PHE B N 1
ATOM 7082 C CA . PHE B 2 300 ? 163.900 162.731 131.183 1.00 90.30 300 PHE B CA 1
ATOM 7083 C C . PHE B 2 300 ? 163.406 163.392 129.908 1.00 92.55 300 PHE B C 1
ATOM 7084 O O . PHE B 2 300 ? 163.785 164.528 129.608 1.00 97.06 300 PHE B O 1
ATOM 7092 N N . ASP B 2 301 ? 162.567 162.683 129.163 1.00 99.47 301 ASP B N 1
ATOM 7093 C CA . ASP B 2 301 ? 161.971 163.212 127.946 1.00 98.83 301 ASP B CA 1
ATOM 7094 C C . ASP B 2 301 ? 160.576 163.702 128.313 1.00 103.41 301 ASP B C 1
ATOM 7095 O O . ASP B 2 301 ? 159.723 162.907 128.720 1.00 105.83 301 ASP B O 1
ATOM 7100 N N . LEU B 2 302 ? 160.340 165.005 128.158 1.00 98.88 302 LEU B N 1
ATOM 7101 C CA . LEU B 2 302 ? 159.052 165.567 128.543 1.00 98.05 302 LEU B CA 1
ATOM 7102 C C . LEU B 2 302 ? 157.965 165.288 127.514 1.00 101.00 302 LEU B C 1
ATOM 7103 O O . LEU B 2 302 ? 156.782 165.467 127.820 1.00 98.44 302 LEU B O 1
ATOM 7108 N N . ASN B 2 303 ? 158.335 164.858 126.309 1.00 110.41 303 ASN B N 1
ATOM 7109 C CA . ASN B 2 303 ? 157.358 164.508 125.286 1.00 109.58 303 ASN B CA 1
ATOM 7110 C C . ASN B 2 303 ? 157.025 163.020 125.308 1.00 109.19 303 ASN B C 1
ATOM 7111 O O . ASN B 2 303 ? 155.849 162.644 125.316 1.00 112.00 303 ASN B O 1
ATOM 7116 N N . ALA B 2 304 ? 158.048 162.163 125.314 1.00 114.12 304 ALA B N 1
ATOM 7117 C CA . ALA B 2 304 ? 157.806 160.725 125.353 1.00 119.86 304 ALA B CA 1
ATOM 7118 C C . ALA B 2 304 ? 157.364 160.266 126.736 1.00 119.14 304 ALA B C 1
ATOM 7119 O O . ALA B 2 304 ? 156.659 159.258 126.855 1.00 118.86 304 ALA B O 1
ATOM 7121 N N . GLY B 2 305 ? 157.760 160.984 127.782 1.00 102.39 305 GLY B N 1
ATOM 7122 C CA . GLY B 2 305 ? 157.334 160.639 129.124 1.00 99.98 305 GLY B CA 1
ATOM 7123 C C . GLY B 2 305 ? 158.134 159.546 129.790 1.00 105.36 305 GLY B C 1
ATOM 7124 O O . GLY B 2 305 ? 157.710 159.022 130.824 1.00 109.52 305 GLY B O 1
ATOM 7125 N N . THR B 2 306 ? 159.286 159.188 129.234 1.00 108.72 306 THR B N 1
ATOM 7126 C CA . THR B 2 306 ? 160.123 158.137 129.788 1.00 107.88 306 THR B CA 1
ATOM 7127 C C . THR B 2 306 ? 161.479 158.709 130.164 1.00 107.95 306 THR B C 1
ATOM 7128 O O . THR B 2 306 ? 161.941 159.687 129.572 1.00 114.43 306 THR B O 1
ATOM 7132 N N . VAL B 2 307 ? 162.109 158.095 131.166 1.00 101.36 307 VAL B N 1
ATOM 7133 C CA . VAL B 2 307 ? 163.493 158.417 131.481 1.00 104.15 307 VAL B CA 1
ATOM 7134 C C . VAL B 2 307 ? 164.384 157.933 130.347 1.00 108.78 307 VAL B C 1
ATOM 7135 O O . VAL B 2 307 ? 164.057 156.968 129.644 1.00 109.91 307 VAL B O 1
ATOM 7139 N N . ILE B 2 308 ? 165.504 158.617 130.146 1.00 98.94 308 ILE B N 1
ATOM 7140 C CA . ILE B 2 308 ? 166.430 158.239 129.091 1.00 99.95 308 ILE B CA 1
ATOM 7141 C C . ILE B 2 308 ? 167.736 157.708 129.667 1.00 103.43 308 ILE B C 1
ATOM 7142 O O . ILE B 2 308 ? 168.166 156.608 129.288 1.00 107.87 308 ILE B O 1
ATOM 7147 N N . ARG B 2 309 ? 168.367 158.445 130.574 1.00 92.93 309 ARG B N 1
ATOM 7148 C CA . ARG B 2 309 ? 169.501 157.951 131.343 1.00 93.34 309 ARG B CA 1
ATOM 7149 C C . ARG B 2 309 ? 169.152 158.030 132.817 1.00 96.31 309 ARG B C 1
ATOM 7150 O O . ARG B 2 309 ? 168.790 159.102 133.316 1.00 98.26 309 ARG B O 1
ATOM 7158 N N . ASP B 2 310 ? 169.251 156.884 133.497 1.00 117.97 310 ASP B N 1
ATOM 7159 C CA . ASP B 2 310 ? 168.981 156.810 134.926 1.00 116.10 310 ASP B CA 1
ATOM 7160 C C . ASP B 2 310 ? 170.082 157.456 135.752 1.00 115.61 310 ASP B C 1
ATOM 7161 O O . ASP B 2 310 ? 169.860 157.766 136.926 1.00 118.97 310 ASP B O 1
ATOM 7166 N N . ASN B 2 311 ? 171.267 157.642 135.178 1.00 101.05 311 ASN B N 1
ATOM 7167 C CA . ASN B 2 311 ? 172.309 158.461 135.781 1.00 99.57 311 ASN B CA 1
ATOM 7168 C C . ASN B 2 311 ? 172.752 159.531 134.792 1.00 94.51 311 ASN B C 1
ATOM 7169 O O . ASN B 2 311 ? 173.152 159.224 133.666 1.00 95.34 311 ASN B O 1
ATOM 7174 N N . PHE B 2 312 ? 172.638 160.792 135.202 1.00 85.48 312 PHE B N 1
ATOM 7175 C CA . PHE B 2 312 ? 173.065 161.881 134.334 1.00 88.32 312 PHE B CA 1
ATOM 7176 C C . PHE B 2 312 ? 174.580 161.998 134.315 1.00 85.31 312 PHE B C 1
ATOM 7177 O O . PHE B 2 312 ? 175.174 162.321 133.280 1.00 89.85 312 PHE B O 1
ATOM 7185 N N . ILE B 2 313 ? 175.224 161.717 135.442 1.00 85.95 313 ILE B N 1
ATOM 7186 C CA . ILE B 2 313 ? 176.666 161.860 135.556 1.00 86.14 313 ILE B CA 1
ATOM 7187 C C . ILE B 2 313 ? 177.323 160.591 135.027 1.00 91.65 313 ILE B C 1
ATOM 7188 O O . ILE B 2 313 ? 177.549 159.633 135.775 1.00 97.18 313 ILE B O 1
ATOM 7193 N N . THR B 2 314 ? 177.591 160.556 133.726 1.00 104.15 314 THR B N 1
ATOM 7194 C CA . THR B 2 314 ? 178.198 159.385 133.089 1.00 108.60 314 THR B CA 1
ATOM 7195 C C . THR B 2 314 ? 179.701 159.551 132.899 1.00 110.86 314 THR B C 1
ATOM 7196 O O . THR B 2 314 ? 180.211 159.424 131.787 1.00 112.40 314 THR B O 1
ATOM 7200 N N . ASP B 2 315 ? 180.435 159.839 133.972 1.00 108.73 315 ASP B N 1
ATOM 7201 C CA . ASP B 2 315 ? 181.887 159.754 133.923 1.00 110.71 315 ASP B CA 1
ATOM 7202 C C . ASP B 2 315 ? 182.495 159.219 135.210 1.00 114.57 315 ASP B C 1
ATOM 7203 O O . ASP B 2 315 ? 183.725 159.198 135.325 1.00 118.60 315 ASP B O 1
ATOM 7208 N N . GLY B 2 316 ? 181.687 158.792 136.174 1.00 109.51 316 GLY B N 1
ATOM 7209 C CA . GLY B 2 316 ? 182.199 158.329 137.444 1.00 112.19 316 GLY B CA 1
ATOM 7210 C C . GLY B 2 316 ? 182.405 159.400 138.488 1.00 110.35 316 GLY B C 1
ATOM 7211 O O . GLY B 2 316 ? 182.969 159.103 139.548 1.00 105.77 316 GLY B O 1
ATOM 7212 N N . THR B 2 317 ? 181.979 160.635 138.227 1.00 107.97 317 THR B N 1
ATOM 7213 C CA . THR B 2 317 ? 182.077 161.691 139.227 1.00 107.72 317 THR B CA 1
ATOM 7214 C C . THR B 2 317 ? 181.049 161.453 140.323 1.00 106.53 317 THR B C 1
ATOM 7215 O O . THR B 2 317 ? 179.848 161.360 140.050 1.00 99.46 317 THR B O 1
ATOM 7219 N N . ALA B 2 318 ? 181.524 161.346 141.560 1.00 111.22 318 ALA B N 1
ATOM 7220 C CA . ALA B 2 318 ? 180.643 161.049 142.677 1.00 106.90 318 ALA B CA 1
ATOM 7221 C C . ALA B 2 318 ? 179.794 162.261 143.035 1.00 103.42 318 ALA B C 1
ATOM 7222 O O . ALA B 2 318 ? 180.279 163.394 143.075 1.00 96.41 318 ALA B O 1
ATOM 7224 N N . ILE B 2 319 ? 178.515 162.009 143.289 1.00 112.36 319 ILE B N 1
ATOM 7225 C CA . ILE B 2 319 ? 177.577 163.021 143.750 1.00 111.03 319 ILE B CA 1
ATOM 7226 C C . ILE B 2 319 ? 177.048 162.554 145.103 1.00 113.67 319 ILE B C 1
ATOM 7227 O O . ILE B 2 319 ? 176.837 161.353 145.313 1.00 116.56 319 ILE B O 1
ATOM 7232 N N . GLN B 2 320 ? 176.941 163.479 146.055 1.00 99.36 320 GLN B N 1
ATOM 7233 C CA . GLN B 2 320 ? 176.472 163.116 147.388 1.00 96.39 320 GLN B CA 1
ATOM 7234 C C . GLN B 2 320 ? 175.169 163.812 147.749 1.00 92.92 320 GLN B C 1
ATOM 7235 O O . GLN B 2 320 ? 174.194 163.138 148.094 1.00 94.08 320 GLN B O 1
ATOM 7241 N N . THR B 2 321 ? 175.117 165.138 147.684 1.00 78.03 321 THR B N 1
ATOM 7242 C CA . THR B 2 321 ? 173.906 165.890 148.010 1.00 77.71 321 THR B CA 1
ATOM 7243 C C . THR B 2 321 ? 173.725 167.007 146.997 1.00 78.46 321 THR B C 1
ATOM 7244 O O . THR B 2 321 ? 174.204 168.130 147.194 1.00 78.92 321 THR B O 1
ATOM 7248 N N . PRO B 2 322 ? 173.055 166.729 145.880 1.00 83.42 322 PRO B N 1
ATOM 7249 C CA . PRO B 2 322 ? 172.673 167.817 144.976 1.00 65.80 322 PRO B CA 1
ATOM 7250 C C . PRO B 2 322 ? 171.605 168.679 145.624 1.00 62.34 322 PRO B C 1
ATOM 7251 O O . PRO B 2 322 ? 170.559 168.190 146.051 1.00 74.63 322 PRO B O 1
ATOM 7255 N N . PHE B 2 323 ? 171.890 169.969 145.726 1.00 67.48 323 PHE B N 1
ATOM 7256 C CA . PHE B 2 323 ? 170.980 170.911 146.358 1.00 71.82 323 PHE B CA 1
ATOM 7257 C C . PHE B 2 323 ? 169.968 171.491 145.392 1.00 72.46 323 PHE B C 1
ATOM 7258 O O . PHE B 2 323 ? 168.781 171.557 145.717 1.00 86.70 323 PHE B O 1
ATOM 7266 N N . SER B 2 324 ? 170.409 171.903 144.208 1.00 66.03 324 SER B N 1
ATOM 7267 C CA . SER B 2 324 ? 169.505 172.319 143.150 1.00 73.09 324 SER B CA 1
ATOM 7268 C C . SER B 2 324 ? 170.212 172.132 141.820 1.00 72.63 324 SER B C 1
ATOM 7269 O O . SER B 2 324 ? 171.440 172.063 141.750 1.00 83.47 324 SER B O 1
ATOM 7272 N N . ILE B 2 325 ? 169.422 172.063 140.757 1.00 72.33 325 ILE B N 1
ATOM 7273 C CA . ILE B 2 325 ? 169.948 171.878 139.413 1.00 70.66 325 ILE B CA 1
ATOM 7274 C C . ILE B 2 325 ? 169.461 173.027 138.538 1.00 77.42 325 ILE B C 1
ATOM 7275 O O . ILE B 2 325 ? 168.288 173.412 138.592 1.00 91.04 325 ILE B O 1
ATOM 7280 N N . GLN B 2 326 ? 170.381 173.622 137.788 1.00 69.03 326 GLN B N 1
ATOM 7281 C CA . GLN B 2 326 ? 170.072 174.725 136.896 1.00 71.92 326 GLN B CA 1
ATOM 7282 C C . GLN B 2 326 ? 170.564 174.391 135.503 1.00 78.11 326 GLN B C 1
ATOM 7283 O O . GLN B 2 326 ? 171.296 173.421 135.299 1.00 96.99 326 GLN B O 1
ATOM 7289 N N . LEU B 2 327 ? 170.143 175.200 134.546 1.00 74.52 327 LEU B N 1
ATOM 7290 C CA . LEU B 2 327 ? 170.535 175.034 133.160 1.00 76.45 327 LEU B CA 1
ATOM 7291 C C . LEU B 2 327 ? 170.998 176.375 132.617 1.00 79.99 327 LEU B C 1
ATOM 7292 O O . LEU B 2 327 ? 170.342 177.398 132.832 1.00 87.74 327 LEU B O 1
ATOM 7297 N N . ASN B 2 328 ? 172.127 176.375 131.929 1.00 72.02 328 ASN B N 1
ATOM 7298 C CA . ASN B 2 328 ? 172.607 177.603 131.317 1.00 68.78 328 ASN B CA 1
ATOM 7299 C C . ASN B 2 328 ? 171.766 177.891 130.081 1.00 77.65 328 ASN B C 1
ATOM 7300 O O . ASN B 2 328 ? 171.714 177.055 129.173 1.00 88.26 328 ASN B O 1
ATOM 7305 N N . PRO B 2 329 ? 171.094 179.044 130.005 1.00 91.78 329 PRO B N 1
ATOM 7306 C CA . PRO B 2 329 ? 170.166 179.290 128.891 1.00 94.97 329 PRO B CA 1
ATOM 7307 C C . PRO B 2 329 ? 170.848 179.531 127.558 1.00 94.60 329 PRO B C 1
ATOM 7308 O O . PRO B 2 329 ? 170.178 179.450 126.521 1.00 90.85 329 PRO B O 1
ATOM 7312 N N . PHE B 2 330 ? 172.150 179.820 127.547 1.00 98.43 330 PHE B N 1
ATOM 7313 C CA . PHE B 2 330 ? 172.831 180.129 126.297 1.00 100.02 330 PHE B CA 1
ATOM 7314 C C . PHE B 2 330 ? 174.225 179.516 126.205 1.00 96.88 330 PHE B C 1
ATOM 7315 O O . PHE B 2 330 ? 175.077 180.047 125.483 1.00 97.76 330 PHE B O 1
ATOM 7323 N N . SER B 2 331 ? 174.486 178.419 126.916 1.00 88.56 331 SER B N 1
ATOM 7324 C CA . SER B 2 331 ? 175.647 177.585 126.631 1.00 83.01 331 SER B CA 1
ATOM 7325 C C . SER B 2 331 ? 175.349 176.095 126.660 1.00 83.61 331 SER B C 1
ATOM 7326 O O . SER B 2 331 ? 176.181 175.315 126.184 1.00 86.27 331 SER B O 1
ATOM 7329 N N . GLY B 2 332 ? 174.210 175.674 127.203 1.00 82.21 332 GLY B N 1
ATOM 7330 C CA . GLY B 2 332 ? 173.810 174.285 127.195 1.00 83.39 332 GLY B CA 1
ATOM 7331 C C . GLY B 2 332 ? 174.305 173.451 128.354 1.00 83.73 332 GLY B C 1
ATOM 7332 O O . GLY B 2 332 ? 173.881 172.298 128.486 1.00 85.83 332 GLY B O 1
ATOM 7333 N N . ASN B 2 333 ? 175.172 173.988 129.204 1.00 81.01 333 ASN B N 1
ATOM 7334 C CA . ASN B 2 333 ? 175.726 173.209 130.299 1.00 83.38 333 ASN B CA 1
ATOM 7335 C C . ASN B 2 333 ? 174.737 173.098 131.452 1.00 88.57 333 ASN B C 1
ATOM 7336 O O . ASN B 2 333 ? 173.778 173.867 131.554 1.00 91.36 333 ASN B O 1
ATOM 7341 N N . ILE B 2 334 ? 174.982 172.125 132.325 1.00 80.36 334 ILE B N 1
ATOM 7342 C CA . ILE B 2 334 ? 174.107 171.822 133.451 1.00 66.21 334 ILE B CA 1
ATOM 7343 C C . ILE B 2 334 ? 174.870 172.093 134.735 1.00 72.98 334 ILE B C 1
ATOM 7344 O O . ILE B 2 334 ? 175.947 171.531 134.953 1.00 86.58 334 ILE B O 1
ATOM 7349 N N . TYR B 2 335 ? 174.315 172.932 135.597 1.00 69.28 335 TYR B N 1
ATOM 7350 C CA . TYR B 2 335 ? 174.994 173.337 136.818 1.00 64.23 335 TYR B CA 1
ATOM 7351 C C . TYR B 2 335 ? 174.287 172.755 138.028 1.00 68.46 335 TYR B C 1
ATOM 7352 O O . TYR B 2 335 ? 173.176 173.173 138.366 1.00 83.24 335 TYR B O 1
ATOM 7361 N N . ILE B 2 336 ? 174.945 171.804 138.682 1.00 61.92 336 ILE B N 1
ATOM 7362 C CA . ILE B 2 336 ? 174.410 171.126 139.853 1.00 51.72 336 ILE B CA 1
ATOM 7363 C C . ILE B 2 336 ? 175.231 171.552 141.056 1.00 66.85 336 ILE B C 1
ATOM 7364 O O . ILE B 2 336 ? 176.458 171.421 141.050 1.00 86.34 336 ILE B O 1
ATOM 7369 N N . THR B 2 337 ? 174.569 172.065 142.078 1.00 67.87 337 THR B N 1
ATOM 7370 C CA . THR B 2 337 ? 175.264 172.509 143.273 1.00 62.42 337 THR B CA 1
ATOM 7371 C C . THR B 2 337 ? 175.276 171.406 144.321 1.00 67.97 337 THR B C 1
ATOM 7372 O O . THR B 2 337 ? 174.357 170.591 144.403 1.00 80.63 337 THR B O 1
ATOM 7376 N N . GLU B 2 338 ? 176.331 171.394 145.125 1.00 74.75 338 GLU B N 1
ATOM 7377 C CA . GLU B 2 338 ? 176.530 170.416 146.183 1.00 77.47 338 GLU B CA 1
ATOM 7378 C C . GLU B 2 338 ? 176.425 171.117 147.527 1.00 86.00 338 GLU B C 1
ATOM 7379 O O . GLU B 2 338 ? 177.050 172.163 147.733 1.00 95.82 338 GLU B O 1
ATOM 7385 N N . ALA B 2 339 ? 175.643 170.543 148.438 1.00 76.99 339 ALA B N 1
ATOM 7386 C CA . ALA B 2 339 ? 175.496 171.087 149.777 1.00 73.26 339 ALA B CA 1
ATOM 7387 C C . ALA B 2 339 ? 176.029 170.170 150.868 1.00 84.53 339 ALA B C 1
ATOM 7388 O O . ALA B 2 339 ? 176.118 170.610 152.020 1.00 86.34 339 ALA B O 1
ATOM 7390 N N . TYR B 2 340 ? 176.371 168.920 150.532 1.00 87.07 340 TYR B N 1
ATOM 7391 C CA . TYR B 2 340 ? 176.915 167.902 151.431 1.00 79.20 340 TYR B CA 1
ATOM 7392 C C . TYR B 2 340 ? 176.046 167.623 152.651 1.00 84.68 340 TYR B C 1
ATOM 7393 O O . TYR B 2 340 ? 174.944 167.081 152.531 1.00 91.32 340 TYR B O 1
ATOM 7402 N N . ASN B 2 341 ? 176.542 167.983 153.831 1.00 80.47 341 ASN B N 1
ATOM 7403 C CA . ASN B 2 341 ? 175.852 167.745 155.088 1.00 78.12 341 ASN B CA 1
ATOM 7404 C C . ASN B 2 341 ? 175.040 168.964 155.505 1.00 78.89 341 ASN B C 1
ATOM 7405 O O . ASN B 2 341 ? 174.571 169.035 156.646 1.00 84.12 341 ASN B O 1
ATOM 7410 N N . TYR B 2 342 ? 174.889 169.935 154.600 1.00 69.29 342 TYR B N 1
ATOM 7411 C CA . TYR B 2 342 ? 174.307 171.257 154.823 1.00 70.79 342 TYR B CA 1
ATOM 7412 C C . TYR B 2 342 ? 175.003 172.034 155.932 1.00 74.93 342 TYR B C 1
ATOM 7413 O O . TYR B 2 342 ? 174.389 172.907 156.553 1.00 79.49 342 TYR B O 1
ATOM 7422 N N . THR B 2 343 ? 176.270 171.740 156.187 1.00 80.91 343 THR B N 1
ATOM 7423 C CA . THR B 2 343 ? 177.067 172.398 157.206 1.00 85.38 343 THR B CA 1
ATOM 7424 C C . THR B 2 343 ? 178.398 172.901 156.671 1.00 88.63 343 THR B C 1
ATOM 7425 O O . THR B 2 343 ? 178.812 174.010 157.016 1.00 91.27 343 THR B O 1
ATOM 7429 N N . VAL B 2 344 ? 179.050 172.138 155.808 1.00 86.02 344 VAL B N 1
ATOM 7430 C CA . VAL B 2 344 ? 180.271 172.571 155.155 1.00 82.56 344 VAL B CA 1
ATOM 7431 C C . VAL B 2 344 ? 179.904 173.314 153.876 1.00 84.38 344 VAL B C 1
ATOM 7432 O O . VAL B 2 344 ? 178.766 173.266 153.406 1.00 89.29 344 VAL B O 1
ATOM 7436 N N . LYS B 2 345 ? 180.879 174.023 153.315 1.00 84.89 345 LYS B N 1
ATOM 7437 C CA . LYS B 2 345 ? 180.640 174.813 152.115 1.00 86.13 345 LYS B CA 1
ATOM 7438 C C . LYS B 2 345 ? 180.482 173.912 150.895 1.00 84.41 345 LYS B C 1
ATOM 7439 O O . LYS B 2 345 ? 181.246 172.963 150.700 1.00 84.46 345 LYS B O 1
ATOM 7445 N N . GLY B 2 346 ? 179.483 174.218 150.064 1.00 90.11 346 GLY B N 1
ATOM 7446 C CA . GLY B 2 346 ? 179.148 173.362 148.947 1.00 85.84 346 GLY B CA 1
ATOM 7447 C C . GLY B 2 346 ? 179.975 173.626 147.702 1.00 83.76 346 GLY B C 1
ATOM 7448 O O . GLY B 2 346 ? 180.851 174.484 147.673 1.00 86.22 346 GLY B O 1
ATOM 7449 N N . ASP B 2 347 ? 179.675 172.858 146.660 1.00 82.83 347 ASP B N 1
ATOM 7450 C CA . ASP B 2 347 ? 180.350 172.941 145.373 1.00 83.70 347 ASP B CA 1
ATOM 7451 C C . ASP B 2 347 ? 179.385 173.460 144.321 1.00 81.37 347 ASP B C 1
ATOM 7452 O O . ASP B 2 347 ? 178.173 173.488 144.521 1.00 97.04 347 ASP B O 1
ATOM 7457 N N . VAL B 2 348 ? 179.934 173.857 143.177 1.00 65.64 348 VAL B N 1
ATOM 7458 C CA . VAL B 2 348 ? 179.146 174.049 141.961 1.00 67.58 348 VAL B CA 1
ATOM 7459 C C . VAL B 2 348 ? 179.802 173.258 140.843 1.00 79.88 348 VAL B C 1
ATOM 7460 O O . VAL B 2 348 ? 180.914 173.587 140.424 1.00 92.95 348 VAL B O 1
ATOM 7464 N N . LEU B 2 349 ? 179.114 172.238 140.346 1.00 58.52 349 LEU B N 1
ATOM 7465 C CA . LEU B 2 349 ? 179.643 171.349 139.327 1.00 52.63 349 LEU B CA 1
ATOM 7466 C C . LEU B 2 349 ? 178.995 171.686 137.995 1.00 45.58 349 LEU B C 1
ATOM 7467 O O . LEU B 2 349 ? 177.768 171.795 137.907 1.00 67.42 349 LEU B O 1
ATOM 7472 N N . CYS B 2 350 ? 179.817 171.857 136.966 1.00 63.65 350 CYS B N 1
ATOM 7473 C CA . CYS B 2 350 ? 179.352 172.108 135.613 1.00 69.72 350 CYS B CA 1
ATOM 7474 C C . CYS B 2 350 ? 179.530 170.849 134.782 1.00 79.18 350 CYS B C 1
ATOM 7475 O O . CYS B 2 350 ? 180.641 170.320 134.681 1.00 93.19 350 CYS B O 1
ATOM 7478 N N . PHE B 2 351 ? 178.442 170.377 134.188 1.00 71.10 351 PHE B N 1
ATOM 7479 C CA . PHE B 2 351 ? 178.456 169.219 133.315 1.00 73.56 351 PHE B CA 1
ATOM 7480 C C . PHE B 2 351 ? 178.069 169.653 131.912 1.00 75.33 351 PHE B C 1
ATOM 7481 O O . PHE B 2 351 ? 177.400 170.671 131.725 1.00 81.85 351 PHE B O 1
ATOM 7489 N N . ASN B 2 352 ? 178.496 168.879 130.922 1.00 85.41 352 ASN B N 1
ATOM 7490 C CA . ASN B 2 352 ? 178.031 169.113 129.568 1.00 89.47 352 ASN B CA 1
ATOM 7491 C C . ASN B 2 352 ? 176.679 168.430 129.350 1.00 91.13 352 ASN B C 1
ATOM 7492 O O . ASN B 2 352 ? 176.040 167.939 130.284 1.00 93.08 352 ASN B O 1
ATOM 7497 N N . GLN B 2 353 ? 176.229 168.416 128.094 1.00 93.27 353 GLN B N 1
ATOM 7498 C CA . GLN B 2 353 ? 174.976 167.743 127.770 1.00 92.76 353 GLN B CA 1
ATOM 7499 C C . GLN B 2 353 ? 175.108 166.233 127.907 1.00 93.94 353 GLN B C 1
ATOM 7500 O O . GLN B 2 353 ? 174.132 165.549 128.232 1.00 93.42 353 GLN B O 1
ATOM 7506 N N . GLN B 2 354 ? 176.307 165.701 127.673 1.00 97.81 354 GLN B N 1
ATOM 7507 C CA . GLN B 2 354 ? 176.555 164.270 127.747 1.00 95.02 354 GLN B CA 1
ATOM 7508 C C . GLN B 2 354 ? 176.793 163.785 129.169 1.00 94.97 354 GLN B C 1
ATOM 7509 O O . GLN B 2 354 ? 176.763 162.574 129.406 1.00 102.71 354 GLN B O 1
ATOM 7515 N N . GLY B 2 355 ? 177.025 164.687 130.114 1.00 88.64 355 GLY B N 1
ATOM 7516 C CA . GLY B 2 355 ? 177.196 164.299 131.497 1.00 89.46 355 GLY B CA 1
ATOM 7517 C C . GLY B 2 355 ? 178.618 164.253 132.000 1.00 87.25 355 GLY B C 1
ATOM 7518 O O . GLY B 2 355 ? 178.827 163.936 133.175 1.00 90.47 355 GLY B O 1
ATOM 7519 N N . GLN B 2 356 ? 179.604 164.559 131.163 1.00 98.06 356 GLN B N 1
ATOM 7520 C CA . GLN B 2 356 ? 180.989 164.649 131.603 1.00 97.44 356 GLN B CA 1
ATOM 7521 C C . GLN B 2 356 ? 181.184 165.949 132.368 1.00 97.88 356 GLN B C 1
ATOM 7522 O O . GLN B 2 356 ? 180.620 166.982 131.996 1.00 104.56 356 GLN B O 1
ATOM 7528 N N . LEU B 2 357 ? 181.975 165.891 133.435 1.00 82.34 357 LEU B N 1
ATOM 7529 C CA . LEU B 2 357 ? 182.243 167.077 134.237 1.00 80.14 357 LEU B CA 1
ATOM 7530 C C . LEU B 2 357 ? 183.173 168.022 133.494 1.00 81.01 357 LEU B C 1
ATOM 7531 O O . LEU B 2 357 ? 184.224 167.610 132.997 1.00 92.42 357 LEU B O 1
ATOM 7536 N N . GLN B 2 358 ? 182.783 169.291 133.412 1.00 67.07 358 GLN B N 1
ATOM 7537 C CA . GLN B 2 358 ? 183.659 170.308 132.847 1.00 72.95 358 GLN B CA 1
ATOM 7538 C C . GLN B 2 358 ? 184.571 170.902 133.911 1.00 81.84 358 GLN B C 1
ATOM 7539 O O . GLN B 2 358 ? 185.798 170.864 133.776 1.00 91.58 358 GLN B O 1
ATOM 7545 N N . TYR B 2 359 ? 183.985 171.442 134.975 1.00 76.75 359 TYR B N 1
ATOM 7546 C CA . TYR B 2 359 ? 184.748 171.970 136.095 1.00 78.11 359 TYR B CA 1
ATOM 7547 C C . TYR B 2 359 ? 183.865 171.916 137.327 1.00 78.39 359 TYR B C 1
ATOM 7548 O O . TYR B 2 359 ? 182.687 171.558 137.253 1.00 91.05 359 TYR B O 1
ATOM 7557 N N . ARG B 2 360 ? 184.450 172.267 138.463 1.00 78.53 360 ARG B N 1
ATOM 7558 C CA . ARG B 2 360 ? 183.690 172.452 139.687 1.00 75.08 360 ARG B CA 1
ATOM 7559 C C . ARG B 2 360 ? 184.367 173.518 140.531 1.00 85.44 360 ARG B C 1
ATOM 7560 O O . ARG B 2 360 ? 185.594 173.532 140.664 1.00 102.42 360 ARG B O 1
ATOM 7568 N N . LEU B 2 361 ? 183.567 174.437 141.048 1.00 71.39 361 LEU B N 1
ATOM 7569 C CA . LEU B 2 361 ? 184.025 175.452 141.982 1.00 78.83 361 LEU B CA 1
ATOM 7570 C C . LEU B 2 361 ? 183.863 174.896 143.386 1.00 82.65 361 LEU B C 1
ATOM 7571 O O . LEU B 2 361 ? 182.764 174.473 143.764 1.00 85.44 361 LEU B O 1
ATOM 7576 N N . ASN B 2 362 ? 184.953 174.896 144.145 1.00 88.22 362 ASN B N 1
ATOM 7577 C CA . ASN B 2 362 ? 184.974 174.290 145.464 1.00 83.65 362 ASN B CA 1
ATOM 7578 C C . ASN B 2 362 ? 184.863 175.354 146.543 1.00 87.75 362 ASN B C 1
ATOM 7579 O O . ASN B 2 362 ? 185.520 176.396 146.465 1.00 90.23 362 ASN B O 1
ATOM 7584 N N . ASP B 2 363 ? 184.028 175.061 147.548 1.00 97.29 363 ASP B N 1
ATOM 7585 C CA . ASP B 2 363 ? 183.806 175.908 148.725 1.00 100.72 363 ASP B CA 1
ATOM 7586 C C . ASP B 2 363 ? 183.351 177.311 148.329 1.00 100.37 363 ASP B C 1
ATOM 7587 O O . ASP B 2 363 ? 183.858 178.316 148.830 1.00 100.07 363 ASP B O 1
ATOM 7592 N N . ILE B 2 364 ? 182.388 177.376 147.409 1.00 84.46 364 ILE B N 1
ATOM 7593 C CA . ILE B 2 364 ? 181.981 178.660 146.851 1.00 83.27 364 ILE B CA 1
ATOM 7594 C C . ILE B 2 364 ? 181.049 179.397 147.805 1.00 85.04 364 ILE B C 1
ATOM 7595 O O . ILE B 2 364 ? 180.875 180.618 147.703 1.00 91.38 364 ILE B O 1
ATOM 7600 N N . GLY B 2 365 ? 180.469 178.694 148.764 1.00 93.70 365 GLY B N 1
ATOM 7601 C CA . GLY B 2 365 ? 179.532 179.314 149.674 1.00 91.26 365 GLY B CA 1
ATOM 7602 C C . GLY B 2 365 ? 178.824 178.254 150.475 1.00 92.10 365 GLY B C 1
ATOM 7603 O O . GLY B 2 365 ? 178.917 177.056 150.195 1.00 99.89 365 GLY B O 1
ATOM 7604 N N . LEU B 2 366 ? 178.106 178.714 151.489 1.00 80.76 366 LEU B N 1
ATOM 7605 C CA . LEU B 2 366 ? 177.428 177.800 152.392 1.00 82.19 366 LEU B CA 1
ATOM 7606 C C . LEU B 2 366 ? 176.027 177.524 151.866 1.00 83.25 366 LEU B C 1
ATOM 7607 O O . LEU B 2 366 ? 175.188 178.430 151.822 1.00 90.73 366 LEU B O 1
ATOM 7612 N N . ASN B 2 367 ? 175.785 176.263 151.476 1.00 74.18 367 ASN B N 1
ATOM 7613 C CA . ASN B 2 367 ? 174.597 175.759 150.790 1.00 81.44 367 ASN B CA 1
ATOM 7614 C C . ASN B 2 367 ? 174.280 176.560 149.535 1.00 86.54 367 ASN B C 1
ATOM 7615 O O . ASN B 2 367 ? 173.336 177.358 149.548 1.00 94.51 367 ASN B O 1
ATOM 7620 N N . PRO B 2 368 ? 175.048 176.393 148.439 1.00 56.38 368 PRO B N 1
ATOM 7621 C CA . PRO B 2 368 ? 174.759 177.144 147.211 1.00 53.15 368 PRO B CA 1
ATOM 7622 C C . PRO B 2 368 ? 173.433 176.747 146.588 1.00 63.85 368 PRO B C 1
ATOM 7623 O O . PRO B 2 368 ? 173.228 175.596 146.199 1.00 69.33 368 PRO B O 1
ATOM 7627 N N . ASN B 2 369 ? 172.514 177.703 146.517 1.00 68.92 369 ASN B N 1
ATOM 7628 C CA . ASN B 2 369 ? 171.146 177.413 146.125 1.00 61.02 369 ASN B CA 1
ATOM 7629 C C . ASN B 2 369 ? 170.923 177.589 144.635 1.00 66.62 369 ASN B C 1
ATOM 7630 O O . ASN B 2 369 ? 170.489 176.643 143.975 1.00 80.16 369 ASN B O 1
ATOM 7635 N N . THR B 2 370 ? 171.204 178.762 144.083 1.00 62.31 370 THR B N 1
ATOM 7636 C CA . THR B 2 370 ? 170.745 179.010 142.719 1.00 71.91 370 THR B CA 1
ATOM 7637 C C . THR B 2 370 ? 171.832 179.673 141.891 1.00 69.84 370 THR B C 1
ATOM 7638 O O . THR B 2 370 ? 172.390 180.690 142.300 1.00 72.66 370 THR B O 1
ATOM 7642 N N . VAL B 2 371 ? 172.113 179.108 140.721 1.00 73.93 371 VAL B N 1
ATOM 7643 C CA . VAL B 2 371 ? 173.126 179.631 139.814 1.00 68.29 371 VAL B CA 1
ATOM 7644 C C . VAL B 2 371 ? 172.429 180.293 138.635 1.00 73.40 371 VAL B C 1
ATOM 7645 O O . VAL B 2 371 ? 171.651 179.646 137.925 1.00 88.94 371 VAL B O 1
ATOM 7649 N N . VAL B 2 372 ? 172.709 181.578 138.429 1.00 66.04 372 VAL B N 1
ATOM 7650 C CA . VAL B 2 372 ? 172.205 182.330 137.289 1.00 67.56 372 VAL B CA 1
ATOM 7651 C C . VAL B 2 372 ? 173.386 182.822 136.468 1.00 82.59 372 VAL B C 1
ATOM 7652 O O . VAL B 2 372 ? 174.527 182.843 136.937 1.00 94.31 372 VAL B O 1
ATOM 7656 N N . PHE B 2 373 ? 173.104 183.225 135.234 1.00 78.97 373 PHE B N 1
ATOM 7657 C CA . PHE B 2 373 ? 174.134 183.467 134.237 1.00 70.37 373 PHE B CA 1
ATOM 7658 C C . PHE B 2 373 ? 173.852 184.772 133.514 1.00 75.65 373 PHE B C 1
ATOM 7659 O O . PHE B 2 373 ? 172.709 185.232 133.460 1.00 86.59 373 PHE B O 1
ATOM 7667 N N . SER B 2 374 ? 174.899 185.365 132.948 1.00 83.99 374 SER B N 1
ATOM 7668 C CA . SER B 2 374 ? 174.732 186.569 132.153 1.00 88.99 374 SER B CA 1
ATOM 7669 C C . SER B 2 374 ? 175.845 186.668 131.122 1.00 92.70 374 SER B C 1
ATOM 7670 O O . SER B 2 374 ? 176.876 185.998 131.214 1.00 94.56 374 SER B O 1
ATOM 7673 N N . ASP B 2 375 ? 175.619 187.529 130.133 1.00 105.31 375 ASP B N 1
ATOM 7674 C CA . ASP B 2 375 ? 176.580 187.757 129.069 1.00 106.15 375 ASP B CA 1
ATOM 7675 C C . ASP B 2 375 ? 176.983 189.216 128.922 1.00 110.19 375 ASP B C 1
ATOM 7676 O O . ASP B 2 375 ? 177.826 189.523 128.073 1.00 112.30 375 ASP B O 1
ATOM 7681 N N . LYS B 2 376 ? 176.414 190.119 129.716 1.00 105.32 376 LYS B N 1
ATOM 7682 C CA . LYS B 2 376 ? 176.680 191.543 129.585 1.00 103.89 376 LYS B CA 1
ATOM 7683 C C . LYS B 2 376 ? 177.829 192.024 130.461 1.00 108.83 376 LYS B C 1
ATOM 7684 O O . LYS B 2 376 ? 178.261 193.171 130.302 1.00 113.63 376 LYS B O 1
ATOM 7690 N N . ALA B 2 377 ? 178.306 191.183 131.389 1.00 100.28 377 ALA B N 1
ATOM 7691 C CA . ALA B 2 377 ? 179.420 191.438 132.307 1.00 98.23 377 ALA B CA 1
ATOM 7692 C C . ALA B 2 377 ? 179.228 192.667 133.192 1.00 101.32 377 ALA B C 1
ATOM 7693 O O . ALA B 2 377 ? 178.153 193.274 133.218 1.00 104.09 377 ALA B O 1
ATOM 7695 N N . SER B 2 378 ? 180.260 193.014 133.957 1.00 104.62 378 SER B N 1
ATOM 7696 C CA . SER B 2 378 ? 180.225 194.195 134.805 1.00 103.81 378 SER B CA 1
ATOM 7697 C C . SER B 2 378 ? 181.645 194.705 134.995 1.00 106.89 378 SER B C 1
ATOM 7698 O O . SER B 2 378 ? 182.609 193.939 134.891 1.00 107.48 378 SER B O 1
ATOM 7701 N N . GLN B 2 379 ? 181.749 196.006 135.279 1.00 115.45 379 GLN B N 1
ATOM 7702 C CA . GLN B 2 379 ? 183.010 196.740 135.459 1.00 120.71 379 GLN B CA 1
ATOM 7703 C C . GLN B 2 379 ? 183.969 196.587 134.276 1.00 122.99 379 GLN B C 1
ATOM 7704 O O . GLN B 2 379 ? 184.629 197.543 133.870 1.00 120.73 379 GLN B O 1
ATOM 7710 N N . ASP B 2 388 ? 184.413 194.216 120.392 1.00 213.10 388 ASP B N 1
ATOM 7711 C CA . ASP B 2 388 ? 184.323 195.028 119.184 1.00 214.08 388 ASP B CA 1
ATOM 7712 C C . ASP B 2 388 ? 184.631 194.196 117.941 1.00 215.34 388 ASP B C 1
ATOM 7713 O O . ASP B 2 388 ? 185.721 193.633 117.827 1.00 214.99 388 ASP B O 1
ATOM 7718 N N . PRO B 2 389 ? 183.666 194.110 117.018 1.00 215.83 389 PRO B N 1
ATOM 7719 C CA . PRO B 2 389 ? 183.891 193.326 115.792 1.00 214.67 389 PRO B CA 1
ATOM 7720 C C . PRO B 2 389 ? 184.913 193.938 114.850 1.00 214.52 389 PRO B C 1
ATOM 7721 O O . PRO B 2 389 ? 185.546 193.196 114.089 1.00 213.81 389 PRO B O 1
ATOM 7725 N N . ASN B 2 390 ? 185.091 195.261 114.871 1.00 221.83 390 ASN B N 1
ATOM 7726 C CA . ASN B 2 390 ? 186.096 195.895 114.025 1.00 221.69 390 ASN B CA 1
ATOM 7727 C C . ASN B 2 390 ? 187.511 195.597 114.503 1.00 221.40 390 ASN B C 1
ATOM 7728 O O . ASN B 2 390 ? 188.439 195.555 113.687 1.00 220.52 390 ASN B O 1
ATOM 7733 N N . ALA B 2 391 ? 187.694 195.403 115.806 1.00 219.03 391 ALA B N 1
ATOM 7734 C CA . ALA B 2 391 ? 188.990 194.998 116.324 1.00 218.18 391 ALA B CA 1
ATOM 7735 C C . ALA B 2 391 ? 189.283 193.556 115.915 1.00 218.11 391 ALA B C 1
ATOM 7736 O O . ALA B 2 391 ? 188.355 192.753 115.770 1.00 218.26 391 ALA B O 1
ATOM 7738 N N . PRO B 2 392 ? 190.560 193.207 115.680 1.00 213.02 392 PRO B N 1
ATOM 7739 C CA . PRO B 2 392 ? 190.899 191.818 115.336 1.00 213.63 392 PRO B CA 1
ATOM 7740 C C . PRO B 2 392 ? 190.627 190.837 116.466 1.00 213.87 392 PRO B C 1
ATOM 7741 O O . PRO B 2 392 ? 189.975 189.808 116.257 1.00 212.83 392 PRO B O 1
ATOM 7745 N N . SER B 2 393 ? 191.167 191.136 117.651 1.00 215.53 393 SER B N 1
ATOM 7746 C CA . SER B 2 393 ? 190.988 190.410 118.911 1.00 215.01 393 SER B CA 1
ATOM 7747 C C . SER B 2 393 ? 191.494 188.967 118.875 1.00 214.65 393 SER B C 1
ATOM 7748 O O . SER B 2 393 ? 191.213 188.207 119.811 1.00 214.59 393 SER B O 1
ATOM 7751 N N . ALA B 2 394 ? 192.231 188.582 117.820 1.00 209.31 394 ALA B N 1
ATOM 7752 C CA . ALA B 2 394 ? 192.911 187.287 117.678 1.00 209.22 394 ALA B CA 1
ATOM 7753 C C . ALA B 2 394 ? 191.963 186.093 117.789 1.00 209.73 394 ALA B C 1
ATOM 7754 O O . ALA B 2 394 ? 192.348 185.033 118.285 1.00 208.52 394 ALA B O 1
ATOM 7756 N N . PHE B 2 395 ? 190.715 186.245 117.333 1.00 203.23 395 PHE B N 1
ATOM 7757 C CA . PHE B 2 395 ? 189.722 185.192 117.520 1.00 202.50 395 PHE B CA 1
ATOM 7758 C C . PHE B 2 395 ? 188.817 185.026 116.301 1.00 201.30 395 PHE B C 1
ATOM 7759 O O . PHE B 2 395 ? 187.620 184.755 116.457 1.00 200.85 395 PHE B O 1
ATOM 7767 N N . ALA B 2 396 ? 189.367 185.235 115.095 1.00 196.71 396 ALA B N 1
ATOM 7768 C CA . ALA B 2 396 ? 188.724 185.098 113.781 1.00 195.98 396 ALA B CA 1
ATOM 7769 C C . ALA B 2 396 ? 187.569 186.072 113.547 1.00 196.61 396 ALA B C 1
ATOM 7770 O O . ALA B 2 396 ? 187.129 186.775 114.463 1.00 197.35 396 ALA B O 1
ATOM 7772 N N . ASN B 2 397 ? 187.090 186.146 112.306 1.00 193.79 397 ASN B N 1
ATOM 7773 C CA . ASN B 2 397 ? 186.101 187.169 111.979 1.00 194.16 397 ASN B CA 1
ATOM 7774 C C . ASN B 2 397 ? 184.779 186.628 111.444 1.00 194.47 397 ASN B C 1
ATOM 7775 O O . ASN B 2 397 ? 183.725 187.021 111.951 1.00 193.35 397 ASN B O 1
ATOM 7780 N N . LYS B 2 398 ? 184.802 185.725 110.463 1.00 187.87 398 LYS B N 1
ATOM 7781 C CA . LYS B 2 398 ? 183.596 185.404 109.711 1.00 187.25 398 LYS B CA 1
ATOM 7782 C C . LYS B 2 398 ? 183.772 184.096 108.952 1.00 186.76 398 LYS B C 1
ATOM 7783 O O . LYS B 2 398 ? 184.805 183.865 108.318 1.00 185.01 398 LYS B O 1
ATOM 7789 N N . VAL B 2 399 ? 182.751 183.245 109.039 1.00 183.97 399 VAL B N 1
ATOM 7790 C CA . VAL B 2 399 ? 182.693 181.964 108.343 1.00 182.42 399 VAL B CA 1
ATOM 7791 C C . VAL B 2 399 ? 182.337 182.219 106.885 1.00 182.22 399 VAL B C 1
ATOM 7792 O O . VAL B 2 399 ? 181.430 183.007 106.589 1.00 183.63 399 VAL B O 1
ATOM 7796 N N . PHE B 2 400 ? 183.049 181.558 105.972 1.00 176.91 400 PHE B N 1
ATOM 7797 C CA . PHE B 2 400 ? 182.769 181.686 104.544 1.00 177.49 400 PHE B CA 1
ATOM 7798 C C . PHE B 2 400 ? 181.902 180.562 103.999 1.00 177.47 400 PHE B C 1
ATOM 7799 O O . PHE B 2 400 ? 180.940 180.833 103.274 1.00 178.31 400 PHE B O 1
ATOM 7807 N N . GLU B 2 401 ? 182.219 179.311 104.327 1.00 169.08 401 GLU B N 1
ATOM 7808 C CA . GLU B 2 401 ? 181.476 178.158 103.836 1.00 169.22 401 GLU B CA 1
ATOM 7809 C C . GLU B 2 401 ? 181.071 177.303 105.024 1.00 169.31 401 GLU B C 1
ATOM 7810 O O . GLU B 2 401 ? 181.872 177.096 105.937 1.00 169.57 401 GLU B O 1
ATOM 7816 N N . TYR B 2 402 ? 179.835 176.813 105.019 1.00 154.74 402 TYR B N 1
ATOM 7817 C CA . TYR B 2 402 ? 179.363 175.953 106.101 1.00 152.79 402 TYR B CA 1
ATOM 7818 C C . TYR B 2 402 ? 178.358 174.963 105.534 1.00 151.57 402 TYR B C 1
ATOM 7819 O O . TYR B 2 402 ? 177.191 175.312 105.336 1.00 151.41 402 TYR B O 1
ATOM 7828 N N . ILE B 2 403 ? 178.806 173.739 105.272 1.00 144.39 403 ILE B N 1
ATOM 7829 C CA . ILE B 2 403 ? 177.894 172.697 104.812 1.00 143.60 403 ILE B CA 1
ATOM 7830 C C . ILE B 2 403 ? 178.084 171.454 105.681 1.00 142.29 403 ILE B C 1
ATOM 7831 O O . ILE B 2 403 ? 178.989 170.638 105.448 1.00 142.80 403 ILE B O 1
ATOM 7836 N N . PRO B 2 404 ? 177.277 171.295 106.728 1.00 140.28 404 PRO B N 1
ATOM 7837 C CA . PRO B 2 404 ? 177.458 170.155 107.628 1.00 139.46 404 PRO B CA 1
ATOM 7838 C C . PRO B 2 404 ? 176.694 168.928 107.163 1.00 140.05 404 PRO B C 1
ATOM 7839 O O . PRO B 2 404 ? 175.680 169.017 106.467 1.00 145.56 404 PRO B O 1
ATOM 7843 N N . ALA B 2 405 ? 177.200 167.769 107.568 1.00 127.96 405 ALA B N 1
ATOM 7844 C CA . ALA B 2 405 ? 176.506 166.516 107.357 1.00 130.19 405 ALA B CA 1
ATOM 7845 C C . ALA B 2 405 ? 175.332 166.416 108.329 1.00 131.63 405 ALA B C 1
ATOM 7846 O O . ALA B 2 405 ? 175.288 167.140 109.326 1.00 133.23 405 ALA B O 1
ATOM 7848 N N . PRO B 2 406 ? 174.337 165.570 108.032 1.00 135.60 406 PRO B N 1
ATOM 7849 C CA . PRO B 2 406 ? 173.268 165.330 109.009 1.00 133.87 406 PRO B CA 1
ATOM 7850 C C . PRO B 2 406 ? 173.796 164.709 110.294 1.00 134.00 406 PRO B C 1
ATOM 7851 O O . PRO B 2 406 ? 174.706 163.878 110.285 1.00 137.90 406 PRO B O 1
ATOM 7855 N N . GLY B 2 407 ? 173.209 165.132 111.405 1.00 122.61 407 GLY B N 1
ATOM 7856 C CA . GLY B 2 407 ? 173.673 164.709 112.711 1.00 124.90 407 GLY B CA 1
ATOM 7857 C C . GLY B 2 407 ? 172.665 165.097 113.767 1.00 126.68 407 GLY B C 1
ATOM 7858 O O . GLY B 2 407 ? 171.576 165.593 113.467 1.00 129.71 407 GLY B O 1
ATOM 7859 N N . GLN B 2 408 ? 173.043 164.861 115.023 1.00 118.42 408 GLN B N 1
ATOM 7860 C CA . GLN B 2 408 ? 172.117 165.107 116.119 1.00 114.81 408 GLN B CA 1
ATOM 7861 C C . GLN B 2 408 ? 171.984 166.585 116.462 1.00 116.13 408 GLN B C 1
ATOM 7862 O O . GLN B 2 408 ? 170.964 166.981 117.033 1.00 120.07 408 GLN B O 1
ATOM 7868 N N . PHE B 2 409 ? 172.970 167.412 116.123 1.00 114.36 409 PHE B N 1
ATOM 7869 C CA . PHE B 2 409 ? 172.937 168.826 116.466 1.00 117.14 409 PHE B CA 1
ATOM 7870 C C . PHE B 2 409 ? 172.431 169.707 115.335 1.00 120.42 409 PHE B C 1
ATOM 7871 O O . PHE B 2 409 ? 172.286 170.916 115.532 1.00 126.53 409 PHE B O 1
ATOM 7879 N N . ILE B 2 410 ? 172.161 169.139 114.170 1.00 120.75 410 ILE B N 1
ATOM 7880 C CA . ILE B 2 410 ? 171.737 169.912 113.008 1.00 121.93 410 ILE B CA 1
ATOM 7881 C C . ILE B 2 410 ? 170.283 170.336 113.196 1.00 127.29 410 ILE B C 1
ATOM 7882 O O . ILE B 2 410 ? 169.512 169.670 113.899 1.00 127.91 410 ILE B O 1
ATOM 7887 N N . ASN B 2 411 ? 169.933 171.491 112.603 1.00 139.17 411 ASN B N 1
ATOM 7888 C CA . ASN B 2 411 ? 168.607 172.124 112.674 1.00 139.42 411 ASN B CA 1
ATOM 7889 C C . ASN B 2 411 ? 168.236 172.501 114.106 1.00 139.45 411 ASN B C 1
ATOM 7890 O O . ASN B 2 411 ? 167.066 172.486 114.491 1.00 139.92 411 ASN B O 1
ATOM 7895 N N . THR B 2 412 ? 169.244 172.853 114.900 1.00 131.92 412 THR B N 1
ATOM 7896 C CA . THR B 2 412 ? 169.036 173.384 116.237 1.00 133.54 412 THR B CA 1
ATOM 7897 C C . THR B 2 412 ? 169.778 174.707 116.350 1.00 136.14 412 THR B C 1
ATOM 7898 O O . THR B 2 412 ? 170.295 175.240 115.365 1.00 134.66 412 THR B O 1
ATOM 7902 N N . THR B 2 413 ? 169.825 175.239 117.573 1.00 146.03 413 THR B N 1
ATOM 7903 C CA . THR B 2 413 ? 170.470 176.529 117.791 1.00 143.68 413 THR B CA 1
ATOM 7904 C C . THR B 2 413 ? 171.988 176.425 117.716 1.00 141.65 413 THR B C 1
ATOM 7905 O O . THR B 2 413 ? 172.660 177.425 117.445 1.00 141.78 413 THR B O 1
ATOM 7909 N N . THR B 2 414 ? 172.545 175.235 117.951 1.00 136.33 414 THR B N 1
ATOM 7910 C CA . THR B 2 414 ? 173.995 175.082 117.894 1.00 137.91 414 THR B CA 1
ATOM 7911 C C . THR B 2 414 ? 174.480 174.794 116.479 1.00 140.02 414 THR B C 1
ATOM 7912 O O . THR B 2 414 ? 175.689 174.678 116.254 1.00 141.64 414 THR B O 1
ATOM 7916 N N . SER B 2 415 ? 173.562 174.662 115.520 1.00 135.93 415 SER B N 1
ATOM 7917 C CA . SER B 2 415 ? 173.912 174.508 114.113 1.00 132.78 415 SER B CA 1
ATOM 7918 C C . SER B 2 415 ? 173.707 175.788 113.317 1.00 132.44 415 SER B C 1
ATOM 7919 O O . SER B 2 415 ? 173.704 175.738 112.078 1.00 131.93 415 SER B O 1
ATOM 7922 N N . ALA B 2 416 ? 173.533 176.921 114.012 1.00 145.66 416 ALA B N 1
ATOM 7923 C CA . ALA B 2 416 ? 173.256 178.241 113.431 1.00 146.12 416 ALA B CA 1
ATOM 7924 C C . ALA B 2 416 ? 172.029 178.230 112.523 1.00 147.62 416 ALA B C 1
ATOM 7925 O O . ALA B 2 416 ? 172.014 178.873 111.472 1.00 148.35 416 ALA B O 1
ATOM 7927 N N . TYR B 2 417 ? 170.993 177.498 112.922 1.00 154.21 417 TYR B N 1
ATOM 7928 C CA . TYR B 2 417 ? 169.753 177.412 112.168 1.00 152.75 417 TYR B CA 1
ATOM 7929 C C . TYR B 2 417 ? 168.568 177.721 113.069 1.00 152.78 417 TYR B C 1
ATOM 7930 O O . TYR B 2 417 ? 168.514 177.274 114.219 1.00 152.54 417 TYR B O 1
ATOM 7939 N N . GLU B 2 418 ? 167.625 178.493 112.539 1.00 161.28 418 GLU B N 1
ATOM 7940 C CA . GLU B 2 418 ? 166.302 178.632 113.120 1.00 162.65 418 GLU B CA 1
ATOM 7941 C C . GLU B 2 418 ? 165.274 178.417 112.019 1.00 161.57 418 GLU B C 1
ATOM 7942 O O . GLU B 2 418 ? 165.619 178.301 110.841 1.00 161.35 418 GLU B O 1
ATOM 7948 N N . ASP B 2 419 ? 164.004 178.367 112.416 1.00 170.48 419 ASP B N 1
ATOM 7949 C CA . ASP B 2 419 ? 162.946 177.910 111.522 1.00 171.83 419 ASP B CA 1
ATOM 7950 C C . ASP B 2 419 ? 162.662 178.923 110.418 1.00 171.69 419 ASP B C 1
ATOM 7951 O O . ASP B 2 419 ? 162.440 180.107 110.687 1.00 171.97 419 ASP B O 1
ATOM 7956 N N . GLY B 2 420 ? 162.676 178.446 109.175 1.00 168.06 420 GLY B N 1
ATOM 7957 C CA . GLY B 2 420 ? 162.263 179.243 108.037 1.00 168.04 420 GLY B CA 1
ATOM 7958 C C . GLY B 2 420 ? 163.292 180.189 107.465 1.00 168.07 420 GLY B C 1
ATOM 7959 O O . GLY B 2 420 ? 162.909 181.157 106.797 1.00 167.83 420 GLY B O 1
ATOM 7960 N N . PHE B 2 421 ? 164.581 179.958 107.700 1.00 169.38 421 PHE B N 1
ATOM 7961 C CA . PHE B 2 421 ? 165.636 180.843 107.216 1.00 169.02 421 PHE B CA 1
ATOM 7962 C C . PHE B 2 421 ? 166.488 180.142 106.166 1.00 168.45 421 PHE B C 1
ATOM 7963 O O . PHE B 2 421 ? 166.718 178.931 106.251 1.00 169.46 421 PHE B O 1
ATOM 7971 N N . SER B 2 422 ? 166.961 180.914 105.189 1.00 170.85 422 SER B N 1
ATOM 7972 C CA . SER B 2 422 ? 167.703 180.374 104.059 1.00 171.97 422 SER B CA 1
ATOM 7973 C C . SER B 2 422 ? 169.174 180.169 104.418 1.00 172.91 422 SER B C 1
ATOM 7974 O O . SER B 2 422 ? 169.607 180.399 105.549 1.00 172.24 422 SER B O 1
ATOM 7977 N N . ALA B 2 423 ? 169.948 179.750 103.408 1.00 170.72 423 ALA B N 1
ATOM 7978 C CA . ALA B 2 423 ? 171.328 179.322 103.627 1.00 169.12 423 ALA B CA 1
ATOM 7979 C C . ALA B 2 423 ? 172.243 180.491 103.978 1.00 169.70 423 ALA B C 1
ATOM 7980 O O . ALA B 2 423 ? 173.140 180.350 104.818 1.00 170.28 423 ALA B O 1
ATOM 7982 N N . GLY B 2 424 ? 172.045 181.644 103.334 1.00 174.30 424 GLY B N 1
ATOM 7983 C CA . GLY B 2 424 ? 172.827 182.822 103.686 1.00 174.39 424 GLY B CA 1
ATOM 7984 C C . GLY B 2 424 ? 172.531 183.315 105.089 1.00 175.20 424 GLY B C 1
ATOM 7985 O O . GLY B 2 424 ? 173.416 183.836 105.778 1.00 174.44 424 GLY B O 1
ATOM 7986 N N . GLN B 2 425 ? 171.285 183.139 105.536 1.00 176.51 425 GLN B N 1
ATOM 7987 C CA . GLN B 2 425 ? 170.934 183.430 106.921 1.00 175.99 425 GLN B CA 1
ATOM 7988 C C . GLN B 2 425 ? 171.640 182.480 107.883 1.00 174.70 425 GLN B C 1
ATOM 7989 O O . GLN B 2 425 ? 172.071 182.898 108.964 1.00 173.29 425 GLN B O 1
ATOM 7995 N N . VAL B 2 426 ? 171.791 181.209 107.491 1.00 170.21 426 VAL B N 1
ATOM 7996 C CA . VAL B 2 426 ? 172.568 180.251 108.278 1.00 170.62 426 VAL B CA 1
ATOM 7997 C C . VAL B 2 426 ? 174.033 180.671 108.346 1.00 170.98 426 VAL B C 1
ATOM 7998 O O . VAL B 2 426 ? 174.667 180.584 109.405 1.00 170.63 426 VAL B O 1
ATOM 8002 N N . LEU B 2 427 ? 174.584 181.161 107.229 1.00 176.43 427 LEU B N 1
ATOM 8003 C CA . LEU B 2 427 ? 175.971 181.634 107.222 1.00 175.80 427 LEU B CA 1
ATOM 8004 C C . LEU B 2 427 ? 176.171 182.855 108.118 1.00 175.65 427 LEU B C 1
ATOM 8005 O O . LEU B 2 427 ? 177.159 182.924 108.862 1.00 176.06 427 LEU B O 1
ATOM 8010 N N . GLU B 2 428 ? 175.251 183.823 108.079 1.00 175.74 428 GLU B N 1
ATOM 8011 C CA . GLU B 2 428 ? 175.459 185.014 108.902 1.00 175.67 428 GLU B CA 1
ATOM 8012 C C . GLU B 2 428 ? 175.164 184.733 110.376 1.00 175.61 428 GLU B C 1
ATOM 8013 O O . GLU B 2 428 ? 175.792 185.328 111.261 1.00 175.22 428 GLU B O 1
ATOM 8019 N N . HIS B 2 429 ? 174.261 183.786 110.664 1.00 173.97 429 HIS B N 1
ATOM 8020 C CA . HIS B 2 429 ? 174.134 183.298 112.036 1.00 175.18 429 HIS B CA 1
ATOM 8021 C C . HIS B 2 429 ? 175.372 182.536 112.491 1.00 175.63 429 HIS B C 1
ATOM 8022 O O . HIS B 2 429 ? 175.713 182.580 113.676 1.00 174.80 429 HIS B O 1
ATOM 8029 N N . ALA B 2 430 ? 176.051 181.835 111.578 1.00 178.17 430 ALA B N 1
ATOM 8030 C CA . ALA B 2 430 ? 177.303 181.172 111.931 1.00 177.59 430 ALA B CA 1
ATOM 8031 C C . ALA B 2 430 ? 178.388 182.186 112.262 1.00 177.63 430 ALA B C 1
ATOM 8032 O O . ALA B 2 430 ? 179.165 181.988 113.204 1.00 178.12 430 ALA B O 1
ATOM 8034 N N . THR B 2 431 ? 178.445 183.286 111.504 1.00 182.71 431 THR B N 1
ATOM 8035 C CA . THR B 2 431 ? 179.386 184.360 111.822 1.00 183.27 431 THR B CA 1
ATOM 8036 C C . THR B 2 431 ? 179.046 185.014 113.158 1.00 183.86 431 THR B C 1
ATOM 8037 O O . THR B 2 431 ? 179.945 185.369 113.931 1.00 183.67 431 THR B O 1
ATOM 8041 N N . GLU B 2 432 ? 177.750 185.184 113.438 1.00 180.89 432 GLU B N 1
ATOM 8042 C CA . GLU B 2 432 ? 177.324 185.766 114.708 1.00 180.53 432 GLU B CA 1
ATOM 8043 C C . GLU B 2 432 ? 177.654 184.850 115.884 1.00 180.29 432 GLU B C 1
ATOM 8044 O O . GLU B 2 432 ? 178.050 185.323 116.955 1.00 179.95 432 GLU B O 1
ATOM 8050 N N . LYS B 2 433 ? 177.494 183.536 115.702 1.00 171.53 433 LYS B N 1
ATOM 8051 C CA . LYS B 2 433 ? 177.828 182.588 116.761 1.00 172.99 433 LYS B CA 1
ATOM 8052 C C . LYS B 2 433 ? 179.334 182.485 116.958 1.00 173.14 433 LYS B C 1
ATOM 8053 O O . LYS B 2 433 ? 179.806 182.250 118.077 1.00 173.39 433 LYS B O 1
ATOM 8059 N N . LEU B 2 434 ? 180.104 182.639 115.879 1.00 177.07 434 LEU B N 1
ATOM 8060 C CA . LEU B 2 434 ? 181.557 182.671 116.000 1.00 175.84 434 LEU B CA 1
ATOM 8061 C C . LEU B 2 434 ? 182.016 183.938 116.713 1.00 177.15 434 LEU B C 1
ATOM 8062 O O . LEU B 2 434 ? 183.005 183.925 117.455 1.00 177.45 434 LEU B O 1
ATOM 8067 N N . LYS B 2 435 ? 181.303 185.047 116.491 1.00 182.85 435 LYS B N 1
ATOM 8068 C CA . LYS B 2 435 ? 181.635 186.300 117.162 1.00 183.17 435 LYS B CA 1
ATOM 8069 C C . LYS B 2 435 ? 181.369 186.216 118.663 1.00 183.65 435 LYS B C 1
ATOM 8070 O O . LYS B 2 435 ? 182.181 186.680 119.472 1.00 183.02 435 LYS B O 1
ATOM 8076 N N . LYS B 2 436 ? 180.258 185.592 119.056 1.00 181.85 436 LYS B N 1
ATOM 8077 C CA . LYS B 2 436 ? 179.908 185.453 120.466 1.00 181.47 436 LYS B CA 1
ATOM 8078 C C . LYS B 2 436 ? 180.509 184.211 121.116 1.00 180.29 436 LYS B C 1
ATOM 8079 O O . LYS B 2 436 ? 180.022 183.809 122.180 1.00 182.50 436 LYS B O 1
ATOM 8085 N N . LYS B 2 437 ? 181.518 183.599 120.478 1.00 166.82 437 LYS B N 1
ATOM 8086 C CA . LYS B 2 437 ? 182.288 182.461 121.010 1.00 166.38 437 LYS B CA 1
ATOM 8087 C C . LYS B 2 437 ? 181.405 181.238 121.255 1.00 166.73 437 LYS B C 1
ATOM 8088 O O . LYS B 2 437 ? 181.690 180.410 122.123 1.00 165.87 437 LYS B O 1
ATOM 8094 N N . SER B 2 438 ? 180.329 181.115 120.484 1.00 163.52 438 SER B N 1
ATOM 8095 C CA . SER B 2 438 ? 179.395 180.011 120.643 1.00 162.78 438 SER B CA 1
ATOM 8096 C C . SER B 2 438 ? 179.856 178.814 119.826 1.00 162.41 438 SER B C 1
ATOM 8097 O O . SER B 2 438 ? 180.494 178.967 118.780 1.00 165.19 438 SER B O 1
ATOM 8100 N N . VAL B 2 439 ? 179.529 177.617 120.313 1.00 140.16 439 VAL B N 1
ATOM 8101 C CA . VAL B 2 439 ? 179.956 176.395 119.647 1.00 137.68 439 VAL B CA 1
ATOM 8102 C C . VAL B 2 439 ? 179.106 176.163 118.401 1.00 137.50 439 VAL B C 1
ATOM 8103 O O . VAL B 2 439 ? 177.901 176.453 118.378 1.00 138.42 439 VAL B O 1
ATOM 8107 N N . ILE B 2 440 ? 179.750 175.709 117.329 1.00 138.84 440 ILE B N 1
ATOM 8108 C CA . ILE B 2 440 ? 179.076 175.353 116.086 1.00 139.61 440 ILE B CA 1
ATOM 8109 C C . ILE B 2 440 ? 179.409 173.898 115.778 1.00 138.87 440 ILE B C 1
ATOM 8110 O O . ILE B 2 440 ? 180.546 173.456 115.985 1.00 141.07 440 ILE B O 1
ATOM 8115 N N . SER B 2 441 ? 178.403 173.137 115.361 1.00 126.22 441 SER B N 1
ATOM 8116 C CA . SER B 2 441 ? 178.587 171.719 115.098 1.00 126.45 441 SER B CA 1
ATOM 8117 C C . SER B 2 441 ? 178.730 171.463 113.604 1.00 124.42 441 SER B C 1
ATOM 8118 O O . SER B 2 441 ? 178.389 172.301 112.766 1.00 125.83 441 SER B O 1
ATOM 8121 N N . LEU B 2 442 ? 179.253 170.283 113.277 1.00 115.49 442 LEU B N 1
ATOM 8122 C CA . LEU B 2 442 ? 179.457 169.889 111.893 1.00 116.84 442 LEU B CA 1
ATOM 8123 C C . LEU B 2 442 ? 178.699 168.634 111.495 1.00 120.86 442 LEU B C 1
ATOM 8124 O O . LEU B 2 442 ? 178.788 168.227 110.332 1.00 123.97 442 LEU B O 1
ATOM 8129 N N . GLY B 2 443 ? 177.963 168.011 112.412 1.00 126.75 443 GLY B N 1
ATOM 8130 C CA . GLY B 2 443 ? 177.181 166.842 112.063 1.00 126.51 443 GLY B CA 1
ATOM 8131 C C . GLY B 2 443 ? 178.041 165.603 111.876 1.00 125.80 443 GLY B C 1
ATOM 8132 O O . GLY B 2 443 ? 179.075 165.428 112.518 1.00 129.86 443 GLY B O 1
ATOM 8133 N N . GLY B 2 444 ? 177.608 164.743 110.961 1.00 131.94 444 GLY B N 1
ATOM 8134 C CA . GLY B 2 444 ? 178.284 163.490 110.715 1.00 132.78 444 GLY B CA 1
ATOM 8135 C C . GLY B 2 444 ? 179.558 163.663 109.904 1.00 132.18 444 GLY B C 1
ATOM 8136 O O . GLY B 2 444 ? 180.198 164.715 109.884 1.00 131.26 444 GLY B O 1
ATOM 8137 N N . PHE B 2 445 ? 179.921 162.584 109.214 1.00 146.67 445 PHE B N 1
ATOM 8138 C CA . PHE B 2 445 ? 181.171 162.557 108.466 1.00 148.30 445 PHE B CA 1
ATOM 8139 C C . PHE B 2 445 ? 181.103 163.458 107.241 1.00 149.07 445 PHE B C 1
ATOM 8140 O O . PHE B 2 445 ? 180.095 163.503 106.532 1.00 151.86 445 PHE B O 1
ATOM 8148 N N . GLY B 2 446 ? 182.197 164.175 106.993 1.00 142.82 446 GLY B N 1
ATOM 8149 C CA . GLY B 2 446 ? 182.363 164.939 105.780 1.00 143.74 446 GLY B CA 1
ATOM 8150 C C . GLY B 2 446 ? 181.854 166.360 105.828 1.00 144.07 446 GLY B C 1
ATOM 8151 O O . GLY B 2 446 ? 182.232 167.159 104.962 1.00 146.37 446 GLY B O 1
ATOM 8152 N N . GLY B 2 447 ? 181.011 166.701 106.802 1.00 138.21 447 GLY B N 1
ATOM 8153 C CA . GLY B 2 447 ? 180.494 168.050 106.938 1.00 139.89 447 GLY B CA 1
ATOM 8154 C C . GLY B 2 447 ? 181.580 169.051 107.263 1.00 138.71 447 GLY B C 1
ATOM 8155 O O . GLY B 2 447 ? 182.342 168.852 108.212 1.00 137.58 447 GLY B O 1
ATOM 8156 N N . THR B 2 448 ? 181.668 170.127 106.486 1.00 147.75 448 THR B N 1
ATOM 8157 C CA . THR B 2 448 ? 182.838 170.987 106.526 1.00 149.06 448 THR B CA 1
ATOM 8158 C C . THR B 2 448 ? 182.473 172.443 106.781 1.00 148.80 448 THR B C 1
ATOM 8159 O O . THR B 2 448 ? 181.352 172.895 106.513 1.00 149.29 448 THR B O 1
ATOM 8163 N N . ILE B 2 449 ? 183.444 173.153 107.349 1.00 158.46 449 ILE B N 1
ATOM 8164 C CA . ILE B 2 449 ? 183.342 174.572 107.654 1.00 157.54 449 ILE B CA 1
ATOM 8165 C C . ILE B 2 449 ? 184.643 175.235 107.212 1.00 159.09 449 ILE B C 1
ATOM 8166 O O . ILE B 2 449 ? 185.710 174.612 107.240 1.00 160.89 449 ILE B O 1
ATOM 8171 N N . THR B 2 450 ? 184.544 176.471 106.731 1.00 177.47 450 THR B N 1
ATOM 8172 C CA . THR B 2 450 ? 185.685 177.230 106.239 1.00 179.24 450 THR B CA 1
ATOM 8173 C C . THR B 2 450 ? 185.682 178.598 106.903 1.00 180.08 450 THR B C 1
ATOM 8174 O O . THR B 2 450 ? 184.672 179.308 106.866 1.00 179.30 450 THR B O 1
ATOM 8178 N N . VAL B 2 451 ? 186.812 178.967 107.503 1.00 188.98 451 VAL B N 1
ATOM 8179 C CA . VAL B 2 451 ? 186.902 180.155 108.334 1.00 188.72 451 VAL B CA 1
ATOM 8180 C C . VAL B 2 451 ? 188.158 180.939 107.950 1.00 190.71 451 VAL B C 1
ATOM 8181 O O . VAL B 2 451 ? 189.167 180.383 107.500 1.00 189.92 451 VAL B O 1
ATOM 8185 N N . GLY B 2 452 ? 188.052 182.266 108.066 1.00 198.72 452 GLY B N 1
ATOM 8186 C CA . GLY B 2 452 ? 189.175 183.156 107.868 1.00 198.09 452 GLY B CA 1
ATOM 8187 C C . GLY B 2 452 ? 189.415 183.992 109.110 1.00 197.74 452 GLY B C 1
ATOM 8188 O O . GLY B 2 452 ? 188.816 183.761 110.162 1.00 196.00 452 GLY B O 1
ATOM 8189 N N . PHE B 2 453 ? 190.303 184.972 108.968 1.00 198.36 453 PHE B N 1
ATOM 8190 C CA . PHE B 2 453 ? 190.704 185.834 110.069 1.00 197.14 453 PHE B CA 1
ATOM 8191 C C . PHE B 2 453 ? 190.752 187.279 109.588 1.00 197.54 453 PHE B C 1
ATOM 8192 O O . PHE B 2 453 ? 190.572 187.569 108.402 1.00 197.70 453 PHE B O 1
ATOM 8200 N N . HIS B 2 454 ? 190.977 188.193 110.537 1.00 199.34 454 HIS B N 1
ATOM 8201 C CA . HIS B 2 454 ? 191.166 189.598 110.183 1.00 200.32 454 HIS B CA 1
ATOM 8202 C C . HIS B 2 454 ? 192.462 189.804 109.409 1.00 200.17 454 HIS B C 1
ATOM 8203 O O . HIS B 2 454 ? 192.499 190.572 108.441 1.00 200.21 454 HIS B O 1
ATOM 8210 N N . GLN B 2 455 ? 193.531 189.126 109.819 1.00 197.17 455 GLN B N 1
ATOM 8211 C CA . GLN B 2 455 ? 194.841 189.294 109.213 1.00 197.24 455 GLN B CA 1
ATOM 8212 C C . GLN B 2 455 ? 195.468 187.929 108.979 1.00 197.58 455 GLN B C 1
ATOM 8213 O O . GLN B 2 455 ? 195.080 186.935 109.598 1.00 196.66 455 GLN B O 1
ATOM 8219 N N . SER B 2 456 ? 196.436 187.893 108.065 1.00 208.08 456 SER B N 1
ATOM 8220 C CA . SER B 2 456 ? 197.126 186.651 107.749 1.00 207.91 456 SER B CA 1
ATOM 8221 C C . SER B 2 456 ? 198.032 186.230 108.899 1.00 207.51 456 SER B C 1
ATOM 8222 O O . SER B 2 456 ? 198.768 187.043 109.464 1.00 207.88 456 SER B O 1
ATOM 8225 N N . ILE B 2 457 ? 197.976 184.948 109.241 1.00 206.20 457 ILE B N 1
ATOM 8226 C CA . ILE B 2 457 ? 198.817 184.398 110.298 1.00 206.29 457 ILE B CA 1
ATOM 8227 C C . ILE B 2 457 ? 200.192 184.114 109.709 1.00 207.35 457 ILE B C 1
ATOM 8228 O O . ILE B 2 457 ? 200.314 183.375 108.727 1.00 206.65 457 ILE B O 1
ATOM 8233 N N . ARG B 2 458 ? 201.227 184.700 110.304 1.00 214.87 458 ARG B N 1
ATOM 8234 C CA . ARG B 2 458 ? 202.584 184.463 109.834 1.00 214.56 458 ARG B CA 1
ATOM 8235 C C . ARG B 2 458 ? 203.043 183.064 110.228 1.00 214.35 458 ARG B C 1
ATOM 8236 O O . ARG B 2 458 ? 202.549 182.479 111.196 1.00 213.85 458 ARG B O 1
ATOM 8244 N N . ASN B 2 459 ? 203.982 182.519 109.460 1.00 217.65 459 ASN B N 1
ATOM 8245 C CA . ASN B 2 459 ? 204.476 181.172 109.712 1.00 218.37 459 ASN B CA 1
ATOM 8246 C C . ASN B 2 459 ? 205.553 181.215 110.787 1.00 218.19 459 ASN B C 1
ATOM 8247 O O . ASN B 2 459 ? 206.585 181.875 110.618 1.00 217.17 459 ASN B O 1
ATOM 8252 N N . SER B 2 460 ? 205.314 180.512 111.888 1.00 217.92 460 SER B N 1
ATOM 8253 C CA . SER B 2 460 ? 206.283 180.387 112.966 1.00 217.14 460 SER B CA 1
ATOM 8254 C C . SER B 2 460 ? 206.984 179.042 112.827 1.00 217.79 460 SER B C 1
ATOM 8255 O O . SER B 2 460 ? 206.344 177.990 112.937 1.00 217.04 460 SER B O 1
ATOM 8258 N N . LYS B 2 461 ? 208.291 179.078 112.586 1.00 216.43 461 LYS B N 1
ATOM 8259 C CA . LYS B 2 461 ? 209.063 177.870 112.331 1.00 216.13 461 LYS B CA 1
ATOM 8260 C C . LYS B 2 461 ? 209.565 177.283 113.643 1.00 215.92 461 LYS B C 1
ATOM 8261 O O . LYS B 2 461 ? 210.122 178.001 114.480 1.00 215.51 461 LYS B O 1
ATOM 8267 N N . GLY B 2 462 ? 209.364 175.978 113.816 1.00 212.53 462 GLY B N 1
ATOM 8268 C CA . GLY B 2 462 ? 209.802 175.279 115.003 1.00 212.05 462 GLY B CA 1
ATOM 8269 C C . GLY B 2 462 ? 208.756 175.130 116.085 1.00 212.18 462 GLY B C 1
ATOM 8270 O O . GLY B 2 462 ? 208.922 174.278 116.968 1.00 211.89 462 GLY B O 1
ATOM 8271 N N . GLU B 2 463 ? 207.687 175.922 116.049 1.00 218.46 463 GLU B N 1
ATOM 8272 C CA . GLU B 2 463 ? 206.621 175.836 117.035 1.00 218.61 463 GLU B CA 1
ATOM 8273 C C . GLU B 2 463 ? 205.283 176.042 116.336 1.00 218.56 463 GLU B C 1
ATOM 8274 O O . GLU B 2 463 ? 205.213 176.204 115.113 1.00 217.82 463 GLU B O 1
ATOM 8280 N N . TYR B 2 464 ? 204.215 176.042 117.128 1.00 211.28 464 TYR B N 1
ATOM 8281 C CA . TYR B 2 464 ? 202.862 176.047 116.596 1.00 209.94 464 TYR B CA 1
ATOM 8282 C C . TYR B 2 464 ? 202.470 177.430 116.088 1.00 210.32 464 TYR B C 1
ATOM 8283 O O . TYR B 2 464 ? 203.072 178.445 116.449 1.00 209.80 464 TYR B O 1
ATOM 8292 N N . ASP B 2 465 ? 201.446 177.458 115.237 1.00 218.60 465 ASP B N 1
ATOM 8293 C CA . ASP B 2 465 ? 200.972 178.686 114.611 1.00 219.26 465 ASP B CA 1
ATOM 8294 C C . ASP B 2 465 ? 199.605 179.130 115.114 1.00 218.47 465 ASP B C 1
ATOM 8295 O O . ASP B 2 465 ? 199.439 180.293 115.493 1.00 217.16 465 ASP B O 1
ATOM 8300 N N . PHE B 2 466 ? 198.621 178.233 115.129 1.00 206.61 466 PHE B N 1
ATOM 8301 C CA . PHE B 2 466 ? 197.274 178.582 115.556 1.00 205.83 466 PHE B CA 1
ATOM 8302 C C . PHE B 2 466 ? 196.707 177.439 116.385 1.00 205.87 466 PHE B C 1
ATOM 8303 O O . PHE B 2 466 ? 197.262 176.338 116.424 1.00 205.15 466 PHE B O 1
ATOM 8311 N N . ARG B 2 467 ? 195.587 177.715 117.049 1.00 193.59 467 ARG B N 1
ATOM 8312 C CA . ARG B 2 467 ? 194.930 176.763 117.928 1.00 192.69 467 ARG B CA 1
ATOM 8313 C C . ARG B 2 467 ? 193.455 176.695 117.573 1.00 191.81 467 ARG B C 1
ATOM 8314 O O . ARG B 2 467 ? 192.857 177.692 117.148 1.00 189.61 467 ARG B O 1
ATOM 8322 N N . ILE B 2 468 ? 192.876 175.512 117.740 1.00 181.18 468 ILE B N 1
ATOM 8323 C CA . ILE B 2 468 ? 191.450 175.299 117.546 1.00 180.75 468 ILE B CA 1
ATOM 8324 C C . ILE B 2 468 ? 190.856 174.865 118.876 1.00 179.63 468 ILE B C 1
ATOM 8325 O O . ILE B 2 468 ? 191.250 173.836 119.438 1.00 179.47 468 ILE B O 1
ATOM 8330 N N . LEU B 2 469 ? 189.906 175.645 119.375 1.00 162.72 469 LEU B N 1
ATOM 8331 C CA . LEU B 2 469 ? 189.270 175.360 120.649 1.00 160.61 469 LEU B CA 1
ATOM 8332 C C . LEU B 2 469 ? 188.191 174.308 120.426 1.00 160.40 469 LEU B C 1
ATOM 8333 O O . LEU B 2 469 ? 187.464 174.358 119.429 1.00 159.85 469 LEU B O 1
ATOM 8338 N N . GLY B 2 470 ? 188.103 173.343 121.344 1.00 147.92 470 GLY B N 1
ATOM 8339 C CA . GLY B 2 470 ? 187.124 172.285 121.244 1.00 145.28 470 GLY B CA 1
ATOM 8340 C C . GLY B 2 470 ? 186.399 172.091 122.564 1.00 144.91 470 GLY B C 1
ATOM 8341 O O . GLY B 2 470 ? 186.886 172.478 123.629 1.00 148.22 470 GLY B O 1
ATOM 8342 N N . ASN B 2 471 ? 185.220 171.480 122.474 1.00 133.67 471 ASN B N 1
ATOM 8343 C CA . ASN B 2 471 ? 184.410 171.192 123.648 1.00 136.54 471 ASN B CA 1
ATOM 8344 C C . ASN B 2 471 ? 184.686 169.813 124.231 1.00 138.17 471 ASN B C 1
ATOM 8345 O O . ASN B 2 471 ? 183.920 169.350 125.082 1.00 138.55 471 ASN B O 1
ATOM 8350 N N . ALA B 2 472 ? 185.744 169.145 123.778 1.00 146.01 472 ALA B N 1
ATOM 8351 C CA . ALA B 2 472 ? 186.095 167.838 124.313 1.00 146.59 472 ALA B CA 1
ATOM 8352 C C . ALA B 2 472 ? 186.602 167.957 125.745 1.00 146.03 472 ALA B C 1
ATOM 8353 O O . ALA B 2 472 ? 187.346 168.881 126.086 1.00 145.67 472 ALA B O 1
ATOM 8355 N N . SER B 2 473 ? 186.190 167.010 126.583 1.00 151.88 473 SER B N 1
ATOM 8356 C CA . SER B 2 473 ? 186.591 166.953 127.980 1.00 153.68 473 SER B CA 1
ATOM 8357 C C . SER B 2 473 ? 187.196 165.588 128.274 1.00 154.47 473 SER B C 1
ATOM 8358 O O . SER B 2 473 ? 186.840 164.588 127.645 1.00 154.96 473 SER B O 1
ATOM 8361 N N . TYR B 2 474 ? 188.116 165.553 129.235 1.00 161.15 474 TYR B N 1
ATOM 8362 C CA . TYR B 2 474 ? 188.841 164.331 129.552 1.00 161.48 474 TYR B CA 1
ATOM 8363 C C . TYR B 2 474 ? 188.209 163.608 130.734 1.00 160.93 474 TYR B C 1
ATOM 8364 O O . TYR B 2 474 ? 187.820 164.229 131.727 1.00 159.19 474 TYR B O 1
ATOM 8373 N N . ASN B 2 475 ? 188.109 162.287 130.614 1.00 165.23 475 ASN B N 1
ATOM 8374 C CA . ASN B 2 475 ? 187.751 161.436 131.738 1.00 167.16 475 ASN B CA 1
ATOM 8375 C C . ASN B 2 475 ? 188.982 161.196 132.602 1.00 167.62 475 ASN B C 1
ATOM 8376 O O . ASN B 2 475 ? 190.104 161.078 132.098 1.00 167.25 475 ASN B O 1
ATOM 8381 N N . GLN B 2 476 ? 188.766 161.133 133.920 1.00 172.00 476 GLN B N 1
ATOM 8382 C CA . GLN B 2 476 ? 189.889 160.947 134.835 1.00 170.23 476 GLN B CA 1
ATOM 8383 C C . GLN B 2 476 ? 190.454 159.531 134.749 1.00 169.46 476 GLN B C 1
ATOM 8384 O O . GLN B 2 476 ? 191.654 159.327 134.967 1.00 169.84 476 GLN B O 1
ATOM 8390 N N . ASN B 2 477 ? 189.617 158.540 134.445 1.00 180.19 477 ASN B N 1
ATOM 8391 C CA . ASN B 2 477 ? 190.096 157.191 134.167 1.00 181.91 477 ASN B CA 1
ATOM 8392 C C . ASN B 2 477 ? 189.418 156.617 132.927 1.00 181.88 477 ASN B C 1
ATOM 8393 O O . ASN B 2 477 ? 188.226 156.837 132.696 1.00 182.61 477 ASN B O 1
ATOM 8398 N N . THR B 2 478 ? 190.211 155.967 132.077 1.00 182.29 478 THR B N 1
ATOM 8399 C CA . THR B 2 478 ? 189.728 155.318 130.865 1.00 182.89 478 THR B CA 1
ATOM 8400 C C . THR B 2 478 ? 190.318 153.916 130.780 1.00 182.39 478 THR B C 1
ATOM 8401 O O . THR B 2 478 ? 190.983 153.438 131.706 1.00 182.70 478 THR B O 1
ATOM 8405 N N . GLY B 2 479 ? 190.053 153.248 129.656 1.00 183.14 479 GLY B N 1
ATOM 8406 C CA . GLY B 2 479 ? 190.653 151.945 129.418 1.00 182.72 479 GLY B CA 1
ATOM 8407 C C . GLY B 2 479 ? 192.147 152.021 129.160 1.00 183.24 479 GLY B C 1
ATOM 8408 O O . GLY B 2 479 ? 192.917 151.208 129.678 1.00 182.41 479 GLY B O 1
ATOM 8409 N N . THR B 2 480 ? 192.574 152.989 128.354 1.00 188.30 480 THR B N 1
ATOM 8410 C CA . THR B 2 480 ? 193.980 153.224 128.051 1.00 187.45 480 THR B CA 1
ATOM 8411 C C . THR B 2 480 ? 194.367 154.622 128.533 1.00 188.23 480 THR B C 1
ATOM 8412 O O . THR B 2 480 ? 193.605 155.296 129.231 1.00 188.83 480 THR B O 1
ATOM 8416 N N . GLY B 2 481 ? 195.569 155.053 128.163 1.00 187.18 481 GLY B N 1
ATOM 8417 C CA . GLY B 2 481 ? 196.042 156.369 128.541 1.00 186.58 481 GLY B CA 1
ATOM 8418 C C . GLY B 2 481 ? 195.761 157.434 127.501 1.00 186.98 481 GLY B C 1
ATOM 8419 O O . GLY B 2 481 ? 194.661 157.482 126.938 1.00 187.19 481 GLY B O 1
ATOM 8420 N N . ALA B 2 482 ? 196.757 158.302 127.274 1.00 183.16 482 ALA B N 1
ATOM 8421 C CA . ALA B 2 482 ? 196.741 159.374 126.266 1.00 183.03 482 ALA B CA 1
ATOM 8422 C C . ALA B 2 482 ? 195.595 160.364 126.471 1.00 182.99 482 ALA B C 1
ATOM 8423 O O . ALA B 2 482 ? 195.092 160.935 125.498 1.00 181.56 482 ALA B O 1
ATOM 8425 N N . LEU B 2 483 ? 195.203 160.565 127.737 1.00 179.79 483 LEU B N 1
ATOM 8426 C CA . LEU B 2 483 ? 194.191 161.540 128.169 1.00 178.66 483 LEU B CA 1
ATOM 8427 C C . LEU B 2 483 ? 192.849 161.316 127.466 1.00 179.61 483 LEU B C 1
ATOM 8428 O O . LEU B 2 483 ? 192.359 162.160 126.715 1.00 179.69 483 LEU B O 1
ATOM 8433 N N . GLY B 2 484 ? 192.260 160.154 127.730 1.00 175.40 484 GLY B N 1
ATOM 8434 C CA . GLY B 2 484 ? 191.039 159.754 127.065 1.00 174.38 484 GLY B CA 1
ATOM 8435 C C . GLY B 2 484 ? 189.825 160.534 127.539 1.00 174.30 484 GLY B C 1
ATOM 8436 O O . GLY B 2 484 ? 189.861 161.312 128.493 1.00 174.13 484 GLY B O 1
ATOM 8437 N N . GLY B 2 485 ? 188.714 160.304 126.843 1.00 175.19 485 GLY B N 1
ATOM 8438 C CA . GLY B 2 485 ? 187.491 161.038 127.096 1.00 174.93 485 GLY B CA 1
ATOM 8439 C C . GLY B 2 485 ? 186.533 160.990 125.924 1.00 174.48 485 GLY B C 1
ATOM 8440 O O . GLY B 2 485 ? 186.203 159.909 125.430 1.00 174.90 485 GLY B O 1
ATOM 8441 N N . SER B 2 486 ? 186.065 162.151 125.476 1.00 158.23 486 SER B N 1
ATOM 8442 C CA . SER B 2 486 ? 185.158 162.249 124.337 1.00 157.25 486 SER B CA 1
ATOM 8443 C C . SER B 2 486 ? 185.918 162.903 123.186 1.00 155.64 486 SER B C 1
ATOM 8444 O O . SER B 2 486 ? 185.889 164.119 123.004 1.00 154.93 486 SER B O 1
ATOM 8447 N N . ALA B 2 487 ? 186.602 162.077 122.400 1.00 157.88 487 ALA B N 1
ATOM 8448 C CA . ALA B 2 487 ? 187.381 162.556 121.267 1.00 159.48 487 ALA B CA 1
ATOM 8449 C C . ALA B 2 487 ? 186.547 162.456 119.999 1.00 159.44 487 ALA B C 1
ATOM 8450 O O . ALA B 2 487 ? 186.018 161.387 119.678 1.00 162.10 487 ALA B O 1
ATOM 8452 N N . GLU B 2 488 ? 186.433 163.569 119.282 1.00 142.31 488 GLU B N 1
ATOM 8453 C CA . GLU B 2 488 ? 185.724 163.634 118.005 1.00 140.61 488 GLU B CA 1
ATOM 8454 C C . GLU B 2 488 ? 186.690 164.229 116.990 1.00 142.22 488 GLU B C 1
ATOM 8455 O O . GLU B 2 488 ? 186.664 165.438 116.729 1.00 144.25 488 GLU B O 1
ATOM 8461 N N . PRO B 2 489 ? 187.573 163.409 116.417 1.00 145.84 489 PRO B N 1
ATOM 8462 C CA . PRO B 2 489 ? 188.645 163.950 115.570 1.00 146.12 489 PRO B CA 1
ATOM 8463 C C . PRO B 2 489 ? 188.132 164.444 114.227 1.00 144.55 489 PRO B C 1
ATOM 8464 O O . PRO B 2 489 ? 187.160 163.921 113.680 1.00 145.59 489 PRO B O 1
ATOM 8468 N N . GLY B 2 490 ? 188.808 165.453 113.697 1.00 150.12 490 GLY B N 1
ATOM 8469 C CA . GLY B 2 490 ? 188.462 166.030 112.407 1.00 151.23 490 GLY B CA 1
ATOM 8470 C C . GLY B 2 490 ? 189.698 166.489 111.658 1.00 154.40 490 GLY B C 1
ATOM 8471 O O . GLY B 2 490 ? 190.646 166.992 112.262 1.00 156.43 490 GLY B O 1
ATOM 8472 N N . ILE B 2 491 ? 189.670 166.326 110.336 1.00 151.95 491 ILE B N 1
ATOM 8473 C CA . ILE B 2 491 ? 190.799 166.734 109.511 1.00 149.69 491 ILE B CA 1
ATOM 8474 C C . ILE B 2 491 ? 190.721 168.228 109.233 1.00 149.62 491 ILE B C 1
ATOM 8475 O O . ILE B 2 491 ? 189.659 168.769 108.877 1.00 152.23 491 ILE B O 1
ATOM 8480 N N . VAL B 2 492 ? 191.852 168.906 109.426 1.00 168.09 492 VAL B N 1
ATOM 8481 C CA . VAL B 2 492 ? 192.007 170.324 109.142 1.00 170.48 492 VAL B CA 1
ATOM 8482 C C . VAL B 2 492 ? 192.787 170.482 107.845 1.00 172.78 492 VAL B C 1
ATOM 8483 O O . VAL B 2 492 ? 193.658 169.664 107.527 1.00 172.53 492 VAL B O 1
ATOM 8487 N N . LEU B 2 493 ? 192.438 171.509 107.084 1.00 183.36 493 LEU B N 1
ATOM 8488 C CA . LEU B 2 493 ? 193.126 171.894 105.866 1.00 183.85 493 LEU B CA 1
ATOM 8489 C C . LEU B 2 493 ? 193.387 173.390 105.925 1.00 184.54 493 LEU B C 1
ATOM 8490 O O . LEU B 2 493 ? 192.619 174.143 106.525 1.00 182.89 493 LEU B O 1
ATOM 8495 N N . VAL B 2 494 ? 194.487 173.823 105.324 1.00 199.91 494 VAL B N 1
ATOM 8496 C CA . VAL B 2 494 ? 194.820 175.240 105.290 1.00 200.50 494 VAL B CA 1
ATOM 8497 C C . VAL B 2 494 ? 195.086 175.662 103.853 1.00 200.20 494 VAL B C 1
ATOM 8498 O O . VAL B 2 494 ? 195.478 174.853 103.006 1.00 198.39 494 VAL B O 1
ATOM 8502 N N . SER B 2 495 ? 194.837 176.941 103.577 1.00 207.40 495 SER B N 1
ATOM 8503 C CA . SER B 2 495 ? 195.098 177.504 102.259 1.00 208.08 495 SER B CA 1
ATOM 8504 C C . SER B 2 495 ? 195.443 178.979 102.387 1.00 207.97 495 SER B C 1
ATOM 8505 O O . SER B 2 495 ? 195.016 179.661 103.320 1.00 206.38 495 SER B O 1
ATOM 8508 N N . LYS B 2 496 ? 196.223 179.466 101.429 1.00 209.19 496 LYS B N 1
ATOM 8509 C CA . LYS B 2 496 ? 196.697 180.842 101.426 1.00 208.81 496 LYS B CA 1
ATOM 8510 C C . LYS B 2 496 ? 195.882 181.653 100.429 1.00 209.01 496 LYS B C 1
ATOM 8511 O O . LYS B 2 496 ? 195.663 181.213 99.296 1.00 208.35 496 LYS B O 1
ATOM 8517 N N . ASP B 2 497 ? 195.432 182.835 100.854 1.00 205.54 497 ASP B N 1
ATOM 8518 C CA . ASP B 2 497 ? 194.671 183.736 99.989 1.00 205.12 497 ASP B CA 1
ATOM 8519 C C . ASP B 2 497 ? 195.646 184.442 99.049 1.00 205.61 497 ASP B C 1
ATOM 8520 O O . ASP B 2 497 ? 196.009 185.607 99.226 1.00 205.50 497 ASP B O 1
ATOM 8525 N N . GLU B 2 498 ? 196.080 183.703 98.024 1.00 206.24 498 GLU B N 1
ATOM 8526 C CA . GLU B 2 498 ? 197.053 184.228 97.073 1.00 205.69 498 GLU B CA 1
ATOM 8527 C C . GLU B 2 498 ? 196.433 185.241 96.121 1.00 206.18 498 GLU B C 1
ATOM 8528 O O . GLU B 2 498 ? 197.054 186.268 95.825 1.00 206.38 498 GLU B O 1
ATOM 8534 N N . ASN B 2 499 ? 195.224 184.974 95.635 1.00 205.73 499 ASN B N 1
ATOM 8535 C CA . ASN B 2 499 ? 194.523 185.895 94.754 1.00 205.39 499 ASN B CA 1
ATOM 8536 C C . ASN B 2 499 ? 193.972 187.115 95.481 1.00 205.58 499 ASN B C 1
ATOM 8537 O O . ASN B 2 499 ? 193.724 188.140 94.838 1.00 205.64 499 ASN B O 1
ATOM 8542 N N . GLY B 2 500 ? 193.780 187.030 96.796 1.00 207.04 500 GLY B N 1
ATOM 8543 C CA . GLY B 2 500 ? 193.369 188.181 97.573 1.00 207.00 500 GLY B CA 1
ATOM 8544 C C . GLY B 2 500 ? 191.929 188.603 97.405 1.00 207.22 500 GLY B C 1
ATOM 8545 O O . GLY B 2 500 ? 191.591 189.744 97.735 1.00 206.69 500 GLY B O 1
ATOM 8546 N N . ASN B 2 501 ? 191.064 187.725 96.902 1.00 206.38 501 ASN B N 1
ATOM 8547 C CA . ASN B 2 501 ? 189.657 188.062 96.738 1.00 206.10 501 ASN B CA 1
ATOM 8548 C C . ASN B 2 501 ? 188.829 187.814 97.992 1.00 206.55 501 ASN B C 1
ATOM 8549 O O . ASN B 2 501 ? 187.664 188.223 98.034 1.00 206.29 501 ASN B O 1
ATOM 8554 N N . GLY B 2 502 ? 189.396 187.164 99.006 1.00 204.23 502 GLY B N 1
ATOM 8555 C CA . GLY B 2 502 ? 188.631 186.826 100.189 1.00 203.48 502 GLY B CA 1
ATOM 8556 C C . GLY B 2 502 ? 187.614 185.729 99.982 1.00 203.13 502 GLY B C 1
ATOM 8557 O O . GLY B 2 502 ? 186.649 185.640 100.744 1.00 201.83 502 GLY B O 1
ATOM 8558 N N . LEU B 2 503 ? 187.805 184.887 98.969 1.00 208.18 503 LEU B N 1
ATOM 8559 C CA . LEU B 2 503 ? 186.873 183.828 98.629 1.00 207.67 503 LEU B CA 1
ATOM 8560 C C . LEU B 2 503 ? 187.577 182.477 98.671 1.00 207.69 503 LEU B C 1
ATOM 8561 O O . LEU B 2 503 ? 188.741 182.370 98.274 1.00 207.39 503 LEU B O 1
ATOM 8566 N N . PRO B 2 504 ? 186.898 181.423 99.142 1.00 208.57 504 PRO B N 1
ATOM 8567 C CA . PRO B 2 504 ? 187.530 180.093 99.233 1.00 209.22 504 PRO B CA 1
ATOM 8568 C C . PRO B 2 504 ? 187.573 179.362 97.894 1.00 209.14 504 PRO B C 1
ATOM 8569 O O . PRO B 2 504 ? 186.903 178.347 97.680 1.00 208.65 504 PRO B O 1
ATOM 8573 N N . ASP B 2 505 ? 188.378 179.882 96.970 1.00 208.07 505 ASP B N 1
ATOM 8574 C CA . ASP B 2 505 ? 188.599 179.246 95.679 1.00 208.24 505 ASP B CA 1
ATOM 8575 C C . ASP B 2 505 ? 190.049 178.823 95.483 1.00 208.22 505 ASP B C 1
ATOM 8576 O O . ASP B 2 505 ? 190.420 178.397 94.384 1.00 207.97 505 ASP B O 1
ATOM 8581 N N . ASP B 2 506 ? 190.874 178.937 96.519 1.00 204.60 506 ASP B N 1
ATOM 8582 C CA . ASP B 2 506 ? 192.287 178.621 96.419 1.00 204.13 506 ASP B CA 1
ATOM 8583 C C . ASP B 2 506 ? 192.506 177.126 96.639 1.00 204.37 506 ASP B C 1
ATOM 8584 O O . ASP B 2 506 ? 191.588 176.379 96.989 1.00 204.55 506 ASP B O 1
ATOM 8589 N N . GLU B 2 507 ? 193.743 176.684 96.433 1.00 198.99 507 GLU B N 1
ATOM 8590 C CA . GLU B 2 507 ? 194.066 175.268 96.505 1.00 199.10 507 GLU B CA 1
ATOM 8591 C C . GLU B 2 507 ? 194.207 174.823 97.955 1.00 198.50 507 GLU B C 1
ATOM 8592 O O . GLU B 2 507 ? 194.862 175.484 98.765 1.00 197.83 507 GLU B O 1
ATOM 8598 N N . TRP B 2 508 ? 193.592 173.689 98.274 1.00 196.58 508 TRP B N 1
ATOM 8599 C CA . TRP B 2 508 ? 193.489 173.195 99.639 1.00 195.73 508 TRP B CA 1
ATOM 8600 C C . TRP B 2 508 ? 194.600 172.194 99.935 1.00 196.97 508 TRP B C 1
ATOM 8601 O O . TRP B 2 508 ? 194.853 171.277 99.148 1.00 196.52 508 TRP B O 1
ATOM 8612 N N . TYR B 2 509 ? 195.267 172.386 101.072 1.00 200.26 509 TYR B N 1
ATOM 8613 C CA . TYR B 2 509 ? 196.365 171.535 101.516 1.00 200.31 509 TYR B CA 1
ATOM 8614 C C . TYR B 2 509 ? 195.984 170.842 102.814 1.00 199.70 509 TYR B C 1
ATOM 8615 O O . TYR B 2 509 ? 195.668 171.506 103.806 1.00 198.50 509 TYR B O 1
ATOM 8624 N N . GLU B 2 510 ? 196.042 169.515 102.811 1.00 194.56 510 GLU B N 1
ATOM 8625 C CA . GLU B 2 510 ? 195.731 168.741 104.003 1.00 193.78 510 GLU B CA 1
ATOM 8626 C C . GLU B 2 510 ? 196.923 168.728 104.955 1.00 194.07 510 GLU B C 1
ATOM 8627 O O . GLU B 2 510 ? 198.079 168.698 104.526 1.00 195.04 510 GLU B O 1
ATOM 8633 N N . LEU B 2 511 ? 196.640 168.759 106.255 1.00 192.38 511 LEU B N 1
ATOM 8634 C CA . LEU B 2 511 ? 197.683 168.695 107.271 1.00 193.45 511 LEU B CA 1
ATOM 8635 C C . LEU B 2 511 ? 197.959 167.237 107.614 1.00 193.88 511 LEU B C 1
ATOM 8636 O O . LEU B 2 511 ? 197.031 166.478 107.913 1.00 193.44 511 LEU B O 1
ATOM 8641 N N . ALA B 2 512 ? 199.233 166.852 107.576 1.00 198.55 512 ALA B N 1
ATOM 8642 C CA . ALA B 2 512 ? 199.628 165.495 107.924 1.00 198.33 512 ALA B CA 1
ATOM 8643 C C . ALA B 2 512 ? 199.584 165.299 109.433 1.00 198.40 512 ALA B C 1
ATOM 8644 O O . ALA B 2 512 ? 200.469 165.775 110.150 1.00 198.05 512 ALA B O 1
ATOM 8646 N N . GLY B 2 513 ? 198.561 164.602 109.923 1.00 189.21 513 GLY B N 1
ATOM 8647 C CA . GLY B 2 513 ? 198.416 164.339 111.338 1.00 189.21 513 GLY B CA 1
ATOM 8648 C C . GLY B 2 513 ? 199.214 163.129 111.780 1.00 188.85 513 GLY B C 1
ATOM 8649 O O . GLY B 2 513 ? 200.036 162.579 111.044 1.00 188.68 513 GLY B O 1
ATOM 8650 N N . SER B 2 514 ? 198.962 162.714 113.025 1.00 187.08 514 SER B N 1
ATOM 8651 C CA . SER B 2 514 ? 199.624 161.535 113.571 1.00 187.16 514 SER B CA 1
ATOM 8652 C C . SER B 2 514 ? 199.154 160.248 112.907 1.00 188.13 514 SER B C 1
ATOM 8653 O O . SER B 2 514 ? 199.908 159.270 112.873 1.00 187.18 514 SER B O 1
ATOM 8656 N N . GLU B 2 515 ? 197.932 160.227 112.381 1.00 193.25 515 GLU B N 1
ATOM 8657 C CA . GLU B 2 515 ? 197.394 159.067 111.688 1.00 193.80 515 GLU B CA 1
ATOM 8658 C C . GLU B 2 515 ? 197.567 159.150 110.178 1.00 193.14 515 GLU B C 1
ATOM 8659 O O . GLU B 2 515 ? 197.084 158.267 109.463 1.00 193.53 515 GLU B O 1
ATOM 8665 N N . TYR B 2 516 ? 198.241 160.184 109.681 1.00 190.93 516 TYR B N 1
ATOM 8666 C CA . TYR B 2 516 ? 198.413 160.357 108.245 1.00 191.51 516 TYR B CA 1
ATOM 8667 C C . TYR B 2 516 ? 199.458 159.387 107.709 1.00 192.11 516 TYR B C 1
ATOM 8668 O O . TYR B 2 516 ? 200.472 159.124 108.362 1.00 192.45 516 TYR B O 1
ATOM 8677 N N . GLY B 2 517 ? 199.206 158.852 106.516 1.00 191.44 517 GLY B N 1
ATOM 8678 C CA . GLY B 2 517 ? 200.149 157.978 105.852 1.00 191.10 517 GLY B CA 1
ATOM 8679 C C . GLY B 2 517 ? 200.168 156.547 106.341 1.00 192.15 517 GLY B C 1
ATOM 8680 O O . GLY B 2 517 ? 200.997 155.761 105.865 1.00 192.78 517 GLY B O 1
ATOM 8681 N N . LYS B 2 518 ? 199.289 156.179 107.268 1.00 192.36 518 LYS B N 1
ATOM 8682 C CA . LYS B 2 518 ? 199.265 154.833 107.812 1.00 192.43 518 LYS B CA 1
ATOM 8683 C C . LYS B 2 518 ? 198.076 154.055 107.251 1.00 192.04 518 LYS B C 1
ATOM 8684 O O . LYS B 2 518 ? 197.312 154.545 106.416 1.00 190.30 518 LYS B O 1
ATOM 8690 N N . ASP B 2 519 ? 197.918 152.819 107.721 1.00 200.51 519 ASP B N 1
ATOM 8691 C CA . ASP B 2 519 ? 196.771 151.994 107.365 1.00 200.59 519 ASP B CA 1
ATOM 8692 C C . ASP B 2 519 ? 195.551 152.280 108.229 1.00 200.19 519 ASP B C 1
ATOM 8693 O O . ASP B 2 519 ? 194.495 151.678 108.005 1.00 200.37 519 ASP B O 1
ATOM 8698 N N . THR B 2 520 ? 195.673 153.177 109.203 1.00 192.40 520 THR B N 1
ATOM 8699 C CA . THR B 2 520 ? 194.580 153.553 110.087 1.00 192.30 520 THR B CA 1
ATOM 8700 C C . THR B 2 520 ? 193.685 154.636 109.499 1.00 191.74 520 THR B C 1
ATOM 8701 O O . THR B 2 520 ? 192.719 155.044 110.151 1.00 191.59 520 THR B O 1
ATOM 8705 N N . GLU B 2 521 ? 193.982 155.112 108.294 1.00 187.59 521 GLU B N 1
ATOM 8706 C CA . GLU B 2 521 ? 193.159 156.095 107.609 1.00 187.09 521 GLU B CA 1
ATOM 8707 C C . GLU B 2 521 ? 192.732 155.547 106.254 1.00 186.48 521 GLU B C 1
ATOM 8708 O O . GLU B 2 521 ? 193.414 154.711 105.654 1.00 186.51 521 GLU B O 1
ATOM 8714 N N . THR B 2 522 ? 191.582 156.018 105.781 1.00 179.24 522 THR B N 1
ATOM 8715 C CA . THR B 2 522 ? 190.992 155.553 104.530 1.00 180.51 522 THR B CA 1
ATOM 8716 C C . THR B 2 522 ? 190.849 156.744 103.592 1.00 180.91 522 THR B C 1
ATOM 8717 O O . THR B 2 522 ? 189.905 157.531 103.720 1.00 180.56 522 THR B O 1
ATOM 8721 N N . ARG B 2 523 ? 191.785 156.877 102.658 1.00 181.54 523 ARG B N 1
ATOM 8722 C CA . ARG B 2 523 ? 191.751 157.963 101.695 1.00 180.57 523 ARG B CA 1
ATOM 8723 C C . ARG B 2 523 ? 190.699 157.704 100.621 1.00 182.08 523 ARG B C 1
ATOM 8724 O O . ARG B 2 523 ? 190.249 156.571 100.420 1.00 182.81 523 ARG B O 1
ATOM 8732 N N . ASN B 2 524 ? 190.322 158.789 99.929 1.00 176.77 524 ASN B N 1
ATOM 8733 C CA . ASN B 2 524 ? 189.352 158.796 98.825 1.00 176.02 524 ASN B CA 1
ATOM 8734 C C . ASN B 2 524 ? 188.001 158.213 99.241 1.00 176.36 524 ASN B C 1
ATOM 8735 O O . ASN B 2 524 ? 187.393 157.429 98.508 1.00 175.41 524 ASN B O 1
ATOM 8740 N N . TYR B 2 525 ? 187.527 158.579 100.427 1.00 176.07 525 TYR B N 1
ATOM 8741 C CA . TYR B 2 525 ? 186.250 158.071 100.903 1.00 175.97 525 TYR B CA 1
ATOM 8742 C C . TYR B 2 525 ? 185.147 159.043 100.503 1.00 176.18 525 TYR B C 1
ATOM 8743 O O . TYR B 2 525 ? 185.194 160.233 100.835 1.00 175.90 525 TYR B O 1
ATOM 8752 N N . GLU B 2 526 ? 184.150 158.531 99.788 1.00 177.46 526 GLU B N 1
ATOM 8753 C CA . GLU B 2 526 ? 182.994 159.315 99.381 1.00 177.55 526 GLU B CA 1
ATOM 8754 C C . GLU B 2 526 ? 181.761 158.745 100.059 1.00 177.07 526 GLU B C 1
ATOM 8755 O O . GLU B 2 526 ? 181.477 157.550 99.935 1.00 176.66 526 GLU B O 1
ATOM 8761 N N . ILE B 2 527 ? 181.035 159.599 100.772 1.00 167.47 527 ILE B N 1
ATOM 8762 C CA . ILE B 2 527 ? 179.823 159.212 101.480 1.00 167.75 527 ILE B CA 1
ATOM 8763 C C . ILE B 2 527 ? 178.690 160.068 100.928 1.00 167.00 527 ILE B C 1
ATOM 8764 O O . ILE B 2 527 ? 178.936 161.148 100.382 1.00 165.39 527 ILE B O 1
ATOM 8769 N N . THR B 2 528 ? 177.462 159.565 100.996 1.00 171.96 528 THR B N 1
ATOM 8770 C CA . THR B 2 528 ? 176.297 160.356 100.636 1.00 173.00 528 THR B CA 1
ATOM 8771 C C . THR B 2 528 ? 175.164 160.087 101.619 1.00 172.00 528 THR B C 1
ATOM 8772 O O . THR B 2 528 ? 174.999 158.962 102.111 1.00 169.92 528 THR B O 1
ATOM 8776 N N . TYR B 2 529 ? 174.432 161.149 101.939 1.00 160.58 529 TYR B N 1
ATOM 8777 C CA . TYR B 2 529 ? 173.292 161.123 102.838 1.00 159.78 529 TYR B CA 1
ATOM 8778 C C . TYR B 2 529 ? 172.020 161.403 102.050 1.00 158.52 529 TYR B C 1
ATOM 8779 O O . TYR B 2 529 ? 171.995 162.274 101.169 1.00 157.18 529 TYR B O 1
ATOM 8788 N N . TYR B 2 530 ? 170.967 160.661 102.380 1.00 165.42 530 TYR B N 1
ATOM 8789 C CA . TYR B 2 530 ? 169.662 160.802 101.753 1.00 165.46 530 TYR B CA 1
ATOM 8790 C C . TYR B 2 530 ? 168.700 161.421 102.755 1.00 166.30 530 TYR B C 1
ATOM 8791 O O . TYR B 2 530 ? 168.714 161.057 103.936 1.00 165.80 530 TYR B O 1
ATOM 8800 N N . ARG B 2 531 ? 167.880 162.353 102.291 1.00 166.25 531 ARG B N 1
ATOM 8801 C CA . ARG B 2 531 ? 166.819 162.881 103.134 1.00 164.20 531 ARG B CA 1
ATOM 8802 C C . ARG B 2 531 ? 165.750 161.810 103.320 1.00 167.10 531 ARG B C 1
ATOM 8803 O O . ARG B 2 531 ? 165.264 161.252 102.326 1.00 167.11 531 ARG B O 1
ATOM 8811 N N . PRO B 2 532 ? 165.393 161.464 104.556 1.00 175.93 532 PRO B N 1
ATOM 8812 C CA . PRO B 2 532 ? 164.352 160.454 104.771 1.00 176.76 532 PRO B CA 1
ATOM 8813 C C . PRO B 2 532 ? 162.986 160.946 104.321 1.00 175.48 532 PRO B C 1
ATOM 8814 O O . PRO B 2 532 ? 162.678 162.139 104.379 1.00 173.23 532 PRO B O 1
ATOM 8818 N N . GLN B 2 533 ? 162.167 160.006 103.855 1.00 173.86 533 GLN B N 1
ATOM 8819 C CA . GLN B 2 533 ? 160.833 160.347 103.374 1.00 172.60 533 GLN B CA 1
ATOM 8820 C C . GLN B 2 533 ? 159.887 160.712 104.523 1.00 174.27 533 GLN B C 1
ATOM 8821 O O . GLN B 2 533 ? 159.057 161.611 104.339 1.00 174.57 533 GLN B O 1
ATOM 8827 N N . PRO B 2 534 ? 159.944 160.081 105.707 1.00 174.29 534 PRO B N 1
ATOM 8828 C CA . PRO B 2 534 ? 159.433 160.780 106.892 1.00 173.55 534 PRO B CA 1
ATOM 8829 C C . PRO B 2 534 ? 160.380 161.900 107.286 1.00 173.03 534 PRO B C 1
ATOM 8830 O O . PRO B 2 534 ? 161.594 161.804 107.094 1.00 171.80 534 PRO B O 1
ATOM 8834 N N . ALA B 2 535 ? 159.812 162.976 107.832 1.00 159.35 535 ALA B N 1
ATOM 8835 C CA . ALA B 2 535 ? 160.644 164.083 108.289 1.00 156.49 535 ALA B CA 1
ATOM 8836 C C . ALA B 2 535 ? 161.436 163.712 109.535 1.00 155.59 535 ALA B C 1
ATOM 8837 O O . ALA B 2 535 ? 162.597 164.110 109.673 1.00 154.99 535 ALA B O 1
ATOM 8839 N N . ASN B 2 536 ? 160.837 162.936 110.437 1.00 160.05 536 ASN B N 1
ATOM 8840 C CA . ASN B 2 536 ? 161.457 162.574 111.701 1.00 160.12 536 ASN B CA 1
ATOM 8841 C C . ASN B 2 536 ? 162.113 161.198 111.668 1.00 160.36 536 ASN B C 1
ATOM 8842 O O . ASN B 2 536 ? 162.099 160.493 112.683 1.00 158.35 536 ASN B O 1
ATOM 8847 N N . GLY B 2 537 ? 162.683 160.800 110.529 1.00 160.84 537 GLY B N 1
ATOM 8848 C CA . GLY B 2 537 ? 163.240 159.471 110.398 1.00 160.43 537 GLY B CA 1
ATOM 8849 C C . GLY B 2 537 ? 164.751 159.421 110.552 1.00 157.30 537 GLY B C 1
ATOM 8850 O O . GLY B 2 537 ? 165.437 160.440 110.570 1.00 154.95 537 GLY B O 1
ATOM 8851 N N . ASP B 2 538 ? 165.254 158.195 110.672 1.00 161.67 538 ASP B N 1
ATOM 8852 C CA . ASP B 2 538 ? 166.690 157.953 110.706 1.00 163.36 538 ASP B CA 1
ATOM 8853 C C . ASP B 2 538 ? 167.292 158.257 109.341 1.00 164.65 538 ASP B C 1
ATOM 8854 O O . ASP B 2 538 ? 166.703 157.936 108.306 1.00 165.14 538 ASP B O 1
ATOM 8859 N N . VAL B 2 539 ? 168.470 158.875 109.329 1.00 160.21 539 VAL B N 1
ATOM 8860 C CA . VAL B 2 539 ? 169.020 159.407 108.085 1.00 158.65 539 VAL B CA 1
ATOM 8861 C C . VAL B 2 539 ? 169.959 158.369 107.479 1.00 158.40 539 VAL B C 1
ATOM 8862 O O . VAL B 2 539 ? 170.916 157.930 108.119 1.00 157.51 539 VAL B O 1
ATOM 8866 N N . ARG B 2 540 ? 169.687 157.990 106.233 1.00 167.15 540 ARG B N 1
ATOM 8867 C CA . ARG B 2 540 ? 170.427 156.923 105.575 1.00 167.44 540 ARG B CA 1
ATOM 8868 C C . ARG B 2 540 ? 171.673 157.466 104.881 1.00 168.19 540 ARG B C 1
ATOM 8869 O O . ARG B 2 540 ? 171.651 158.530 104.253 1.00 168.67 540 ARG B O 1
ATOM 8877 N N . TRP B 2 541 ? 172.773 156.726 105.010 1.00 168.34 541 TRP B N 1
ATOM 8878 C CA . TRP B 2 541 ? 174.017 157.057 104.337 1.00 168.38 541 TRP B CA 1
ATOM 8879 C C . TRP B 2 541 ? 174.571 155.817 103.651 1.00 170.39 541 TRP B C 1
ATOM 8880 O O . TRP B 2 541 ? 174.512 154.699 104.178 1.00 169.24 541 TRP B O 1
ATOM 8891 N N . THR B 2 542 ? 175.099 156.031 102.447 1.00 176.22 542 THR B N 1
ATOM 8892 C CA . THR B 2 542 ? 175.779 154.985 101.694 1.00 175.01 542 THR B CA 1
ATOM 8893 C C . THR B 2 542 ? 177.120 155.512 101.206 1.00 173.49 542 THR B C 1
ATOM 8894 O O . THR B 2 542 ? 177.260 156.692 100.880 1.00 172.14 542 THR B O 1
ATOM 8898 N N . ASP B 2 543 ? 178.103 154.623 101.140 1.00 178.53 543 ASP B N 1
ATOM 8899 C CA . ASP B 2 543 ? 179.448 154.998 100.736 1.00 180.20 543 ASP B CA 1
ATOM 8900 C C . ASP B 2 543 ? 179.910 154.184 99.531 1.00 180.14 543 ASP B C 1
ATOM 8901 O O . ASP B 2 543 ? 179.255 153.232 99.099 1.00 178.19 543 ASP B O 1
ATOM 8906 N N . ASN B 2 544 ? 181.062 154.577 98.993 1.00 180.48 544 ASN B N 1
ATOM 8907 C CA . ASN B 2 544 ? 181.671 153.886 97.865 1.00 180.50 544 ASN B CA 1
ATOM 8908 C C . ASN B 2 544 ? 182.501 152.679 98.284 1.00 181.79 544 ASN B C 1
ATOM 8909 O O . ASN B 2 544 ? 183.029 151.979 97.414 1.00 181.22 544 ASN B O 1
ATOM 8914 N N . GLN B 2 545 ? 182.627 152.421 99.583 1.00 181.03 545 GLN B N 1
ATOM 8915 C CA . GLN B 2 545 ? 183.370 151.276 100.090 1.00 180.73 545 GLN B CA 1
ATOM 8916 C C . GLN B 2 545 ? 182.490 150.056 100.319 1.00 180.39 545 GLN B C 1
ATOM 8917 O O . GLN B 2 545 ? 182.955 149.077 100.912 1.00 179.23 545 GLN B O 1
ATOM 8923 N N . GLY B 2 546 ? 181.236 150.090 99.873 1.00 178.17 546 GLY B N 1
ATOM 8924 C CA . GLY B 2 546 ? 180.319 148.992 100.078 1.00 177.65 546 GLY B CA 1
ATOM 8925 C C . GLY B 2 546 ? 179.543 149.037 101.374 1.00 178.51 546 GLY B C 1
ATOM 8926 O O . GLY B 2 546 ? 178.772 148.109 101.647 1.00 178.02 546 GLY B O 1
ATOM 8927 N N . GLY B 2 547 ? 179.721 150.079 102.184 1.00 181.91 547 GLY B N 1
ATOM 8928 C CA . GLY B 2 547 ? 179.013 150.163 103.443 1.00 181.63 547 GLY B CA 1
ATOM 8929 C C . GLY B 2 547 ? 177.723 150.956 103.336 1.00 181.14 547 GLY B C 1
ATOM 8930 O O . GLY B 2 547 ? 177.644 151.991 102.676 1.00 180.42 547 GLY B O 1
ATOM 8931 N N . GLU B 2 548 ? 176.698 150.446 104.011 1.00 176.87 548 GLU B N 1
ATOM 8932 C CA . GLU B 2 548 ? 175.397 151.089 104.100 1.00 175.79 548 GLU B CA 1
ATOM 8933 C C . GLU B 2 548 ? 175.048 151.215 105.573 1.00 177.04 548 GLU B C 1
ATOM 8934 O O . GLU B 2 548 ? 175.343 150.319 106.368 1.00 177.62 548 GLU B O 1
ATOM 8940 N N . GLY B 2 549 ? 174.420 152.324 105.941 1.00 165.91 549 GLY B N 1
ATOM 8941 C CA . GLY B 2 549 ? 174.036 152.487 107.326 1.00 165.99 549 GLY B CA 1
ATOM 8942 C C . GLY B 2 549 ? 173.122 153.667 107.535 1.00 164.80 549 GLY B C 1
ATOM 8943 O O . GLY B 2 549 ? 172.670 154.309 106.586 1.00 163.74 549 GLY B O 1
ATOM 8944 N N . PHE B 2 550 ? 172.859 153.942 108.808 1.00 153.47 550 PHE B N 1
ATOM 8945 C CA . PHE B 2 550 ? 172.017 155.051 109.214 1.00 153.95 550 PHE B CA 1
ATOM 8946 C C . PHE B 2 550 ? 172.711 155.805 110.335 1.00 153.95 550 PHE B C 1
ATOM 8947 O O . PHE B 2 550 ? 173.493 155.230 111.097 1.00 151.10 550 PHE B O 1
ATOM 8955 N N . VAL B 2 551 ? 172.423 157.096 110.429 1.00 150.05 551 VAL B N 1
ATOM 8956 C CA . VAL B 2 551 ? 172.609 157.823 111.675 1.00 148.41 551 VAL B CA 1
ATOM 8957 C C . VAL B 2 551 ? 171.237 157.937 112.335 1.00 146.48 551 VAL B C 1
ATOM 8958 O O . VAL B 2 551 ? 170.217 158.161 111.663 1.00 143.67 551 VAL B O 1
ATOM 8962 N N . TYR B 2 552 ? 171.208 157.686 113.640 1.00 149.24 552 TYR B N 1
ATOM 8963 C CA . TYR B 2 552 ? 169.988 157.306 114.331 1.00 148.46 552 TYR B CA 1
ATOM 8964 C C . TYR B 2 552 ? 169.378 158.500 115.047 1.00 147.72 552 TYR B C 1
ATOM 8965 O O . TYR B 2 552 ? 170.076 159.450 115.412 1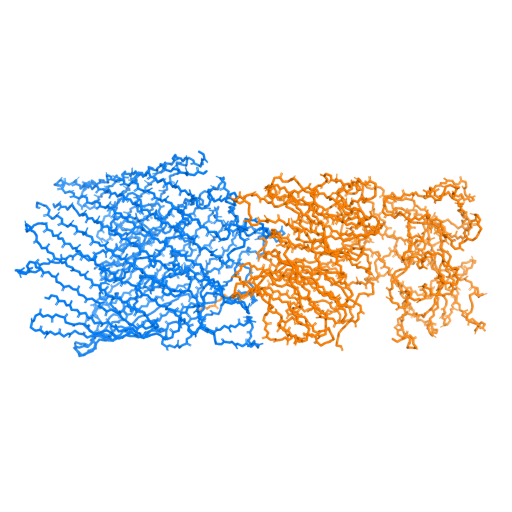.00 147.77 552 TYR B O 1
ATOM 8974 N N . ARG B 2 553 ? 168.065 158.451 115.241 1.00 139.25 553 ARG B N 1
ATOM 8975 C CA . ARG B 2 553 ? 167.411 159.441 116.078 1.00 137.28 553 ARG B CA 1
ATOM 8976 C C . ARG B 2 553 ? 167.538 159.063 117.548 1.00 137.32 553 ARG B C 1
ATOM 8977 O O . ARG B 2 553 ? 167.314 157.915 117.941 1.00 139.45 553 ARG B O 1
ATOM 8985 N N . ASN B 2 554 ? 167.907 160.045 118.362 1.00 118.00 554 ASN B N 1
ATOM 8986 C CA . ASN B 2 554 ? 167.926 159.898 119.808 1.00 118.31 554 ASN B CA 1
ATOM 8987 C C . ASN B 2 554 ? 166.917 160.869 120.401 1.00 118.86 554 ASN B C 1
ATOM 8988 O O . ASN B 2 554 ? 166.528 161.857 119.773 1.00 122.37 554 ASN B O 1
ATOM 8993 N N . SER B 2 555 ? 166.491 160.582 121.628 1.00 104.12 555 SER B N 1
ATOM 8994 C CA . SER B 2 555 ? 165.395 161.328 122.227 1.00 105.54 555 SER B CA 1
ATOM 8995 C C . SER B 2 555 ? 165.821 162.668 122.813 1.00 108.12 555 SER B C 1
ATOM 8996 O O . SER B 2 555 ? 164.953 163.432 123.250 1.00 103.67 555 SER B O 1
ATOM 8999 N N . TYR B 2 556 ? 167.121 162.972 122.842 1.00 116.26 556 TYR B N 1
ATOM 9000 C CA . TYR B 2 556 ? 167.575 164.270 123.330 1.00 113.58 556 TYR B CA 1
ATOM 9001 C C . TYR B 2 556 ? 167.231 165.388 122.361 1.00 113.13 556 TYR B C 1
ATOM 9002 O O . TYR B 2 556 ? 166.732 166.441 122.772 1.00 115.69 556 TYR B O 1
ATOM 9011 N N . HIS B 2 557 ? 167.496 165.179 121.081 1.00 115.56 557 HIS B N 1
ATOM 9012 C CA . HIS B 2 557 ? 167.313 166.196 120.057 1.00 114.58 557 HIS B CA 1
ATOM 9013 C C . HIS B 2 557 ? 166.101 165.802 119.227 1.00 116.66 557 HIS B C 1
ATOM 9014 O O . HIS B 2 557 ? 166.166 164.864 118.427 1.00 119.58 557 HIS B O 1
ATOM 9021 N N . GLN B 2 558 ? 165.002 166.521 119.420 1.00 123.84 558 GLN B N 1
ATOM 9022 C CA . GLN B 2 558 ? 163.720 166.191 118.812 1.00 126.60 558 GLN B CA 1
ATOM 9023 C C . GLN B 2 558 ? 163.226 167.314 117.908 1.00 128.45 558 GLN B C 1
ATOM 9024 O O . GLN B 2 558 ? 162.063 167.717 117.968 1.00 129.58 558 GLN B O 1
ATOM 9030 N N . GLN B 2 559 ? 164.110 167.833 117.061 1.00 132.15 559 GLN B N 1
ATOM 9031 C CA . GLN B 2 559 ? 163.707 168.805 116.058 1.00 132.45 559 GLN B CA 1
ATOM 9032 C C . GLN B 2 559 ? 163.019 168.100 114.888 1.00 136.11 559 GLN B C 1
ATOM 9033 O O . GLN B 2 559 ? 162.747 166.895 114.919 1.00 135.71 559 GLN B O 1
ATOM 9039 N N . ASP B 2 560 ? 162.723 168.878 113.843 1.00 150.97 560 ASP B N 1
ATOM 9040 C CA . ASP B 2 560 ? 161.923 168.367 112.732 1.00 150.49 560 ASP B CA 1
ATOM 9041 C C . ASP B 2 560 ? 162.681 167.325 111.918 1.00 148.51 560 ASP B C 1
ATOM 9042 O O . ASP B 2 560 ? 162.105 166.305 111.524 1.00 148.44 560 ASP B O 1
ATOM 9047 N N . SER B 2 561 ? 163.968 167.552 111.665 1.00 142.67 561 SER B N 1
ATOM 9048 C CA . SER B 2 561 ? 164.774 166.595 110.921 1.00 143.54 561 SER B CA 1
ATOM 9049 C C . SER B 2 561 ? 166.238 166.761 111.294 1.00 144.13 561 SER B C 1
ATOM 9050 O O . SER B 2 561 ? 166.714 167.876 111.523 1.00 145.14 561 SER B O 1
ATOM 9053 N N . TYR B 2 562 ? 166.949 165.636 111.348 1.00 130.94 562 TYR B N 1
ATOM 9054 C CA . TYR B 2 562 ? 168.401 165.658 111.472 1.00 130.57 562 TYR B CA 1
ATOM 9055 C C . TYR B 2 562 ? 169.085 166.058 110.175 1.00 133.74 562 TYR B C 1
ATOM 9056 O O . TYR B 2 562 ? 170.241 166.493 110.209 1.00 137.67 562 TYR B O 1
ATOM 9065 N N . TYR B 2 563 ? 168.408 165.915 109.051 1.00 151.94 563 TYR B N 1
ATOM 9066 C CA . TYR B 2 563 ? 168.865 166.423 107.769 1.00 153.04 563 TYR B CA 1
ATOM 9067 C C . TYR B 2 563 ? 168.800 167.950 107.779 1.00 152.19 563 TYR B C 1
ATOM 9068 O O . TYR B 2 563 ? 167.890 168.521 108.386 1.00 151.18 563 TYR B O 1
ATOM 9077 N N . PRO B 2 564 ? 169.758 168.631 107.150 1.00 147.83 564 PRO B N 1
ATOM 9078 C CA . PRO B 2 564 ? 169.731 170.104 107.133 1.00 150.00 564 PRO B CA 1
ATOM 9079 C C . PRO B 2 564 ? 168.577 170.630 106.293 1.00 149.10 564 PRO B C 1
ATOM 9080 O O . PRO B 2 564 ? 168.377 170.219 105.148 1.00 149.99 564 PRO B O 1
ATOM 9084 N N . ASN B 2 565 ? 167.809 171.549 106.881 1.00 156.19 565 ASN B N 1
ATOM 9085 C CA . ASN B 2 565 ? 166.583 172.017 106.248 1.00 158.13 565 ASN B CA 1
ATOM 9086 C C . ASN B 2 565 ? 166.833 173.052 105.161 1.00 156.40 565 ASN B C 1
ATOM 9087 O O . ASN B 2 565 ? 165.989 173.209 104.272 1.00 155.83 565 ASN B O 1
ATOM 9092 N N . TRP B 2 566 ? 167.960 173.759 105.203 1.00 160.35 566 TRP B N 1
ATOM 9093 C CA . TRP B 2 566 ? 168.273 174.746 104.178 1.00 162.71 566 TRP B CA 1
ATOM 9094 C C . TRP B 2 566 ? 168.892 174.126 102.934 1.00 163.89 566 TRP B C 1
ATOM 9095 O O . TRP B 2 566 ? 169.153 174.844 101.963 1.00 165.84 566 TRP B O 1
ATOM 9106 N N . ILE B 2 567 ? 169.131 172.821 102.942 1.00 160.95 567 ILE B N 1
ATOM 9107 C CA . ILE B 2 567 ? 169.542 172.088 101.753 1.00 160.37 567 ILE B CA 1
ATOM 9108 C C . ILE B 2 567 ? 168.306 171.807 100.909 1.00 162.80 567 ILE B C 1
ATOM 9109 O O . ILE B 2 567 ? 167.317 171.257 101.407 1.00 163.70 567 ILE B O 1
ATOM 9114 N N . GLU B 2 568 ? 168.354 172.187 99.632 1.00 172.61 568 GLU B N 1
ATOM 9115 C CA . GLU B 2 568 ? 167.210 171.982 98.754 1.00 171.90 568 GLU B CA 1
ATOM 9116 C C . GLU B 2 568 ? 167.257 170.655 98.005 1.00 172.50 568 GLU B C 1
ATOM 9117 O O . GLU B 2 568 ? 166.225 170.214 97.486 1.00 171.84 568 GLU B O 1
ATOM 9123 N N . GLU B 2 569 ? 168.412 169.995 97.946 1.00 174.81 569 GLU B N 1
ATOM 9124 C CA . GLU B 2 569 ? 168.499 168.741 97.210 1.00 173.65 569 GLU B CA 1
ATOM 9125 C C . GLU B 2 569 ? 168.214 167.556 98.126 1.00 172.44 569 GLU B C 1
ATOM 9126 O O . GLU B 2 569 ? 168.417 167.614 99.342 1.00 172.97 569 GLU B O 1
ATOM 9132 N N . ASP B 2 570 ? 167.720 166.472 97.521 1.00 171.99 570 ASP B N 1
ATOM 9133 C CA . ASP B 2 570 ? 167.371 165.276 98.281 1.00 172.84 570 ASP B CA 1
ATOM 9134 C C . ASP B 2 570 ? 168.626 164.567 98.783 1.00 173.67 570 ASP B C 1
ATOM 9135 O O . ASP B 2 570 ? 168.721 164.209 99.962 1.00 174.40 570 ASP B O 1
ATOM 9140 N N . GLU B 2 571 ? 169.602 164.365 97.904 1.00 172.44 571 GLU B N 1
ATOM 9141 C CA . GLU B 2 571 ? 170.823 163.643 98.230 1.00 171.99 571 GLU B CA 1
ATOM 9142 C C . GLU B 2 571 ? 171.993 164.612 98.291 1.00 172.04 571 GLU B C 1
ATOM 9143 O O . GLU B 2 571 ? 172.137 165.479 97.424 1.00 171.78 571 GLU B O 1
ATOM 9149 N N . ILE B 2 572 ? 172.828 164.467 99.317 1.00 160.80 572 ILE B N 1
ATOM 9150 C CA . ILE B 2 572 ? 174.052 165.251 99.444 1.00 160.82 572 ILE B CA 1
ATOM 9151 C C . ILE B 2 572 ? 175.225 164.296 99.579 1.00 159.11 572 ILE B C 1
ATOM 9152 O O . ILE B 2 572 ? 175.059 163.171 100.054 1.00 157.66 572 ILE B O 1
ATOM 9157 N N . THR B 2 573 ? 176.398 164.731 99.134 1.00 158.20 573 THR B N 1
ATOM 9158 C CA . THR B 2 573 ? 177.592 163.899 99.142 1.00 157.91 573 THR B CA 1
ATOM 9159 C C . THR B 2 573 ? 178.748 164.653 99.782 1.00 157.85 573 THR B C 1
ATOM 9160 O O . THR B 2 573 ? 178.772 165.889 99.780 1.00 156.98 573 THR B O 1
ATOM 9164 N N . PHE B 2 574 ? 179.683 163.906 100.355 1.00 155.75 574 PHE B N 1
ATOM 9165 C CA . PHE B 2 574 ? 180.892 164.454 100.942 1.00 155.07 574 PHE B CA 1
ATOM 9166 C C . PHE B 2 574 ? 182.083 163.579 100.576 1.00 157.78 574 PHE B C 1
ATOM 9167 O O . PHE B 2 574 ? 181.964 162.357 100.435 1.00 157.46 574 PHE B O 1
ATOM 9175 N N . ARG B 2 575 ? 183.236 164.223 100.425 1.00 172.67 575 ARG B N 1
ATOM 9176 C CA . ARG B 2 575 ? 184.448 163.581 99.943 1.00 172.51 575 ARG B CA 1
ATOM 9177 C C . ARG B 2 575 ? 185.595 163.913 100.883 1.00 172.11 575 ARG B C 1
ATOM 9178 O O . ARG B 2 575 ? 185.826 165.085 101.196 1.00 171.77 575 ARG B O 1
ATOM 9186 N N . GLY B 2 576 ? 186.312 162.891 101.335 1.00 168.40 576 GLY B N 1
ATOM 9187 C CA . GLY B 2 576 ? 187.432 163.127 102.220 1.00 167.15 576 GLY B CA 1
ATOM 9188 C C . GLY B 2 576 ? 187.987 161.826 102.762 1.00 169.43 576 GLY B C 1
ATOM 9189 O O . GLY B 2 576 ? 187.593 160.736 102.347 1.00 171.09 576 GLY B O 1
ATOM 9190 N N . THR B 2 577 ? 188.913 161.969 103.704 1.00 170.92 577 THR B N 1
ATOM 9191 C CA . THR B 2 577 ? 189.585 160.830 104.311 1.00 171.18 577 THR B CA 1
ATOM 9192 C C . THR B 2 577 ? 188.805 160.377 105.540 1.00 170.31 577 THR B C 1
ATOM 9193 O O . THR B 2 577 ? 188.395 161.203 106.360 1.00 169.82 577 THR B O 1
ATOM 9197 N N . ARG B 2 578 ? 188.578 159.072 105.653 1.00 169.14 578 ARG B N 1
ATOM 9198 C CA . ARG B 2 578 ? 187.920 158.498 106.819 1.00 168.18 578 ARG B CA 1
ATOM 9199 C C . ARG B 2 578 ? 188.982 157.991 107.783 1.00 168.57 578 ARG B C 1
ATOM 9200 O O . ARG B 2 578 ? 189.878 157.238 107.387 1.00 169.39 578 ARG B O 1
ATOM 9208 N N . LEU B 2 579 ? 188.881 158.404 109.040 1.00 168.24 579 LEU B N 1
ATOM 9209 C CA . LEU B 2 579 ? 189.762 157.884 110.070 1.00 169.05 579 LEU B CA 1
ATOM 9210 C C . LEU B 2 579 ? 189.177 156.607 110.665 1.00 169.12 579 LEU B C 1
ATOM 9211 O O . LEU B 2 579 ? 187.999 156.287 110.482 1.00 165.86 579 LEU B O 1
ATOM 9216 N N . LYS B 2 580 ? 190.029 155.861 111.364 1.00 177.52 580 LYS B N 1
ATOM 9217 C CA . LYS B 2 580 ? 189.575 154.676 112.078 1.00 177.30 580 LYS B CA 1
ATOM 9218 C C . LYS B 2 580 ? 188.702 155.112 113.249 1.00 176.57 580 LYS B C 1
ATOM 9219 O O . LYS B 2 580 ? 188.976 156.127 113.897 1.00 175.51 580 LYS B O 1
ATOM 9225 N N . ASP B 2 581 ? 187.622 154.367 113.482 1.00 165.67 581 ASP B N 1
ATOM 9226 C CA . ASP B 2 581 ? 186.709 154.657 114.580 1.00 164.53 581 ASP B CA 1
ATOM 9227 C C . ASP B 2 581 ? 187.413 154.520 115.924 1.00 164.60 581 ASP B C 1
ATOM 9228 O O . ASP B 2 581 ? 188.052 153.502 116.206 1.00 164.76 581 ASP B O 1
ATOM 9233 N N . ASN B 2 582 ? 187.296 155.556 116.752 1.00 166.28 582 ASN B N 1
ATOM 9234 C CA . ASN B 2 582 ? 188.034 155.641 118.002 1.00 167.21 582 ASN B CA 1
ATOM 9235 C C . ASN B 2 582 ? 187.178 155.383 119.234 1.00 167.44 582 ASN B C 1
ATOM 9236 O O . ASN B 2 582 ? 187.721 155.336 120.343 1.00 165.72 582 ASN B O 1
ATOM 9241 N N . ALA B 2 583 ? 185.870 155.218 119.075 1.00 172.83 583 ALA B N 1
ATOM 9242 C CA . ALA B 2 583 ? 184.991 154.955 120.204 1.00 172.22 583 ALA B CA 1
ATOM 9243 C C . ALA B 2 583 ? 184.834 153.454 120.408 1.00 172.85 583 ALA B C 1
ATOM 9244 O O . ALA B 2 583 ? 184.569 152.709 119.461 1.00 171.55 583 ALA B O 1
ATOM 9246 N N . ILE B 2 584 ? 185.002 153.018 121.654 1.00 173.05 584 ILE B N 1
ATOM 9247 C CA . ILE B 2 584 ? 184.980 151.607 122.017 1.00 173.09 584 ILE B CA 1
ATOM 9248 C C . ILE B 2 584 ? 183.837 151.381 122.996 1.00 171.11 584 ILE B C 1
ATOM 9249 O O . ILE B 2 584 ? 183.657 152.157 123.941 1.00 168.31 584 ILE B O 1
ATOM 9254 N N . ASN B 2 585 ? 183.042 150.339 122.750 1.00 173.47 585 ASN B N 1
ATOM 9255 C CA . ASN B 2 585 ? 181.909 150.003 123.607 1.00 174.88 585 ASN B CA 1
ATOM 9256 C C . ASN B 2 585 ? 182.428 149.440 124.925 1.00 175.44 585 ASN B C 1
ATOM 9257 O O . ASN B 2 585 ? 182.927 148.310 124.973 1.00 172.99 585 ASN B O 1
ATOM 9262 N N . GLU B 2 586 ? 182.317 150.224 125.994 1.00 183.90 586 GLU B N 1
ATOM 9263 C CA . GLU B 2 586 ? 182.452 149.714 127.351 1.00 183.01 586 GLU B CA 1
ATOM 9264 C C . GLU B 2 586 ? 181.109 149.597 128.059 1.00 183.13 586 GLU B C 1
ATOM 9265 O O . GLU B 2 586 ? 181.079 149.434 129.282 1.00 183.24 586 GLU B O 1
ATOM 9271 N N . GLY B 2 587 ? 180.005 149.682 127.320 1.00 178.09 587 GLY B N 1
ATOM 9272 C CA . GLY B 2 587 ? 178.677 149.667 127.900 1.00 177.41 587 GLY B CA 1
ATOM 9273 C C . GLY B 2 587 ? 177.945 150.959 127.608 1.00 178.24 587 GLY B C 1
ATOM 9274 O O . GLY B 2 587 ? 177.868 151.390 126.453 1.00 177.88 587 GLY B O 1
ATOM 9275 N N . GLY B 2 588 ? 177.406 151.590 128.647 1.00 174.29 588 GLY B N 1
ATOM 9276 C CA . GLY B 2 588 ? 176.868 152.929 128.556 1.00 172.73 588 GLY B CA 1
ATOM 9277 C C . GLY B 2 588 ? 177.884 154.015 128.812 1.00 172.84 588 GLY B C 1
ATOM 9278 O O . GLY B 2 588 ? 177.523 155.190 128.930 1.00 173.50 588 GLY B O 1
ATOM 9279 N N . THR B 2 589 ? 179.160 153.643 128.893 1.00 177.71 589 THR B N 1
ATOM 9280 C CA . THR B 2 589 ? 180.251 154.548 129.231 1.00 177.92 589 THR B CA 1
ATOM 9281 C C . THR B 2 589 ? 181.278 154.635 128.101 1.00 177.52 589 THR B C 1
ATOM 9282 O O . THR B 2 589 ? 182.489 154.550 128.336 1.00 178.20 589 THR B O 1
ATOM 9286 N N . TRP B 2 590 ? 180.773 154.822 126.871 1.00 169.67 590 TRP B N 1
ATOM 9287 C CA . TRP B 2 590 ? 181.576 154.989 125.657 1.00 169.31 590 TRP B CA 1
ATOM 9288 C C . TRP B 2 590 ? 182.641 156.068 125.800 1.00 170.20 590 TRP B C 1
ATOM 9289 O O . TRP B 2 590 ? 182.351 157.206 126.177 1.00 169.22 590 TRP B O 1
ATOM 9300 N N . VAL B 2 591 ? 183.878 155.697 125.483 1.00 176.32 591 VAL B N 1
ATOM 9301 C CA . VAL B 2 591 ? 185.028 156.586 125.583 1.00 175.07 591 VAL B CA 1
ATOM 9302 C C . VAL B 2 591 ? 185.594 156.769 124.184 1.00 174.82 591 VAL B C 1
ATOM 9303 O O . VAL B 2 591 ? 185.987 155.791 123.536 1.00 173.59 591 VAL B O 1
ATOM 9307 N N . GLY B 2 592 ? 185.631 158.011 123.714 1.00 170.29 592 GLY B N 1
ATOM 9308 C CA . GLY B 2 592 ? 186.341 158.321 122.492 1.00 169.47 592 GLY B CA 1
ATOM 9309 C C . GLY B 2 592 ? 187.822 158.458 122.771 1.00 171.31 592 GLY B C 1
ATOM 9310 O O . GLY B 2 592 ? 188.250 159.422 123.411 1.00 169.25 592 GLY B O 1
ATOM 9311 N N . TYR B 2 593 ? 188.615 157.492 122.320 1.00 174.67 593 TYR B N 1
ATOM 9312 C CA . TYR B 2 593 ? 190.042 157.506 122.602 1.00 173.26 593 TYR B CA 1
ATOM 9313 C C . TYR B 2 593 ? 190.748 158.493 121.684 1.00 172.47 593 TYR B C 1
ATOM 9314 O O . TYR B 2 593 ? 190.528 158.506 120.471 1.00 171.58 593 TYR B O 1
ATOM 9323 N N . CYS B 2 594 ? 191.599 159.323 122.276 1.00 179.08 594 CYS B N 1
ATOM 9324 C CA . CYS B 2 594 ? 192.198 160.434 121.554 1.00 179.27 594 CYS B CA 1
ATOM 9325 C C . CYS B 2 594 ? 193.392 159.967 120.735 1.00 179.57 594 CYS B C 1
ATOM 9326 O O . CYS B 2 594 ? 194.274 159.269 121.244 1.00 179.84 594 CYS B O 1
ATOM 9329 N N . TYR B 2 595 ? 193.413 160.354 119.463 1.00 177.07 595 TYR B N 1
ATOM 9330 C CA . TYR B 2 595 ? 194.623 160.251 118.669 1.00 176.21 595 TYR B CA 1
ATOM 9331 C C . TYR B 2 595 ? 195.642 161.276 119.175 1.00 176.97 595 TYR B C 1
ATOM 9332 O O . TYR B 2 595 ? 195.255 162.269 119.799 1.00 176.79 595 TYR B O 1
ATOM 9341 N N . PRO B 2 596 ? 196.949 161.034 118.963 1.00 184.89 596 PRO B N 1
ATOM 9342 C CA . PRO B 2 596 ? 197.968 161.912 119.585 1.00 185.36 596 PRO B CA 1
ATOM 9343 C C . PRO B 2 596 ? 197.927 163.375 119.162 1.00 185.02 596 PRO B C 1
ATOM 9344 O O . PRO B 2 596 ? 197.809 164.252 120.028 1.00 184.41 596 PRO B O 1
ATOM 9348 N N . TRP B 2 597 ? 198.002 163.672 117.867 1.00 186.41 597 TRP B N 1
ATOM 9349 C CA . TRP B 2 597 ? 198.082 165.062 117.437 1.00 185.04 597 TRP B CA 1
ATOM 9350 C C . TRP B 2 597 ? 197.598 165.187 116.000 1.00 185.25 597 TRP B C 1
ATOM 9351 O O . TRP B 2 597 ? 197.510 164.203 115.262 1.00 185.46 597 TRP B O 1
ATOM 9362 N N . GLY B 2 598 ? 197.285 166.423 115.616 1.00 179.63 598 GLY B N 1
ATOM 9363 C CA . GLY B 2 598 ? 197.005 166.741 114.231 1.00 179.26 598 GLY B CA 1
ATOM 9364 C C . GLY B 2 598 ? 195.560 166.659 113.799 1.00 178.24 598 GLY B C 1
ATOM 9365 O O . GLY B 2 598 ? 195.299 166.519 112.601 1.00 177.87 598 GLY B O 1
ATOM 9366 N N . TYR B 2 599 ? 194.605 166.751 114.725 1.00 168.42 599 TYR B N 1
ATOM 9367 C CA . TYR B 2 599 ? 193.196 166.652 114.369 1.00 165.92 599 TYR B CA 1
ATOM 9368 C C . TYR B 2 599 ? 192.363 167.603 115.217 1.00 167.82 599 TYR B C 1
ATOM 9369 O O . TYR B 2 599 ? 192.670 167.834 116.389 1.00 168.69 599 TYR B O 1
ATOM 9378 N N . ALA B 2 600 ? 191.312 168.155 114.612 1.00 162.02 600 ALA B N 1
ATOM 9379 C CA . ALA B 2 600 ? 190.449 169.101 115.308 1.00 159.96 600 ALA B CA 1
ATOM 9380 C C . ALA B 2 600 ? 189.468 168.372 116.214 1.00 158.69 600 ALA B C 1
ATOM 9381 O O . ALA B 2 600 ? 188.915 167.333 115.840 1.00 160.48 600 ALA B O 1
ATOM 9383 N N . ASP B 2 601 ? 189.260 168.941 117.410 1.00 137.40 601 ASP B N 1
ATOM 9384 C CA . ASP B 2 601 ? 188.420 168.382 118.480 1.00 137.11 601 ASP B CA 1
ATOM 9385 C C . ASP B 2 601 ? 188.851 166.967 118.864 1.00 141.20 601 ASP B C 1
ATOM 9386 O O . ASP B 2 601 ? 188.028 166.125 119.231 1.00 142.45 601 ASP B O 1
ATOM 9391 N N . ASN B 2 602 ? 190.153 166.706 118.779 1.00 161.30 602 ASN B N 1
ATOM 9392 C CA . ASN B 2 602 ? 190.735 165.417 119.122 1.00 161.38 602 ASN B CA 1
ATOM 9393 C C . ASN B 2 602 ? 191.147 165.353 120.581 1.00 162.43 602 ASN B C 1
ATOM 9394 O O . ASN B 2 602 ? 191.048 164.293 121.208 1.00 164.16 602 ASN B O 1
ATOM 9399 N N . HIS B 2 603 ? 191.587 166.473 121.127 1.00 160.12 603 HIS B N 1
ATOM 9400 C CA . HIS B 2 603 ? 192.040 166.609 122.499 1.00 160.91 603 HIS B CA 1
ATOM 9401 C C . HIS B 2 603 ? 191.272 167.751 123.140 1.00 160.93 603 HIS B C 1
ATOM 9402 O O . HIS B 2 603 ? 190.660 168.563 122.438 1.00 160.74 603 HIS B O 1
ATOM 9409 N N . PRO B 2 604 ? 191.232 167.808 124.474 1.00 159.39 604 PRO B N 1
ATOM 9410 C CA . PRO B 2 604 ? 190.744 169.021 125.140 1.00 157.93 604 PRO B CA 1
ATOM 9411 C C . PRO B 2 604 ? 191.598 170.227 124.782 1.00 155.50 604 PRO B C 1
ATOM 9412 O O . PRO B 2 604 ? 192.795 170.111 124.510 1.00 157.97 604 PRO B O 1
ATOM 9416 N N . ASN B 2 605 ? 190.955 171.398 124.784 1.00 152.22 605 ASN B N 1
ATOM 9417 C CA . ASN B 2 605 ? 191.493 172.563 124.087 1.00 156.78 605 ASN B CA 1
ATOM 9418 C C . ASN B 2 605 ? 192.721 173.158 124.771 1.00 161.33 605 ASN B C 1
ATOM 9419 O O . ASN B 2 605 ? 193.439 173.955 124.157 1.00 162.11 605 ASN B O 1
ATOM 9424 N N . ARG B 2 606 ? 192.984 172.794 126.022 1.00 174.54 606 ARG B N 1
ATOM 9425 C CA . ARG B 2 606 ? 194.192 173.223 126.706 1.00 174.15 606 ARG B CA 1
ATOM 9426 C C . ARG B 2 606 ? 195.118 172.026 126.936 1.00 174.03 606 ARG B C 1
ATOM 9427 O O . ARG B 2 606 ? 194.801 170.890 126.570 1.00 173.87 606 ARG B O 1
ATOM 9435 N N . SER B 2 607 ? 196.300 172.315 127.504 1.00 195.73 607 SER B N 1
ATOM 9436 C CA . SER B 2 607 ? 197.296 171.323 127.937 1.00 196.91 607 SER B CA 1
ATOM 9437 C C . SER B 2 607 ? 197.834 170.502 126.763 1.00 197.70 607 SER B C 1
ATOM 9438 O O . SER B 2 607 ? 197.782 169.269 126.766 1.00 198.70 607 SER B O 1
ATOM 9441 N N . GLU B 2 608 ? 198.319 171.219 125.740 1.00 196.55 608 GLU B N 1
ATOM 9442 C CA . GLU B 2 608 ? 199.131 170.729 124.622 1.00 197.33 608 GLU B CA 1
ATOM 9443 C C . GLU B 2 608 ? 198.373 169.803 123.671 1.00 196.62 608 GLU B C 1
ATOM 9444 O O . GLU B 2 608 ? 197.258 169.360 123.970 1.00 195.16 608 GLU B O 1
ATOM 9450 N N . PHE B 2 609 ? 198.945 169.594 122.478 1.00 191.10 609 PHE B N 1
ATOM 9451 C CA . PHE B 2 609 ? 198.488 168.663 121.438 1.00 190.77 609 PHE B CA 1
ATOM 9452 C C . PHE B 2 609 ? 197.132 169.035 120.842 1.00 191.22 609 PHE B C 1
ATOM 9453 O O . PHE B 2 609 ? 196.555 168.249 120.084 1.00 190.45 609 PHE B O 1
ATOM 9461 N N . SER B 2 610 ? 196.612 170.213 121.172 1.00 190.51 610 SER B N 1
ATOM 9462 C CA . SER B 2 610 ? 195.447 170.768 120.501 1.00 189.97 610 SER B CA 1
ATOM 9463 C C . SER B 2 610 ? 195.817 171.917 119.578 1.00 189.88 610 SER B C 1
ATOM 9464 O O . SER B 2 610 ? 194.942 172.458 118.895 1.00 189.55 610 SER B O 1
ATOM 9467 N N . GLN B 2 611 ? 197.089 172.294 119.546 1.00 200.68 611 GLN B N 1
ATOM 9468 C CA . GLN B 2 611 ? 197.592 173.360 118.699 1.00 201.43 611 GLN B CA 1
ATOM 9469 C C . GLN B 2 611 ? 197.937 172.808 117.323 1.00 202.72 611 GLN B C 1
ATOM 9470 O O . GLN B 2 611 ? 197.991 171.594 117.110 1.00 203.20 611 GLN B O 1
ATOM 9476 N N . PHE B 2 612 ? 198.167 173.719 116.380 1.00 202.80 612 PHE B N 1
ATOM 9477 C CA . PHE B 2 612 ? 198.497 173.352 115.011 1.00 202.72 612 PHE B CA 1
ATOM 9478 C C . PHE B 2 612 ? 199.546 174.296 114.447 1.00 203.67 612 PHE B C 1
ATOM 9479 O O . PHE B 2 612 ? 199.592 175.478 114.803 1.00 203.77 612 PHE B O 1
ATOM 9487 N N . LYS B 2 613 ? 200.387 173.764 113.564 1.00 210.83 613 LYS B N 1
ATOM 9488 C CA . LYS B 2 613 ? 201.387 174.544 112.857 1.00 210.35 613 LYS B CA 1
ATOM 9489 C C . LYS B 2 613 ? 201.215 174.353 111.357 1.00 209.90 613 LYS B C 1
ATOM 9490 O O . LYS B 2 613 ? 200.619 173.372 110.902 1.00 209.69 613 LYS B O 1
ATOM 9496 N N . ILE B 2 614 ? 201.745 175.312 110.596 1.00 211.54 614 ILE B N 1
ATOM 9497 C CA . ILE B 2 614 ? 201.643 175.284 109.139 1.00 211.93 614 ILE B CA 1
ATOM 9498 C C . ILE B 2 614 ? 202.496 174.158 108.559 1.00 212.80 614 ILE B C 1
ATOM 9499 O O . ILE B 2 614 ? 202.146 173.567 107.528 1.00 213.67 614 ILE B O 1
ATOM 9504 N N . ASP B 2 615 ? 203.577 173.786 109.253 1.00 214.79 615 ASP B N 1
ATOM 9505 C CA . ASP B 2 615 ? 204.577 172.855 108.734 1.00 214.67 615 ASP B CA 1
ATOM 9506 C C . ASP B 2 615 ? 204.068 171.426 108.560 1.00 213.44 615 ASP B C 1
ATOM 9507 O O . ASP B 2 615 ? 204.755 170.623 107.920 1.00 213.12 615 ASP B O 1
ATOM 9512 N N . TRP B 2 616 ? 202.902 171.081 109.103 1.00 202.99 616 TRP B N 1
ATOM 9513 C CA . TRP B 2 616 ? 202.314 169.765 108.883 1.00 203.58 616 TRP B CA 1
ATOM 9514 C C . TRP B 2 616 ? 201.535 169.666 107.578 1.00 202.72 616 TRP B C 1
ATOM 9515 O O . TRP B 2 616 ? 201.082 168.571 107.229 1.00 202.04 616 TRP B O 1
ATOM 9526 N N . ALA B 2 617 ? 201.362 170.771 106.856 1.00 201.32 617 ALA B N 1
ATOM 9527 C CA . ALA B 2 617 ? 200.536 170.759 105.656 1.00 201.09 617 ALA B CA 1
ATOM 9528 C C . ALA B 2 617 ? 201.267 170.090 104.499 1.00 201.63 617 ALA B C 1
ATOM 9529 O O . ALA B 2 617 ? 202.438 170.382 104.235 1.00 201.60 617 ALA B O 1
ATOM 9531 N N . VAL B 2 618 ? 200.571 169.187 103.811 1.00 202.36 618 VAL B N 1
ATOM 9532 C CA . VAL B 2 618 ? 201.085 168.523 102.622 1.00 202.15 618 VAL B CA 1
ATOM 9533 C C . VAL B 2 618 ? 200.065 168.687 101.505 1.00 202.25 618 VAL B C 1
ATOM 9534 O O . VAL B 2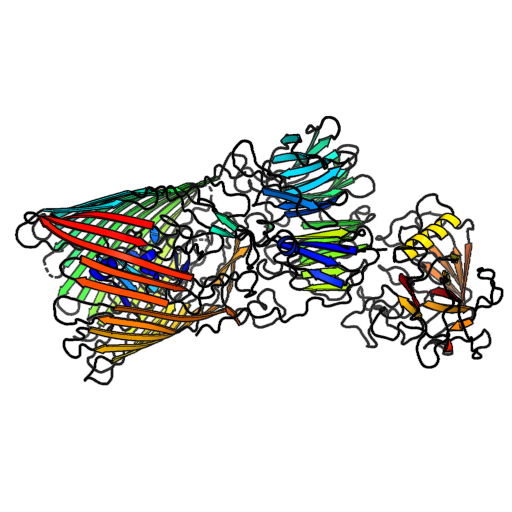 618 ? 198.896 169.003 101.745 1.00 202.30 618 VAL B O 1
ATOM 9538 N N . ASP B 2 619 ? 200.517 168.474 100.273 1.00 204.03 619 ASP B N 1
ATOM 9539 C CA . ASP B 2 619 ? 199.660 168.621 99.105 1.00 203.91 619 ASP B CA 1
ATOM 9540 C C . ASP B 2 619 ? 198.853 167.340 98.872 1.00 204.03 619 ASP B C 1
ATOM 9541 O O . ASP B 2 619 ? 198.761 166.465 99.737 1.00 204.16 619 ASP B O 1
ATOM 9546 N N . GLN B 2 620 ? 198.235 167.241 97.691 1.00 201.20 620 GLN B N 1
ATOM 9547 C CA . GLN B 2 620 ? 197.528 166.023 97.306 1.00 201.47 620 GLN B CA 1
ATOM 9548 C C . GLN B 2 620 ? 198.487 164.849 97.144 1.00 202.52 620 GLN B C 1
ATOM 9549 O O . GLN B 2 620 ? 198.171 163.724 97.553 1.00 202.77 620 GLN B O 1
ATOM 9555 N N . ASN B 2 621 ? 199.676 165.098 96.601 1.00 203.89 621 ASN B N 1
ATOM 9556 C CA . ASN B 2 621 ? 200.671 164.058 96.377 1.00 203.47 621 ASN B CA 1
ATOM 9557 C C . ASN B 2 621 ? 201.482 163.727 97.624 1.00 203.79 621 ASN B C 1
ATOM 9558 O O . ASN B 2 621 ? 202.328 162.827 97.573 1.00 203.26 621 ASN B O 1
ATOM 9563 N N . GLY B 2 622 ? 201.253 164.424 98.735 1.00 201.54 622 GLY B N 1
ATOM 9564 C CA . GLY B 2 622 ? 201.945 164.127 99.972 1.00 199.57 622 GLY B CA 1
ATOM 9565 C C . GLY B 2 622 ? 203.278 164.815 100.154 1.00 199.06 622 GLY B C 1
ATOM 9566 O O . GLY B 2 622 ? 203.983 164.513 101.124 1.00 198.76 622 GLY B O 1
ATOM 9567 N N . ASN B 2 623 ? 203.649 165.725 99.260 1.00 200.54 623 ASN B N 1
ATOM 9568 C CA . ASN B 2 623 ? 204.905 166.449 99.393 1.00 200.33 623 ASN B CA 1
ATOM 9569 C C . ASN B 2 623 ? 204.743 167.614 100.360 1.00 201.16 623 ASN B C 1
ATOM 9570 O O . ASN B 2 623 ? 203.675 168.227 100.445 1.00 201.31 623 ASN B O 1
ATOM 9575 N N . HIS B 2 624 ? 205.812 167.914 101.093 1.00 204.13 624 HIS B N 1
ATOM 9576 C CA . HIS B 2 624 ? 205.780 169.010 102.050 1.00 204.46 624 HIS B CA 1
ATOM 9577 C C . HIS B 2 624 ? 205.837 170.351 101.328 1.00 204.20 624 HIS B C 1
ATOM 9578 O O . HIS B 2 624 ? 206.686 170.572 100.460 1.00 203.70 624 HIS B O 1
ATOM 9585 N N . VAL B 2 625 ? 204.924 171.250 101.690 1.00 207.26 625 VAL B N 1
ATOM 9586 C CA . VAL B 2 625 ? 204.841 172.583 101.103 1.00 207.38 625 VAL B CA 1
ATOM 9587 C C . VAL B 2 625 ? 205.028 173.607 102.214 1.00 208.23 625 VAL B C 1
ATOM 9588 O O . VAL B 2 625 ? 204.351 173.541 103.247 1.00 207.84 625 VAL B O 1
ATOM 9592 N N . GLU B 2 626 ? 205.948 174.545 102.003 1.00 221.94 626 GLU B N 1
ATOM 9593 C CA . GLU B 2 626 ? 206.212 175.612 102.960 1.00 222.26 626 GLU B CA 1
ATOM 9594 C C . GLU B 2 626 ? 205.493 176.881 102.513 1.00 221.81 626 GLU B C 1
ATOM 9595 O O . GLU B 2 626 ? 205.668 177.331 101.375 1.00 221.12 626 GLU B O 1
ATOM 9601 N N . LEU B 2 627 ? 204.684 177.449 103.403 1.00 220.31 627 LEU B N 1
ATOM 9602 C CA . LEU B 2 627 ? 203.938 178.670 103.131 1.00 220.60 627 LEU B CA 1
ATOM 9603 C C . LEU B 2 627 ? 204.328 179.750 104.132 1.00 220.71 627 LEU B C 1
ATOM 9604 O O . LEU B 2 627 ? 204.359 179.505 105.341 1.00 220.53 627 LEU B O 1
ATOM 9609 N N . ASP B 2 628 ? 204.621 180.949 103.621 1.00 224.72 628 ASP B N 1
ATOM 9610 C CA . ASP B 2 628 ? 205.063 182.051 104.469 1.00 224.60 628 ASP B CA 1
ATOM 9611 C C . ASP B 2 628 ? 203.950 182.641 105.331 1.00 224.51 628 ASP B C 1
ATOM 9612 O O . ASP B 2 628 ? 204.227 183.113 106.438 1.00 224.17 628 ASP B O 1
ATOM 9617 N N . LYS B 2 629 ? 202.711 182.631 104.849 1.00 218.68 629 LYS B N 1
ATOM 9618 C CA . LYS B 2 629 ? 201.572 183.095 105.625 1.00 218.15 629 LYS B CA 1
ATOM 9619 C C . LYS B 2 629 ? 200.401 182.173 105.326 1.00 219.09 629 LYS B C 1
ATOM 9620 O O . LYS B 2 629 ? 200.457 181.350 104.409 1.00 219.12 629 LYS B O 1
ATOM 9626 N N . ILE B 2 630 ? 199.334 182.305 106.111 1.00 216.49 630 ILE B N 1
ATOM 9627 C CA . ILE B 2 630 ? 198.177 181.440 105.928 1.00 215.51 630 ILE B CA 1
ATOM 9628 C C . ILE B 2 630 ? 196.924 182.266 106.211 1.00 214.82 630 ILE B C 1
ATOM 9629 O O . ILE B 2 630 ? 196.955 183.231 106.982 1.00 215.54 630 ILE B O 1
ATOM 9634 N N . ASP B 2 631 ? 195.831 181.930 105.528 1.00 206.56 631 ASP B N 1
ATOM 9635 C CA . ASP B 2 631 ? 194.596 182.692 105.697 1.00 207.25 631 ASP B CA 1
ATOM 9636 C C . ASP B 2 631 ? 193.371 181.836 105.982 1.00 206.46 631 ASP B C 1
ATOM 9637 O O . ASP B 2 631 ? 192.525 182.238 106.785 1.00 205.07 631 ASP B O 1
ATOM 9642 N N . PHE B 2 632 ? 193.249 180.674 105.347 1.00 203.00 632 PHE B N 1
ATOM 9643 C CA . PHE B 2 632 ? 191.996 179.934 105.289 1.00 203.17 632 PHE B CA 1
ATOM 9644 C C . PHE B 2 632 ? 192.138 178.608 106.022 1.00 203.98 632 PHE B C 1
ATOM 9645 O O . PHE B 2 632 ? 193.050 177.825 105.733 1.00 203.27 632 PHE B O 1
ATOM 9653 N N . VAL B 2 633 ? 191.213 178.344 106.947 1.00 193.12 633 VAL B N 1
ATOM 9654 C CA . VAL B 2 633 ? 191.203 177.107 107.721 1.00 191.45 633 VAL B CA 1
ATOM 9655 C C . VAL B 2 633 ? 189.893 176.375 107.461 1.00 189.76 633 VAL B C 1
ATOM 9656 O O . VAL B 2 633 ? 188.812 176.925 107.690 1.00 189.27 633 VAL B O 1
ATOM 9660 N N . LYS B 2 634 ? 189.993 175.134 106.999 1.00 174.80 634 LYS B N 1
ATOM 9661 C CA . LYS B 2 634 ? 188.852 174.281 106.700 1.00 175.33 634 LYS B CA 1
ATOM 9662 C C . LYS B 2 634 ? 188.864 173.101 107.661 1.00 175.44 634 LYS B C 1
ATOM 9663 O O . LYS B 2 634 ? 189.916 172.505 107.898 1.00 175.57 634 LYS B O 1
ATOM 9669 N N . ILE B 2 635 ? 187.708 172.780 108.229 1.00 156.69 635 ILE B N 1
ATOM 9670 C CA . ILE B 2 635 ? 187.583 171.707 109.208 1.00 154.36 635 ILE B CA 1
ATOM 9671 C C . ILE B 2 635 ? 186.463 170.784 108.757 1.00 153.33 635 ILE B C 1
ATOM 9672 O O . ILE B 2 635 ? 185.348 171.250 108.493 1.00 155.78 635 ILE B O 1
ATOM 9677 N N . TYR B 2 636 ? 186.747 169.482 108.659 1.00 144.09 636 TYR B N 1
ATOM 9678 C CA . TYR B 2 636 ? 185.665 168.535 108.427 1.00 144.21 636 TYR B CA 1
ATOM 9679 C C . TYR B 2 636 ? 185.847 167.314 109.315 1.00 145.71 636 TYR B C 1
ATOM 9680 O O . TYR B 2 636 ? 186.950 167.022 109.779 1.00 146.12 636 TYR B O 1
ATOM 9689 N N . THR B 2 637 ? 184.739 166.620 109.566 1.00 140.34 637 THR B N 1
ATOM 9690 C CA . THR B 2 637 ? 184.738 165.491 110.489 1.00 139.09 637 THR B CA 1
ATOM 9691 C C . THR B 2 637 ? 185.421 164.282 109.862 1.00 137.84 637 THR B C 1
ATOM 9692 O O . THR B 2 637 ? 185.141 163.918 108.717 1.00 137.94 637 THR B O 1
ATOM 9696 N N . ALA B 2 638 ? 186.329 163.665 110.617 1.00 141.73 638 ALA B N 1
ATOM 9697 C CA . ALA B 2 638 ? 187.157 162.579 110.116 1.00 142.86 638 ALA B CA 1
ATOM 9698 C C . ALA B 2 638 ? 186.598 161.192 110.401 1.00 145.24 638 ALA B C 1
ATOM 9699 O O . ALA B 2 638 ? 187.067 160.222 109.796 1.00 148.70 638 ALA B O 1
ATOM 9701 N N . VAL B 2 639 ? 185.625 161.062 111.297 1.00 148.86 639 VAL B N 1
ATOM 9702 C CA . VAL B 2 639 ? 185.188 159.763 111.794 1.00 150.87 639 VAL B CA 1
ATOM 9703 C C . VAL B 2 639 ? 183.727 159.554 111.425 1.00 150.04 639 VAL B C 1
ATOM 9704 O O . VAL B 2 639 ? 182.873 160.385 111.754 1.00 149.61 639 VAL B O 1
ATOM 9708 N N . ASN B 2 640 ? 183.444 158.445 110.748 1.00 152.41 640 ASN B N 1
ATOM 9709 C CA . ASN B 2 640 ? 182.083 158.009 110.448 1.00 150.95 640 ASN B CA 1
ATOM 9710 C C . ASN B 2 640 ? 181.765 156.856 111.396 1.00 152.62 640 ASN B C 1
ATOM 9711 O O . ASN B 2 640 ? 182.099 155.702 111.129 1.00 153.25 640 ASN B O 1
ATOM 9716 N N . GLN B 2 641 ? 181.120 157.179 112.514 1.00 145.85 641 GLN B N 1
ATOM 9717 C CA . GLN B 2 641 ? 180.802 156.192 113.532 1.00 145.65 641 GLN B CA 1
ATOM 9718 C C . GLN B 2 641 ? 179.555 156.614 114.289 1.00 144.20 641 GLN B C 1
ATOM 9719 O O . GLN B 2 641 ? 179.429 157.772 114.692 1.00 146.30 641 GLN B O 1
ATOM 9725 N N . ASN B 2 642 ? 178.640 155.671 114.481 1.00 135.52 642 ASN B N 1
ATOM 9726 C CA . ASN B 2 642 ? 177.541 155.842 115.416 1.00 136.53 642 ASN B CA 1
ATOM 9727 C C . ASN B 2 642 ? 177.973 155.324 116.781 1.00 139.56 642 ASN B C 1
ATOM 9728 O O . ASN B 2 642 ? 178.723 154.349 116.881 1.00 140.69 642 ASN B O 1
ATOM 9733 N N . VAL B 2 643 ? 177.529 156.006 117.831 1.00 139.68 643 VAL B N 1
ATOM 9734 C CA . VAL B 2 643 ? 177.864 155.643 119.197 1.00 137.72 643 VAL B CA 1
ATOM 9735 C C . VAL B 2 643 ? 176.651 155.106 119.944 1.00 137.69 643 VAL B C 1
ATOM 9736 O O . VAL B 2 643 ? 176.745 154.099 120.650 1.00 137.19 643 VAL B O 1
ATOM 9740 N N . GLY B 2 644 ? 175.495 155.729 119.754 1.00 134.62 644 GLY B N 1
ATOM 9741 C CA . GLY B 2 644 ? 174.321 155.373 120.517 1.00 134.91 644 GLY B CA 1
ATOM 9742 C C . GLY B 2 644 ? 173.608 156.603 121.029 1.00 132.60 644 GLY B C 1
ATOM 9743 O O . GLY B 2 644 ? 173.104 157.412 120.244 1.00 130.21 644 GLY B O 1
ATOM 9744 N N . TRP B 2 645 ? 173.556 156.750 122.352 1.00 121.64 645 TRP B N 1
ATOM 9745 C CA . TRP B 2 645 ? 172.855 157.877 122.951 1.00 121.11 645 TRP B CA 1
ATOM 9746 C C . TRP B 2 645 ? 173.577 159.208 122.756 1.00 122.98 645 TRP B C 1
ATOM 9747 O O . TRP B 2 645 ? 172.941 160.256 122.884 1.00 125.82 645 TRP B O 1
ATOM 9758 N N . MET B 2 646 ? 174.867 159.213 122.422 1.00 131.43 646 MET B N 1
ATOM 9759 C CA . MET B 2 646 ? 175.453 160.472 121.972 1.00 131.98 646 MET B CA 1
ATOM 9760 C C . MET B 2 646 ? 175.485 160.606 120.458 1.00 132.46 646 MET B C 1
ATOM 9761 O O . MET B 2 646 ? 176.152 161.516 119.952 1.00 135.16 646 MET B O 1
ATOM 9766 N N . GLY B 2 647 ? 174.796 159.731 119.730 1.00 121.81 647 GLY B N 1
ATOM 9767 C CA . GLY B 2 647 ? 174.648 159.893 118.299 1.00 120.67 647 GLY B CA 1
ATOM 9768 C C . GLY B 2 647 ? 175.923 159.589 117.533 1.00 125.06 647 GLY B C 1
ATOM 9769 O O . GLY B 2 647 ? 176.711 158.709 117.883 1.00 127.82 647 GLY B O 1
ATOM 9770 N N . GLU B 2 648 ? 176.113 160.340 116.455 1.00 134.75 648 GLU B N 1
ATOM 9771 C CA . GLU B 2 648 ? 177.297 160.186 115.629 1.00 134.72 648 GLU B CA 1
ATOM 9772 C C . GLU B 2 648 ? 178.472 160.955 116.224 1.00 131.63 648 GLU B C 1
ATOM 9773 O O . GLU B 2 648 ? 178.316 161.793 117.115 1.00 134.49 648 GLU B O 1
ATOM 9779 N N . ILE B 2 649 ? 179.666 160.650 115.719 1.00 133.43 649 ILE B N 1
ATOM 9780 C CA . ILE B 2 649 ? 180.848 161.425 116.075 1.00 136.23 649 ILE B CA 1
ATOM 9781 C C . ILE B 2 649 ? 180.800 162.748 115.324 1.00 137.56 649 ILE B C 1
ATOM 9782 O O . ILE B 2 649 ? 180.872 162.783 114.090 1.00 140.70 649 ILE B O 1
ATOM 9787 N N . SER B 2 650 ? 180.668 163.843 116.066 1.00 124.15 650 SER B N 1
ATOM 9788 C CA . SER B 2 650 ? 180.482 165.164 115.487 1.00 122.20 650 SER B CA 1
ATOM 9789 C C . SER B 2 650 ? 181.610 166.077 115.931 1.00 121.82 650 SER B C 1
ATOM 9790 O O . SER B 2 650 ? 181.852 166.223 117.131 1.00 126.81 650 SER B O 1
ATOM 9793 N N . THR B 2 651 ? 182.284 166.699 114.972 1.00 123.53 651 THR B N 1
ATOM 9794 C CA . THR B 2 651 ? 183.314 167.674 115.297 1.00 125.84 651 THR B CA 1
ATOM 9795 C C . THR B 2 651 ? 182.669 169.017 115.602 1.00 125.67 651 THR B C 1
ATOM 9796 O O . THR B 2 651 ? 182.032 169.619 114.734 1.00 127.01 651 THR B O 1
ATOM 9800 N N . GLU B 2 652 ? 182.832 169.484 116.832 1.00 129.29 652 GLU B N 1
ATOM 9801 C CA . GLU B 2 652 ? 182.314 170.777 117.244 1.00 128.29 652 GLU B CA 1
ATOM 9802 C C . GLU B 2 652 ? 183.458 171.776 117.304 1.00 129.52 652 GLU B C 1
ATOM 9803 O O . GLU B 2 652 ? 184.468 171.537 117.972 1.00 135.70 652 GLU B O 1
ATOM 9809 N N . VAL B 2 653 ? 183.297 172.891 116.602 1.00 131.85 653 VAL B N 1
ATOM 9810 C CA . VAL B 2 653 ? 184.293 173.953 116.565 1.00 132.59 653 VAL B CA 1
ATOM 9811 C C . VAL B 2 653 ? 183.840 175.055 117.507 1.00 133.12 653 VAL B C 1
ATOM 9812 O O . VAL B 2 653 ? 182.739 175.597 117.355 1.00 134.53 653 VAL B O 1
ATOM 9816 N N . MET B 2 654 ? 184.678 175.380 118.489 1.00 146.48 654 MET B N 1
ATOM 9817 C CA . MET B 2 654 ? 184.328 176.447 119.423 1.00 148.44 654 MET B CA 1
ATOM 9818 C C . MET B 2 654 ? 184.646 177.807 118.813 1.00 149.76 654 MET B C 1
ATOM 9819 O O . MET B 2 654 ? 183.740 178.578 118.482 1.00 151.18 654 MET B O 1
ATOM 9824 N N . THR B 2 655 ? 185.937 178.090 118.625 1.00 173.87 655 THR B N 1
ATOM 9825 C CA . THR B 2 655 ? 186.452 179.280 117.953 1.00 174.83 655 THR B CA 1
ATOM 9826 C C . THR B 2 655 ? 187.933 179.041 117.685 1.00 173.92 655 THR B C 1
ATOM 9827 O O . THR B 2 655 ? 188.693 178.678 118.585 1.00 173.27 655 THR B O 1
ATOM 9831 N N . VAL B 2 656 ? 188.338 179.244 116.434 1.00 189.09 656 VAL B N 1
ATOM 9832 C CA . VAL B 2 656 ? 189.741 179.184 116.038 1.00 189.54 656 VAL B CA 1
ATOM 9833 C C . VAL B 2 656 ? 190.413 180.470 116.505 1.00 191.03 656 VAL B C 1
ATOM 9834 O O . VAL B 2 656 ? 189.776 181.530 116.533 1.00 191.06 656 VAL B O 1
ATOM 9838 N N . GLU B 2 657 ? 191.685 180.383 116.894 1.00 204.79 657 GLU B N 1
ATOM 9839 C CA . GLU B 2 657 ? 192.413 181.559 117.358 1.00 204.94 657 GLU B CA 1
ATOM 9840 C C . GLU B 2 657 ? 193.897 181.421 117.045 1.00 206.17 657 GLU B C 1
ATOM 9841 O O . GLU B 2 657 ? 194.470 180.335 117.179 1.00 205.62 657 GLU B O 1
ATOM 9847 N N . ASP B 2 658 ? 194.516 182.519 116.624 1.00 213.89 658 ASP B N 1
ATOM 9848 C CA . ASP B 2 658 ? 195.940 182.501 116.328 1.00 213.98 658 ASP B CA 1
ATOM 9849 C C . ASP B 2 658 ? 196.761 182.910 117.547 1.00 213.76 658 ASP B C 1
ATOM 9850 O O . ASP B 2 658 ? 196.263 183.549 118.478 1.00 214.13 658 ASP B O 1
ATOM 9855 N N . LEU B 2 659 ? 198.036 182.534 117.529 1.00 208.56 659 LEU B N 1
ATOM 9856 C CA . LEU B 2 659 ? 198.957 182.852 118.611 1.00 209.75 659 LEU B CA 1
ATOM 9857 C C . LEU B 2 659 ? 199.672 184.181 118.411 1.00 210.07 659 LEU B C 1
ATOM 9858 O O . LEU B 2 659 ? 200.527 184.534 119.230 1.00 209.46 659 LEU B O 1
ATOM 9863 N N . HIS B 2 660 ? 199.352 184.918 117.353 1.00 202.92 660 HIS B N 1
ATOM 9864 C CA . HIS B 2 660 ? 200.053 186.158 117.048 1.00 200.75 660 HIS B CA 1
ATOM 9865 C C . HIS B 2 660 ? 199.077 187.313 116.856 1.00 199.68 660 HIS B C 1
ATOM 9866 O O . HIS B 2 660 ? 198.133 187.217 116.072 1.00 199.56 660 HIS B O 1
#

B-factor: mean 101.31, std 44.32, range [22.25, 224.89]

Foldseek 3Di:
DPCQLFLFRKDKDFPVNVVQQDDKLCLSVVLAPFQKQWDWFAAQPTQIFIDQRPDDSLLEWEAEAQHTDADQAVRRDRSSLDIDPFFGMWMKTQACGRDVPHAQVCPLRRMYIYGHGDDDDDPPDDQWKWKWKWKDWFAGWTKIKIWIKGDDPVFKIKTKIKIWTWHFHWFQFKAFPFQDDPTDIDRDTFDQFTKTKIKIKIWMWGPPPVKTWIKMKIWMWMWGGHFDFPDPPDGDFGKIKIKTKIKIKIKIWDDPPAFKIKIKIWMWIKMKIWIWGQVDPDPVRTDTKMKIKIKTKMKIKMKGAPDPFWIKIWIKMWMWIWMVMCVTKIKTKIKIKIKPTQGRDQQAKRKIKMKMWMAIDILADGDTDIKIKIKIWHHHDNVFSKTKIWMWTKHWADQGCCQQPPPPQHHRHQDTKIKTKIKIKMKGKDCPDQQWRIKIKMKIWMKIWIAQDWDWDADPDPSGTYTGSQWTKIKGKMKMWMWTWGDPDPQWIWTKIKIWMQIQIATQRDCDCPDPCNLLHRFHAAQAFRIKMKMKIWTGHQAKIKIKIKIWGAWGAHHSNDDSRGIFHIDMKIKMKMWHWDQDPNKTKMWMKIWTSVPQDFGDRDHSRTYHGTIIMIIIMIID/DPPDDDDDPPDDFKPFDDDFFLFAKKKWWFQADAPPQFTAIWMAGPVVRDTGLHLLCVQAVDGDGHGFAEWDDDDQWIWIQHFPRQWTFTAGRFRSYGDDIAHQADPDRHHQRWHEWEDDDQWIWIFGQVQWIFTAGNPVRYTDDIAGNDGGWAYWYDFPQKIWTFRANVVCLVDPFTDQWIWIAHDPVGYGDDIERHAHGWHYKYAAPPGWIKIWHAHSDNLVQQIWIFIAHPVVRYTDDIQRDGFPDWEDDDQKIWGKHAHDPVRDIAIWIAGNVVRGTDGRHLQQQPDDARAFQYWYAAPAGQWIWTKHQHPLNAAIKIWIAHNSNYTRMMGPSSGRHGHDMYTDNPHYPDQVDQPQFFHFWADWFAFQALCACHVQQQHDPPDADVSSRVSVRVSSVSLHKHWRHFFQTKTKTWGPDWFFADPPDFWWFFAAPWDFRPDDPDDLRWAQFFWWWKWFFAPPVPPPHPPTAIWTFQKPCRPDPQKAAFKKKKWFCDPQQQAWIWMDIPVGDTDTFGDASPRRDRHSGHPNDPDGMDMGTGMAGHQQWDDPDSNIMRGADQARTARRHHRDDDRRTHGPQRTAHPVRHTDDDRITTMMMITGRHRDADPNNIHRMGMTRTMGTPD

Secondary structure (DSSP, 8-state):
-TTTS-SS-EEEE-HHHHHHS--STTHHHHTTSSS-EEE--SSTT---EEESSSS-TTSEEEEESSSB----TTSS--GGGS-SSSEEEEEEESSS-SSS-S-GGGSSSSEEEEEEE------SS--EE-EEEEEEETTTEEE-EEEEEEE-SSSEEEEEEEEEEE-------EEESSSSSS--EEE--------EEEEEEEEEEE----EEEEEEEEEEEEEEE-PPP--TT------EEEEEEEEEEEEEEEE-STT-EEEEEEEEEEEEEEEEETTS--TTTSEEEEEEEEEEEEE--EEEESSSSEEEEEEEEEEEEEEEE----EEEEEEEEEEEEEE--SSS---EEEEEEEEEE--------EEEEEEE-----TTSEEEEEEEEEEE-PPPPHHHHSSSSSS-SS-----EEEEEEEEEEEE--TTTSSEEEEEEEE--EE--S-EEEEE-SSSS-EEEEE---EEE--EEEEEEEE---SSS-B--EEEEEEE--EEE-S---SSSTTSSSTTEE-SS--SS-EEEEEEEE-SS-EEEEEEEEE----STTT--GGG----EEEEEEEEEEEEEETTEEEEEEEEEESSS----EEETTEEPP-SEEEEEEEEE-/----------S-SBSS----SS--EEEEEE---TTT---EEEEEETTTTEEETTHHHHHHSS---SSEEEEEEETTEEEEEETTTTEEEEEETTT-----EEE-B-SSS-B--EEEEEESSSEEEEEETTSEEEEEETTT--EEEEEE-SS-EEEEEEETTEEEEEE--GGGTTTT----EEEEEESSS-SEEEEEE--SSEEEEEE-SSSEEEEEE--SSTTTT--EEEEEETTTTEEEEEE-S--SEEEEETTEEEEEEE-SSS--EEEEEEETTT-SEEES-S-TT----S-EEEEEE-TTT--EEEEE-TTSSSEEEEEEE-SSS-EEEEEEEEEESEEEEEEESS-----SS-TTS---EEEEEPPS-SSTTSGGGT--TT--HHHHHHHHHHHHHTT--EE--STT-EEEE--SSPEEPPSSS--EEE-----B-SS-SSSSS-B----EEEEEE--SS-SSSS-SPPEEE--TTTTSTTEEEEEEEEEE--SSTTSPEEEEETTS-EEEEPP-SS--SS-SS-TT--SSEEEEEEEEEPP-EE--SS--EEPPPSSS-BTSS-SSSSSSEE-GGGEE-TT--B---SEE-EEEEEE----EEETTEE--PEE--EEE--